Protein AF-0000000085078576 (afdb_homodimer)

Foldseek 3Di:
DWAWEWEDDPQKIWTWTDDQNDIDTDIDGQQDFQLVVQVVVLVVLVVVLVVPPDDPPDPPPDDDRDPSDPDRWGKFKDAPRHTDDRHPAGNNNQQPGPQIWIDTHPDIHGYDYPAKAWPDWEWPDQAAAFFFIFIDTDIDPLPVAKWKWKFKAAPDPPPCPPPDCVLVVRVVPTDRPAPDDDDAHTCSRQQGPDDDPPRGDGHHPVQAQIKMKMKIWRDDVPPDHTDIDMYIRPGGHHYALPDFLLLVLLVVQVVVVPPDLQALKFKEKFEAQAALVRLPDCCNCVPWAVLADPVLSHCSQLLRLVLVNVLSNVGQKYKYFFYFPCCCVDDSVVSVVVSQKDKDWDDLVPDRTTMMMIGRNSWKDFDDKDKFFLLVQLPDPVRPLCVQVVVLLVPLAFDPPCDPNDCPPPPALSNCLNVGRWMKMWTWIATPNPRAIEIEIETEADQDPLNLLSLLSSLQSRLSVVVVVQVVVCVVPVDGHKYKHWYQSNDACPGNSNCQQQWDKAAQVGPSQCSNHPSHHGGHPGIDHRPFHWDFQAPPDDQAFAWTDVDTGHGIGITIGQKAFDHWRDDRDPCSQCVSDHPDYSNHSHRGHMTMTMIGHD/DAAWEWEDDPQKIWTWTDDQNDIDTDIDGQQAFQLVVQVVVLVVLVVVLVVPPDDPDDPPPDDDRDPSDPDRWGKFKDAPRHTDDRHPAGNNNQQPGPQIWIDTHPDIHGYDYPAKAWPDWEWPDQAAAFFFIWIDTDIDPLPVAKFKWKWKAAPPPPPCPDDDPCVVVRVVPTDRPPPDDPDFAGCSGCPTPPDDVPRGDGHHPVQAQIKMKMKIWRDDVPPDHTDIDMYIRPGGHHYALPDFLLLVLLVVCVVVVPPDLQALKFKEKFEAQAALVRLPDCCNCVPWAVLADPVLSHCSQLLRLVLVNVLSNVGQKYKYFFYFPCCCVDDSVVVVVVSQKDKDWDDLVPDRTTMMMIGRNSWKDFDDKDKFFLLVQLPDPVRPLCVQVVVLLVPLAFDPPCDPNDRPPPPALSNCLNPGRWMKMWTWMATPNPRAIEIEIETEADQDPLNLLSLLSSLQSRLSVVVVVQVVVCVVPVDGHKYKHWYQSNDACPGNSNCQQQWHKAAQVGPSQCSNHPSHHGGHPGIDHRPFHWDFQAPPDDQAFAWTDVDTGHGIGITIGQKDFDHWRDDRDPCSQCVSDHPDYSNHSHRGHMTMTMIGHD

Solvent-accessible surface area (backbone atoms only — not comparable to full-atom values): 63231 Å² total; per-residue (Å²): 122,51,58,23,40,28,42,72,54,96,67,26,36,34,39,35,34,71,56,90,92,38,80,43,77,48,74,43,54,22,79,38,35,34,41,62,56,36,48,50,53,42,52,56,50,46,53,51,55,58,66,67,52,71,72,91,72,81,83,74,83,74,78,90,64,77,79,75,71,97,63,85,51,62,56,49,42,23,42,79,83,40,76,54,58,36,80,75,40,26,41,50,61,50,68,72,45,66,66,29,29,41,30,49,51,90,45,49,21,43,47,34,73,56,46,20,30,58,75,40,63,39,58,40,57,69,40,30,31,70,31,67,48,37,50,51,68,42,62,44,76,34,86,68,35,50,44,36,42,40,26,40,34,73,78,67,85,65,83,82,74,61,102,63,66,55,64,53,44,42,50,68,67,13,52,56,63,41,69,58,87,93,80,77,50,55,3,62,40,47,41,24,69,62,83,71,103,77,23,73,47,53,34,51,70,87,44,48,66,19,26,42,33,39,35,40,30,29,40,51,85,83,76,50,68,50,43,64,40,75,22,62,40,92,49,49,19,33,82,46,73,68,85,31,67,61,59,57,53,26,56,65,46,57,70,56,61,67,62,56,92,72,37,68,57,49,33,40,32,26,32,48,50,54,21,59,75,56,47,70,31,63,63,33,40,28,39,36,36,41,73,39,54,69,71,38,56,31,56,63,46,21,51,51,48,44,51,52,49,60,60,54,60,66,47,40,30,38,33,36,24,39,42,33,52,69,41,61,75,30,69,61,37,51,52,43,38,72,74,40,32,46,73,51,78,47,60,25,70,90,44,64,35,18,38,33,46,32,35,22,57,88,46,36,44,84,75,47,77,48,76,42,50,56,24,53,52,51,65,38,83,86,44,69,92,32,47,69,59,32,50,29,36,66,62,24,55,56,63,84,55,76,53,95,79,47,71,71,70,65,83,25,47,24,58,47,50,60,62,44,52,39,44,39,40,42,35,33,31,30,31,66,59,76,64,46,60,36,36,41,32,39,34,50,47,58,70,55,84,46,29,49,34,51,29,29,52,49,43,54,53,47,35,48,52,52,42,50,53,38,50,55,47,18,69,74,68,72,46,84,53,27,38,40,42,28,28,40,48,59,44,38,72,91,36,60,35,44,32,27,41,52,56,39,78,42,49,48,52,42,37,39,31,29,17,48,12,63,36,19,38,46,64,51,92,55,68,46,68,51,86,42,57,32,43,75,34,45,66,79,71,64,83,48,26,31,40,35,36,67,47,74,37,32,28,60,41,44,29,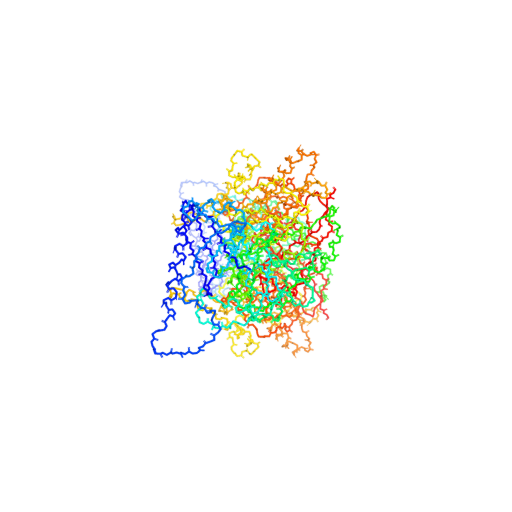30,29,76,55,38,77,72,47,40,64,77,75,78,57,68,66,69,48,41,66,59,28,26,28,35,23,75,58,34,52,20,47,39,50,72,45,41,22,33,34,28,70,114,122,48,62,22,41,27,42,70,55,96,67,25,35,35,40,36,34,72,55,91,91,38,80,41,78,47,77,42,54,24,78,38,36,35,42,60,55,36,49,50,52,39,52,57,52,46,52,53,55,58,66,68,53,72,70,91,72,82,82,72,83,73,80,90,64,78,80,75,71,98,62,84,51,61,58,48,42,23,42,78,82,38,76,54,58,37,78,76,39,26,41,50,62,50,68,72,44,65,67,28,30,41,31,51,51,89,44,47,21,44,48,36,73,57,48,18,30,57,75,38,64,40,57,39,58,70,40,30,30,72,30,68,43,37,51,51,69,43,62,43,75,34,86,69,34,48,46,36,40,38,26,39,38,75,82,65,84,63,83,82,74,62,89,68,77,58,66,46,57,58,46,66,71,13,55,56,66,52,66,59,79,96,78,76,64,62,10,57,42,51,40,26,52,92,65,67,102,79,36,70,46,52,34,50,67,87,44,48,68,19,26,42,33,41,36,39,30,30,40,51,86,83,76,50,69,52,42,64,39,75,21,62,40,93,49,50,19,33,82,46,72,68,85,31,68,62,59,58,53,26,56,63,44,58,72,55,58,68,63,57,90,71,39,66,57,48,30,40,34,23,32,48,50,54,21,60,74,56,48,70,32,65,62,32,40,29,40,37,35,41,73,38,54,69,71,38,57,32,56,64,47,21,51,51,48,46,50,51,50,59,59,54,60,66,48,40,30,39,32,36,25,37,42,33,53,68,41,62,76,29,68,61,37,51,52,44,39,72,74,39,34,47,71,50,76,46,62,25,72,88,43,64,35,17,37,34,44,33,36,22,57,87,46,36,42,84,74,46,79,48,75,40,50,55,25,53,53,51,66,38,82,86,43,70,91,33,47,71,59,33,52,28,37,66,62,24,55,55,62,83,55,76,53,94,80,46,69,70,70,65,84,25,47,22,59,48,51,60,63,44,54,38,45,38,39,42,35,33,31,28,32,65,60,75,63,46,60,36,37,40,32,40,35,51,46,60,72,54,85,47,28,48,34,52,29,29,52,50,43,53,53,50,34,50,54,52,42,51,54,39,50,54,48,18,70,74,68,74,44,83,52,25,36,41,43,26,29,37,48,58,43,39,72,90,37,59,34,44,31,28,42,52,56,37,76,41,50,47,52,43,38,39,30,29,17,51,12,62,36,19,39,46,66,52,91,56,67,46,68,53,87,42,58,33,42,76,35,44,66,79,71,64,84,48,26,30,39,35,37,68,48,75,37,32,28,62,40,45,29,30,28,76,55,38,76,73,47,38,66,76,76,78,57,67,66,70,50,41,65,59,28,25,29,34,21,77,58,35,51,19,44,39,50,73,44,42,24,32,35,28,69,116

pLDDT: mean 81.56, std 19.6, range [27.67, 98.94]

Sequence (1204 aa):
MEVCSVLRAESRANFHFKIWGKTRNINRVDSDPLEKLAHRICCILEKDLKRQQPSKKKRNEDGTAEKIPSKIPITSLKSFGKDLDLDTVSIDDALRLKDLTLHVGEASFRCIVNPPRIKELAITPKPMVNFNAFVDCKALDAKNGVLFKWYSGEMTESPDMEKDPLVLDTIRTGVDLTCTKKGVQKPTYFRPIGETKENRLKIDKELEDKIVVCLACPIVGNGEPSISAAATSKLPVSAGPGICPYQIRQKQETQRRYYEENSDHFRVVSYNILSDGLAETDFSKDGLFPYCSDEFVSWNHRSHLLLDEIIGYNADIVCLQELDSKMFRGEFYKTLETEGFEGVFTNKSTSPEGTCALWRTSSFEKVKFNEYPINGALLDKEESLFDDLRDVVMKCKPAKKMTDGKEVSNQKSGQLILQLPHVLQVLTLRSKATGKLLLICNTHLFWHPRGSNTRAVQSMVISRLIKREQEILKKEKGEEVPVVFCGDFNSVPERTAVRYLTGETVYPNDLDFFTSGKDGILRFEKEVRSPIVFEYGVRPLPKYSNYVAPFIGLLDYILINNLDYVESCGDFKHEDVTKHSGIPSKVFPSDHLAQVSVLKFRMEVCSVLRAESRANFHFKIWGKTRNINRVDSDPLEKLAHRICCILEKDLKRQQPSKKKRNEDGTAEKIPSKIPITSLKSFGKDLDLDTVSIDDALRLKDLTLHVGEASFRCIVNPPRIKELAITPKPMVNFNAFVDCKALDAKNGVLFKWYSGEMTESPDMEKDPLVLDTIRTGVDLTCTKKGVQKPTYFRPIGETKENRLKIDKELEDKIVVCLACPIVGNGEPSISAAATSKLPVSAGPGICPYQIRQKQETQRRYYEENSDHFRVVSYNILSDGLAETDFSKDGLFPYCSDEFVSWNHRSHLLLDEIIGYNADIVCLQELDSKMFRGEFYKTLETEGFEGVFTNKSTSPEGTCALWRTSSFEKVKFNEYPINGALLDKEESLFDDLRDVVMKCKPAKKMTDGKEVSNQKSGQLILQLPHVLQVLTLRSKATGKLLLICNTHLFWHPRGSNTRAVQSMVISRLIKREQEILKKEKGEEVPVVFCGDFNSVPERTAVRYLTGETVYPNDLDFFTSGKDGILRFEKEVRSPIVFEYGVRPLPKYSNYVAPFIGLLDYILINNLDYVESCGDFKHEDVTKHSGIPSKVFPSDHLAQVSVLKFR

InterPro domains:
  IPR005135 Endonuclease/exonuclease/phosphatase [PF03372] (269-592)
  IPR036691 Endonuclease/exonuclease/phosphatase superfamily [G3DSA:3.60.10.10] (244-602)
  IPR036691 Endonuclease/exonuclease/phosphatase superfamily [SSF56219] (257-601)
  IPR050410 CCR4/nocturin mRNA turnover and transcription [PTHR12121] (202-601)

Secondary structure (DSSP, 8-state):
-EEEEEEEETTEEEEEEEETTEEEEEEEETTSBHHHHHHHHHHHHHHHHHHHS--SS------------SSPPPEEEEETTEEPPTTTSBHHHHHTSSSEEEEETTEEEEEEES--EEEEEEEES--BTTSB-EEEEEEES-TT-EEEEEEEE-----S--SS-THHHHHHHHSEESSS-SSS----SSS----SSTT---BPPGGGTT-EEEEEEEE--SSS---B-EEEE-SSPPBPP----HHHHHHHHHHTTTTS-TTSSEEEEEEEE---HHHHTSHIIIIII-TTS-HHHHSHHHHHHHHHHHHHHTT-SEEEEEEEEHHHHSSHHHHHHHHTTEEEEEEE-TT-SEEEEEEEETTTEEEEEEEEEEHHHHHH-TT-GGGHHHHHHHHH-------BTTB------HHHHHHH---EEEEEEEEETTT--EEEEEEEE----TT-HHHHHHHHHHHHHHHHHHHHHHHHHHSSPPPEEEEEE-S--TTSHHHHHHTTPPB-TT-GGGGTT-GGG----SS-B--SS--EESSSSPPS-SEEETTEEE--EEEEEESEEEEEEPPPPPHHHHHTTSSSS-SS--SSB--EEEEEEE-/-EEEEEEEETTEEEEEEEETTEEEEEEEETTSBHHHHHHHHHHHHHHHHHHHS--SS------------SSPPPEEEEETTEEP-TTTSBHHHHHTSSSEEEEETTEEEEEEES--EEEEEEEES--BBTSB-EEEEEEES-TT-EEEEEEEE-----S---SSSTHHHHHHHSEESSSSSSS----SSSS-SSSSTT---BBPGGGTT-EEEEEEEE--SSS---B-EEEE-SSPPBPP----HHHHHHHHHHTTTTS-TTSSEEEEEEEE---HHHHTSHIIIIII-TTS-HHHHSHHHHHHHHHHHHHHTT-SEEEEEEEEHHHHSSHHHHHHHHTTEEEEEEE-TT-SEEEEEEEETTTEEEEEEEEEEHHHHHH-TT-GGGHHHHHHHHH-------BTTB------HHHHHHH---EEEEEEEEETTT--EEEEEEEE----TT-HHHHHHHHHHHHHHHHHHHHHHHHHHSSPPPEEEEEE-S--TTSHHHHHHTTPPB-TT-GGGGTT-GGG----SS-B--SS--EESSSSPPS-SEEETTEEE--EEEEEESEEEEEEPPPPPHHHHHTTSSSS-SS--SSB--EEEEEEE-

Structure (mmCIF, N/CA/C/O backbone):
data_AF-0000000085078576-model_v1
#
loop_
_entity.id
_entity.type
_entity.pdbx_description
1 polymer 'Endonuclease/exonuclease/phosphatase domain-containing protein'
#
loop_
_atom_site.group_PDB
_atom_site.id
_atom_site.type_symbol
_atom_site.label_atom_id
_atom_site.label_alt_id
_atom_site.label_comp_id
_atom_site.label_asym_id
_atom_site.label_entity_id
_atom_site.label_seq_id
_atom_site.pdbx_PDB_ins_code
_atom_site.Cartn_x
_atom_site.Cartn_y
_atom_site.Cartn_z
_atom_site.occupancy
_atom_site.B_iso_or_equiv
_atom_site.auth_seq_id
_atom_site.auth_comp_id
_atom_site.auth_asym_id
_atom_site.auth_atom_id
_atom_site.pdbx_PDB_model_num
ATOM 1 N N . MET A 1 1 ? -15.117 66.375 27.641 1 55.16 1 MET A N 1
ATOM 2 C CA . MET A 1 1 ? -14.438 67 26.5 1 55.16 1 MET A CA 1
ATOM 3 C C . MET A 1 1 ? -14.203 66 25.391 1 55.16 1 MET A C 1
ATOM 5 O O . MET A 1 1 ? -13.812 64.812 25.672 1 55.16 1 MET A O 1
ATOM 9 N N . GLU A 1 2 ? -14.656 66.25 24.219 1 72.44 2 GLU A N 1
ATOM 10 C CA . GLU A 1 2 ? -14.469 65.375 23.062 1 72.44 2 GLU A CA 1
ATOM 11 C C . GLU A 1 2 ? -13.023 65.438 22.578 1 72.44 2 GLU A C 1
ATOM 13 O O . GLU A 1 2 ? -12.211 66.188 23.078 1 72.44 2 GLU A O 1
ATOM 18 N N . VAL A 1 3 ? -12.609 64.438 21.906 1 78.44 3 VAL A N 1
ATOM 19 C CA . VAL A 1 3 ? -11.203 64.312 21.531 1 78.44 3 VAL A CA 1
ATOM 20 C C . VAL A 1 3 ? -11.008 64.688 20.062 1 78.44 3 VAL A C 1
ATOM 22 O O . VAL A 1 3 ? -11.867 64.375 19.234 1 78.44 3 VAL A O 1
ATOM 25 N N . CYS A 1 4 ? -9.992 65.562 19.844 1 83.88 4 CYS A N 1
ATOM 26 C CA . CYS A 1 4 ? -9.469 65.812 18.5 1 83.88 4 CYS A CA 1
ATOM 27 C C . CYS A 1 4 ? -8.18 65 18.281 1 83.88 4 CYS A C 1
ATOM 29 O O . CYS A 1 4 ? -7.148 65.312 18.891 1 83.88 4 CYS A O 1
ATOM 31 N N . SER A 1 5 ? -8.273 63.969 17.531 1 82.75 5 SER A N 1
ATOM 32 C CA . SER A 1 5 ? -7.078 63.188 17.203 1 82.75 5 SER A CA 1
ATOM 33 C C . SER A 1 5 ? -6.266 63.844 16.094 1 82.75 5 SER A C 1
ATOM 35 O O . SER A 1 5 ? -6.816 64.25 15.062 1 82.75 5 SER A O 1
ATOM 37 N N . VAL A 1 6 ? -5 64.062 16.375 1 84.81 6 VAL A N 1
ATOM 38 C CA . VAL A 1 6 ? -4.117 64.625 15.383 1 84.81 6 VAL A CA 1
ATOM 39 C C . VAL A 1 6 ? -3.082 63.625 14.922 1 84.81 6 VAL A C 1
ATOM 41 O O . VAL A 1 6 ? -2.266 63.156 15.727 1 84.81 6 VAL A O 1
ATOM 44 N N . LEU A 1 7 ? -3.133 63.25 13.711 1 82.88 7 LEU A N 1
ATOM 45 C CA . LEU A 1 7 ? -2.18 62.312 13.133 1 82.88 7 LEU A CA 1
ATOM 46 C C . LEU A 1 7 ? -1.086 63.062 12.367 1 82.88 7 LEU A C 1
ATOM 48 O O . LEU A 1 7 ? -1.378 63.844 11.453 1 82.88 7 LEU A O 1
ATOM 52 N N . ARG A 1 8 ? 0.084 62.875 12.852 1 82.06 8 ARG A N 1
ATOM 53 C CA . ARG A 1 8 ? 1.222 63.531 12.211 1 82.06 8 ARG A CA 1
ATOM 54 C C . ARG A 1 8 ? 1.961 62.562 11.289 1 82.06 8 ARG A C 1
ATOM 56 O O . ARG A 1 8 ? 2.299 61.438 11.695 1 82.06 8 ARG A O 1
ATOM 63 N N . ALA A 1 9 ? 1.965 62.875 9.953 1 78.81 9 ALA A N 1
ATOM 64 C CA . ALA A 1 9 ? 2.729 62.094 8.977 1 78.81 9 ALA A CA 1
ATOM 65 C C . ALA A 1 9 ? 3.373 63.031 7.938 1 78.81 9 ALA A C 1
ATOM 67 O O . ALA A 1 9 ? 2.709 63.875 7.363 1 78.81 9 ALA A O 1
ATOM 68 N N . GLU A 1 10 ? 4.652 62.75 7.574 1 80.44 10 GLU A N 1
ATOM 69 C CA . GLU A 1 10 ? 5.363 63.406 6.473 1 80.44 10 GLU A CA 1
ATOM 70 C C . GLU A 1 10 ? 5.176 64.938 6.5 1 80.44 10 GLU A C 1
ATOM 72 O O . GLU A 1 10 ? 4.801 65.5 5.492 1 80.44 10 GLU A O 1
ATOM 77 N N . SER A 1 11 ? 5.285 65.688 7.598 1 84.31 11 SER A N 1
ATOM 78 C CA . SER A 1 11 ? 5.223 67.188 7.781 1 84.31 11 SER A CA 1
ATOM 79 C C . SER A 1 11 ? 3.795 67.688 7.629 1 84.31 11 SER A C 1
ATOM 81 O O . SER A 1 11 ? 3.584 68.812 7.219 1 84.31 11 SER A O 1
ATOM 83 N N . ARG A 1 12 ? 2.869 66.688 7.809 1 89.94 12 ARG A N 1
ATOM 84 C CA . ARG A 1 12 ? 1.466 67.125 7.797 1 89.94 12 ARG A CA 1
ATOM 85 C C . ARG A 1 12 ? 0.755 66.625 9.062 1 89.94 12 ARG A C 1
ATOM 87 O O . ARG A 1 12 ? 1.167 65.688 9.703 1 89.94 12 ARG A O 1
ATOM 94 N N . ALA A 1 13 ? -0.182 67.438 9.477 1 90.94 13 ALA A N 1
ATOM 95 C CA . ALA A 1 13 ? -1.024 67.062 10.625 1 90.94 13 ALA A CA 1
ATOM 96 C C . ALA A 1 13 ? -2.488 66.938 10.211 1 90.94 13 ALA A C 1
ATOM 98 O O . ALA A 1 13 ? -3.047 67.875 9.602 1 90.94 13 ALA A O 1
ATOM 99 N N . ASN A 1 14 ? -3.021 65.812 10.422 1 88.38 14 ASN A N 1
ATOM 100 C CA . ASN A 1 14 ? -4.438 65.625 10.148 1 88.38 14 ASN A CA 1
ATOM 101 C C . ASN A 1 14 ? -5.262 65.625 11.438 1 88.38 14 ASN A C 1
ATOM 103 O O . ASN A 1 14 ? -5.129 64.75 12.281 1 88.38 14 ASN A O 1
ATOM 107 N N . PHE A 1 15 ? -6.117 66.688 11.547 1 87.12 15 PHE A N 1
ATOM 108 C CA . PHE A 1 15 ? -6.977 66.812 12.719 1 87.12 15 PHE A CA 1
ATOM 109 C C . PHE A 1 15 ? -8.312 66.125 12.492 1 87.12 15 PHE A C 1
ATOM 111 O O . PHE A 1 15 ? -9.023 66.438 11.531 1 87.12 15 PHE A O 1
ATOM 118 N N . HIS A 1 16 ? -8.57 65.188 13.352 1 84.56 16 HIS A N 1
ATOM 119 C CA . HIS A 1 16 ? -9.812 64.438 13.281 1 84.56 16 HIS A CA 1
ATOM 120 C C . HIS A 1 16 ? -10.672 64.625 14.516 1 84.56 16 HIS A C 1
ATOM 122 O O . HIS A 1 16 ? -10.258 64.375 15.641 1 84.56 16 HIS A O 1
ATOM 128 N N . PHE A 1 17 ? -11.859 65.25 14.406 1 80.19 17 PHE A N 1
ATOM 129 C CA . PHE A 1 17 ? -12.758 65.5 15.531 1 80.19 17 PHE A CA 1
ATOM 130 C C . PHE A 1 17 ? -14.211 65.5 15.07 1 80.19 17 PHE A C 1
ATOM 132 O O . PHE A 1 17 ? -14.484 65.688 13.883 1 80.19 17 PHE A O 1
ATOM 139 N N . LYS A 1 18 ? -15.094 65.188 15.961 1 79.56 18 LYS A N 1
ATOM 140 C CA . LYS A 1 18 ? -16.516 65.125 15.656 1 79.56 18 LYS A CA 1
ATOM 141 C C . LYS A 1 18 ? -17.219 66.375 16.172 1 79.56 18 LYS A C 1
ATOM 143 O O . LYS A 1 18 ? -17.094 66.75 17.344 1 79.56 18 LYS A O 1
ATOM 148 N N . ILE A 1 19 ? -17.875 67.062 15.266 1 81.12 19 ILE A N 1
ATOM 149 C CA . ILE A 1 19 ? -18.625 68.25 15.641 1 81.12 19 ILE A CA 1
ATOM 150 C C . ILE A 1 19 ? -19.953 68.312 14.867 1 81.12 19 ILE A C 1
ATOM 152 O O . ILE A 1 19 ? -19.984 68 13.68 1 81.12 19 ILE A O 1
ATOM 156 N N . TRP A 1 20 ? -20.938 68.562 15.555 1 76.44 20 TRP A N 1
ATOM 157 C CA . TRP A 1 20 ? -22.281 68.625 15 1 76.44 20 TRP A CA 1
ATOM 158 C C . TRP A 1 20 ? -22.656 67.312 14.328 1 76.44 20 TRP A C 1
ATOM 160 O O . TRP A 1 20 ? -23.203 67.312 13.227 1 76.44 20 TRP A O 1
ATOM 170 N N . GLY A 1 21 ? -22.203 66.188 14.914 1 69.44 21 GLY A N 1
ATOM 171 C CA . GLY A 1 21 ? -22.578 64.812 14.477 1 69.44 21 GLY A CA 1
ATOM 172 C C . GLY A 1 21 ? -21.781 64.375 13.281 1 69.44 21 GLY A C 1
ATOM 173 O O . GLY A 1 21 ? -21.984 63.25 12.789 1 69.44 21 GLY A O 1
ATOM 174 N N . LYS A 1 22 ? -20.938 65.188 12.789 1 78.12 22 LYS A N 1
ATOM 175 C CA . LYS A 1 22 ? -20.125 64.812 11.633 1 78.12 22 LYS A CA 1
ATOM 176 C C . LYS A 1 22 ? -18.656 64.75 12 1 78.12 22 LYS A C 1
ATOM 178 O O . LYS A 1 22 ? -18.156 65.562 12.766 1 78.12 22 LYS A O 1
ATOM 183 N N . THR A 1 23 ? -18.031 63.688 11.508 1 78.44 23 THR A N 1
ATOM 184 C CA . THR A 1 23 ? -16.578 63.594 11.68 1 78.44 23 THR A CA 1
ATOM 185 C C . THR A 1 23 ? -15.852 64.5 10.688 1 78.44 23 THR A C 1
ATOM 187 O O . THR A 1 23 ? -16.156 64.5 9.492 1 78.44 23 THR A O 1
ATOM 190 N N . ARG A 1 24 ? -15 65.375 11.242 1 82.56 24 ARG A N 1
ATOM 191 C CA . ARG A 1 24 ? -14.219 66.312 10.422 1 82.56 24 ARG A CA 1
ATOM 192 C C . ARG A 1 24 ? -12.758 65.875 10.344 1 82.56 24 ARG A C 1
ATOM 194 O O . ARG A 1 24 ? -12.195 65.375 11.328 1 82.56 24 ARG A O 1
ATOM 201 N N . ASN A 1 25 ? -12.258 65.875 9.117 1 86 25 ASN A N 1
ATOM 202 C CA . ASN A 1 25 ? -10.844 65.625 8.852 1 86 25 ASN A CA 1
ATOM 203 C C . ASN A 1 25 ? -10.18 66.812 8.188 1 86 25 ASN A C 1
ATOM 205 O O . ASN A 1 25 ? -10.477 67.125 7.039 1 86 25 ASN A O 1
ATOM 209 N N . ILE A 1 26 ? -9.305 67.5 8.906 1 88.38 26 ILE A N 1
ATOM 210 C CA . ILE A 1 26 ? -8.633 68.688 8.383 1 88.38 26 ILE A CA 1
ATOM 211 C C . ILE A 1 26 ? -7.133 68.375 8.266 1 88.38 26 ILE A C 1
ATOM 213 O O . ILE A 1 26 ? -6.449 68.25 9.273 1 88.38 26 ILE A O 1
ATOM 217 N N . ASN A 1 27 ? -6.672 68.438 7.098 1 91.31 27 ASN A N 1
ATOM 218 C CA . ASN A 1 27 ? -5.258 68.188 6.809 1 91.31 27 ASN A CA 1
ATOM 219 C C . ASN A 1 27 ? -4.523 69.5 6.582 1 91.31 27 ASN A C 1
ATOM 221 O O . ASN A 1 27 ? -4.953 70.312 5.773 1 91.31 27 ASN A O 1
ATOM 225 N N . ARG A 1 28 ? -3.451 69.688 7.336 1 91.12 28 ARG A N 1
ATOM 226 C CA . ARG A 1 28 ? -2.654 70.938 7.207 1 91.12 28 ARG A CA 1
ATOM 227 C C . ARG A 1 28 ? -1.163 70.625 7.215 1 91.12 28 ARG A C 1
ATOM 229 O O . ARG A 1 28 ? -0.745 69.562 7.762 1 91.12 28 ARG A O 1
ATOM 236 N N . VAL A 1 29 ? -0.397 71.438 6.52 1 91 29 VAL A N 1
ATOM 237 C CA . VAL A 1 29 ? 1.057 71.375 6.613 1 91 29 VAL A CA 1
ATOM 238 C C . VAL A 1 29 ? 1.511 71.812 7.996 1 91 29 VAL A C 1
ATOM 240 O O . VAL A 1 29 ? 0.988 72.812 8.531 1 91 29 VAL A O 1
ATOM 243 N N . ASP A 1 30 ? 2.441 71.062 8.609 1 89.31 30 ASP A N 1
ATOM 244 C CA . ASP A 1 30 ? 2.85 71.312 9.992 1 89.31 30 ASP A CA 1
ATOM 245 C C . ASP A 1 30 ? 3.471 72.688 10.156 1 89.31 30 ASP A C 1
ATOM 247 O O . ASP A 1 30 ? 3.434 73.25 11.242 1 89.31 30 ASP A O 1
ATOM 251 N N . SER A 1 31 ? 3.977 73.188 9.086 1 90.75 31 SER A N 1
ATOM 252 C CA . SER A 1 31 ? 4.648 74.5 9.156 1 90.75 31 SER A CA 1
ATOM 253 C C . SER A 1 31 ? 3.645 75.625 9.07 1 90.75 31 SER A C 1
ATOM 255 O O . SER A 1 31 ? 3.992 76.812 9.328 1 90.75 31 SER A O 1
ATOM 257 N N . ASP A 1 32 ? 2.404 75.375 8.789 1 92.44 32 ASP A N 1
ATOM 258 C CA . ASP A 1 32 ? 1.38 76.438 8.695 1 92.44 32 ASP A CA 1
ATOM 259 C C . ASP A 1 32 ? 1.095 77 10.062 1 92.44 32 ASP A C 1
ATOM 261 O O . ASP A 1 32 ? 1.186 76.375 11.086 1 92.44 32 ASP A O 1
ATOM 265 N N . PRO A 1 33 ? 0.83 78.375 10 1 93.19 33 PRO A N 1
ATOM 266 C CA . PRO A 1 33 ? 0.346 78.938 11.25 1 93.19 33 PRO A CA 1
ATOM 267 C C . PRO A 1 33 ? -1.021 78.438 11.664 1 93.19 33 PRO A C 1
ATOM 269 O O . PRO A 1 33 ? -1.807 78 10.812 1 93.19 33 PRO A O 1
ATOM 272 N N . LEU A 1 34 ? -1.357 78.438 12.906 1 94.06 34 LEU A N 1
ATOM 273 C CA . LEU A 1 34 ? -2.609 77.938 13.469 1 94.06 34 LEU A CA 1
ATOM 274 C C . LEU A 1 34 ? -3.805 78.625 12.867 1 94.06 34 LEU A C 1
ATOM 276 O O . LEU A 1 34 ? -4.906 78.125 12.805 1 94.06 34 LEU A O 1
ATOM 280 N N . GLU A 1 35 ? -3.6 79.812 12.398 1 91.88 35 GLU A N 1
ATOM 281 C CA . GLU A 1 35 ? -4.66 80.625 11.789 1 91.88 35 GLU A CA 1
ATOM 282 C C . GLU A 1 35 ? -5.262 79.938 10.586 1 91.88 35 GLU A C 1
ATOM 284 O O . GLU A 1 35 ? -6.473 80 10.352 1 91.88 35 GLU A O 1
ATOM 289 N N . LYS A 1 36 ? -4.418 79.312 9.805 1 92.12 36 LYS A N 1
ATOM 290 C CA . LYS A 1 36 ? -4.906 78.625 8.633 1 92.12 36 LYS A CA 1
ATOM 291 C C . LYS A 1 36 ? -5.816 77.438 9.023 1 92.12 36 LYS A C 1
ATOM 293 O O . LYS A 1 36 ? -6.812 77.188 8.352 1 92.12 36 LYS A O 1
ATOM 298 N N . LEU A 1 37 ? -5.41 76.75 10.078 1 93 37 LEU A N 1
ATOM 299 C CA . LEU A 1 37 ? -6.258 75.688 10.609 1 93 37 LEU A CA 1
ATOM 300 C C . LEU A 1 37 ? -7.602 76.25 11.062 1 93 37 LEU A C 1
ATOM 302 O O . LEU A 1 37 ? -8.656 75.688 10.695 1 93 37 LEU A O 1
ATOM 306 N N . ALA A 1 38 ? -7.594 77.25 11.883 1 90.5 38 ALA A N 1
ATOM 307 C CA . ALA A 1 38 ? -8.812 77.875 12.406 1 90.5 38 ALA A CA 1
ATOM 308 C C . ALA A 1 38 ? -9.727 78.312 11.281 1 90.5 38 ALA A C 1
ATOM 310 O O . ALA A 1 38 ? -10.938 78.125 11.328 1 90.5 38 ALA A O 1
ATOM 311 N N . HIS A 1 39 ? -9.117 78.938 10.359 1 88.81 39 HIS A N 1
ATOM 312 C CA . HIS A 1 39 ? -9.875 79.438 9.219 1 88.81 39 HIS A CA 1
ATOM 313 C C . HIS A 1 39 ? -10.547 78.312 8.469 1 88.81 39 HIS A C 1
ATOM 315 O O . HIS A 1 39 ? -11.711 78.375 8.07 1 88.81 39 HIS A O 1
ATOM 321 N N . ARG A 1 40 ? -9.766 77.25 8.234 1 91.19 40 ARG A N 1
ATOM 322 C CA . ARG A 1 40 ? -10.312 76.125 7.531 1 91.19 40 ARG A CA 1
ATOM 323 C C . ARG A 1 40 ? -11.484 75.5 8.297 1 91.19 40 ARG A C 1
ATOM 325 O O . ARG A 1 40 ? -12.484 75.125 7.691 1 91.19 40 ARG A O 1
ATOM 332 N N . ILE A 1 41 ? -11.367 75.375 9.609 1 90.88 41 ILE A N 1
ATOM 333 C CA . ILE A 1 41 ? -12.445 74.875 10.438 1 90.88 41 ILE A CA 1
ATOM 334 C C . ILE A 1 41 ? -13.68 75.75 10.305 1 90.88 41 ILE A C 1
ATOM 336 O O . ILE A 1 41 ? -14.789 75.25 10.125 1 90.88 41 ILE A O 1
ATOM 340 N N . CYS A 1 42 ? -13.484 77 10.289 1 85.12 42 CYS A N 1
ATOM 341 C CA . CYS A 1 42 ? -14.57 78 10.141 1 85.12 42 CYS A CA 1
ATOM 342 C C . CYS A 1 42 ? -15.266 77.812 8.797 1 85.12 42 CYS A C 1
ATOM 344 O O . CYS A 1 42 ? -16.5 77.812 8.727 1 85.12 42 CYS A O 1
ATOM 346 N N . CYS A 1 43 ? -14.461 77.625 7.805 1 85.62 43 CYS A N 1
ATOM 347 C CA . CYS A 1 43 ? -15.016 77.5 6.465 1 85.62 43 CYS A CA 1
ATOM 348 C C . CYS A 1 43 ? -15.891 76.25 6.367 1 85.62 43 CYS A C 1
ATOM 350 O O . CYS A 1 43 ? -16.969 76.312 5.777 1 85.62 43 CYS A O 1
ATOM 352 N N . ILE A 1 44 ? -15.445 75.188 6.93 1 85.69 44 ILE A N 1
ATOM 353 C CA . ILE A 1 44 ? -16.156 73.875 6.863 1 85.69 44 ILE A CA 1
ATOM 354 C C . ILE A 1 44 ? -17.484 74 7.613 1 85.69 44 ILE A C 1
ATOM 356 O O . ILE A 1 44 ? -18.516 73.562 7.129 1 85.69 44 ILE A O 1
ATOM 360 N N . LEU A 1 45 ? -17.5 74.688 8.758 1 83.62 45 LEU A N 1
ATOM 361 C CA . LEU A 1 45 ? -18.703 74.812 9.586 1 83.62 45 LEU A CA 1
ATOM 362 C C . LEU A 1 45 ? -19.688 75.812 8.961 1 83.62 45 LEU A C 1
ATOM 364 O O . LEU A 1 45 ? -20.891 75.625 9.078 1 83.62 45 LEU A O 1
ATOM 368 N N . GLU A 1 46 ? -19.141 76.75 8.359 1 81.75 46 GLU A N 1
ATOM 369 C CA . GLU A 1 46 ? -19.984 77.688 7.645 1 81.75 46 GLU A CA 1
ATOM 370 C C . GLU A 1 46 ? -20.75 77 6.508 1 81.75 46 GLU A C 1
ATOM 372 O O . GLU A 1 46 ? -21.922 77.312 6.285 1 81.75 46 GLU A O 1
ATOM 377 N N . LYS A 1 47 ? -20.047 76.25 5.852 1 81.69 47 LYS A N 1
ATOM 378 C CA . LYS A 1 47 ? -20.688 75.5 4.762 1 81.69 47 LYS A CA 1
ATOM 379 C C . LYS A 1 47 ? -21.797 74.625 5.285 1 81.69 47 LYS A C 1
ATOM 381 O O . LYS A 1 47 ? -22.844 74.5 4.652 1 81.69 47 LYS A O 1
ATOM 386 N N . ASP A 1 48 ? -21.578 74 6.449 1 78.56 48 ASP A N 1
ATOM 387 C CA . ASP A 1 48 ? -22.578 73.125 7.051 1 78.56 48 ASP A CA 1
ATOM 388 C C . ASP A 1 48 ? -23.812 73.938 7.492 1 78.56 48 ASP A C 1
ATOM 390 O O . ASP A 1 48 ? -24.938 73.5 7.352 1 78.56 48 ASP A O 1
ATOM 394 N N . LEU A 1 49 ? -23.578 75.062 8.047 1 74.94 49 LEU A N 1
ATOM 395 C CA . LEU A 1 49 ? -24.656 75.938 8.492 1 74.94 49 LEU A CA 1
ATOM 396 C C . LEU A 1 49 ? -25.484 76.438 7.305 1 74.94 49 LEU A C 1
ATOM 398 O O . LEU A 1 49 ? -26.703 76.562 7.402 1 74.94 49 LEU A O 1
ATOM 402 N N . LYS A 1 50 ? -24.828 76.625 6.301 1 74.25 50 LYS A N 1
ATOM 403 C CA . LYS A 1 50 ? -25.531 77.125 5.105 1 74.25 50 LYS A CA 1
ATOM 404 C C . LYS A 1 50 ? -26.391 76 4.504 1 74.25 50 LYS A C 1
ATOM 406 O O . LYS A 1 50 ? -27.469 76.25 3.975 1 74.25 50 LYS A O 1
ATOM 411 N N . ARG A 1 51 ? -25.906 74.75 4.586 1 72.62 51 ARG A N 1
ATOM 412 C CA . ARG A 1 51 ? -26.656 73.625 4.027 1 72.62 51 ARG A CA 1
ATOM 413 C C . ARG A 1 51 ? -27.891 73.375 4.863 1 72.62 51 ARG A C 1
ATOM 415 O O . ARG A 1 51 ? -28.859 72.75 4.363 1 72.62 51 ARG A O 1
ATOM 422 N N . GLN A 1 52 ? -27.828 73.438 6.148 1 57.84 52 GLN A N 1
ATOM 423 C CA . GLN A 1 52 ? -28.969 73.188 7.004 1 57.84 52 GLN A CA 1
ATOM 424 C C . GLN A 1 52 ? -30 74.312 6.941 1 57.84 52 GLN A C 1
ATOM 426 O O . GLN A 1 52 ? -31.094 74.188 7.5 1 57.84 52 GLN A O 1
ATOM 431 N N . GLN A 1 53 ? -29.781 75.375 6.434 1 53.41 53 GLN A N 1
ATOM 432 C CA . GLN A 1 53 ? -30.844 76.375 6.27 1 53.41 53 GLN A CA 1
ATOM 433 C C . GLN A 1 53 ? -31.859 75.938 5.223 1 53.41 53 GLN A C 1
ATOM 435 O O . GLN A 1 53 ? -31.5 75.688 4.07 1 53.41 53 GLN A O 1
ATOM 440 N N . PRO A 1 54 ? -32.969 75.375 5.602 1 47.25 54 PRO A N 1
ATOM 441 C CA . PRO A 1 54 ? -34.031 74.938 4.691 1 47.25 54 PRO A CA 1
ATOM 442 C C . PRO A 1 54 ? -34.406 76 3.656 1 47.25 54 PRO A C 1
ATOM 444 O O . PRO A 1 54 ? -34.25 77.188 3.912 1 47.25 54 PRO A O 1
ATOM 447 N N . SER A 1 55 ? -34.562 75.75 2.387 1 42.41 55 SER A N 1
ATOM 448 C CA . SER A 1 55 ? -35.531 76.562 1.636 1 42.41 55 SER A CA 1
ATOM 449 C C . SER A 1 55 ? -36.875 76.625 2.369 1 42.41 55 SER A C 1
ATOM 451 O O . SER A 1 55 ? -37.188 75.812 3.203 1 42.41 55 SER A O 1
ATOM 453 N N . LYS A 1 56 ? -37.906 77.688 2.127 1 35.28 56 LYS A N 1
ATOM 454 C CA . LYS A 1 56 ? -39.219 77.938 2.723 1 35.28 56 LYS A CA 1
ATOM 455 C C . LYS A 1 56 ? -40.031 76.625 2.818 1 35.28 56 LYS A C 1
ATOM 457 O O . LYS A 1 56 ? -41.156 76.625 3.277 1 35.28 56 LYS A O 1
ATOM 462 N N . LYS A 1 57 ? -39.844 75.625 1.831 1 37.09 57 LYS A N 1
ATOM 463 C CA . LYS A 1 57 ? -41.062 74.75 1.917 1 37.09 57 LYS A CA 1
ATOM 464 C C . LYS A 1 57 ? -41.062 73.938 3.209 1 37.09 57 LYS A C 1
ATOM 466 O O . LYS A 1 57 ? -42.094 73.938 3.908 1 37.09 57 LYS A O 1
ATOM 471 N N . LYS A 1 58 ? -40.656 72.688 3.26 1 37.09 58 LYS A N 1
ATOM 472 C CA . LYS A 1 58 ? -41.156 71.688 4.125 1 37.09 58 LYS A CA 1
ATOM 473 C C . LYS A 1 58 ? -40.438 71.625 5.457 1 37.09 58 LYS A C 1
ATOM 475 O O . LYS A 1 58 ? -39.219 71.312 5.496 1 37.09 58 LYS A O 1
ATOM 480 N N . ARG A 1 59 ? -40.844 72.438 6.473 1 36.41 59 ARG A N 1
ATOM 481 C CA . ARG A 1 59 ? -40.531 72.5 7.898 1 36.41 59 ARG A CA 1
ATOM 482 C C . ARG A 1 59 ? -40.75 71.125 8.539 1 36.41 59 ARG A C 1
ATOM 484 O O . ARG A 1 59 ? -41.812 70.812 9.039 1 36.41 59 ARG A O 1
ATOM 491 N N . ASN A 1 60 ? -40.344 70 7.891 1 32.59 60 ASN A N 1
ATOM 492 C CA . ASN A 1 60 ? -40.625 68.75 8.664 1 32.59 60 ASN A CA 1
ATOM 493 C C . ASN A 1 60 ? -39.844 68.75 9.969 1 32.59 60 ASN A C 1
ATOM 495 O O . ASN A 1 60 ? -38.656 69.062 9.992 1 32.59 60 ASN A O 1
ATOM 499 N N . GLU A 1 61 ? -40.438 68.75 11.211 1 33.66 61 GLU A N 1
ATOM 500 C CA . GLU A 1 61 ? -40.25 68.75 12.664 1 33.66 61 GLU A CA 1
ATOM 501 C C . GLU A 1 61 ? -39.312 67.625 13.109 1 33.66 61 GLU A C 1
ATOM 503 O O . GLU A 1 61 ? -39.344 67.25 14.266 1 33.66 61 GLU A O 1
ATOM 508 N N . ASP A 1 62 ? -38.562 66.938 12.219 1 33.5 62 ASP A N 1
ATOM 509 C CA . ASP A 1 62 ? -38.031 65.75 12.859 1 33.5 62 ASP A CA 1
ATOM 510 C C . ASP A 1 62 ? -37.062 66.125 13.977 1 33.5 62 ASP A C 1
ATOM 512 O O . ASP A 1 62 ? -36.5 67.25 13.992 1 33.5 62 ASP A O 1
ATOM 516 N N . GLY A 1 63 ? -36.531 65.125 14.859 1 33.5 63 GLY A N 1
ATOM 517 C CA . GLY A 1 63 ? -35.969 64.875 16.172 1 33.5 63 GLY A CA 1
ATOM 518 C C . GLY A 1 63 ? -34.719 65.688 16.469 1 33.5 63 GLY A C 1
ATOM 519 O O . GLY A 1 63 ? -34.281 66.5 15.656 1 33.5 63 GLY A O 1
ATOM 520 N N . THR A 1 64 ? -33.781 65.062 17.391 1 36.75 64 THR A N 1
ATOM 521 C CA . THR A 1 64 ? -32.781 65.375 18.406 1 36.75 64 THR A CA 1
ATOM 522 C C . THR A 1 64 ? -31.531 66 17.766 1 36.75 64 THR A C 1
ATOM 524 O O . THR A 1 64 ? -30.453 65.375 17.859 1 36.75 64 THR A O 1
ATOM 527 N N . ALA A 1 65 ? -31.594 66.5 16.609 1 40.22 65 ALA A N 1
ATOM 528 C CA . ALA A 1 65 ? -30.328 66.938 16.047 1 40.22 65 ALA A CA 1
ATOM 529 C C . ALA A 1 65 ? -29.734 68.062 16.844 1 40.22 65 ALA A C 1
ATOM 531 O O . ALA A 1 65 ? -30.469 68.938 17.312 1 40.22 65 ALA A O 1
ATOM 532 N N . GLU A 1 66 ? -28.5 67.875 17.422 1 47.59 66 GLU A N 1
ATOM 533 C CA . GLU A 1 66 ? -27.719 68.938 18.047 1 47.59 66 GLU A CA 1
ATOM 534 C C . GLU A 1 66 ? -27.891 70.25 17.328 1 47.59 66 GLU A C 1
ATOM 536 O O . GLU A 1 66 ? -27.906 70.312 16.094 1 47.59 66 GLU A O 1
ATOM 541 N N . LYS A 1 67 ? -28.5 71.312 17.969 1 49.47 67 LYS A N 1
ATOM 542 C CA . LYS A 1 67 ? -28.812 72.688 17.484 1 49.47 67 LYS A CA 1
ATOM 543 C C . LYS A 1 67 ? -27.578 73.375 16.875 1 49.47 67 LYS A C 1
ATOM 545 O O . LYS A 1 67 ? -26.547 73.5 17.531 1 49.47 67 LYS A O 1
ATOM 550 N N . ILE A 1 68 ? -27.359 73.312 15.625 1 54.34 68 ILE A N 1
ATOM 551 C CA . ILE A 1 68 ? -26.359 74.062 14.906 1 54.34 68 ILE A CA 1
ATOM 552 C C . ILE A 1 68 ? -26.531 75.562 15.242 1 54.34 68 ILE A C 1
ATOM 554 O O . ILE A 1 68 ? -27.625 76.125 15.148 1 54.34 68 ILE A O 1
ATOM 558 N N . PRO A 1 69 ? -25.594 76.188 16 1 59.56 69 PRO A N 1
ATOM 559 C CA . PRO A 1 69 ? -25.75 77.562 16.375 1 59.56 69 PRO A CA 1
ATOM 560 C C . PRO A 1 69 ? -25.984 78.5 15.172 1 59.56 69 PRO A C 1
ATOM 562 O O . PRO A 1 69 ? -25.688 78.125 14.039 1 59.56 69 PRO A O 1
ATOM 565 N N . SER A 1 70 ? -26.656 79.625 15.273 1 60.16 70 SER A N 1
ATOM 566 C CA . SER A 1 70 ? -27.047 80.625 14.273 1 60.16 70 SER A CA 1
ATOM 567 C C . SER A 1 70 ? -25.828 81.438 13.812 1 60.16 70 SER A C 1
ATOM 569 O O . SER A 1 70 ? -25.875 82.062 12.766 1 60.16 70 SER A O 1
ATOM 571 N N . LYS A 1 71 ? -24.672 81.438 14.617 1 65.44 71 LYS A N 1
ATOM 572 C CA . LYS A 1 71 ? -23.484 82.188 14.297 1 65.44 71 LYS A CA 1
ATOM 573 C C . LYS A 1 71 ? -22.266 81.312 14.125 1 65.44 71 LYS A C 1
ATOM 575 O O . LYS A 1 71 ? -22.203 80.188 14.711 1 65.44 71 LYS A O 1
ATOM 580 N N . ILE A 1 72 ? -21.25 81.75 13.258 1 66.88 72 ILE A N 1
ATOM 581 C CA . ILE A 1 72 ? -20.031 81 12.992 1 66.88 72 ILE A CA 1
ATOM 582 C C . ILE A 1 72 ? -19.203 80.938 14.266 1 66.88 72 ILE A C 1
ATOM 584 O O . ILE A 1 72 ? -18.859 81.938 14.883 1 66.88 72 ILE A O 1
ATOM 588 N N . PRO A 1 73 ? -18.953 79.75 14.695 1 74.19 73 PRO A N 1
ATOM 589 C CA . PRO A 1 73 ? -18.203 79.625 15.945 1 74.19 73 PRO A CA 1
ATOM 590 C C . PRO A 1 73 ? -16.734 80.062 15.812 1 74.19 73 PRO A C 1
ATOM 592 O O . PRO A 1 73 ? -16.141 79.812 14.758 1 74.19 73 PRO A O 1
ATOM 595 N N . ILE A 1 74 ? -16.203 80.812 16.766 1 77.38 74 ILE A N 1
ATOM 596 C CA . ILE A 1 74 ? -14.789 81.188 16.828 1 77.38 74 ILE A CA 1
ATOM 597 C C . ILE A 1 74 ? -13.945 80 17.25 1 77.38 74 ILE A C 1
ATOM 599 O O . ILE A 1 74 ? -14.297 79.25 18.188 1 77.38 74 ILE A O 1
ATOM 603 N N . THR A 1 75 ? -12.852 79.75 16.375 1 88.06 75 THR A N 1
ATOM 604 C CA . THR A 1 75 ? -11.945 78.625 16.672 1 88.06 75 THR A CA 1
ATOM 605 C C . THR A 1 75 ? -10.703 79.125 17.391 1 88.06 75 THR A C 1
ATOM 607 O O . THR A 1 75 ? -10.125 80.125 17.016 1 88.06 75 THR A O 1
ATOM 610 N N . SER A 1 76 ? -10.367 78.562 18.484 1 91.31 76 SER A N 1
ATOM 611 C CA . SER A 1 76 ? -9.133 78.875 19.203 1 91.31 76 SER A CA 1
ATOM 612 C C . SER A 1 76 ? -8.453 77.562 19.688 1 91.31 76 SER A C 1
ATOM 614 O O . SER A 1 76 ? -9.094 76.562 19.812 1 91.31 76 SER A O 1
ATOM 616 N N . LEU A 1 77 ? -7.152 77.625 19.859 1 92.56 77 LEU A N 1
ATOM 617 C CA . LEU A 1 77 ? -6.371 76.562 20.453 1 92.56 77 LEU A CA 1
ATOM 618 C C . LEU A 1 77 ? -5.711 77 21.75 1 92.56 77 LEU A C 1
ATOM 620 O O . LEU A 1 77 ? -5.211 78.125 21.828 1 92.56 77 LEU A O 1
ATOM 624 N N . LYS A 1 78 ? -5.801 76.188 22.656 1 92.5 78 LYS A N 1
ATOM 625 C CA . LYS A 1 78 ? -5.254 76.5 23.953 1 92.5 78 LYS A CA 1
ATOM 626 C C . LYS A 1 78 ? -4.289 75.438 24.453 1 92.5 78 LYS A C 1
ATOM 628 O O . LYS A 1 78 ? -4.438 74.25 24.109 1 92.5 78 LYS A O 1
ATOM 633 N N . SER A 1 79 ? -3.277 75.812 25.141 1 91.12 79 SER A N 1
ATOM 634 C CA . SER A 1 79 ? -2.404 74.938 25.922 1 91.12 79 SER A CA 1
ATOM 635 C C . SER A 1 79 ? -2.441 75.312 27.391 1 91.12 79 SER A C 1
ATOM 637 O O . SER A 1 79 ? -2.25 76.5 27.766 1 91.12 79 SER A O 1
ATOM 639 N N . PHE A 1 80 ? -2.74 74.375 28.266 1 88.5 80 PHE A N 1
ATOM 640 C CA . PHE A 1 80 ? -2.943 74.625 29.688 1 88.5 80 PHE A CA 1
ATOM 641 C C . PHE A 1 80 ? -3.9 75.812 29.922 1 88.5 80 PHE A C 1
ATOM 643 O O . PHE A 1 80 ? -3.635 76.688 30.75 1 88.5 80 PHE A O 1
ATOM 650 N N . GLY A 1 81 ? -4.906 75.812 29.047 1 87.19 81 GLY A N 1
ATOM 651 C CA . GLY A 1 81 ? -5.957 76.812 29.219 1 87.19 81 GLY A CA 1
ATOM 652 C C . GLY A 1 81 ? -5.602 78.188 28.656 1 87.19 81 GLY A C 1
ATOM 653 O O . GLY A 1 81 ? -6.438 79.125 28.625 1 87.19 81 GLY A O 1
ATOM 654 N N . LYS A 1 82 ? -4.418 78.375 28.219 1 91.62 82 LYS A N 1
ATOM 655 C CA . LYS A 1 82 ? -3.996 79.688 27.672 1 91.62 82 LYS A CA 1
ATOM 656 C C . LYS A 1 82 ? -4.105 79.688 26.141 1 91.62 82 LYS A C 1
ATOM 658 O O . LYS A 1 82 ? -3.721 78.688 25.484 1 91.62 82 LYS A O 1
ATOM 663 N N . ASP A 1 83 ? -4.625 80.688 25.672 1 92.94 83 ASP A N 1
ATOM 664 C CA . ASP A 1 83 ? -4.816 80.812 24.234 1 92.94 83 ASP A CA 1
ATOM 665 C C . ASP A 1 83 ? -3.477 80.938 23.5 1 92.94 83 ASP A C 1
ATOM 667 O O . ASP A 1 83 ? -2.572 81.625 23.938 1 92.94 83 ASP A O 1
ATOM 671 N N . LEU A 1 84 ? -3.424 80.125 22.469 1 93.44 84 LEU A N 1
ATOM 672 C CA . LEU A 1 84 ? -2.26 80.25 21.594 1 93.44 84 LEU A CA 1
ATOM 673 C C . LEU A 1 84 ? -2.488 81.25 20.5 1 93.44 84 LEU A C 1
ATOM 675 O O . LEU A 1 84 ? -3.617 81.438 20.031 1 93.44 84 LEU A O 1
ATOM 679 N N . ASP A 1 85 ? -1.378 82.062 20.219 1 91.88 85 ASP A N 1
ATOM 680 C CA . ASP A 1 85 ? -1.47 83 19.141 1 91.88 85 ASP A CA 1
ATOM 681 C C . ASP A 1 85 ? -1.59 82.312 17.797 1 91.88 85 ASP A C 1
ATOM 683 O O . ASP A 1 85 ? -0.648 81.688 17.328 1 91.88 85 ASP A O 1
ATOM 687 N N . LEU A 1 86 ? -2.662 82.5 17.141 1 90.94 86 LEU A N 1
ATOM 688 C CA . LEU A 1 86 ? -2.982 81.75 15.906 1 90.94 86 LEU A CA 1
ATOM 689 C C . LEU A 1 86 ? -2.074 82.25 14.766 1 90.94 86 LEU A C 1
ATOM 691 O O . LEU A 1 86 ? -1.815 81.5 13.828 1 90.94 86 LEU A O 1
ATOM 695 N N . ASP A 1 87 ? -1.537 83.438 14.773 1 88.19 87 ASP A N 1
ATOM 696 C CA . ASP A 1 87 ? -0.766 84 13.672 1 88.19 87 ASP A CA 1
ATOM 697 C C . ASP A 1 87 ? 0.708 83.625 13.781 1 88.19 87 ASP A C 1
ATOM 699 O O . ASP A 1 87 ? 1.383 83.438 12.766 1 88.19 87 ASP A O 1
ATOM 703 N N . THR A 1 88 ? 1.131 83.375 14.984 1 90.75 88 THR A N 1
ATOM 704 C CA . THR A 1 88 ? 2.57 83.25 15.164 1 90.75 88 THR A CA 1
ATOM 705 C C . THR A 1 88 ? 2.926 81.75 15.438 1 90.75 88 THR A C 1
ATOM 707 O O . THR A 1 88 ? 4.035 81.312 15.133 1 90.75 88 THR A O 1
ATOM 710 N N . VAL A 1 89 ? 2.1 81.062 16.094 1 93.25 89 VAL A N 1
ATOM 711 C CA . VAL A 1 89 ? 2.408 79.688 16.469 1 93.25 89 VAL A CA 1
ATOM 712 C C . VAL A 1 89 ? 2.088 78.75 15.305 1 93.25 89 VAL A C 1
ATOM 714 O O . VAL A 1 89 ? 0.998 78.812 14.727 1 93.25 89 VAL A O 1
ATOM 717 N N . SER A 1 90 ? 3.086 78 14.852 1 93.31 90 SER A N 1
ATOM 718 C CA . SER A 1 90 ? 2.865 77 13.812 1 93.31 90 SER A CA 1
ATOM 719 C C . SER A 1 90 ? 2.15 75.75 14.367 1 93.31 90 SER A C 1
ATOM 721 O O . SER A 1 90 ? 2.129 75.562 15.586 1 93.31 90 SER A O 1
ATOM 723 N N . ILE A 1 91 ? 1.476 74.938 13.484 1 93.69 91 ILE A N 1
ATOM 724 C CA . ILE A 1 91 ? 0.817 73.688 13.883 1 93.69 91 ILE A CA 1
ATOM 725 C C . ILE A 1 91 ? 1.835 72.75 14.516 1 93.69 91 ILE A C 1
ATOM 727 O O . ILE A 1 91 ? 1.557 72.125 15.547 1 93.69 91 ILE A O 1
ATOM 731 N N . ASP A 1 92 ? 3.053 72.688 14 1 92.62 92 ASP A N 1
ATOM 732 C CA . ASP A 1 92 ? 4.121 71.812 14.531 1 92.62 92 ASP A CA 1
ATOM 733 C C . ASP A 1 92 ? 4.461 72.25 15.969 1 92.62 92 ASP A C 1
ATOM 735 O O . ASP A 1 92 ? 4.594 71.375 16.828 1 92.62 92 ASP A O 1
ATOM 739 N N . ASP A 1 93 ? 4.605 73.5 16.219 1 91.88 93 ASP A N 1
ATOM 740 C CA . ASP A 1 93 ? 4.938 74 17.547 1 91.88 93 ASP A CA 1
ATOM 741 C C . ASP A 1 93 ? 3.805 73.75 18.531 1 91.88 93 ASP A C 1
ATOM 743 O O . ASP A 1 93 ? 4.051 73.375 19.688 1 91.88 93 ASP A O 1
ATOM 747 N N . ALA A 1 94 ? 2.658 73.938 18.031 1 92.62 94 ALA A N 1
ATOM 748 C CA . ALA A 1 94 ? 1.501 73.688 18.891 1 92.62 94 ALA A CA 1
ATOM 749 C C . ALA A 1 94 ? 1.404 72.25 19.312 1 92.62 94 ALA A C 1
ATOM 751 O O . ALA A 1 94 ? 1.104 71.938 20.469 1 92.62 94 ALA A O 1
ATOM 752 N N . LEU A 1 95 ? 1.645 71.312 18.391 1 89.38 95 LEU A N 1
ATOM 753 C CA . LEU A 1 95 ? 1.465 69.938 18.625 1 89.38 95 LEU A CA 1
ATOM 754 C C . LEU A 1 95 ? 2.525 69.375 19.594 1 89.38 95 LEU A C 1
ATOM 756 O O . LEU A 1 95 ? 2.383 68.312 20.141 1 89.38 95 LEU A O 1
ATOM 760 N N . ARG A 1 96 ? 3.58 70.062 19.859 1 87.62 96 ARG A N 1
ATOM 761 C CA . ARG A 1 96 ? 4.621 69.688 20.797 1 87.62 96 ARG A CA 1
ATOM 762 C C . ARG A 1 96 ? 4.258 70.125 22.219 1 87.62 96 ARG A C 1
ATOM 764 O O . ARG A 1 96 ? 4.891 69.688 23.188 1 87.62 96 ARG A O 1
ATOM 771 N N . LEU A 1 97 ? 3.232 71 22.219 1 86.44 97 LEU A N 1
ATOM 772 C CA . LEU A 1 97 ? 2.828 71.5 23.531 1 86.44 97 LEU A CA 1
ATOM 773 C C . LEU A 1 97 ? 1.978 70.5 24.266 1 86.44 97 LEU A C 1
ATOM 775 O O . LEU A 1 97 ? 1.361 69.625 23.641 1 86.44 97 LEU A O 1
ATOM 779 N N . LYS A 1 98 ? 2.055 70.5 25.547 1 82.38 98 LYS A N 1
ATOM 780 C CA . LYS A 1 98 ? 1.23 69.625 26.375 1 82.38 98 LYS A CA 1
ATOM 781 C C . LYS A 1 98 ? -0.15 70.25 26.609 1 82.38 98 LYS A C 1
ATOM 783 O O . LYS A 1 98 ? -0.323 71.438 26.516 1 82.38 98 LYS A O 1
ATOM 788 N N . ASP A 1 99 ? -1.172 69.438 26.812 1 82.31 99 ASP A N 1
ATOM 789 C CA . ASP A 1 99 ? -2.537 69.812 27.141 1 82.31 99 ASP A CA 1
ATOM 790 C C . ASP A 1 99 ? -3.123 70.75 26.078 1 82.31 99 ASP A C 1
ATOM 792 O O . ASP A 1 99 ? -3.674 71.812 26.391 1 82.31 99 ASP A O 1
ATOM 796 N N . LEU A 1 100 ? -2.867 70.375 24.875 1 87.81 100 LEU A N 1
ATOM 797 C CA . LEU A 1 100 ? -3.42 71.125 23.766 1 87.81 100 LEU A CA 1
ATOM 798 C C . LEU A 1 100 ? -4.914 70.875 23.609 1 87.81 100 LEU A C 1
ATOM 800 O O . LEU A 1 100 ? -5.344 69.688 23.578 1 87.81 100 LEU A O 1
ATOM 804 N N . THR A 1 101 ? -5.664 71.938 23.594 1 89.94 101 THR A N 1
ATOM 805 C CA . THR A 1 101 ? -7.105 71.875 23.406 1 89.94 101 THR A CA 1
ATOM 806 C C . THR A 1 101 ? -7.566 72.75 22.234 1 89.94 101 THR A C 1
ATOM 808 O O . THR A 1 101 ? -7.07 73.812 22.062 1 89.94 101 THR A O 1
ATOM 811 N N . LEU A 1 102 ? -8.453 72.188 21.438 1 91.81 102 LEU A N 1
ATOM 812 C CA . LEU A 1 102 ? -9.102 72.875 20.328 1 91.81 102 LEU A CA 1
ATOM 813 C C . LEU A 1 102 ? -10.508 73.312 20.734 1 91.81 102 LEU A C 1
ATOM 815 O O . LEU A 1 102 ? -11.32 72.5 21.172 1 91.81 102 LEU A O 1
ATOM 819 N N . HIS A 1 103 ? -10.781 74.562 20.594 1 90.81 103 HIS A N 1
ATOM 820 C CA . HIS A 1 103 ? -12.086 75.125 20.922 1 90.81 103 HIS A CA 1
ATOM 821 C C . HIS A 1 103 ? -12.789 75.688 19.688 1 90.81 103 HIS A C 1
ATOM 823 O O . HIS A 1 103 ? -12.25 76.562 19 1 90.81 103 HIS A O 1
ATOM 829 N N . VAL A 1 104 ? -13.906 75.125 19.406 1 89.56 104 VAL A N 1
ATOM 830 C CA . VAL A 1 104 ? -14.734 75.562 18.297 1 89.56 104 VAL A CA 1
ATOM 831 C C . VAL A 1 104 ? -16.125 76 18.812 1 89.56 104 VAL A C 1
ATOM 833 O O . VAL A 1 104 ? -16.984 75.125 18.984 1 89.56 104 VAL A O 1
ATOM 836 N N . GLY A 1 105 ? -16.328 77.312 18.922 1 82.12 105 GLY A N 1
ATOM 837 C CA . GLY A 1 105 ? -17.547 77.75 19.547 1 82.12 105 GLY A CA 1
ATOM 838 C C . GLY A 1 105 ? -17.688 77.25 20.984 1 82.12 105 GLY A C 1
ATOM 839 O O . GLY A 1 105 ? -16.828 77.562 21.828 1 82.12 105 GLY A O 1
ATOM 840 N N . GLU A 1 106 ? -18.672 76.5 21.188 1 80.5 106 GLU A N 1
ATOM 841 C CA . GLU A 1 106 ? -18.922 76 22.531 1 80.5 106 GLU A CA 1
ATOM 842 C C . GLU A 1 106 ? -18.312 74.625 22.719 1 80.5 106 GLU A C 1
ATOM 844 O O . GLU A 1 106 ? -18.219 74.125 23.844 1 80.5 106 GLU A O 1
ATOM 849 N N . ALA A 1 107 ? -17.844 74.188 21.625 1 85.25 107 ALA A N 1
ATOM 850 C CA . ALA A 1 107 ? -17.297 72.812 21.688 1 85.25 107 ALA A CA 1
ATOM 851 C C . ALA A 1 107 ? -15.805 72.812 22 1 85.25 107 ALA A C 1
ATOM 853 O O . ALA A 1 107 ? -15.078 73.688 21.5 1 85.25 107 ALA A O 1
ATOM 854 N N . SER A 1 108 ? -15.359 72.062 22.859 1 87.31 108 SER A N 1
ATOM 855 C CA . SER A 1 108 ? -13.945 71.938 23.234 1 87.31 108 SER A CA 1
ATOM 856 C C . SER A 1 108 ? -13.453 70.5 23.016 1 87.31 108 SER A C 1
ATOM 858 O O . SER A 1 108 ? -14.148 69.562 23.359 1 87.31 108 SER A O 1
ATOM 860 N N . PHE A 1 109 ? -12.297 70.375 22.391 1 87.12 109 PHE A N 1
ATOM 861 C CA . PHE A 1 109 ? -11.695 69.062 22.094 1 87.12 109 PHE A CA 1
ATOM 862 C C . PHE A 1 109 ? -10.289 69 22.672 1 87.12 109 PHE A C 1
ATOM 864 O O . PHE A 1 109 ? -9.484 69.938 22.484 1 87.12 109 PHE A O 1
ATOM 871 N N . ARG A 1 110 ? -10.008 68 23.344 1 83.06 110 ARG A N 1
ATOM 872 C CA . ARG A 1 110 ? -8.625 67.75 23.719 1 83.06 110 ARG A CA 1
ATOM 873 C C . ARG A 1 110 ? -7.852 67.125 22.547 1 83.06 110 ARG A C 1
ATOM 875 O O . ARG A 1 110 ? -8.242 66.125 22 1 83.06 110 ARG A O 1
ATOM 882 N N . CYS A 1 111 ? -6.754 67.812 22.094 1 84.19 111 CYS A N 1
ATOM 883 C CA . CYS A 1 111 ? -5.965 67.312 20.969 1 84.19 111 CYS A CA 1
ATOM 884 C C . CYS A 1 111 ? -4.961 66.25 21.422 1 84.19 111 CYS A C 1
ATOM 886 O O . CYS A 1 111 ? -4.18 66.5 22.344 1 84.19 111 CYS A O 1
ATOM 888 N N . ILE A 1 112 ? -5.051 65.125 20.891 1 80.56 112 ILE A N 1
ATOM 889 C CA . ILE A 1 112 ? -4.098 64.062 21.156 1 80.56 112 ILE A CA 1
ATOM 890 C C . ILE A 1 112 ? -3.318 63.719 19.875 1 80.56 112 ILE A C 1
ATOM 892 O O . ILE A 1 112 ? -3.912 63.406 18.844 1 80.56 112 ILE A O 1
ATOM 896 N N . VAL A 1 113 ? -2.008 63.906 20 1 79.5 113 VAL A N 1
ATOM 897 C CA . VAL A 1 113 ? -1.146 63.688 18.859 1 79.5 113 VAL A CA 1
ATOM 898 C C . VAL A 1 113 ? -0.782 62.219 18.75 1 79.5 113 VAL A C 1
ATOM 900 O O . VAL A 1 113 ? -0.262 61.625 19.703 1 79.5 113 VAL A O 1
ATOM 903 N N . ASN A 1 114 ? -1.075 61.625 17.578 1 77.44 114 ASN A N 1
ATOM 904 C CA . ASN A 1 114 ? -0.777 60.25 17.25 1 77.44 114 ASN A CA 1
ATOM 905 C C . ASN A 1 114 ? -1.282 59.281 18.328 1 77.44 114 ASN A C 1
ATOM 907 O O . ASN A 1 114 ? -0.5 58.531 18.922 1 77.44 114 ASN A O 1
ATOM 911 N N . PRO A 1 115 ? -2.635 59.438 18.609 1 77.25 115 PRO A N 1
ATOM 912 C CA . PRO A 1 115 ? -3.184 58.5 19.578 1 77.25 115 PRO A CA 1
ATOM 913 C C . PRO A 1 115 ? -3.053 57.031 19.141 1 77.25 115 PRO A C 1
ATOM 915 O O . PRO A 1 115 ? -2.945 56.781 17.938 1 77.25 115 PRO A O 1
ATOM 918 N N . PRO A 1 116 ? -2.957 56.156 20.141 1 80 116 PRO A N 1
ATOM 919 C CA . PRO A 1 116 ? -2.99 54.75 19.75 1 80 116 PRO A CA 1
ATOM 920 C C . PRO A 1 116 ? -4.219 54.406 18.922 1 80 116 PRO A C 1
ATOM 922 O O . PRO A 1 116 ? -5.312 54.906 19.172 1 80 116 PRO A O 1
ATOM 925 N N . ARG A 1 117 ? -4 53.844 17.797 1 78.19 117 ARG A N 1
ATOM 926 C CA . ARG A 1 117 ? -5.117 53.5 16.938 1 78.19 117 ARG A CA 1
ATOM 927 C C . ARG A 1 117 ? -4.938 52.125 16.344 1 78.19 117 ARG A C 1
ATOM 929 O O . ARG A 1 117 ? -3.828 51.562 16.328 1 78.19 117 ARG A O 1
ATOM 936 N N . ILE A 1 118 ? -6.133 51.625 15.898 1 79 118 ILE A N 1
ATOM 937 C CA . ILE A 1 118 ? -6.141 50.312 15.234 1 79 118 ILE A CA 1
ATOM 938 C C . ILE A 1 118 ? -5.977 50.5 13.727 1 79 118 ILE A C 1
ATOM 940 O O . ILE A 1 118 ? -6.789 51.188 13.086 1 79 118 ILE A O 1
ATOM 944 N N . LYS A 1 119 ? -4.91 50.062 13.188 1 78.06 119 LYS A N 1
ATOM 945 C CA . LYS A 1 119 ? -4.66 50.156 11.75 1 78.06 119 LYS A CA 1
ATOM 946 C C . LYS A 1 119 ? -5.434 49.094 10.984 1 78.06 119 LYS A C 1
ATOM 948 O O . LYS A 1 119 ? -5.977 49.375 9.906 1 78.06 119 LYS A O 1
ATOM 953 N N . GLU A 1 120 ? -5.359 47.938 11.469 1 80 120 GLU A N 1
ATOM 954 C CA . GLU A 1 120 ? -6.043 46.812 10.844 1 80 120 GLU A CA 1
ATOM 955 C C . GLU A 1 120 ? -6.777 45.969 11.883 1 80 120 GLU A C 1
ATOM 957 O O . GLU A 1 120 ? -6.281 45.75 12.992 1 80 120 GLU A O 1
ATOM 962 N N . LEU A 1 121 ? -7.984 45.656 11.578 1 77.75 121 LEU A N 1
ATOM 963 C CA . LEU A 1 121 ? -8.773 44.781 12.445 1 77.75 121 LEU A CA 1
ATOM 964 C C . LEU A 1 121 ? -9.633 43.844 11.617 1 77.75 121 LEU A C 1
ATOM 966 O O . LEU A 1 121 ? -10.375 44.281 10.734 1 77.75 121 LEU A O 1
ATOM 970 N N . ALA A 1 122 ? -9.359 42.562 11.812 1 75.38 122 ALA A N 1
ATOM 971 C CA . ALA A 1 122 ? -10.172 41.594 11.102 1 75.38 122 ALA A CA 1
ATOM 972 C C . ALA A 1 122 ? -10.43 40.344 11.969 1 75.38 122 ALA A C 1
ATOM 974 O O . ALA A 1 122 ? -9.562 39.938 12.742 1 75.38 122 ALA A O 1
ATOM 975 N N . ILE A 1 123 ? -11.688 39.844 11.891 1 73.81 123 ILE A N 1
ATOM 976 C CA . ILE A 1 123 ? -12.023 38.562 12.523 1 73.81 123 ILE A CA 1
ATOM 977 C C . ILE A 1 123 ? -11.688 37.406 11.57 1 73.81 123 ILE A C 1
ATOM 979 O O . ILE A 1 123 ? -12.18 37.375 10.445 1 73.81 123 ILE A O 1
ATOM 983 N N . THR A 1 124 ? -10.758 36.625 11.953 1 67.56 124 THR A N 1
ATOM 984 C CA . THR A 1 124 ? -10.352 35.469 11.156 1 67.56 124 THR A CA 1
ATOM 985 C C . THR A 1 124 ? -10.172 34.219 12.039 1 67.56 124 THR A C 1
ATOM 987 O O . THR A 1 124 ? -9.719 34.344 13.18 1 67.56 124 THR A O 1
ATOM 990 N N . PRO A 1 125 ? -10.391 33.062 11.68 1 66.5 125 PRO A N 1
ATOM 991 C CA . PRO A 1 125 ? -11.164 32.688 10.492 1 66.5 125 PRO A CA 1
ATOM 992 C C . PRO A 1 125 ? -12.656 33 10.641 1 66.5 125 PRO A C 1
ATOM 994 O O . PRO A 1 125 ? -13.062 33.656 11.594 1 66.5 125 PRO A O 1
ATOM 997 N N . LYS A 1 126 ? -13.484 32.562 9.602 1 72.38 126 LYS A N 1
ATOM 998 C CA . LYS A 1 126 ? -14.938 32.625 9.766 1 72.38 126 LYS A CA 1
ATOM 999 C C . LYS A 1 126 ? -15.375 32 11.094 1 72.38 126 LYS A C 1
ATOM 1001 O O . LYS A 1 126 ? -14.992 30.875 11.406 1 72.38 126 LYS A O 1
ATOM 1006 N N . PRO A 1 127 ? -16.062 32.844 11.875 1 78.31 127 PRO A N 1
ATOM 1007 C CA . PRO A 1 127 ? -16.438 32.312 13.195 1 78.31 127 PRO A CA 1
ATOM 1008 C C . PRO A 1 127 ? -17.25 31.016 13.109 1 78.31 127 PRO A C 1
ATOM 1010 O O . PRO A 1 127 ? -18.109 30.875 12.234 1 78.31 127 PRO A O 1
ATOM 1013 N N . MET A 1 128 ? -16.922 30.094 13.977 1 85.38 128 MET A N 1
ATOM 1014 C CA . MET A 1 128 ? -17.562 28.781 14.023 1 85.38 128 MET A CA 1
ATOM 1015 C C . MET A 1 128 ? -17.891 28.375 15.453 1 85.38 128 MET A C 1
ATOM 1017 O O . MET A 1 128 ? -17.078 28.594 16.359 1 85.38 128 MET A O 1
ATOM 1021 N N . VAL A 1 129 ? -19.062 27.797 15.594 1 82.44 129 VAL A N 1
ATOM 1022 C CA . VAL A 1 129 ? -19.547 27.422 16.922 1 82.44 129 VAL A CA 1
ATOM 1023 C C . VAL A 1 129 ? -18.547 26.484 17.594 1 82.44 129 VAL A C 1
ATOM 1025 O O . VAL A 1 129 ? -18.078 25.516 16.984 1 82.44 129 VAL A O 1
ATOM 1028 N N . ASN A 1 130 ? -18.156 26.797 18.812 1 78.94 130 ASN A N 1
ATOM 1029 C CA . ASN A 1 130 ? -17.328 26 19.719 1 78.94 130 ASN A CA 1
ATOM 1030 C C . ASN A 1 130 ? -15.859 26.047 19.328 1 78.94 130 ASN A C 1
ATOM 1032 O O . ASN A 1 130 ? -15.07 25.219 19.781 1 78.94 130 ASN A O 1
ATOM 1036 N N . PHE A 1 131 ? -15.539 26.938 18.469 1 83.19 131 PHE A N 1
ATOM 1037 C CA . PHE A 1 131 ? -14.141 27.141 18.094 1 83.19 131 PHE A CA 1
ATOM 1038 C C . PHE A 1 131 ? -13.695 28.562 18.406 1 83.19 131 PHE A C 1
ATOM 1040 O O . PHE A 1 131 ? -14.523 29.453 18.578 1 83.19 131 PHE A O 1
ATOM 1047 N N . ASN A 1 132 ? -12.438 28.641 18.5 1 71.75 132 ASN A N 1
ATOM 1048 C CA . ASN A 1 132 ? -11.883 29.938 18.875 1 71.75 132 ASN A CA 1
ATOM 1049 C C . ASN A 1 132 ? -11.969 30.938 17.719 1 71.75 132 ASN A C 1
ATOM 1051 O O . ASN A 1 132 ? -11.82 30.547 16.547 1 71.75 132 ASN A O 1
ATOM 1055 N N . ALA A 1 133 ? -12.422 32.062 18 1 68.56 133 ALA A N 1
ATOM 1056 C CA . ALA A 1 133 ? -12.336 33.156 17.062 1 68.56 133 ALA A CA 1
ATOM 1057 C C . ALA A 1 133 ? -11.094 34 17.312 1 68.56 133 ALA A C 1
ATOM 1059 O O . ALA A 1 133 ? -10.727 34.25 18.453 1 68.56 133 ALA A O 1
ATOM 1060 N N . PHE A 1 134 ? -10.414 34.25 16.188 1 66 134 PHE A N 1
ATOM 1061 C CA . PHE A 1 134 ? -9.203 35.031 16.312 1 66 134 PHE A CA 1
ATOM 1062 C C . PHE A 1 134 ? -9.367 36.406 15.625 1 66 134 PHE A C 1
ATOM 1064 O O . PHE A 1 134 ? -10.203 36.531 14.734 1 66 134 PHE A O 1
ATOM 1071 N N . VAL A 1 135 ? -8.719 37.5 16.234 1 66.94 135 VAL A N 1
ATOM 1072 C CA . VAL A 1 135 ? -8.727 38.844 15.648 1 66.94 135 VAL A CA 1
ATOM 1073 C C . VAL A 1 135 ? -7.32 39.219 15.188 1 66.94 135 VAL A C 1
ATOM 1075 O O . VAL A 1 135 ? -6.355 39.062 15.953 1 66.94 135 VAL A O 1
ATOM 1078 N N . ASP A 1 136 ? -7.258 39.438 13.938 1 67.62 136 ASP A N 1
ATOM 1079 C CA . ASP A 1 136 ? -6.039 40.031 13.406 1 67.62 136 ASP A CA 1
ATOM 1080 C C . ASP A 1 136 ? -6.055 41.562 13.594 1 67.62 136 ASP A C 1
ATOM 1082 O O . ASP A 1 136 ? -6.84 42.25 12.953 1 67.62 136 ASP A O 1
ATOM 1086 N N . CYS A 1 137 ? -5.191 42.031 14.602 1 68.88 137 CYS A N 1
ATOM 1087 C CA . CYS A 1 137 ? -5.211 43.469 14.938 1 68.88 137 CYS A CA 1
ATOM 1088 C C . CYS A 1 137 ? -3.812 44.062 14.844 1 68.88 137 CYS A C 1
ATOM 1090 O O . CYS A 1 137 ? -2.865 43.531 15.43 1 68.88 137 CYS A O 1
ATOM 1092 N N . LYS A 1 138 ? -3.684 44.969 14.031 1 72.88 138 LYS A N 1
ATOM 1093 C CA . LYS A 1 138 ? -2.484 45.781 14.008 1 72.88 138 LYS A CA 1
ATOM 1094 C C . LYS A 1 138 ? -2.771 47.188 14.562 1 72.88 138 LYS A C 1
ATOM 1096 O O . LYS A 1 138 ? -3.582 47.938 14 1 72.88 138 LYS A O 1
ATOM 1101 N N . ALA A 1 139 ? -2.113 47.406 15.727 1 73.5 139 ALA A N 1
ATOM 1102 C CA . ALA A 1 139 ? -2.305 48.719 16.359 1 73.5 139 ALA A CA 1
ATOM 1103 C C . ALA A 1 139 ? -1.034 49.562 16.281 1 73.5 139 ALA A C 1
ATOM 1105 O O . ALA A 1 139 ? 0.074 49 16.25 1 73.5 139 ALA A O 1
ATOM 1106 N N . LEU A 1 140 ? -1.251 50.719 16.125 1 75.25 140 LEU A N 1
ATOM 1107 C CA . LEU A 1 140 ? -0.147 51.656 16.141 1 75.25 140 LEU A CA 1
ATOM 1108 C C . LEU A 1 140 ? -0.053 52.375 17.484 1 75.25 140 LEU A C 1
ATOM 1110 O O . LEU A 1 140 ? -1.057 52.875 18 1 75.25 140 LEU A O 1
ATOM 1114 N N . ASP A 1 141 ? 1.115 52.344 18.125 1 72.25 141 ASP A N 1
ATOM 1115 C CA . ASP A 1 141 ? 1.466 53.094 19.344 1 72.25 141 ASP A CA 1
ATOM 1116 C C . ASP A 1 141 ? 0.621 52.625 20.531 1 72.25 141 ASP A C 1
ATOM 1118 O O . ASP A 1 141 ? 0.257 53.438 21.375 1 72.25 141 ASP A O 1
ATOM 1122 N N . ALA A 1 142 ? 0.133 51.438 20.438 1 73.25 142 ALA A N 1
ATOM 1123 C CA . ALA A 1 142 ? -0.644 50.875 21.547 1 73.25 142 ALA A CA 1
ATOM 1124 C C . ALA A 1 142 ? 0.262 50.188 22.562 1 73.25 142 ALA A C 1
ATOM 1126 O O . ALA A 1 142 ? 0.157 48.969 22.781 1 73.25 142 ALA A O 1
ATOM 1127 N N . LYS A 1 143 ? 1.079 50.969 23.281 1 67.75 143 LYS A N 1
ATOM 1128 C CA . LYS A 1 143 ? 2.107 50.438 24.188 1 67.75 143 LYS A CA 1
ATOM 1129 C C . LYS A 1 143 ? 1.485 49.719 25.375 1 67.75 143 LYS A C 1
ATOM 1131 O O . LYS A 1 143 ? 2.08 48.781 25.906 1 67.75 143 LYS A O 1
ATOM 1136 N N . ASN A 1 144 ? 0.258 50.219 25.75 1 64.56 144 ASN A N 1
ATOM 1137 C CA . ASN A 1 144 ? -0.374 49.625 26.922 1 64.56 144 ASN A CA 1
ATOM 1138 C C . ASN A 1 144 ? -1.322 48.5 26.531 1 64.56 144 ASN A C 1
ATOM 1140 O O . ASN A 1 144 ? -2.072 48 27.375 1 64.56 144 ASN A O 1
ATOM 1144 N N . GLY A 1 145 ? -1.366 48.219 25.281 1 68.44 145 GLY A N 1
ATOM 1145 C CA . GLY A 1 145 ? -2.193 47.125 24.828 1 68.44 145 GLY A CA 1
ATOM 1146 C C . GLY A 1 145 ? -3.496 47.562 24.188 1 68.44 145 GLY A C 1
ATOM 1147 O O . GLY A 1 145 ? -3.727 48.75 24.016 1 68.44 145 GLY A O 1
ATOM 1148 N N . VAL A 1 146 ? -4.266 46.656 23.703 1 71 146 VAL A N 1
ATOM 1149 C CA . VAL A 1 146 ? -5.562 46.875 23.062 1 71 146 VAL A CA 1
ATOM 1150 C C . VAL A 1 146 ? -6.637 46.062 23.797 1 71 146 VAL A C 1
ATOM 1152 O O . VAL A 1 146 ? -6.434 44.906 24.109 1 71 146 VAL A O 1
ATOM 1155 N N . LEU A 1 147 ? -7.672 46.812 24.172 1 67.75 147 LEU A N 1
ATOM 1156 C CA . LEU A 1 147 ? -8.836 46.125 24.734 1 67.75 147 LEU A CA 1
ATOM 1157 C C . LEU A 1 147 ? -9.789 45.688 23.641 1 67.75 147 LEU A C 1
ATOM 1159 O O . LEU A 1 147 ? -10.094 46.438 22.719 1 67.75 147 LEU A O 1
ATOM 1163 N N . PHE A 1 148 ? -10.172 44.406 23.703 1 69.94 148 PHE A N 1
ATOM 1164 C CA . PHE A 1 148 ? -11.102 43.875 22.719 1 69.94 148 PHE A CA 1
ATOM 1165 C C . PHE A 1 148 ? -12.461 43.594 23.344 1 69.94 148 PHE A C 1
ATOM 1167 O O . PHE A 1 148 ? -12.531 43.094 24.469 1 69.94 148 PHE A O 1
ATOM 1174 N N . LYS A 1 149 ? -13.555 44.094 22.703 1 67.69 149 LYS A N 1
ATOM 1175 C CA . LYS A 1 149 ? -14.922 43.781 23.078 1 67.69 149 LYS A CA 1
ATOM 1176 C C . LYS A 1 149 ? -15.672 43.094 21.938 1 67.69 149 LYS A C 1
ATOM 1178 O O . LYS A 1 149 ? -15.508 43.469 20.781 1 67.69 149 LYS A O 1
ATOM 1183 N N . TRP A 1 150 ? -16.438 42.031 22.312 1 70.81 150 TRP A N 1
ATOM 1184 C CA . TRP A 1 150 ? -17.141 41.281 21.297 1 70.81 150 TRP A CA 1
ATOM 1185 C C . TRP A 1 150 ? -18.656 41.438 21.438 1 70.81 150 TRP A C 1
ATOM 1187 O O . TRP A 1 150 ? -19.172 41.5 22.547 1 70.81 150 TRP A O 1
ATOM 1197 N N . TYR A 1 151 ? -19.297 41.625 20.312 1 67.81 151 TYR A N 1
ATOM 1198 C CA . TYR A 1 151 ? -20.734 41.75 20.234 1 67.81 151 TYR A CA 1
ATOM 1199 C C . TYR A 1 151 ? -21.328 40.781 19.219 1 67.81 151 TYR A C 1
ATOM 1201 O O . TYR A 1 151 ? -20.609 40.219 18.375 1 67.81 151 TYR A O 1
ATOM 1209 N N . SER A 1 152 ? -22.609 40.281 19.438 1 69.5 152 SER A N 1
ATOM 1210 C CA . SER A 1 152 ? -23.344 39.5 18.453 1 69.5 152 SER A CA 1
ATOM 1211 C C . SER A 1 152 ? -24.609 40.219 18.016 1 69.5 152 SER A C 1
ATOM 1213 O O . SER A 1 152 ? -25.219 40.969 18.781 1 69.5 152 SER A O 1
ATOM 1215 N N . GLY A 1 153 ? -24.875 40.281 16.625 1 62.47 153 GLY A N 1
ATOM 1216 C CA . GLY A 1 153 ? -26.109 40.875 16.141 1 62.47 153 GLY A CA 1
ATOM 1217 C C . GLY A 1 153 ? -26.688 40.125 14.93 1 62.47 153 GLY A C 1
ATOM 1218 O O . GLY A 1 153 ? -26.094 39.156 14.453 1 62.47 153 GLY A O 1
ATOM 1219 N N . GLU A 1 154 ? -28.031 40.25 14.516 1 58.91 154 GLU A N 1
ATOM 1220 C CA . GLU A 1 154 ? -28.672 39.75 13.312 1 58.91 154 GLU A CA 1
ATOM 1221 C C . GLU A 1 154 ? -28.234 40.531 12.086 1 58.91 154 GLU A C 1
ATOM 1223 O O . GLU A 1 154 ? -27.953 41.75 12.18 1 58.91 154 GLU A O 1
ATOM 1228 N N . MET A 1 155 ? -27.812 39.781 11.016 1 52.19 155 MET A N 1
ATOM 1229 C CA . MET A 1 155 ? -27.453 40.438 9.766 1 52.19 155 MET A CA 1
ATOM 1230 C C . MET A 1 155 ? -28.562 41.406 9.32 1 52.19 155 MET A C 1
ATOM 1232 O O . MET A 1 155 ? -29.703 40.969 9.094 1 52.19 155 MET A O 1
ATOM 1236 N N . THR A 1 156 ? -28.781 42.438 9.742 1 44.06 156 THR A N 1
ATOM 1237 C CA . THR A 1 156 ? -29.797 43.312 9.141 1 44.06 156 THR A CA 1
ATOM 1238 C C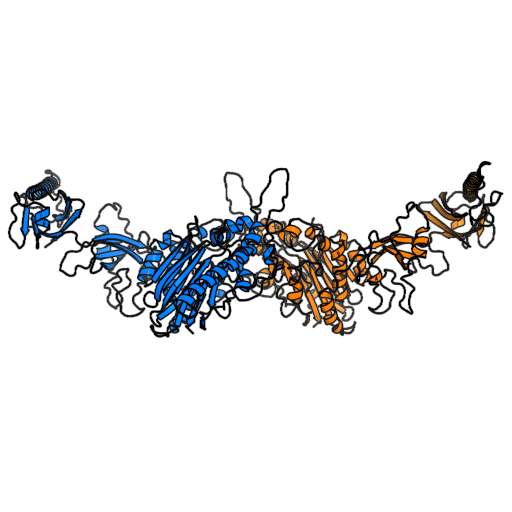 . THR A 1 156 ? -29.312 43.844 7.801 1 44.06 156 THR A C 1
ATOM 1240 O O . THR A 1 156 ? -28.125 44.156 7.633 1 44.06 156 THR A O 1
ATOM 1243 N N . GLU A 1 157 ? -30 43.406 6.641 1 41 157 GLU A N 1
ATOM 1244 C CA . GLU A 1 157 ? -29.844 43.969 5.301 1 41 157 GLU A CA 1
ATOM 1245 C C . GLU A 1 157 ? -29.641 45.469 5.352 1 41 157 GLU A C 1
ATOM 1247 O O . GLU A 1 157 ? -30.609 46.219 5.387 1 41 157 GLU A O 1
ATOM 1252 N N . SER A 1 158 ? -29.016 46.094 6.164 1 36.03 158 SER A N 1
ATOM 1253 C CA . SER A 1 158 ? -29.078 47.531 5.855 1 36.03 158 SER A CA 1
ATOM 1254 C C . SER A 1 158 ? -28.391 47.844 4.531 1 36.03 158 SER A C 1
ATOM 1256 O O . SER A 1 158 ? -27.328 47.281 4.238 1 36.03 158 SER A O 1
ATOM 1258 N N . PRO A 1 159 ? -29.172 48.344 3.455 1 34.81 159 PRO A N 1
ATOM 1259 C CA . PRO A 1 159 ? -28.641 48.719 2.148 1 34.81 159 PRO A CA 1
ATOM 1260 C C . PRO A 1 159 ? -27.234 49.281 2.238 1 34.81 159 PRO A C 1
ATOM 1262 O O . PRO A 1 159 ? -26.359 48.938 1.439 1 34.81 159 PRO A O 1
ATOM 1265 N N . ASP A 1 160 ? -27.188 50.719 2.521 1 32.22 160 ASP A N 1
ATOM 1266 C CA . ASP A 1 160 ? -26.078 51.625 2.248 1 32.22 160 ASP A CA 1
ATOM 1267 C C . ASP A 1 160 ? -24.906 51.344 3.17 1 32.22 160 ASP A C 1
ATOM 1269 O O . ASP A 1 160 ? -24.922 51.719 4.344 1 32.22 160 ASP A O 1
ATOM 1273 N N . MET A 1 161 ? -24.219 50.312 3.127 1 34.12 161 MET A N 1
ATOM 1274 C CA . MET A 1 161 ? -22.953 49.969 3.773 1 34.12 161 MET A CA 1
ATOM 1275 C C . MET A 1 161 ? -21.953 51.125 3.654 1 34.12 161 MET A C 1
ATOM 1277 O O . MET A 1 161 ? -20.828 50.906 3.178 1 34.12 161 MET A O 1
ATOM 1281 N N . GLU A 1 162 ? -22.281 52.25 3.148 1 31.12 162 GLU A N 1
ATOM 1282 C CA . GLU A 1 162 ? -21.219 53.219 3.15 1 31.12 162 GLU A CA 1
ATOM 1283 C C . GLU A 1 162 ? -20.516 53.281 4.504 1 31.12 162 GLU A C 1
ATOM 1285 O O . GLU A 1 162 ? -20.969 52.656 5.469 1 31.12 162 GLU A O 1
ATOM 1290 N N . LYS A 1 163 ? -19.797 54.5 4.984 1 37.34 163 LYS A N 1
ATOM 1291 C CA . LYS A 1 163 ? -18.922 54.938 6.062 1 37.34 163 LYS A CA 1
ATOM 1292 C C . LYS A 1 163 ? -19.531 54.656 7.43 1 37.34 163 LYS A C 1
ATOM 1294 O O . LYS A 1 163 ? -19.141 55.25 8.43 1 37.34 163 LYS A O 1
ATOM 1299 N N . ASP A 1 164 ? -20.844 54.188 7.723 1 32.34 164 ASP A N 1
ATOM 1300 C CA . ASP A 1 164 ? -21.969 54.531 8.586 1 32.34 164 ASP A CA 1
ATOM 1301 C C . ASP A 1 164 ? -21.812 53.906 9.977 1 32.34 164 ASP A C 1
ATOM 1303 O O . ASP A 1 164 ? -21.094 52.938 10.141 1 32.34 164 ASP A O 1
ATOM 1307 N N . PRO A 1 165 ? -22.656 54.375 11.125 1 33.41 165 PRO A N 1
ATOM 1308 C CA . PRO A 1 165 ? -23.312 54.188 12.414 1 33.41 165 PRO A CA 1
ATOM 1309 C C . PRO A 1 165 ? -23.797 52.75 12.602 1 33.41 165 PRO A C 1
ATOM 1311 O O . PRO A 1 165 ? -24.422 52.438 13.625 1 33.41 165 PRO A O 1
ATOM 1314 N N . LEU A 1 166 ? -23.938 52 11.664 1 34.66 166 LEU A N 1
ATOM 1315 C CA . LEU A 1 166 ? -24.5 50.656 11.797 1 34.66 166 LEU A CA 1
ATOM 1316 C C . LEU A 1 166 ? -23.578 49.75 12.633 1 34.66 166 LEU A C 1
ATOM 1318 O O . LEU A 1 166 ? -24.047 48.812 13.289 1 34.66 166 LEU A O 1
ATOM 1322 N N . VAL A 1 167 ? -22.297 49.844 12.406 1 40.69 167 VAL A N 1
ATOM 1323 C CA . VAL A 1 167 ? -21.422 49.125 13.344 1 40.69 167 VAL A CA 1
ATOM 1324 C C . VAL A 1 167 ? -21.766 49.531 14.773 1 40.69 167 VAL A C 1
ATOM 1326 O O . VAL A 1 167 ? -21.844 48.656 15.664 1 40.69 167 VAL A O 1
ATOM 1329 N N . LEU A 1 168 ? -21.984 50.875 14.93 1 38.84 168 LEU A N 1
ATOM 1330 C CA . LEU A 1 168 ? -22.344 51.375 16.25 1 38.84 168 LEU A CA 1
ATOM 1331 C C . LEU A 1 168 ? -23.734 50.875 16.656 1 38.84 168 LEU A C 1
ATOM 1333 O O . LEU A 1 168 ? -23.969 50.531 17.812 1 38.84 168 LEU A O 1
ATOM 1337 N N . ASP A 1 169 ? -24.594 50.906 15.648 1 39.38 169 ASP A N 1
ATOM 1338 C CA . ASP A 1 169 ? -25.938 50.469 15.992 1 39.38 169 ASP A CA 1
ATOM 1339 C C . ASP A 1 169 ? -25.969 48.969 16.234 1 39.38 169 ASP A C 1
ATOM 1341 O O . ASP A 1 169 ? -26.672 48.5 17.141 1 39.38 169 ASP A O 1
ATOM 1345 N N . THR A 1 170 ? -25.344 48.219 15.391 1 42.69 170 THR A N 1
ATOM 1346 C CA . THR A 1 170 ? -25.266 46.781 15.648 1 42.69 170 THR A CA 1
ATOM 1347 C C . THR A 1 170 ? -24.562 46.531 16.984 1 42.69 170 THR A C 1
ATOM 1349 O O . THR A 1 170 ? -24.953 45.625 17.719 1 42.69 170 THR A O 1
ATOM 1352 N N . ILE A 1 171 ? -23.547 47.25 17.25 1 45.5 171 ILE A N 1
ATOM 1353 C CA . ILE A 1 171 ? -22.891 47.188 18.562 1 45.5 171 ILE A CA 1
ATOM 1354 C C . ILE A 1 171 ? -23.859 47.656 19.641 1 45.5 171 ILE A C 1
ATOM 1356 O O . ILE A 1 171 ? -23.891 47.094 20.734 1 45.5 171 ILE A O 1
ATOM 1360 N N . ARG A 1 172 ? -24.578 48.75 19.25 1 41.66 172 ARG A N 1
ATOM 1361 C CA . ARG A 1 172 ? -25.531 49.281 20.234 1 41.66 172 ARG A CA 1
ATOM 1362 C C . ARG A 1 172 ? -26.609 48.25 20.562 1 41.66 172 ARG A C 1
ATOM 1364 O O . ARG A 1 172 ? -27.109 48.219 21.688 1 41.66 172 ARG A O 1
ATOM 1371 N N . THR A 1 173 ? -26.969 47.5 19.531 1 39.91 173 THR A N 1
ATOM 1372 C CA . THR A 1 173 ? -28.047 46.562 19.766 1 39.91 173 THR A CA 1
ATOM 1373 C C . THR A 1 173 ? -27.484 45.156 20.047 1 39.91 173 THR A C 1
ATOM 1375 O O . THR A 1 173 ? -28.219 44.25 20.406 1 39.91 173 THR A O 1
ATOM 1378 N N . GLY A 1 174 ? -26.281 44.969 19.703 1 44.09 174 GLY A N 1
ATOM 1379 C CA . GLY A 1 174 ? -25.75 43.625 19.906 1 44.09 174 GLY A CA 1
ATOM 1380 C C . GLY A 1 174 ? -25.484 43.312 21.375 1 44.09 174 GLY A C 1
ATOM 1381 O O . GLY A 1 174 ? -25.422 44.219 22.203 1 44.09 174 GLY A O 1
ATOM 1382 N N . VAL A 1 175 ? -25.828 42.156 21.766 1 41.47 175 VAL A N 1
ATOM 1383 C CA . VAL A 1 175 ? -25.594 41.688 23.125 1 41.47 175 VAL A CA 1
ATOM 1384 C C . VAL A 1 175 ? -24.094 41.75 23.438 1 41.47 175 VAL A C 1
ATOM 1386 O O . VAL A 1 175 ? -23.281 41.219 22.656 1 41.47 175 VAL A O 1
ATOM 1389 N N . ASP A 1 176 ? -23.734 42.812 24.172 1 45.94 176 ASP A N 1
ATOM 1390 C CA . ASP A 1 176 ? -22.391 42.875 24.703 1 45.94 176 ASP A CA 1
ATOM 1391 C C . ASP A 1 176 ? -21.922 41.5 25.188 1 45.94 176 ASP A C 1
ATOM 1393 O O . ASP A 1 176 ? -22.484 40.938 26.141 1 45.94 176 ASP A O 1
ATOM 1397 N N . LEU A 1 177 ? -21.328 40.844 24.328 1 46.78 177 LEU A N 1
ATOM 1398 C CA . LEU A 1 177 ? -20.844 39.5 24.672 1 46.78 177 LEU A CA 1
ATOM 1399 C C . LEU A 1 177 ? -19.734 39.594 25.703 1 46.78 177 LEU A C 1
ATOM 1401 O O . LEU A 1 177 ? -19.281 38.562 26.219 1 46.78 177 LEU A O 1
ATOM 1405 N N . THR A 1 178 ? -19.25 40.938 25.859 1 43.12 178 THR A N 1
ATOM 1406 C CA . THR A 1 178 ? -18.188 41.062 26.844 1 43.12 178 THR A CA 1
ATOM 1407 C C . THR A 1 178 ? -18.734 40.906 28.266 1 43.12 178 THR A C 1
ATOM 1409 O O . THR A 1 178 ? -18.078 40.281 29.109 1 43.12 178 THR A O 1
ATOM 1412 N N . CYS A 1 179 ? -19.594 41.875 28.75 1 34.28 179 CYS A N 1
ATOM 1413 C CA . CYS A 1 179 ? -20.062 42 30.125 1 34.28 179 CYS A CA 1
ATOM 1414 C C . CYS A 1 179 ? -21.078 40.938 30.469 1 34.28 179 CYS A C 1
ATOM 1416 O O . CYS A 1 179 ? -21.781 41.031 31.469 1 34.28 179 CYS A O 1
ATOM 1418 N N . THR A 1 180 ? -21.625 40.219 29.672 1 33.34 180 THR A N 1
ATOM 1419 C CA . THR A 1 180 ? -22.578 39.406 30.438 1 33.34 180 THR A CA 1
ATOM 1420 C C . THR A 1 180 ? -21.969 38.969 31.766 1 33.34 180 THR A C 1
ATOM 1422 O O . THR A 1 180 ? -20.734 38.906 31.891 1 33.34 180 THR A O 1
ATOM 1425 N N . LYS A 1 181 ? -22.828 38.844 32.844 1 30.89 181 LYS A N 1
ATOM 1426 C CA . LYS A 1 181 ? -22.5 38.562 34.25 1 30.89 181 LYS A CA 1
ATOM 1427 C C . LYS A 1 181 ? -21.188 37.812 34.375 1 30.89 181 LYS A C 1
ATOM 1429 O O . LYS A 1 181 ? -20.297 38.219 35.125 1 30.89 181 LYS A O 1
ATOM 1434 N N . LYS A 1 182 ? -21.219 36.562 34.656 1 27.67 182 LYS A N 1
ATOM 1435 C CA . LYS A 1 182 ? -20.453 35.469 35.25 1 27.67 182 LYS A CA 1
ATOM 1436 C C . LYS A 1 182 ? -19.375 35 34.281 1 27.67 182 LYS A C 1
ATOM 1438 O O . LYS A 1 182 ? -19.656 34.281 33.312 1 27.67 182 LYS A O 1
ATOM 1443 N N . GLY A 1 183 ? -17.828 35.469 34.5 1 28.03 183 GLY A N 1
ATOM 1444 C CA . GLY A 1 183 ? -16.391 35.281 34.406 1 28.03 183 GLY A CA 1
ATOM 1445 C C . GLY A 1 183 ? -15.781 35.75 33.125 1 28.03 183 GLY A C 1
ATOM 1446 O O . GLY A 1 183 ? -14.836 36.562 33.125 1 28.03 183 GLY A O 1
ATOM 1447 N N . VAL A 1 184 ? -15.359 35.031 31.891 1 30.66 184 VAL A N 1
ATOM 1448 C CA . VAL A 1 184 ? -14.086 34.938 31.188 1 30.66 184 VAL A CA 1
ATOM 1449 C C . VAL A 1 184 ? -14.008 36 30.094 1 30.66 184 VAL A C 1
ATOM 1451 O O . VAL A 1 184 ? -14.68 35.875 29.062 1 30.66 184 VAL A O 1
ATOM 1454 N N . GLN A 1 185 ? -14.008 37.312 30.266 1 33.03 185 GLN A N 1
ATOM 1455 C CA . GLN A 1 185 ? -14.156 38.281 29.172 1 33.03 185 GLN A CA 1
ATOM 1456 C C . GLN A 1 185 ? -12.867 38.406 28.359 1 33.03 185 GLN A C 1
ATOM 1458 O O . GLN A 1 185 ? -12.898 38.281 27.125 1 33.03 185 GLN A O 1
ATOM 1463 N N . LYS A 1 186 ? -11.633 39.281 28.672 1 35.16 186 LYS A N 1
ATOM 1464 C CA . LYS A 1 186 ? -11.109 40.406 27.891 1 35.16 186 LYS A CA 1
ATOM 1465 C C . LYS A 1 186 ? -10.141 39.938 26.812 1 35.16 186 LYS A C 1
ATOM 1467 O O . LYS A 1 186 ? -8.922 40.031 26.969 1 35.16 186 LYS A O 1
ATOM 1472 N N . PRO A 1 187 ? -10.031 38.969 26.047 1 34.91 187 PRO A N 1
ATOM 1473 C CA . PRO A 1 187 ? -8.812 38.531 25.375 1 34.91 187 PRO A CA 1
ATOM 1474 C C . PRO A 1 187 ? -8.391 39.438 24.25 1 34.91 187 PRO A C 1
ATOM 1476 O O . PRO A 1 187 ? -9.242 40.031 23.578 1 34.91 187 PRO A O 1
ATOM 1479 N N . THR A 1 188 ? -7.281 40.375 24.109 1 32 188 THR A N 1
ATOM 1480 C CA . THR A 1 188 ? -6.656 41.125 23.031 1 32 188 THR A CA 1
ATOM 1481 C C . THR A 1 188 ? -6.949 40.469 21.688 1 32 188 THR A C 1
ATOM 1483 O O . THR A 1 188 ? -7.031 41.156 20.656 1 32 188 THR A O 1
ATOM 1486 N N . TYR A 1 189 ? -6.277 39.406 21.344 1 35.25 189 TYR A N 1
ATOM 1487 C CA . TYR A 1 189 ? -6.953 38.344 20.594 1 35.25 189 TYR A CA 1
ATOM 1488 C C . TYR A 1 189 ? -8.195 37.875 21.328 1 35.25 189 TYR A C 1
ATOM 1490 O O . TYR A 1 189 ? -8.289 38 22.562 1 35.25 189 TYR A O 1
ATOM 1498 N N . PHE A 1 190 ? -9.328 38.125 21.578 1 30.84 190 PHE A N 1
ATOM 1499 C CA . PHE A 1 190 ? -9.906 37.625 22.812 1 30.84 190 PHE A CA 1
ATOM 1500 C C . PHE A 1 190 ? -9.305 36.281 23.188 1 30.84 190 PHE A C 1
ATOM 1502 O O . PHE A 1 190 ? -9.562 35.281 22.531 1 30.84 190 PHE A O 1
ATOM 1509 N N . ARG A 1 191 ? -7.906 36.125 23.375 1 33.84 191 ARG A N 1
ATOM 1510 C CA . ARG A 1 191 ? -7.664 35.375 24.594 1 33.84 191 ARG A CA 1
ATOM 1511 C C . ARG A 1 191 ? -8.023 36.188 25.828 1 33.84 191 ARG A C 1
ATOM 1513 O O . ARG A 1 191 ? -7.609 37.344 25.953 1 33.84 191 ARG A O 1
ATOM 1520 N N . PRO A 1 192 ? -8.836 36.188 26.766 1 28.89 192 PRO A N 1
ATOM 1521 C CA . PRO A 1 192 ? -8.898 36.656 28.141 1 28.89 192 PRO A CA 1
ATOM 1522 C C . PRO A 1 192 ? -7.527 36.719 28.812 1 28.89 192 PRO A C 1
ATOM 1524 O O . PRO A 1 192 ? -6.625 35.969 28.438 1 28.89 192 PRO A O 1
ATOM 1527 N N . ILE A 1 193 ? -6.895 37.906 29.391 1 29.3 193 ILE A N 1
ATOM 1528 C CA . ILE A 1 193 ? -5.891 37.906 30.453 1 29.3 193 ILE A CA 1
ATOM 1529 C C . ILE A 1 193 ? -6.141 36.75 31.406 1 29.3 193 ILE A C 1
ATOM 1531 O O . ILE A 1 193 ? -5.602 36.688 32.5 1 29.3 193 ILE A O 1
ATOM 1535 N N . GLY A 1 194 ? -7.086 35.812 31.547 1 27.75 194 GLY A N 1
ATOM 1536 C CA . GLY A 1 194 ? -6.863 35.188 32.844 1 27.75 194 GLY A CA 1
ATOM 1537 C C . GLY A 1 194 ? -5.395 34.969 33.156 1 27.75 194 GLY A C 1
ATOM 1538 O O . GLY A 1 194 ? -4.543 35.094 32.281 1 27.75 194 GLY A O 1
ATOM 1539 N N . GLU A 1 195 ? -4.961 34.656 34.406 1 32.94 195 GLU A N 1
ATOM 1540 C CA . GLU A 1 195 ? -4.438 33.5 35.125 1 32.94 195 GLU A CA 1
ATOM 1541 C C . GLU A 1 195 ? -4.234 32.312 34.156 1 32.94 195 GLU A C 1
ATOM 1543 O O . GLU A 1 195 ? -4.629 32.375 33 1 32.94 195 GLU A O 1
ATOM 1548 N N . THR A 1 196 ? -4.77 30.922 34.5 1 33.06 196 THR A N 1
ATOM 1549 C CA . THR A 1 196 ? -4.621 29.531 34.125 1 33.06 196 THR A CA 1
ATOM 1550 C C . THR A 1 196 ? -5.195 29.312 32.719 1 33.06 196 THR A C 1
ATOM 1552 O O . THR A 1 196 ? -5.98 30.125 32.219 1 33.06 196 THR A O 1
ATOM 1555 N N . LYS A 1 197 ? -5.055 28.297 31.75 1 40.62 197 LYS A N 1
ATOM 1556 C CA . LYS A 1 197 ? -5.582 27.422 30.719 1 40.62 197 LYS A CA 1
ATOM 1557 C C . LYS A 1 197 ? -7.062 27.703 30.453 1 40.62 197 LYS A C 1
ATOM 1559 O O . LYS A 1 197 ? -7.66 27.141 29.531 1 40.62 197 LYS A O 1
ATOM 1564 N N . GLU A 1 198 ? -7.977 28.641 31.203 1 40.25 198 GLU A N 1
ATOM 1565 C CA . GLU A 1 198 ? -9.422 28.766 31.375 1 40.25 198 GLU A CA 1
ATOM 1566 C C . GLU A 1 198 ? -9.977 29.891 30.516 1 40.25 198 GLU A C 1
ATOM 1568 O O . GLU A 1 198 ? -11.195 30.062 30.422 1 40.25 198 GLU A O 1
ATOM 1573 N N . ASN A 1 199 ? -9.195 30.797 29.703 1 43.16 199 ASN A N 1
ATOM 1574 C CA . ASN A 1 199 ? -9.75 32 29.109 1 43.16 199 ASN A CA 1
ATOM 1575 C C . ASN A 1 199 ? -9.914 31.859 27.594 1 43.16 199 ASN A C 1
ATOM 1577 O O . ASN A 1 199 ? -9.883 32.844 26.859 1 43.16 199 ASN A O 1
ATOM 1581 N N . ARG A 1 200 ? -9.883 30.812 26.906 1 55.16 200 ARG A N 1
ATOM 1582 C CA . ARG A 1 200 ? -10.18 30.672 25.484 1 55.16 200 ARG A CA 1
ATOM 1583 C C . ARG A 1 200 ? -11.641 31 25.203 1 55.16 200 ARG A C 1
ATOM 1585 O O . ARG A 1 200 ? -12.539 30.562 25.922 1 55.16 200 ARG A O 1
ATOM 1592 N N . LEU A 1 201 ? -11.797 32.125 24.281 1 57.16 201 LEU A N 1
ATOM 1593 C CA . LEU A 1 201 ? -13.172 32.438 23.891 1 57.16 201 LEU A CA 1
ATOM 1594 C C . LEU A 1 201 ? -13.695 31.406 22.891 1 57.16 201 LEU A C 1
ATOM 1596 O O . LEU A 1 201 ? -13.133 31.25 21.797 1 57.16 201 LEU A O 1
ATOM 1600 N N . LYS A 1 202 ? -14.547 30.641 23.281 1 67.25 202 LYS A N 1
ATOM 1601 C CA . LYS A 1 202 ? -15.258 29.75 22.375 1 67.25 202 LYS A CA 1
ATOM 1602 C C . LYS A 1 202 ? -16.594 30.344 21.953 1 67.25 202 LYS A C 1
ATOM 1604 O O . LYS A 1 202 ? -17.297 30.938 22.766 1 67.25 202 LYS A O 1
ATOM 1609 N N . ILE A 1 203 ? -16.781 30.281 20.641 1 69.75 203 ILE A N 1
ATOM 1610 C CA . ILE A 1 203 ? -18.047 30.797 20.109 1 69.75 203 ILE A CA 1
ATOM 1611 C C . ILE A 1 203 ? -19.203 29.906 20.594 1 69.75 203 ILE A C 1
ATOM 1613 O O . ILE A 1 203 ? -19.188 28.688 20.359 1 69.75 203 ILE A O 1
ATOM 1617 N N . ASP A 1 204 ? -20.062 30.578 21.281 1 71.44 204 ASP A N 1
ATOM 1618 C CA . ASP A 1 204 ? -21.188 29.844 21.844 1 71.44 204 ASP A CA 1
ATOM 1619 C C . ASP A 1 204 ? -22.188 29.453 20.75 1 71.44 204 ASP A C 1
ATOM 1621 O O . ASP A 1 204 ? -22.344 30.172 19.766 1 71.44 204 ASP A O 1
ATOM 1625 N N . LYS A 1 205 ? -22.828 28.375 21.031 1 77.06 205 LYS A N 1
ATOM 1626 C CA . LYS A 1 205 ? -23.844 27.875 20.109 1 77.06 205 LYS A CA 1
ATOM 1627 C C . LYS A 1 205 ? -24.938 28.906 19.875 1 77.06 205 LYS A C 1
ATOM 1629 O O . LYS A 1 205 ? -25.531 28.953 18.797 1 77.06 205 LYS A O 1
ATOM 1634 N N . GLU A 1 206 ? -25.172 29.734 20.828 1 73 206 GLU A N 1
ATOM 1635 C CA . GLU A 1 206 ? -26.234 30.734 20.75 1 73 206 GLU A CA 1
ATOM 1636 C C . GLU A 1 206 ? -25.953 31.766 19.672 1 73 206 GLU A C 1
ATOM 1638 O O . GLU A 1 206 ? -26.859 32.469 19.219 1 73 206 GLU A O 1
ATOM 1643 N N . LEU A 1 207 ? -24.703 31.766 19.312 1 71.5 207 LEU A N 1
ATOM 1644 C CA . LEU A 1 207 ? -24.312 32.75 18.328 1 71.5 207 LEU A CA 1
ATOM 1645 C C . LEU A 1 207 ? -24.391 32.219 16.906 1 71.5 207 LEU A C 1
ATOM 1647 O O . LEU A 1 207 ? -24.062 32.906 15.945 1 71.5 207 LEU A O 1
ATOM 1651 N N . GLU A 1 208 ? -24.875 31.047 16.797 1 77.94 208 GLU A N 1
ATOM 1652 C CA . GLU A 1 208 ? -25.016 30.438 15.477 1 77.94 208 GLU A CA 1
ATOM 1653 C C . GLU A 1 208 ? -25.906 31.297 14.586 1 77.94 208 GLU A C 1
ATOM 1655 O O . GLU A 1 208 ? -26.938 31.797 15.023 1 77.94 208 GLU A O 1
ATOM 1660 N N . ASP A 1 209 ? -25.484 31.531 13.398 1 77.75 209 ASP A N 1
ATOM 1661 C CA . ASP A 1 209 ? -26.188 32.281 12.359 1 77.75 209 ASP A CA 1
ATOM 1662 C C . ASP A 1 209 ? -26.219 33.781 12.672 1 77.75 209 ASP A C 1
ATOM 1664 O O . ASP A 1 209 ? -27 34.531 12.062 1 77.75 209 ASP A O 1
ATOM 1668 N N . LYS A 1 210 ? -25.484 34.094 13.711 1 74.25 210 LYS A N 1
ATOM 1669 C CA . LYS A 1 210 ? -25.375 35.531 14.023 1 74.25 210 LYS A CA 1
ATOM 1670 C C . LYS A 1 210 ? -24.047 36.094 13.531 1 74.25 210 LYS A C 1
ATOM 1672 O O . LYS A 1 210 ? -23.109 35.344 13.25 1 74.25 210 LYS A O 1
ATOM 1677 N N . ILE A 1 211 ? -24.125 37.375 13.359 1 76.06 211 ILE A N 1
ATOM 1678 C CA . ILE A 1 211 ? -22.891 38.062 13.031 1 76.06 211 ILE A CA 1
ATOM 1679 C C . ILE A 1 211 ? -22.172 38.469 14.32 1 76.06 211 ILE A C 1
ATOM 1681 O O . ILE A 1 211 ? -22.812 38.781 15.328 1 76.06 211 ILE A O 1
ATOM 1685 N N . VAL A 1 212 ? -20.875 38.312 14.281 1 75.12 212 VAL A N 1
ATOM 1686 C CA . VAL A 1 212 ? -20.094 38.719 15.438 1 75.12 212 VAL A CA 1
ATOM 1687 C C . VAL A 1 212 ? -19.266 39.969 15.094 1 75.12 212 VAL A C 1
ATOM 1689 O O . VAL A 1 212 ? -18.766 40.094 13.977 1 75.12 212 VAL A O 1
ATOM 1692 N N . VAL A 1 213 ? -19.25 40.844 16.031 1 73.25 213 VAL A N 1
ATOM 1693 C CA . VAL A 1 213 ? -18.5 42.094 15.875 1 73.25 213 VAL A CA 1
ATOM 1694 C C . VAL A 1 213 ? -17.453 42.219 16.984 1 73.25 213 VAL A C 1
ATOM 1696 O O . VAL A 1 213 ? -17.734 41.906 18.141 1 73.25 213 VAL A O 1
ATOM 1699 N N . CYS A 1 214 ? -16.281 42.5 16.578 1 75.69 214 CYS A N 1
ATOM 1700 C CA . CYS A 1 214 ? -15.219 42.75 17.547 1 75.69 214 CYS A CA 1
ATOM 1701 C C . CYS A 1 214 ? -14.82 44.219 17.531 1 75.69 214 CYS A C 1
ATOM 1703 O O . CYS A 1 214 ? -14.5 44.75 16.484 1 75.69 214 CYS A O 1
ATOM 1705 N N . LEU A 1 215 ? -14.914 44.812 18.688 1 71.19 215 LEU A N 1
ATOM 1706 C CA . LEU A 1 215 ? -14.438 46.188 18.875 1 71.19 215 LEU A CA 1
ATOM 1707 C C . LEU A 1 215 ? -13.047 46.219 19.5 1 71.19 215 LEU A C 1
ATOM 1709 O O . LEU A 1 215 ? -12.797 45.5 20.484 1 71.19 215 LEU A O 1
ATOM 1713 N N . ALA A 1 216 ? -12.141 46.812 18.859 1 74.44 216 ALA A N 1
ATOM 1714 C CA . ALA A 1 216 ? -10.781 46.969 19.391 1 74.44 216 ALA A CA 1
ATOM 1715 C C . ALA A 1 216 ? -10.539 48.406 19.844 1 74.44 216 ALA A C 1
ATOM 1717 O O . ALA A 1 216 ? -10.742 49.344 19.078 1 74.44 216 ALA A O 1
ATOM 1718 N N . CYS A 1 217 ? -10.086 48.531 21.203 1 70.38 217 CYS A N 1
ATOM 1719 C CA . CYS A 1 217 ? -9.82 49.844 21.781 1 70.38 217 CYS A CA 1
ATOM 1720 C C . CYS A 1 217 ? -8.43 49.875 22.406 1 70.38 217 CYS A C 1
ATOM 1722 O O . CYS A 1 217 ? -8.188 49.25 23.438 1 70.38 217 CYS A O 1
ATOM 1724 N N . PRO A 1 218 ? -7.508 50.594 21.844 1 73.56 218 PRO A N 1
ATOM 1725 C CA . PRO A 1 218 ? -6.207 50.75 22.484 1 73.56 218 PRO A CA 1
ATOM 1726 C C . PRO A 1 218 ? -6.324 51.281 23.906 1 73.56 218 PRO A C 1
ATOM 1728 O O . PRO A 1 218 ? -7.156 52.156 24.172 1 73.56 218 PRO A O 1
ATOM 1731 N N . ILE A 1 219 ? -5.562 50.625 24.875 1 68.81 219 ILE A N 1
ATOM 1732 C CA . ILE A 1 219 ? -5.559 51.062 26.266 1 68.81 219 ILE A CA 1
ATOM 1733 C C . ILE A 1 219 ? -4.68 52.312 26.406 1 68.81 219 ILE A C 1
ATOM 1735 O O . ILE A 1 219 ? -3.521 52.281 25.969 1 68.81 219 ILE A O 1
ATOM 1739 N N . VAL A 1 220 ? -5.211 53.281 26.953 1 63.75 220 VAL A N 1
ATOM 1740 C CA . VAL A 1 220 ? -4.445 54.531 27.125 1 63.75 220 VAL A CA 1
ATOM 1741 C C . VAL A 1 220 ? -4.141 54.75 28.609 1 63.75 220 VAL A C 1
ATOM 1743 O O . VAL A 1 220 ? -5.004 54.531 29.453 1 63.75 220 VAL A O 1
ATOM 1746 N N . GLY A 1 221 ? -2.928 54.344 29.203 1 56.59 221 GLY A N 1
ATOM 1747 C CA . GLY A 1 221 ? -2.568 54.562 30.594 1 56.59 221 GLY A CA 1
ATOM 1748 C C . GLY A 1 221 ? -2.754 56 31.062 1 56.59 221 GLY A C 1
ATOM 1749 O O . GLY A 1 221 ? -3.043 56.25 32.219 1 56.59 221 GLY A O 1
ATOM 1750 N N . ASN A 1 222 ? -2.4 56.938 30.359 1 54.03 222 ASN A N 1
ATOM 1751 C CA . ASN A 1 222 ? -2.201 58.281 30.859 1 54.03 222 ASN A CA 1
ATOM 1752 C C . ASN A 1 222 ? -3.381 59.188 30.516 1 54.03 222 ASN A C 1
ATOM 1754 O O . ASN A 1 222 ? -3.24 60.438 30.484 1 54.03 222 ASN A O 1
ATOM 1758 N N . GLY A 1 223 ? -4.656 58.625 30.328 1 54.25 223 GLY A N 1
ATOM 1759 C CA . GLY A 1 223 ? -5.789 59.5 30.031 1 54.25 223 GLY A CA 1
ATOM 1760 C C . GLY A 1 223 ? -5.867 59.875 28.562 1 54.25 223 GLY A C 1
ATOM 1761 O O . GLY A 1 223 ? -6.695 60.719 28.188 1 54.25 223 GLY A O 1
ATOM 1762 N N . GLU A 1 224 ? -4.918 59.438 27.828 1 58.47 224 GLU A N 1
ATOM 1763 C CA . GLU A 1 224 ? -4.957 59.75 26.391 1 58.47 224 GLU A CA 1
ATOM 1764 C C . GLU A 1 224 ? -6.129 59.031 25.719 1 58.47 224 GLU A C 1
ATOM 1766 O O . GLU A 1 224 ? -6.512 57.938 26.125 1 58.47 224 GLU A O 1
ATOM 1771 N N . PRO A 1 225 ? -6.777 59.875 24.875 1 58.38 225 PRO A N 1
ATOM 1772 C CA . PRO A 1 225 ? -7.887 59.219 24.172 1 58.38 225 PRO A CA 1
ATOM 1773 C C . PRO A 1 225 ? -7.43 58.094 23.25 1 58.38 225 PRO A C 1
ATOM 1775 O O . PRO A 1 225 ? -6.285 58.094 22.781 1 58.38 225 PRO A O 1
ATOM 1778 N N . SER A 1 226 ? -8.258 57.062 23.109 1 67.44 226 SER A N 1
ATOM 1779 C CA . SER A 1 226 ? -8.031 55.969 22.156 1 67.44 226 SER A CA 1
ATOM 1780 C C . SER A 1 226 ? -9.102 55.938 21.078 1 67.44 226 SER A C 1
ATOM 1782 O O . SER A 1 226 ? -10.195 56.469 21.266 1 67.44 226 SER A O 1
ATOM 1784 N N . ILE A 1 227 ? -8.602 55.719 19.797 1 68.31 227 ILE A N 1
ATOM 1785 C CA . ILE A 1 227 ? -9.562 55.5 18.719 1 68.31 227 ILE A CA 1
ATOM 1786 C C . ILE A 1 227 ? -9.852 54 18.562 1 68.31 227 ILE A C 1
ATOM 1788 O O . ILE A 1 227 ? -8.945 53.219 18.266 1 68.31 227 ILE A O 1
ATOM 1792 N N . SER A 1 228 ? -11.086 53.781 18.797 1 71.5 228 SER A N 1
ATOM 1793 C CA . SER A 1 228 ? -11.5 52.375 18.688 1 71.5 228 SER A CA 1
ATOM 1794 C C . SER A 1 228 ? -11.805 52 17.234 1 71.5 228 SER A C 1
ATOM 1796 O O . SER A 1 228 ? -12.039 52.875 16.406 1 71.5 228 SER A O 1
ATOM 1798 N N . ALA A 1 229 ? -11.641 50.812 16.891 1 75.69 229 ALA A N 1
ATOM 1799 C CA . ALA A 1 229 ? -12.016 50.25 15.602 1 75.69 229 ALA A CA 1
ATOM 1800 C C . ALA A 1 229 ? -12.891 49 15.781 1 75.69 229 ALA A C 1
ATOM 1802 O O . ALA A 1 229 ? -12.852 48.344 16.828 1 75.69 229 ALA A O 1
ATOM 1803 N N . ALA A 1 230 ? -13.797 48.781 14.766 1 75.75 230 ALA A N 1
ATOM 1804 C CA . ALA A 1 230 ? -14.664 47.625 14.828 1 75.75 230 ALA A CA 1
ATOM 1805 C C . ALA A 1 230 ? -14.484 46.75 13.594 1 75.75 230 ALA A C 1
ATOM 1807 O O . ALA A 1 230 ? -14.242 47.25 12.492 1 75.75 230 ALA A O 1
ATOM 1808 N N . ALA A 1 231 ? -14.453 45.438 13.875 1 79.06 231 ALA A N 1
ATOM 1809 C CA . ALA A 1 231 ? -14.484 44.438 12.805 1 79.06 231 ALA A CA 1
ATOM 1810 C C . ALA A 1 231 ? -15.711 43.562 12.914 1 79.06 231 ALA A C 1
ATOM 1812 O O . ALA A 1 231 ? -16.094 43.156 14.016 1 79.06 231 ALA A O 1
ATOM 1813 N N . THR A 1 232 ? -16.391 43.375 11.758 1 76 232 THR A N 1
ATOM 1814 C CA . THR A 1 232 ? -17.531 42.469 11.688 1 76 232 THR A CA 1
ATOM 1815 C C . THR A 1 232 ? -17.188 41.219 10.906 1 76 232 THR A C 1
ATOM 1817 O O . THR A 1 232 ? -16.453 41.281 9.922 1 76 232 THR A O 1
ATOM 1820 N N . SER A 1 233 ? -17.781 40.094 11.406 1 76 233 SER A N 1
ATOM 1821 C CA . SER A 1 233 ? -17.594 38.875 10.641 1 76 233 SER A CA 1
ATOM 1822 C C . SER A 1 233 ? -18.266 38.969 9.281 1 76 233 SER A C 1
ATOM 1824 O O . SER A 1 233 ? -19.391 39.469 9.172 1 76 233 SER A O 1
ATOM 1826 N N . LYS A 1 234 ? -17.469 38.625 8.273 1 70.44 234 LYS A N 1
ATOM 1827 C CA . LYS A 1 234 ? -17.984 38.656 6.91 1 70.44 234 LYS A CA 1
ATOM 1828 C C . LYS A 1 234 ? -19.172 37.719 6.738 1 70.44 234 LYS A C 1
ATOM 1830 O O . LYS A 1 234 ? -20.031 37.969 5.883 1 70.44 234 LYS A O 1
ATOM 1835 N N . LEU A 1 235 ? -19.141 36.625 7.488 1 74.38 235 LEU A N 1
ATOM 1836 C CA . LEU A 1 235 ? -20.203 35.625 7.43 1 74.38 235 LEU A CA 1
ATOM 1837 C C . LEU A 1 235 ? -20.75 35.312 8.82 1 74.38 235 LEU A C 1
ATOM 1839 O O . LEU A 1 235 ? -20.062 35.562 9.82 1 74.38 235 LEU A O 1
ATOM 1843 N N . PRO A 1 236 ? -22.016 34.875 8.789 1 77.44 236 PRO A N 1
ATOM 1844 C CA . PRO A 1 236 ? -22.562 34.438 10.07 1 77.44 236 PRO A CA 1
ATOM 1845 C C . PRO A 1 236 ? -21.797 33.281 10.688 1 77.44 236 PRO A C 1
ATOM 1847 O O . PRO A 1 236 ? -21.109 32.531 9.969 1 77.44 236 PRO A O 1
ATOM 1850 N N . VAL A 1 237 ? -21.938 33.219 11.977 1 80.12 237 VAL A N 1
ATOM 1851 C CA . VAL A 1 237 ? -21.297 32.125 12.695 1 80.12 237 VAL A CA 1
ATOM 1852 C C . VAL A 1 237 ? -21.844 30.781 12.188 1 80.12 237 VAL A C 1
ATOM 1854 O O . VAL A 1 237 ? -23.062 30.562 12.172 1 80.12 237 VAL A O 1
ATOM 1857 N N . SER A 1 238 ? -20.938 30.031 11.695 1 82.88 238 SER A N 1
ATOM 1858 C CA . SER A 1 238 ? -21.359 28.734 11.172 1 82.88 238 SER A CA 1
ATOM 1859 C C . SER A 1 238 ? -21.469 27.688 12.281 1 82.88 238 SER A C 1
ATOM 1861 O O . SER A 1 238 ? -20.859 27.844 13.344 1 82.88 238 SER A O 1
ATOM 1863 N N . ALA A 1 239 ? -22.281 26.641 11.914 1 83.62 239 ALA A N 1
ATOM 1864 C CA . ALA A 1 239 ? -22.344 25.516 12.836 1 83.62 239 ALA A CA 1
ATOM 1865 C C . ALA A 1 239 ? -21.016 24.766 12.898 1 83.62 239 ALA A C 1
ATOM 1867 O O . ALA A 1 239 ? -20.297 24.688 11.898 1 83.62 239 ALA A O 1
ATOM 1868 N N . GLY A 1 240 ? -20.672 24.359 14.031 1 86.81 240 GLY A N 1
ATOM 1869 C CA . GLY A 1 240 ? -19.469 23.547 14.164 1 86.81 240 GLY A CA 1
ATOM 1870 C C . GLY A 1 240 ? -19.719 22.078 13.867 1 86.81 240 GLY A C 1
ATOM 1871 O O . GLY A 1 240 ? -20.859 21.641 13.742 1 86.81 240 GLY A O 1
ATOM 1872 N N . PRO A 1 241 ? -18.672 21.344 13.719 1 90.25 241 PRO A N 1
ATOM 1873 C CA . PRO A 1 241 ? -18.781 19.922 13.383 1 90.25 241 PRO A CA 1
ATOM 1874 C C . PRO A 1 241 ? -19.156 19.062 14.586 1 90.25 241 PRO A C 1
ATOM 1876 O O . PRO A 1 241 ? -19.344 17.844 14.445 1 90.25 241 PRO A O 1
ATOM 1879 N N . GLY A 1 242 ? -19.344 19.594 15.734 1 86.19 242 GLY A N 1
ATOM 1880 C CA . GLY A 1 242 ? -19.5 18.812 16.953 1 86.19 242 GLY A CA 1
ATOM 1881 C C . GLY A 1 242 ? -18.188 18.453 17.609 1 86.19 242 GLY A C 1
ATOM 1882 O O . GLY A 1 242 ? -17.203 19.203 17.484 1 86.19 242 GLY A O 1
ATOM 1883 N N . ILE A 1 243 ? -18.219 17.406 18.359 1 89.75 243 ILE A N 1
ATOM 1884 C CA . ILE A 1 243 ? -17.016 17.016 19.062 1 89.75 243 ILE A CA 1
ATOM 1885 C C . ILE A 1 243 ? -16.047 16.328 18.109 1 89.75 243 ILE A C 1
ATOM 1887 O O . ILE A 1 243 ? -16.406 15.367 17.422 1 89.75 243 ILE A O 1
ATOM 1891 N N . CYS A 1 244 ? -14.977 16.875 18.078 1 94.75 244 CYS A N 1
ATOM 1892 C CA . CYS A 1 244 ? -13.938 16.281 17.25 1 94.75 244 CYS A CA 1
ATOM 1893 C C . CYS A 1 244 ? -13.141 15.242 18.031 1 94.75 244 CYS A C 1
ATOM 1895 O O . CYS A 1 244 ? -12.797 15.461 19.188 1 94.75 244 CYS A O 1
ATOM 1897 N N . PRO A 1 245 ? -12.766 14.125 17.406 1 96 245 PRO A N 1
ATOM 1898 C CA . PRO A 1 245 ? -12.062 13.047 18.109 1 96 245 PRO A CA 1
ATOM 1899 C C . PRO A 1 245 ? -10.766 13.516 18.766 1 96 245 PRO A C 1
ATOM 1901 O O . PRO A 1 245 ? -10.375 12.992 19.812 1 96 245 PRO A O 1
ATOM 1904 N N . TYR A 1 246 ? -10.102 14.508 18.203 1 95.75 246 TYR A N 1
ATOM 1905 C CA . TYR A 1 246 ? -8.852 14.969 18.781 1 95.75 246 TYR A CA 1
ATOM 1906 C C . TYR A 1 246 ? -9.094 15.664 20.109 1 95.75 246 TYR A C 1
ATOM 1908 O O . TYR A 1 246 ? -8.18 15.766 20.938 1 95.75 246 TYR A O 1
ATOM 1916 N N . GLN A 1 247 ? -10.297 16.203 20.344 1 90.62 247 GLN A N 1
ATOM 1917 C CA . GLN A 1 247 ? -10.625 16.828 21.609 1 90.62 247 GLN A CA 1
ATOM 1918 C C . GLN A 1 247 ? -10.695 15.805 22.734 1 90.62 247 GLN A C 1
ATOM 1920 O O . GLN A 1 247 ? -10.344 16.109 23.891 1 90.62 247 GLN A O 1
ATOM 1925 N N . ILE A 1 248 ? -11.133 14.641 22.344 1 89.44 248 ILE A N 1
ATOM 1926 C CA . ILE A 1 248 ? -11.156 13.539 23.312 1 89.44 248 ILE A CA 1
ATOM 1927 C C . ILE A 1 248 ? -9.727 13.117 23.641 1 89.44 248 ILE A C 1
ATOM 1929 O O . ILE A 1 248 ? -9.398 12.891 24.812 1 89.44 248 ILE A O 1
ATOM 1933 N N . ARG A 1 249 ? -8.953 13.047 22.625 1 90.06 249 ARG A N 1
ATOM 1934 C CA . ARG A 1 249 ? -7.551 12.695 22.797 1 90.06 249 ARG A CA 1
ATOM 1935 C C . ARG A 1 249 ? -6.824 13.727 23.656 1 90.06 249 ARG A C 1
ATOM 1937 O O . ARG A 1 249 ? -5.984 13.375 24.484 1 90.06 249 ARG A O 1
ATOM 1944 N N . GLN A 1 250 ? -7.125 15.008 23.484 1 87.69 250 GLN A N 1
ATOM 1945 C CA . GLN A 1 250 ? -6.543 16.094 24.25 1 87.69 250 GLN A CA 1
ATOM 1946 C C . GLN A 1 250 ? -6.836 15.938 25.75 1 87.69 250 GLN A C 1
ATOM 1948 O O . GLN A 1 250 ? -5.961 16.156 26.578 1 87.69 250 GLN A O 1
ATOM 1953 N N . LYS A 1 251 ? -8.016 15.586 25.984 1 78.75 251 LYS A N 1
ATOM 1954 C CA . LYS A 1 251 ? -8.438 15.43 27.375 1 78.75 251 LYS A CA 1
ATOM 1955 C C . LYS A 1 251 ? -7.699 14.281 28.047 1 78.75 251 LYS A C 1
ATOM 1957 O O . LYS A 1 251 ? -7.363 14.367 29.234 1 78.75 251 LYS A O 1
ATOM 1962 N N . GLN A 1 252 ? -7.469 13.336 27.312 1 73.94 252 GLN A N 1
ATOM 1963 C CA . GLN A 1 252 ? -6.73 12.203 27.859 1 73.94 252 GLN A CA 1
ATOM 1964 C C . GLN A 1 252 ? -5.281 12.578 28.141 1 73.94 252 GLN A C 1
ATOM 1966 O O . GLN A 1 252 ? -4.684 12.086 29.094 1 73.94 252 GLN A O 1
ATOM 1971 N N . GLU A 1 253 ? -4.734 13.469 27.312 1 66.31 253 GLU A N 1
ATOM 1972 C CA . GLU A 1 253 ? -3.34 13.891 27.422 1 66.31 253 GLU A CA 1
ATOM 1973 C C . GLU A 1 253 ? -3.162 14.922 28.531 1 66.31 253 GLU A C 1
ATOM 1975 O O . GLU A 1 253 ? -2.129 14.945 29.203 1 66.31 253 GLU A O 1
ATOM 1980 N N . THR A 1 254 ? -4.023 15.945 28.609 1 57.34 254 THR A N 1
ATOM 1981 C CA . THR A 1 254 ? -3.912 17.031 29.578 1 57.34 254 THR A CA 1
ATOM 1982 C C . THR A 1 254 ? -3.916 16.484 31 1 57.34 254 THR A C 1
ATOM 1984 O O . THR A 1 254 ? -3.289 17.078 31.891 1 57.34 254 THR A O 1
ATOM 1987 N N . GLN A 1 255 ? -4.574 15.508 31.125 1 50.59 255 GLN A N 1
ATOM 1988 C CA . GLN A 1 255 ? -4.457 14.984 32.469 1 50.59 255 GLN A CA 1
ATOM 1989 C C . GLN A 1 255 ? -3.025 14.555 32.781 1 50.59 255 GLN A C 1
ATOM 1991 O O . GLN A 1 255 ? -2.611 14.531 33.938 1 50.59 255 GLN A O 1
ATOM 1996 N N . ARG A 1 256 ? -2.27 14.539 31.688 1 48.25 256 ARG A N 1
ATOM 1997 C CA . ARG A 1 256 ? -0.91 14.031 31.844 1 48.25 256 ARG A CA 1
ATOM 1998 C C . ARG A 1 256 ? 0.088 15.172 32 1 48.25 256 ARG A C 1
ATOM 2000 O O . ARG A 1 256 ? 1.271 14.938 32.25 1 48.25 256 ARG A O 1
ATOM 2007 N N . ARG A 1 257 ? -0.269 16.406 31.484 1 52.44 257 ARG A N 1
ATOM 2008 C CA . ARG A 1 257 ? 0.693 17.5 31.609 1 52.44 257 ARG A CA 1
ATOM 2009 C C . ARG A 1 257 ? 1.138 17.688 33.062 1 52.44 257 ARG A C 1
ATOM 2011 O O . ARG A 1 257 ? 1.598 18.766 33.438 1 52.44 257 ARG A O 1
ATOM 2018 N N . TYR A 1 258 ? 0.911 16.703 33.719 1 48.66 258 TYR A N 1
ATOM 2019 C CA . TYR A 1 258 ? 1.288 16.891 35.125 1 48.66 258 TYR A CA 1
ATOM 2020 C C . TYR A 1 258 ? 2.768 17.234 35.25 1 48.66 258 TYR A C 1
ATOM 2022 O O . TYR A 1 258 ? 3.273 17.422 36.375 1 48.66 258 TYR A O 1
ATOM 2030 N N . TYR A 1 259 ? 3.51 17.234 34.031 1 54.12 259 TYR A N 1
ATOM 2031 C CA . TYR A 1 259 ? 4.871 17.438 34.5 1 54.12 259 TYR A CA 1
ATOM 2032 C C . TYR A 1 259 ? 5.152 18.906 34.75 1 54.12 259 TYR A C 1
ATOM 2034 O O . TYR A 1 259 ? 4.602 19.781 34.062 1 54.12 259 TYR A O 1
ATOM 2042 N N . GLU A 1 260 ? 5.523 19.297 35.906 1 52.09 260 GLU A N 1
ATOM 2043 C CA . GLU A 1 260 ? 5.832 20.625 36.406 1 52.09 260 GLU A CA 1
ATOM 2044 C C . GLU A 1 260 ? 6.652 21.422 35.375 1 52.09 260 GLU A C 1
ATOM 2046 O O . GLU A 1 260 ? 7.469 20.844 34.656 1 52.09 260 GLU A O 1
ATOM 2051 N N . GLU A 1 261 ? 6.273 22.688 34.812 1 54.06 261 GLU A N 1
ATOM 2052 C CA . GLU A 1 261 ? 6.91 23.656 33.938 1 54.06 261 GLU A CA 1
ATOM 2053 C C . GLU A 1 261 ? 8.43 23.578 34.062 1 54.06 261 GLU A C 1
ATOM 2055 O O . GLU A 1 261 ? 9.133 23.812 33.062 1 54.06 261 GLU A O 1
ATOM 2060 N N . ASN A 1 262 ? 8.914 22.969 35.094 1 56.84 262 ASN A N 1
ATOM 2061 C CA . ASN A 1 262 ? 10.352 22.969 35.344 1 56.84 262 ASN A CA 1
ATOM 2062 C C . ASN A 1 262 ? 10.922 21.547 35.344 1 56.84 262 ASN A C 1
ATOM 2064 O O . ASN A 1 262 ? 11.852 21.25 36.094 1 56.84 262 ASN A O 1
ATOM 2068 N N . SER A 1 263 ? 10.281 20.781 34.312 1 75.25 263 SER A N 1
ATOM 2069 C CA . SER A 1 263 ? 10.734 19.391 34.375 1 75.25 263 SER A CA 1
ATOM 2070 C C . SER A 1 263 ? 11.562 19.047 33.125 1 75.25 263 SER A C 1
ATOM 2072 O O . SER A 1 263 ? 11.68 19.844 32.219 1 75.25 263 SER A O 1
ATOM 2074 N N . ASP A 1 264 ? 12.406 18.047 33.219 1 88.19 264 ASP A N 1
ATOM 2075 C CA . ASP A 1 264 ? 13.211 17.5 32.125 1 88.19 264 ASP A CA 1
ATOM 2076 C C . ASP A 1 264 ? 12.328 16.797 31.094 1 88.19 264 ASP A C 1
ATOM 2078 O O . ASP A 1 264 ? 12.836 16.172 30.172 1 88.19 264 ASP A O 1
ATOM 2082 N N . HIS A 1 265 ? 11.008 17.047 31.312 1 91.62 265 HIS A N 1
ATOM 2083 C CA . HIS A 1 265 ? 10.055 16.484 30.375 1 91.62 265 HIS A CA 1
ATOM 2084 C C . HIS A 1 265 ? 9.57 17.531 29.375 1 91.62 265 HIS A C 1
ATOM 2086 O O . HIS A 1 265 ? 9.516 18.719 29.703 1 91.62 265 HIS A O 1
ATOM 2092 N N . PHE A 1 266 ? 9.281 17.141 28.219 1 93.5 266 PHE A N 1
ATOM 2093 C CA . PHE A 1 266 ? 8.672 18.031 27.234 1 93.5 266 PHE A CA 1
ATOM 2094 C C . PHE A 1 266 ? 7.844 17.234 26.219 1 93.5 266 PHE A C 1
ATOM 2096 O O . PHE A 1 266 ? 8.078 16.047 26.016 1 93.5 266 PHE A O 1
ATOM 2103 N N . ARG A 1 267 ? 6.855 17.828 25.625 1 94 267 ARG A N 1
ATOM 2104 C CA . ARG A 1 267 ? 5.93 17.219 24.688 1 94 267 ARG A CA 1
ATOM 2105 C C . ARG A 1 267 ? 6.219 17.656 23.25 1 94 267 ARG A C 1
ATOM 2107 O O . ARG A 1 267 ? 6.48 18.844 23.016 1 94 267 ARG A O 1
ATOM 2114 N N . VAL A 1 268 ? 6.23 16.688 22.359 1 97 268 VAL A N 1
ATOM 2115 C CA . VAL A 1 268 ? 6.5 16.953 20.953 1 97 268 VAL A CA 1
ATOM 2116 C C . VAL A 1 268 ? 5.312 16.5 20.109 1 97 268 VAL A C 1
ATOM 2118 O O . VAL A 1 268 ? 4.719 15.453 20.359 1 97 268 VAL A O 1
ATOM 2121 N N . VAL A 1 269 ? 4.965 17.344 19.094 1 97.69 269 VAL A N 1
ATOM 2122 C CA . VAL A 1 269 ? 3.93 17.016 18.125 1 97.69 269 VAL A CA 1
ATOM 2123 C C . VAL A 1 269 ? 4.508 17.062 16.719 1 97.69 269 VAL A C 1
ATOM 2125 O O . VAL A 1 269 ? 5.219 18 16.359 1 97.69 269 VAL A O 1
ATOM 2128 N N . SER A 1 270 ? 4.379 16.047 15.922 1 98.81 270 SER A N 1
ATOM 2129 C CA . SER A 1 270 ? 4.621 16.031 14.484 1 98.81 270 SER A CA 1
ATOM 2130 C C . SER A 1 270 ? 3.318 15.891 13.703 1 98.81 270 SER A C 1
ATOM 2132 O O . SER A 1 270 ? 2.531 14.977 13.961 1 98.81 270 SER A O 1
ATOM 2134 N N . TYR A 1 271 ? 3.076 16.828 12.734 1 98.75 271 TYR A N 1
ATOM 2135 C CA . TYR A 1 271 ? 1.75 16.859 12.125 1 98.75 271 TYR A CA 1
ATOM 2136 C C . TYR A 1 271 ? 1.81 17.422 10.711 1 98.75 271 TYR A C 1
ATOM 2138 O O . TYR A 1 271 ? 2.125 18.594 10.516 1 98.75 271 TYR A O 1
ATOM 2146 N N . ASN A 1 272 ? 1.581 16.562 9.695 1 98.69 272 ASN A N 1
ATOM 2147 C CA . ASN A 1 272 ? 1.267 17.062 8.359 1 98.69 272 ASN A CA 1
ATOM 2148 C C . ASN A 1 272 ? -0.15 17.625 8.297 1 98.69 272 ASN A C 1
ATOM 2150 O O . ASN A 1 272 ? -1.125 16.875 8.383 1 98.69 272 ASN A O 1
ATOM 2154 N N . ILE A 1 273 ? -0.267 18.844 8.055 1 98.25 273 ILE A N 1
ATOM 2155 C CA . ILE A 1 273 ? -1.561 19.484 8.281 1 98.25 273 ILE A CA 1
ATOM 2156 C C . ILE A 1 273 ? -2.279 19.672 6.945 1 98.25 273 ILE A C 1
ATOM 2158 O O . ILE A 1 273 ? -3.318 20.344 6.879 1 98.25 273 ILE A O 1
ATOM 2162 N N . LEU A 1 274 ? -1.778 19.109 5.848 1 97.81 274 LEU A N 1
ATOM 2163 C CA . LEU A 1 274 ? -2.393 19.188 4.527 1 97.81 274 LEU A CA 1
ATOM 2164 C C . LEU A 1 274 ? -2.494 20.641 4.074 1 97.81 274 LEU A C 1
ATOM 2166 O O . LEU A 1 274 ? -3.375 21.375 4.523 1 97.81 274 LEU A O 1
ATOM 2170 N N . SER A 1 275 ? -1.669 21.078 3.16 1 94.94 275 SER A N 1
ATOM 2171 C CA . SER A 1 275 ? -1.683 22.453 2.67 1 94.94 275 SER A CA 1
ATOM 2172 C C . SER A 1 275 ? -3.008 22.781 1.989 1 94.94 275 SER A C 1
ATOM 2174 O O . SER A 1 275 ? -3.662 21.906 1.431 1 94.94 275 SER A O 1
ATOM 2176 N N . ASP A 1 276 ? -3.41 24.031 2.068 1 92.75 276 ASP A N 1
ATOM 2177 C CA . ASP A 1 276 ? -4.648 24.453 1.426 1 92.75 276 ASP A CA 1
ATOM 2178 C C . ASP A 1 276 ? -4.578 24.266 -0.087 1 92.75 276 ASP A C 1
ATOM 2180 O O . ASP A 1 276 ? -5.551 23.828 -0.708 1 92.75 276 ASP A O 1
ATOM 2184 N N . GLY A 1 277 ? -3.484 24.641 -0.634 1 90.88 277 GLY A N 1
ATOM 2185 C CA . GLY A 1 277 ? -3.291 24.484 -2.066 1 90.88 277 GLY A CA 1
ATOM 2186 C C . GLY A 1 277 ? -3.436 23.047 -2.535 1 90.88 277 GLY A C 1
ATOM 2187 O O . GLY A 1 277 ? -4.051 22.781 -3.57 1 90.88 277 GLY A O 1
ATOM 2188 N N . LEU A 1 278 ? -2.893 22.125 -1.795 1 92.5 278 LEU A N 1
ATOM 2189 C CA . LEU A 1 278 ? -2.963 20.719 -2.154 1 92.5 278 LEU A CA 1
ATOM 2190 C C . LEU A 1 278 ? -4.371 20.172 -1.943 1 92.5 278 LEU A C 1
ATOM 2192 O O . LEU A 1 278 ? -4.863 19.391 -2.752 1 92.5 278 LEU A O 1
ATOM 2196 N N . ALA A 1 279 ? -4.992 20.547 -0.872 1 95.5 279 ALA A N 1
ATOM 2197 C CA . ALA A 1 279 ? -6.324 20.047 -0.527 1 95.5 279 ALA A CA 1
ATOM 2198 C C . ALA A 1 279 ? -7.336 20.391 -1.618 1 95.5 279 ALA A C 1
ATOM 2200 O O . ALA A 1 279 ? -8.266 19.625 -1.87 1 95.5 279 ALA A O 1
ATOM 2201 N N . GLU A 1 280 ? -7.117 21.484 -2.295 1 92.25 280 GLU A N 1
ATOM 2202 C CA . GLU A 1 280 ? -8.109 22.016 -3.225 1 92.25 280 GLU A CA 1
ATOM 2203 C C . GLU A 1 280 ? -7.875 21.5 -4.641 1 92.25 280 GLU A C 1
ATOM 2205 O O . GLU A 1 280 ? -8.703 21.703 -5.527 1 92.25 280 GLU A O 1
ATOM 2210 N N . THR A 1 281 ? -6.852 20.766 -4.859 1 93.31 281 THR A N 1
ATOM 2211 C CA . THR A 1 281 ? -6.566 20.25 -6.195 1 93.31 281 THR A CA 1
ATOM 2212 C C . THR A 1 281 ? -7.535 19.125 -6.562 1 93.31 281 THR A C 1
ATOM 2214 O O . THR A 1 281 ? -8.07 18.453 -5.684 1 93.31 281 THR A O 1
ATOM 2217 N N . ASP A 1 282 ? -7.688 18.922 -7.863 1 91.12 282 ASP A N 1
ATOM 2218 C CA . ASP A 1 282 ? -8.508 17.828 -8.352 1 91.12 282 ASP A CA 1
ATOM 2219 C C . ASP A 1 282 ? -7.906 16.469 -7.965 1 91.12 282 ASP A C 1
ATOM 2221 O O . ASP A 1 282 ? -8.633 15.516 -7.695 1 91.12 282 ASP A O 1
ATOM 2225 N N . PHE A 1 283 ? -6.66 16.484 -7.977 1 90.62 283 PHE A N 1
ATOM 2226 C CA . PHE A 1 283 ? -5.965 15.266 -7.582 1 90.62 283 PHE A CA 1
ATOM 2227 C C . PHE A 1 283 ? -6.391 14.836 -6.18 1 90.62 283 PHE A C 1
ATOM 2229 O O . PHE A 1 283 ? -6.664 13.656 -5.945 1 90.62 283 PHE A O 1
ATOM 2236 N N . SER A 1 284 ? -6.43 15.773 -5.293 1 94.56 284 SER A N 1
ATOM 2237 C CA . SER A 1 284 ? -6.773 15.477 -3.908 1 94.56 284 SER A CA 1
ATOM 2238 C C . SER A 1 284 ? -8.273 15.234 -3.752 1 94.56 284 SER A C 1
ATOM 2240 O O . SER A 1 284 ? -8.695 14.172 -3.293 1 94.56 284 SER A O 1
ATOM 2242 N N . LYS A 1 285 ? -9.117 16.156 -4.211 1 93.75 285 LYS A N 1
ATOM 2243 C CA . LYS A 1 285 ? -10.562 16.125 -3.994 1 93.75 285 LYS A CA 1
ATOM 2244 C C . LYS A 1 285 ? -11.203 14.961 -4.742 1 93.75 285 LYS A C 1
ATOM 2246 O O . LYS A 1 285 ? -12.141 14.344 -4.238 1 93.75 285 LYS A O 1
ATOM 2251 N N . ASP A 1 286 ? -10.617 14.648 -5.887 1 91.44 286 ASP A N 1
ATOM 2252 C CA . ASP A 1 286 ? -11.227 13.602 -6.699 1 91.44 286 ASP A CA 1
ATOM 2253 C C . ASP A 1 286 ? -10.508 12.266 -6.504 1 91.44 286 ASP A C 1
ATOM 2255 O O . ASP A 1 286 ? -11.133 11.203 -6.602 1 91.44 286 ASP A O 1
ATOM 2259 N N . GLY A 1 287 ? -9.305 12.352 -6.199 1 91.12 287 GLY A N 1
ATOM 2260 C CA . GLY A 1 287 ? -8.5 11.141 -6.195 1 91.12 287 GLY A CA 1
ATOM 2261 C C . GLY A 1 287 ? -8.227 10.609 -4.801 1 91.12 287 GLY A C 1
ATOM 2262 O O . GLY A 1 287 ? -8.352 9.406 -4.555 1 91.12 287 GLY A O 1
ATOM 2263 N N . LEU A 1 288 ? -7.848 11.453 -3.912 1 94.81 288 LEU A N 1
ATOM 2264 C CA . LEU A 1 288 ? -7.398 11.008 -2.596 1 94.81 288 LEU A CA 1
ATOM 2265 C C . LEU A 1 288 ? -8.57 10.898 -1.631 1 94.81 288 LEU A C 1
ATOM 2267 O O . LEU A 1 288 ? -8.703 9.898 -0.92 1 94.81 288 LEU A O 1
ATOM 2271 N N . PHE A 1 289 ? -9.43 11.898 -1.559 1 96.62 289 PHE A N 1
ATOM 2272 C CA . PHE A 1 289 ? -10.5 11.875 -0.575 1 96.62 289 PHE A CA 1
ATOM 2273 C C . PHE A 1 289 ? -11.797 12.406 -1.178 1 96.62 289 PHE A C 1
ATOM 2275 O O . PHE A 1 289 ? -12.414 13.328 -0.637 1 96.62 289 PHE A O 1
ATOM 2282 N N . PRO A 1 290 ? -12.328 11.695 -2.223 1 94.44 290 PRO A N 1
ATOM 2283 C CA . PRO A 1 290 ? -13.586 12.102 -2.857 1 94.44 290 PRO A CA 1
ATOM 2284 C C . PRO A 1 290 ? -14.781 12.031 -1.906 1 94.44 290 PRO A C 1
ATOM 2286 O O . PRO A 1 290 ? -15.844 12.578 -2.197 1 94.44 290 PRO A O 1
ATOM 2289 N N . TYR A 1 291 ? -14.672 11.383 -0.8 1 96 291 TYR A N 1
ATOM 2290 C CA . TYR A 1 291 ? -15.727 11.242 0.191 1 96 291 TYR A CA 1
ATOM 2291 C C . TYR A 1 291 ? -15.914 12.523 0.989 1 96 291 TYR A C 1
ATOM 2293 O O . TYR A 1 291 ? -16.906 12.695 1.688 1 96 291 TYR A O 1
ATOM 2301 N N . CYS A 1 292 ? -14.945 13.383 1.006 1 96.94 292 CYS A N 1
ATOM 2302 C CA . CYS A 1 292 ? -14.984 14.602 1.807 1 96.94 292 CYS A CA 1
ATOM 2303 C C . CYS A 1 292 ? -15.594 15.758 1.019 1 96.94 292 CYS A C 1
ATOM 2305 O O . CYS A 1 292 ? -15.109 16.109 -0.06 1 96.94 292 CYS A O 1
ATOM 2307 N N . SER A 1 293 ? -16.609 16.406 1.566 1 94.5 293 SER A N 1
ATOM 2308 C CA . SER A 1 293 ? -17.281 17.5 0.885 1 94.5 293 SER A CA 1
ATOM 2309 C C . SER A 1 293 ? -16.391 18.734 0.83 1 94.5 293 SER A C 1
ATOM 2311 O O . SER A 1 293 ? -15.5 18.906 1.67 1 94.5 293 SER A O 1
ATOM 2313 N N . ASP A 1 294 ? -16.641 19.625 -0.118 1 93.5 294 ASP A N 1
ATOM 2314 C CA . ASP A 1 294 ? -15.852 20.844 -0.32 1 93.5 294 ASP A CA 1
ATOM 2315 C C . ASP A 1 294 ? -15.875 21.719 0.925 1 93.5 294 ASP A C 1
ATOM 2317 O O . ASP A 1 294 ? -14.883 22.391 1.237 1 93.5 294 ASP A O 1
ATOM 2321 N N . GLU A 1 295 ? -16.938 21.719 1.619 1 90.38 295 GLU A N 1
ATOM 2322 C CA . GLU A 1 295 ? -17.094 22.516 2.83 1 90.38 295 GLU A CA 1
ATOM 2323 C C . GLU A 1 295 ? -16.047 22.141 3.875 1 90.38 295 GLU A C 1
ATOM 2325 O O . GLU A 1 295 ? -15.492 23.016 4.551 1 90.38 295 GLU A O 1
ATOM 2330 N N . PHE A 1 296 ? -15.695 20.875 3.918 1 94.5 296 PHE A N 1
ATOM 2331 C CA . PHE A 1 296 ? -14.812 20.406 4.973 1 94.5 296 PHE A CA 1
ATOM 2332 C C . PHE A 1 296 ? -13.367 20.375 4.488 1 94.5 296 PHE A C 1
ATOM 2334 O O . PHE A 1 296 ? -12.438 20.234 5.293 1 94.5 296 PHE A O 1
ATOM 2341 N N . VAL A 1 297 ? -13.172 20.562 3.178 1 95.56 297 VAL A N 1
ATOM 2342 C CA . VAL A 1 297 ? -11.836 20.641 2.6 1 95.56 297 VAL A CA 1
ATOM 2343 C C . VAL A 1 297 ? -11.344 22.078 2.631 1 95.56 297 VAL A C 1
ATOM 2345 O O . VAL A 1 297 ? -10.133 22.344 2.605 1 95.56 297 VAL A O 1
ATOM 2348 N N . SER A 1 298 ? -12.227 22.984 2.77 1 90.5 298 SER A N 1
ATOM 2349 C CA . SER A 1 298 ? -11.898 24.406 2.73 1 90.5 298 SER A CA 1
ATOM 2350 C C . SER A 1 298 ? -11.031 24.797 3.92 1 90.5 298 SER A C 1
ATOM 2352 O O . SER A 1 298 ? -11.25 24.328 5.039 1 90.5 298 SER A O 1
ATOM 2354 N N . TRP A 1 299 ? -10.109 25.734 3.625 1 90.06 299 TRP A N 1
ATOM 2355 C CA . TRP A 1 299 ? -9.227 26.234 4.68 1 90.06 299 TRP A CA 1
ATOM 2356 C C . TRP A 1 299 ? -10.031 26.906 5.785 1 90.06 299 TRP A C 1
ATOM 2358 O O . TRP A 1 299 ? -9.648 26.859 6.957 1 90.06 299 TRP A O 1
ATOM 2368 N N . ASN A 1 300 ? -11.148 27.484 5.473 1 81.81 300 ASN A N 1
ATOM 2369 C CA . ASN A 1 300 ? -11.992 28.156 6.453 1 81.81 300 ASN A CA 1
ATOM 2370 C C . ASN A 1 300 ? -12.492 27.188 7.52 1 81.81 300 ASN A C 1
ATOM 2372 O O . ASN A 1 300 ? -12.664 27.578 8.68 1 81.81 300 ASN A O 1
ATOM 2376 N N . HIS A 1 301 ? -12.727 26.047 7.082 1 88.31 301 HIS A N 1
ATOM 2377 C CA . HIS A 1 301 ? -13.156 25.031 8.031 1 88.31 301 HIS A CA 1
ATOM 2378 C C . HIS A 1 301 ? -11.961 24.391 8.734 1 88.31 301 HIS A C 1
ATOM 2380 O O . HIS A 1 301 ? -11.93 24.297 9.961 1 88.31 301 HIS A O 1
ATOM 2386 N N . ARG A 1 302 ? -10.984 23.984 7.98 1 93.56 302 ARG A N 1
ATOM 2387 C CA . ARG A 1 302 ? -9.867 23.188 8.477 1 93.56 302 ARG A CA 1
ATOM 2388 C C . ARG A 1 302 ? -8.992 23.984 9.43 1 93.56 302 ARG A C 1
ATOM 2390 O O . ARG A 1 302 ? -8.461 23.438 10.398 1 93.56 302 ARG A O 1
ATOM 2397 N N . SER A 1 303 ? -8.82 25.312 9.172 1 90.12 303 SER A N 1
ATOM 2398 C CA . SER A 1 303 ? -7.938 26.141 10 1 90.12 303 SER A CA 1
ATOM 2399 C C . SER A 1 303 ? -8.422 26.188 11.445 1 90.12 303 SER A C 1
ATOM 2401 O O . SER A 1 303 ? -7.613 26.188 12.375 1 90.12 303 SER A O 1
ATOM 2403 N N . HIS A 1 304 ? -9.75 26.203 11.641 1 87.75 304 HIS A N 1
ATOM 2404 C CA . HIS A 1 304 ? -10.312 26.188 12.984 1 87.75 304 HIS A CA 1
ATOM 2405 C C . HIS A 1 304 ? -9.945 24.906 13.727 1 87.75 304 HIS A C 1
ATOM 2407 O O . HIS A 1 304 ? -9.516 24.953 14.883 1 87.75 304 HIS A O 1
ATOM 2413 N N . LEU A 1 305 ? -10.125 23.875 13.031 1 93.31 305 LEU A N 1
ATOM 2414 C CA . LEU A 1 305 ? -9.883 22.578 13.648 1 93.31 305 LEU A CA 1
ATOM 2415 C C . LEU A 1 305 ? -8.398 22.359 13.891 1 93.31 305 LEU A C 1
ATOM 2417 O O . LEU A 1 305 ? -8 21.828 14.938 1 93.31 305 LEU A O 1
ATOM 2421 N N . LEU A 1 306 ? -7.59 22.766 12.969 1 95.56 306 LEU A N 1
ATOM 2422 C CA . LEU A 1 306 ? -6.145 22.609 13.094 1 95.56 306 LEU A CA 1
ATOM 2423 C C . LEU A 1 306 ? -5.621 23.391 14.305 1 95.56 306 LEU A C 1
ATOM 2425 O O . LEU A 1 306 ? -4.848 22.859 15.102 1 95.56 306 LEU A O 1
ATOM 2429 N N . LEU A 1 307 ? -6.016 24.625 14.383 1 90.88 307 LEU A N 1
ATOM 2430 C CA . LEU A 1 307 ? -5.578 25.438 15.508 1 90.88 307 LEU A CA 1
ATOM 2431 C C . LEU A 1 307 ? -6.055 24.844 16.828 1 90.88 307 LEU A C 1
ATOM 2433 O O . LEU A 1 307 ? -5.281 24.766 17.797 1 90.88 307 LEU A O 1
ATOM 2437 N N . ASP A 1 308 ? -7.309 24.469 16.797 1 90.19 308 ASP A N 1
ATOM 2438 C CA . ASP A 1 308 ? -7.863 23.844 18 1 90.19 308 ASP A CA 1
ATOM 2439 C C . ASP A 1 308 ? -7.066 22.609 18.406 1 90.19 308 ASP A C 1
ATOM 2441 O O . ASP A 1 308 ? -6.758 22.422 19.578 1 90.19 308 ASP A O 1
ATOM 2445 N N . GLU A 1 309 ? -6.766 21.797 17.469 1 94.69 309 GLU A N 1
ATOM 2446 C CA . GLU A 1 309 ? -6.047 20.562 17.734 1 94.69 309 GLU A CA 1
ATOM 2447 C C . GLU A 1 309 ? -4.617 20.828 18.188 1 94.69 309 GLU A C 1
ATOM 2449 O O . GLU A 1 309 ? -4.18 20.328 19.219 1 94.69 309 GLU A O 1
ATOM 2454 N N . ILE A 1 310 ? -3.902 21.625 17.484 1 94.88 310 ILE A N 1
ATOM 2455 C CA . ILE A 1 310 ? -2.496 21.906 17.75 1 94.88 310 ILE A CA 1
ATOM 2456 C C . ILE A 1 310 ? -2.354 22.547 19.125 1 94.88 310 ILE A C 1
ATOM 2458 O O . ILE A 1 310 ? -1.547 22.109 19.953 1 94.88 310 ILE A O 1
ATOM 2462 N N . ILE A 1 311 ? -3.156 23.562 19.375 1 88.06 311 ILE A N 1
ATOM 2463 C CA . ILE A 1 311 ? -3.076 24.297 20.625 1 88.06 311 ILE A CA 1
ATOM 2464 C C . ILE A 1 311 ? -3.469 23.375 21.781 1 88.06 311 ILE A C 1
ATOM 2466 O O . ILE A 1 311 ? -2.844 23.406 22.844 1 88.06 311 ILE A O 1
ATOM 2470 N N . GLY A 1 312 ? -4.438 22.531 21.547 1 88.06 312 GLY A N 1
ATOM 2471 C CA . GLY A 1 312 ? -4.977 21.672 22.594 1 88.06 312 GLY A CA 1
ATOM 2472 C C . GLY A 1 312 ? -4.004 20.594 23.047 1 88.06 312 GLY A C 1
ATOM 2473 O O . GLY A 1 312 ? -4.137 20.062 24.156 1 88.06 312 GLY A O 1
ATOM 2474 N N . TYR A 1 313 ? -3.055 20.281 22.266 1 91.06 313 TYR A N 1
ATOM 2475 C CA . TYR A 1 313 ? -2.072 19.281 22.672 1 91.06 313 TYR A CA 1
ATOM 2476 C C . TYR A 1 313 ? -1.11 19.844 23.703 1 91.06 313 TYR A C 1
ATOM 2478 O O . TYR A 1 313 ? -0.379 19.094 24.359 1 91.06 313 TYR A O 1
ATOM 2486 N N . ASN A 1 314 ? -1.058 21.203 23.844 1 88.44 314 ASN A N 1
ATOM 2487 C CA . ASN A 1 314 ? -0.188 21.844 24.812 1 88.44 314 ASN A CA 1
ATOM 2488 C C . ASN A 1 314 ? 1.253 21.359 24.688 1 88.44 314 ASN A C 1
ATOM 2490 O O . ASN A 1 314 ? 1.858 20.938 25.688 1 88.44 314 ASN A O 1
ATOM 2494 N N . ALA A 1 315 ? 1.737 21.375 23.5 1 93.25 315 ALA A N 1
ATOM 2495 C CA . ALA A 1 315 ? 3.07 20.844 23.219 1 93.25 315 ALA A CA 1
ATOM 2496 C C . ALA A 1 315 ? 4.145 21.891 23.484 1 93.25 315 ALA A C 1
ATOM 2498 O O . ALA A 1 315 ? 3.854 23.094 23.5 1 93.25 315 ALA A O 1
ATOM 2499 N N . ASP A 1 316 ? 5.336 21.453 23.75 1 94.81 316 ASP A N 1
ATOM 2500 C CA . ASP A 1 316 ? 6.5 22.328 23.859 1 94.81 316 ASP A CA 1
ATOM 2501 C C . ASP A 1 316 ? 7.145 22.562 22.5 1 94.81 316 ASP A C 1
ATOM 2503 O O . ASP A 1 316 ? 7.734 23.625 22.266 1 94.81 316 ASP A O 1
ATOM 2507 N N . ILE A 1 317 ? 7.082 21.562 21.703 1 97.62 317 ILE A N 1
ATOM 2508 C CA . ILE A 1 317 ? 7.625 21.609 20.359 1 97.62 317 ILE A CA 1
ATOM 2509 C C . ILE A 1 317 ? 6.598 21.062 19.375 1 97.62 317 ILE A C 1
ATOM 2511 O O . ILE A 1 317 ? 5.988 20.016 19.609 1 97.62 317 ILE A O 1
ATOM 2515 N N . VAL A 1 318 ? 6.395 21.766 18.25 1 98.31 318 VAL A N 1
ATOM 2516 C CA . VAL A 1 318 ? 5.484 21.328 17.188 1 98.31 318 VAL A CA 1
ATOM 2517 C C . VAL A 1 318 ? 6.195 21.375 15.844 1 98.31 318 VAL A C 1
ATOM 2519 O O . VAL A 1 318 ? 6.707 22.422 15.445 1 98.31 318 VAL A O 1
ATOM 2522 N N . CYS A 1 319 ? 6.285 20.266 15.188 1 98.88 319 CYS A N 1
ATOM 2523 C CA . CYS A 1 319 ? 6.809 20.188 13.828 1 98.88 319 CYS A CA 1
ATOM 2524 C C . CYS A 1 319 ? 5.688 19.969 12.82 1 98.88 319 CYS A C 1
ATOM 2526 O O . CYS A 1 319 ? 5.031 18.922 12.836 1 98.88 319 CYS A O 1
ATOM 2528 N N . LEU A 1 320 ? 5.512 20.922 11.922 1 98.62 320 LEU A N 1
ATOM 2529 C CA . LEU A 1 320 ? 4.441 20.859 10.93 1 98.62 320 LEU A CA 1
ATOM 2530 C C . LEU A 1 320 ? 5.008 20.641 9.531 1 98.62 320 LEU A C 1
ATOM 2532 O O . LEU A 1 320 ? 6.07 21.172 9.195 1 98.62 320 LEU A O 1
ATOM 2536 N N . GLN A 1 321 ? 4.352 19.844 8.75 1 98.12 321 GLN A N 1
ATOM 2537 C CA . GLN A 1 321 ? 4.594 19.688 7.324 1 98.12 321 GLN A CA 1
ATOM 2538 C C . GLN A 1 321 ? 3.4 20.172 6.504 1 98.12 321 GLN A C 1
ATOM 2540 O O . GLN A 1 321 ? 2.273 20.203 7.004 1 98.12 321 GLN A O 1
ATOM 2545 N N . GLU A 1 322 ? 3.641 20.609 5.27 1 96.31 322 GLU A N 1
ATOM 2546 C CA . GLU A 1 322 ? 2.645 21.125 4.332 1 96.31 322 GLU A CA 1
ATOM 2547 C C . GLU A 1 322 ? 1.946 22.359 4.887 1 96.31 322 GLU A C 1
ATOM 2549 O O . GLU A 1 322 ? 0.717 22.453 4.852 1 96.31 322 GLU A O 1
ATOM 2554 N N . LEU A 1 323 ? 2.689 23.203 5.449 1 95.88 323 LEU A N 1
ATOM 2555 C CA . LEU A 1 323 ? 2.182 24.516 5.797 1 95.88 323 LEU A CA 1
ATOM 2556 C C . LEU A 1 323 ? 2.418 25.516 4.664 1 95.88 323 LEU A C 1
ATOM 2558 O O . LEU A 1 323 ? 3.555 25.703 4.223 1 95.88 323 LEU A O 1
ATOM 2562 N N . ASP A 1 324 ? 1.352 26.141 4.262 1 92.12 324 ASP A N 1
ATOM 2563 C CA . ASP A 1 324 ? 1.479 27.156 3.223 1 92.12 324 ASP A CA 1
ATOM 2564 C C . ASP A 1 324 ? 2.189 28.406 3.756 1 92.12 324 ASP A C 1
ATOM 2566 O O . ASP A 1 324 ? 1.935 28.828 4.883 1 92.12 324 ASP A O 1
ATOM 2570 N N . SER A 1 325 ? 2.99 28.969 2.881 1 90.75 325 SER A N 1
ATOM 2571 C CA . SER A 1 325 ? 3.744 30.156 3.256 1 90.75 325 SER A CA 1
ATOM 2572 C C . SER A 1 325 ? 2.814 31.297 3.65 1 90.75 325 SER A C 1
ATOM 2574 O O . SER A 1 325 ? 3.107 32.062 4.582 1 90.75 325 SER A O 1
ATOM 2576 N N . LYS A 1 326 ? 1.75 31.422 2.943 1 85.06 326 LYS A N 1
ATOM 2577 C CA . LYS A 1 326 ? 0.796 32.469 3.242 1 85.06 326 LYS A CA 1
ATOM 2578 C C . LYS A 1 326 ? 0.199 32.312 4.637 1 85.06 326 LYS A C 1
ATOM 2580 O O . LYS A 1 326 ? -0.091 33.281 5.32 1 85.06 326 LYS A O 1
ATOM 2585 N N . MET A 1 327 ? 0.055 31.109 5.02 1 84.75 327 MET A N 1
ATOM 2586 C CA . MET A 1 327 ? -0.516 30.844 6.336 1 84.75 327 MET A CA 1
ATOM 2587 C C . MET A 1 327 ? 0.505 31.109 7.438 1 84.75 327 MET A C 1
ATOM 2589 O O . MET A 1 327 ? 0.145 31.531 8.531 1 84.75 327 MET A O 1
ATOM 2593 N N . PHE A 1 328 ? 1.727 30.781 7.203 1 87 328 PHE A N 1
ATOM 2594 C CA . PHE A 1 328 ? 2.785 31.078 8.156 1 87 328 PHE A CA 1
ATOM 2595 C C . PHE A 1 328 ? 2.957 32.594 8.328 1 87 328 PHE A C 1
ATOM 2597 O O . PHE A 1 328 ? 3.316 33.062 9.406 1 87 328 PHE A O 1
ATOM 2604 N N . ARG A 1 329 ? 2.697 33.312 7.332 1 79.12 329 ARG A N 1
ATOM 2605 C CA . ARG A 1 329 ? 2.814 34.781 7.387 1 79.12 329 ARG A CA 1
ATOM 2606 C C . ARG A 1 329 ? 1.495 35.406 7.801 1 79.12 329 ARG A C 1
ATOM 2608 O O . ARG A 1 329 ? 1.421 36.625 7.984 1 79.12 329 ARG A O 1
ATOM 2615 N N . GLY A 1 330 ? 0.573 34.531 7.953 1 76.69 330 GLY A N 1
ATOM 2616 C CA . GLY A 1 330 ? -0.766 35.062 8.148 1 76.69 330 GLY A CA 1
ATOM 2617 C C . GLY A 1 330 ? -1.332 34.75 9.523 1 76.69 330 GLY A C 1
ATOM 2618 O O . GLY A 1 330 ? -0.587 34.688 10.5 1 76.69 330 GLY A O 1
ATOM 2619 N N . GLU A 1 331 ? -2.633 34.719 9.477 1 72.12 331 GLU A N 1
ATOM 2620 C CA . GLU A 1 331 ? -3.393 34.656 10.719 1 72.12 331 GLU A CA 1
ATOM 2621 C C . GLU A 1 331 ? -3.143 33.344 11.438 1 72.12 331 GLU A C 1
ATOM 2623 O O . GLU A 1 331 ? -3.133 33.281 12.672 1 72.12 331 GLU A O 1
ATOM 2628 N N . PHE A 1 332 ? -2.91 32.375 10.727 1 85.06 332 PHE A N 1
ATOM 2629 C CA . PHE A 1 332 ? -2.719 31.047 11.32 1 85.06 332 PHE A CA 1
ATOM 2630 C C . PHE A 1 332 ? -1.52 31.047 12.258 1 85.06 332 PHE A C 1
ATOM 2632 O O . PHE A 1 332 ? -1.643 30.672 13.43 1 85.06 332 PHE A O 1
ATOM 2639 N N . TYR A 1 333 ? -0.4 31.484 11.789 1 85.5 333 TYR A N 1
ATOM 2640 C CA . TYR A 1 333 ? 0.806 31.516 12.609 1 85.5 333 TYR A CA 1
ATOM 2641 C C . TYR A 1 333 ? 0.685 32.562 13.703 1 85.5 333 TYR A C 1
ATOM 2643 O O . TYR A 1 333 ? 1.176 32.375 14.82 1 85.5 333 TYR A O 1
ATOM 2651 N N . LYS A 1 334 ? 0.119 33.688 13.375 1 77.69 334 LYS A N 1
ATOM 2652 C CA . LYS A 1 334 ? -0.055 34.719 14.375 1 77.69 334 LYS A CA 1
ATOM 2653 C C . LYS A 1 334 ? -0.826 34.219 15.586 1 77.69 334 LYS A C 1
ATOM 2655 O O . LYS A 1 334 ? -0.537 34.594 16.719 1 77.69 334 LYS A O 1
ATOM 2660 N N . THR A 1 335 ? -1.781 33.438 15.273 1 78.44 335 THR A N 1
ATOM 2661 C CA . THR A 1 335 ? -2.547 32.812 16.359 1 78.44 335 THR A CA 1
ATOM 2662 C C . THR A 1 335 ? -1.659 31.922 17.219 1 78.44 335 THR A C 1
ATOM 2664 O O . THR A 1 335 ? -1.73 31.953 18.453 1 78.44 335 THR A O 1
ATOM 2667 N N . LEU A 1 336 ? -0.837 31.172 16.656 1 87.25 336 LEU A N 1
ATOM 2668 C CA . LEU A 1 336 ? 0.072 30.281 17.375 1 87.25 336 LEU A CA 1
ATOM 2669 C C . LEU A 1 336 ? 1.088 31.094 18.172 1 87.25 336 LEU A C 1
ATOM 2671 O O . LEU A 1 336 ? 1.455 30.719 19.297 1 87.25 336 LEU A O 1
ATOM 2675 N N . GLU A 1 337 ? 1.514 32.219 17.609 1 83.19 337 GLU A N 1
ATOM 2676 C CA . GLU A 1 337 ? 2.418 33.094 18.328 1 83.19 337 GLU A CA 1
ATOM 2677 C C . GLU A 1 337 ? 1.769 33.656 19.594 1 83.19 337 GLU A C 1
ATOM 2679 O O . GLU A 1 337 ? 2.412 33.75 20.641 1 83.19 337 GLU A O 1
ATOM 2684 N N . THR A 1 338 ? 0.599 33.969 19.375 1 72.38 338 THR A N 1
ATOM 2685 C CA . THR A 1 338 ? -0.142 34.531 20.5 1 72.38 338 THR A CA 1
ATOM 2686 C C . THR A 1 338 ? -0.294 33.469 21.609 1 72.38 338 THR A C 1
ATOM 2688 O O . THR A 1 338 ? -0.34 33.812 22.797 1 72.38 338 THR A O 1
ATOM 2691 N N . GLU A 1 339 ? -0.322 32.25 21.219 1 78 339 GLU A N 1
ATOM 2692 C CA . GLU A 1 339 ? -0.454 31.125 22.172 1 78 339 GLU A CA 1
ATOM 2693 C C . GLU A 1 339 ? 0.895 30.766 22.781 1 78 339 GLU A C 1
ATOM 2695 O O . GLU A 1 339 ? 0.991 29.812 23.562 1 78 339 GLU A O 1
ATOM 2700 N N . GLY A 1 340 ? 1.931 31.5 22.469 1 83.25 340 GLY A N 1
ATOM 2701 C CA . GLY A 1 340 ? 3.211 31.344 23.141 1 83.25 340 GLY A CA 1
ATOM 2702 C C . GLY A 1 340 ? 4.23 30.594 22.312 1 83.25 340 GLY A C 1
ATOM 2703 O O . GLY A 1 340 ? 5.266 30.172 22.828 1 83.25 340 GLY A O 1
ATOM 2704 N N . PHE A 1 341 ? 3.918 30.469 21.047 1 92.88 341 PHE A N 1
ATOM 2705 C CA . PHE A 1 341 ? 4.871 29.781 20.188 1 92.88 341 PHE A CA 1
ATOM 2706 C C . PHE A 1 341 ? 5.695 30.781 19.375 1 92.88 341 PHE A C 1
ATOM 2708 O O . PHE A 1 341 ? 5.227 31.875 19.078 1 92.88 341 PHE A O 1
ATOM 2715 N N . GLU A 1 342 ? 6.879 30.422 19.141 1 95.94 342 GLU A N 1
ATOM 2716 C CA . GLU A 1 342 ? 7.68 30.969 18.062 1 95.94 342 GLU A CA 1
ATOM 2717 C C . GLU A 1 342 ? 8.031 29.891 17.031 1 95.94 342 GLU A C 1
ATOM 2719 O O . GLU A 1 342 ? 7.961 28.703 17.344 1 95.94 342 GLU A O 1
ATOM 2724 N N . GLY A 1 343 ? 8.289 30.328 15.82 1 96.88 343 GLY A N 1
ATOM 2725 C CA . GLY A 1 343 ? 8.516 29.266 14.844 1 96.88 343 GLY A CA 1
ATOM 2726 C C . GLY A 1 343 ? 9.414 29.703 13.695 1 96.88 343 GLY A C 1
ATOM 2727 O O . GLY A 1 343 ? 9.688 30.891 13.539 1 96.88 343 GLY A O 1
ATOM 2728 N N . VAL A 1 344 ? 9.969 28.797 13.031 1 97.25 344 VAL A N 1
ATOM 2729 C CA . VAL A 1 344 ? 10.727 28.969 11.797 1 97.25 344 VAL A CA 1
ATOM 2730 C C . VAL A 1 344 ? 10.047 28.219 10.656 1 97.25 344 VAL A C 1
ATOM 2732 O O . VAL A 1 344 ? 9.406 27.188 10.875 1 97.25 344 VAL A O 1
ATOM 2735 N N . PHE A 1 345 ? 10.133 28.797 9.516 1 96.19 345 PHE A N 1
ATOM 2736 C CA . PHE A 1 345 ? 9.492 28.234 8.328 1 96.19 345 PHE A CA 1
ATOM 2737 C C . PHE A 1 345 ? 10.492 28.094 7.195 1 96.19 345 PHE A C 1
ATOM 2739 O O . PHE A 1 345 ? 11.367 28.938 7.016 1 96.19 345 PHE A O 1
ATOM 2746 N N . THR A 1 346 ? 10.43 26.953 6.512 1 95.25 346 THR A N 1
ATOM 2747 C CA . THR A 1 346 ? 11.242 26.719 5.32 1 95.25 346 THR A CA 1
ATOM 2748 C C . THR A 1 346 ? 10.375 26.234 4.16 1 95.25 346 THR A C 1
ATOM 2750 O O . THR A 1 346 ? 9.68 25.219 4.281 1 95.25 346 THR A O 1
ATOM 2753 N N . ASN A 1 347 ? 10.438 26.922 3.045 1 88.69 347 ASN A N 1
ATOM 2754 C CA . ASN A 1 347 ? 9.695 26.547 1.846 1 88.69 347 ASN A CA 1
ATOM 2755 C C . ASN A 1 347 ? 10.414 25.438 1.07 1 88.69 347 ASN A C 1
ATOM 2757 O O . ASN A 1 347 ? 11.641 25.328 1.137 1 88.69 347 ASN A O 1
ATOM 2761 N N . LYS A 1 348 ? 9.602 24.641 0.393 1 79.69 348 LYS A N 1
ATOM 2762 C CA . LYS A 1 348 ? 10.172 23.734 -0.592 1 79.69 348 LYS A CA 1
ATOM 2763 C C . LYS A 1 348 ? 10.453 24.453 -1.908 1 79.69 348 LYS A C 1
ATOM 2765 O O . LYS A 1 348 ? 9.594 24.5 -2.789 1 79.69 348 LYS A O 1
ATOM 2770 N N . SER A 1 349 ? 11.602 25 -2.053 1 72.38 349 SER A N 1
ATOM 2771 C CA . SER A 1 349 ? 11.977 25.734 -3.254 1 72.38 349 SER A CA 1
ATOM 2772 C C . SER A 1 349 ? 10.859 26.672 -3.691 1 72.38 349 SER A C 1
ATOM 2774 O O . SER A 1 349 ? 10.469 27.578 -2.941 1 72.38 349 SER A O 1
ATOM 2776 N N . THR A 1 350 ? 10.227 26.219 -4.91 1 70.81 350 THR A N 1
ATOM 2777 C CA . THR A 1 350 ? 9.242 27.109 -5.496 1 70.81 350 THR A CA 1
ATOM 2778 C C . THR A 1 350 ? 7.828 26.719 -5.078 1 70.81 350 THR A C 1
ATOM 2780 O O . THR A 1 350 ? 6.859 27.406 -5.402 1 70.81 350 THR A O 1
ATOM 2783 N N . SER A 1 351 ? 7.77 25.766 -4.285 1 79.75 351 SER A N 1
ATOM 2784 C CA . SER A 1 351 ? 6.449 25.344 -3.824 1 79.75 351 SER A CA 1
ATOM 2785 C C . SER A 1 351 ? 5.902 26.297 -2.766 1 79.75 351 SER A C 1
ATOM 2787 O O . SER A 1 351 ? 6.66 26.812 -1.935 1 79.75 351 SER A O 1
ATOM 2789 N N . PRO A 1 352 ? 4.613 26.484 -2.809 1 82.25 352 PRO A N 1
ATOM 2790 C CA . PRO A 1 352 ? 4.027 27.391 -1.812 1 82.25 352 PRO A CA 1
ATOM 2791 C C . PRO A 1 352 ? 3.959 26.766 -0.421 1 82.25 352 PRO A C 1
ATOM 2793 O O . PRO A 1 352 ? 3.742 27.469 0.567 1 82.25 352 PRO A O 1
ATOM 2796 N N . GLU A 1 353 ? 4.102 25.484 -0.382 1 88.31 353 GLU A N 1
ATOM 2797 C CA . GLU A 1 353 ? 4.035 24.859 0.935 1 88.31 353 GLU A CA 1
ATOM 2798 C C . GLU A 1 353 ? 5.426 24.469 1.437 1 88.31 353 GLU A C 1
ATOM 2800 O O . GLU A 1 353 ? 6.359 24.344 0.645 1 88.31 353 GLU A O 1
ATOM 2805 N N . GLY A 1 354 ? 5.543 24.422 2.787 1 94.31 354 GLY A N 1
ATOM 2806 C CA . GLY A 1 354 ? 6.801 24.078 3.43 1 94.31 354 GLY A CA 1
ATOM 2807 C C . GLY A 1 354 ? 6.613 23.438 4.793 1 94.31 354 GLY A C 1
ATOM 2808 O O . GLY A 1 354 ? 5.57 22.844 5.07 1 94.31 354 GLY A O 1
ATOM 2809 N N . THR A 1 355 ? 7.754 23.375 5.492 1 96.75 355 THR A N 1
ATOM 2810 C CA . THR A 1 355 ? 7.773 22.828 6.848 1 96.75 355 THR A CA 1
ATOM 2811 C C . THR A 1 355 ? 7.98 23.953 7.871 1 96.75 355 THR A C 1
ATOM 2813 O O . THR A 1 355 ? 8.586 24.969 7.566 1 96.75 355 THR A O 1
ATOM 2816 N N . CYS A 1 356 ? 7.363 23.703 9.062 1 97.75 356 CYS A N 1
ATOM 2817 C CA . CYS A 1 356 ? 7.438 24.672 10.141 1 97.75 356 CYS A CA 1
ATOM 2818 C C . CYS A 1 356 ? 7.734 24 11.477 1 97.75 356 CYS A C 1
ATOM 2820 O O . CYS A 1 356 ? 7.117 22.984 11.812 1 97.75 356 CYS A O 1
ATOM 2822 N N . ALA A 1 357 ? 8.742 24.484 12.148 1 98.56 357 ALA A N 1
ATOM 2823 C CA . ALA A 1 357 ? 9.031 24.047 13.508 1 98.56 357 ALA A CA 1
ATOM 2824 C C . ALA A 1 357 ? 8.727 25.141 14.523 1 98.56 357 ALA A C 1
ATOM 2826 O O . ALA A 1 357 ? 9.203 26.281 14.383 1 98.56 357 ALA A O 1
ATOM 2827 N N . LEU A 1 358 ? 7.895 24.797 15.516 1 98.44 358 LEU A N 1
ATOM 2828 C CA . LEU A 1 358 ? 7.488 25.719 16.578 1 98.44 358 LEU A CA 1
ATOM 2829 C C . LEU A 1 358 ? 8.008 25.266 17.922 1 98.44 358 LEU A C 1
ATOM 2831 O O . LEU A 1 358 ? 8.148 24.062 18.172 1 98.44 358 LEU A O 1
ATOM 2835 N N . TRP A 1 359 ? 8.305 26.219 18.766 1 97.94 359 TRP A N 1
ATOM 2836 C CA . TRP A 1 359 ? 8.633 25.906 20.156 1 97.94 359 TRP A CA 1
ATOM 2837 C C . TRP A 1 359 ? 7.91 26.844 21.109 1 97.94 359 TRP A C 1
ATOM 2839 O O . TRP A 1 359 ? 7.66 28.016 20.781 1 97.94 359 TRP A O 1
ATOM 2849 N N . ARG A 1 360 ? 7.508 26.312 22.172 1 94.25 360 ARG A N 1
ATOM 2850 C CA . ARG A 1 360 ? 6.922 27.125 23.234 1 94.25 360 ARG A CA 1
ATOM 2851 C C . ARG A 1 360 ? 7.984 27.984 23.922 1 94.25 360 ARG A C 1
ATOM 2853 O O . ARG A 1 360 ? 8.953 27.453 24.469 1 94.25 360 ARG A O 1
ATOM 2860 N N . THR A 1 361 ? 7.805 29.281 24.047 1 93.94 361 THR A N 1
ATOM 2861 C CA . THR A 1 361 ? 8.828 30.219 24.5 1 93.94 361 THR A CA 1
ATOM 2862 C C . THR A 1 361 ? 9.047 30.109 26 1 93.94 361 THR A C 1
ATOM 2864 O O . THR A 1 361 ? 10.102 30.5 26.5 1 93.94 361 THR A O 1
ATOM 2867 N N . SER A 1 362 ? 8.109 29.594 26.719 1 90.19 362 SER A N 1
ATOM 2868 C CA . SER A 1 362 ? 8.273 29.406 28.156 1 90.19 362 SER A CA 1
ATOM 2869 C C . SER A 1 362 ? 9.156 28.203 28.453 1 90.19 362 SER A C 1
ATOM 2871 O O . SER A 1 362 ? 9.727 28.094 29.547 1 90.19 362 SER A O 1
ATOM 2873 N N . SER A 1 363 ? 9.336 27.312 27.453 1 92.81 363 SER A N 1
ATOM 2874 C CA . SER A 1 363 ? 10.047 26.062 27.703 1 92.81 363 SER A CA 1
ATOM 2875 C C . SER A 1 363 ? 11.422 26.078 27.047 1 92.81 363 SER A C 1
ATOM 2877 O O . SER A 1 363 ? 12.367 25.484 27.562 1 92.81 363 SER A O 1
ATOM 2879 N N . PHE A 1 364 ? 11.461 26.734 25.875 1 96.31 364 PHE A N 1
ATOM 2880 C CA . PHE A 1 364 ? 12.695 26.656 25.109 1 96.31 364 PHE A CA 1
ATOM 2881 C C . PHE A 1 364 ? 13.07 28.016 24.547 1 96.31 364 PHE A C 1
ATOM 2883 O O . PHE A 1 364 ? 12.227 28.922 24.453 1 96.31 364 PHE A O 1
ATOM 2890 N N . GLU A 1 365 ? 14.312 28.141 24.172 1 97.44 365 GLU A N 1
ATOM 2891 C CA . GLU A 1 365 ? 14.828 29.297 23.453 1 97.44 365 GLU A CA 1
ATOM 2892 C C . GLU A 1 365 ? 15.617 28.859 22.219 1 97.44 365 GLU A C 1
ATOM 2894 O O . GLU A 1 365 ? 16.344 27.859 22.25 1 97.44 365 GLU A O 1
ATOM 2899 N N . LYS A 1 366 ? 15.492 29.578 21.156 1 98.38 366 LYS A N 1
ATOM 2900 C CA . LYS A 1 366 ? 16.203 29.281 19.906 1 98.38 366 LYS A CA 1
ATOM 2901 C C . LYS A 1 366 ? 17.688 29.656 20.016 1 98.38 366 LYS A C 1
ATOM 2903 O O . LYS A 1 366 ? 18.016 30.766 20.422 1 98.38 366 LYS A O 1
ATOM 2908 N N . VAL A 1 367 ? 18.562 28.734 19.688 1 97.94 367 VAL A N 1
ATOM 2909 C CA . VAL A 1 367 ? 20 28.984 19.688 1 97.94 367 VAL A CA 1
ATOM 2910 C C . VAL A 1 367 ? 20.5 29.141 18.266 1 97.94 367 VAL A C 1
ATOM 2912 O O . VAL A 1 367 ? 21.281 30.062 17.969 1 97.94 367 VAL A O 1
ATOM 2915 N N . LYS A 1 368 ? 20.094 28.25 17.438 1 97.5 368 LYS A N 1
ATOM 2916 C CA . LYS A 1 368 ? 20.562 28.219 16.062 1 97.5 368 LYS A CA 1
ATOM 2917 C C . LYS A 1 368 ? 19.531 27.547 15.148 1 97.5 368 LYS A C 1
ATOM 2919 O O . LYS A 1 368 ? 18.766 26.703 15.594 1 97.5 368 LYS A O 1
ATOM 2924 N N . PHE A 1 369 ? 19.484 28.062 13.883 1 98.12 369 PHE A N 1
ATOM 2925 C CA . PHE A 1 369 ? 18.594 27.469 12.891 1 98.12 369 PHE A CA 1
ATOM 2926 C C . PHE A 1 369 ? 19.312 27.297 11.555 1 98.12 369 PHE A C 1
ATOM 2928 O O . PHE A 1 369 ? 19.891 28.25 11.031 1 98.12 369 PHE A O 1
ATOM 2935 N N . ASN A 1 370 ? 19.297 26.109 11.031 1 97.25 370 ASN A N 1
ATOM 2936 C CA . ASN A 1 370 ? 19.828 25.797 9.711 1 97.25 370 ASN A CA 1
ATOM 2937 C C . ASN A 1 370 ? 18.781 25.109 8.836 1 97.25 370 ASN A C 1
ATOM 2939 O O . ASN A 1 370 ? 17.938 24.359 9.336 1 97.25 370 ASN A O 1
ATOM 2943 N N . GLU A 1 371 ? 18.766 25.438 7.648 1 96.06 371 GLU A N 1
ATOM 2944 C CA . GLU A 1 371 ? 17.969 24.766 6.633 1 96.06 371 GLU A CA 1
ATOM 2945 C C . GLU A 1 371 ? 18.844 24.125 5.559 1 96.06 371 GLU A C 1
ATOM 2947 O O . GLU A 1 371 ? 19.766 24.766 5.051 1 96.06 371 GLU A O 1
ATOM 2952 N N . TYR A 1 372 ? 18.594 22.922 5.227 1 96.06 372 TYR A N 1
ATOM 2953 C CA . TYR A 1 372 ? 19.406 22.219 4.246 1 96.06 372 TYR A CA 1
ATOM 2954 C C . TYR A 1 372 ? 18.547 21.688 3.102 1 96.06 372 TYR A C 1
ATOM 2956 O O . TYR A 1 372 ? 17.719 20.797 3.299 1 96.06 372 TYR A O 1
ATOM 2964 N N . PRO A 1 373 ? 18.766 22.219 1.896 1 94.56 373 PRO A N 1
ATOM 2965 C CA . PRO A 1 373 ? 18.188 21.5 0.756 1 94.56 373 PRO A CA 1
ATOM 2966 C C . PRO A 1 373 ? 18.828 20.125 0.56 1 94.56 373 PRO A C 1
ATOM 2968 O O . PRO A 1 373 ? 20.047 20.016 0.451 1 94.56 373 PRO A O 1
ATOM 2971 N N . ILE A 1 374 ? 18.031 19.141 0.512 1 95 374 ILE A N 1
ATOM 2972 C CA . ILE A 1 374 ? 18.547 17.766 0.447 1 95 374 ILE A CA 1
ATOM 2973 C C . ILE A 1 374 ? 19.281 17.562 -0.875 1 95 374 ILE A C 1
ATOM 2975 O O . ILE A 1 374 ? 20.359 16.969 -0.903 1 95 374 ILE A O 1
ATOM 2979 N N . ASN A 1 375 ? 18.688 18.047 -1.976 1 93.19 375 ASN A N 1
ATOM 2980 C CA . ASN A 1 375 ? 19.359 17.922 -3.271 1 93.19 375 ASN A CA 1
ATOM 2981 C C . ASN A 1 375 ? 20.656 18.719 -3.312 1 93.19 375 ASN A C 1
ATOM 2983 O O . ASN A 1 375 ? 21.609 18.312 -3.99 1 93.19 375 ASN A O 1
ATOM 2987 N N . GLY A 1 376 ? 20.703 19.844 -2.566 1 92.06 376 GLY A N 1
ATOM 2988 C CA . GLY A 1 376 ? 21.922 20.641 -2.512 1 92.06 376 GLY A CA 1
ATOM 2989 C C . GLY A 1 376 ? 23.109 19.891 -1.934 1 92.06 376 GLY A C 1
ATOM 2990 O O . GLY A 1 376 ? 24.234 20.062 -2.391 1 92.06 376 GLY A O 1
ATOM 2991 N N . ALA A 1 377 ? 22.812 19.078 -1.007 1 92.75 377 ALA A N 1
ATOM 2992 C CA . ALA A 1 377 ? 23.859 18.281 -0.402 1 92.75 377 ALA A CA 1
ATOM 2993 C C . ALA A 1 377 ? 24.484 17.328 -1.425 1 92.75 377 ALA A C 1
ATOM 2995 O O . ALA A 1 377 ? 25.703 17.109 -1.416 1 92.75 377 ALA A O 1
ATOM 2996 N N . LEU A 1 378 ? 23.734 16.797 -2.311 1 92.75 378 LEU A N 1
ATOM 2997 C CA . LEU A 1 378 ? 24.188 15.867 -3.328 1 92.75 378 LEU A CA 1
ATOM 2998 C C . LEU A 1 378 ? 24.891 16.594 -4.469 1 92.75 378 LEU A C 1
ATOM 3000 O O . LEU A 1 378 ? 25.812 16.047 -5.09 1 92.75 378 LEU A O 1
ATOM 3004 N N . LEU A 1 379 ? 24.5 17.797 -4.707 1 91.69 379 LEU A N 1
ATOM 3005 C CA . LEU A 1 379 ? 25.016 18.547 -5.852 1 91.69 379 LEU A CA 1
ATOM 3006 C C . LEU A 1 379 ? 26.328 19.234 -5.512 1 91.69 379 LEU A C 1
ATOM 3008 O O . LEU A 1 379 ? 27.109 19.578 -6.406 1 91.69 379 LEU A O 1
ATOM 3012 N N . ASP A 1 380 ? 26.5 19.5 -4.258 1 91.69 380 ASP A N 1
ATOM 3013 C CA . ASP A 1 380 ? 27.719 20.172 -3.84 1 91.69 380 ASP A CA 1
ATOM 3014 C C . ASP A 1 380 ? 28.938 19.25 -3.965 1 91.69 380 ASP A C 1
ATOM 3016 O O . ASP A 1 380 ? 29.188 18.438 -3.074 1 91.69 380 ASP A O 1
ATOM 3020 N N . LYS A 1 381 ? 29.828 19.531 -4.816 1 87.75 381 LYS A N 1
ATOM 3021 C CA . LYS A 1 381 ? 30.969 18.672 -5.121 1 87.75 381 LYS A CA 1
ATOM 3022 C C . LYS A 1 381 ? 32.062 18.844 -4.086 1 87.75 381 LYS A C 1
ATOM 3024 O O . LYS A 1 381 ? 32.969 18 -3.961 1 87.75 381 LYS A O 1
ATOM 3029 N N . GLU A 1 382 ? 31.984 19.891 -3.359 1 89.69 382 GLU A N 1
ATOM 3030 C CA . GLU A 1 382 ? 33.031 20.156 -2.373 1 89.69 382 GLU A CA 1
ATOM 3031 C C . GLU A 1 382 ? 32.75 19.406 -1.072 1 89.69 382 GLU A C 1
ATOM 3033 O O . GLU A 1 382 ? 33.656 19.266 -0.242 1 89.69 382 GLU A O 1
ATOM 3038 N N . GLU A 1 383 ? 31.594 18.844 -1.018 1 91 383 GLU A N 1
ATOM 3039 C CA . GLU A 1 383 ? 31.25 18.109 0.197 1 91 383 GLU A CA 1
ATOM 3040 C C . GLU A 1 383 ? 31.469 16.609 0.019 1 91 383 GLU A C 1
ATOM 3042 O O . GLU A 1 383 ? 30.578 15.898 -0.448 1 91 383 GLU A O 1
ATOM 3047 N N . SER A 1 384 ? 32.469 16.094 0.601 1 92.88 384 SER A N 1
ATOM 3048 C CA . SER A 1 384 ? 32.875 14.695 0.407 1 92.88 384 SER A CA 1
ATOM 3049 C C . SER A 1 384 ? 31.953 13.75 1.166 1 92.88 384 SER A C 1
ATOM 3051 O O . SER A 1 384 ? 31.906 12.555 0.865 1 92.88 384 SER A O 1
ATOM 3053 N N . LEU A 1 385 ? 31.203 14.297 2.086 1 94.88 385 LEU A N 1
ATOM 3054 C CA . LEU A 1 385 ? 30.344 13.5 2.953 1 94.88 385 LEU A CA 1
ATOM 3055 C C . LEU A 1 385 ? 29.312 12.734 2.135 1 94.88 385 LEU A C 1
ATOM 3057 O O . LEU A 1 385 ? 28.812 11.695 2.58 1 94.88 385 LEU A O 1
ATOM 3061 N N . PHE A 1 386 ? 29.031 13.211 0.898 1 96.44 386 PHE A N 1
ATOM 3062 C CA . PHE A 1 386 ? 27.938 12.648 0.118 1 96.44 386 PHE A CA 1
ATOM 3063 C C . PHE A 1 386 ? 28.453 12.07 -1.197 1 96.44 386 PHE A C 1
ATOM 3065 O O . PHE A 1 386 ? 27.672 11.812 -2.115 1 96.44 386 PHE A O 1
ATOM 3072 N N . ASP A 1 387 ? 29.734 11.828 -1.349 1 94.88 387 ASP A N 1
ATOM 3073 C CA . ASP A 1 387 ? 30.359 11.383 -2.598 1 94.88 387 ASP A CA 1
ATOM 3074 C C . ASP A 1 387 ? 29.781 10.047 -3.053 1 94.88 387 ASP A C 1
ATOM 3076 O O . ASP A 1 387 ? 29.469 9.867 -4.234 1 94.88 387 ASP A O 1
ATOM 3080 N N . ASP A 1 388 ? 29.672 9.156 -2.1 1 94.69 388 ASP A N 1
ATOM 3081 C CA . ASP A 1 388 ? 29.188 7.824 -2.447 1 94.69 388 ASP A CA 1
ATOM 3082 C C . ASP A 1 388 ? 27.734 7.879 -2.947 1 94.69 388 ASP A C 1
ATOM 3084 O O . ASP A 1 388 ? 27.391 7.223 -3.934 1 94.69 388 ASP A O 1
ATOM 3088 N N . LEU A 1 389 ? 26.922 8.68 -2.287 1 95.69 389 LEU A N 1
ATOM 3089 C CA . LEU A 1 389 ? 25.531 8.812 -2.691 1 95.69 389 LEU A CA 1
ATOM 3090 C C . LEU A 1 389 ? 25.422 9.539 -4.027 1 95.69 389 LEU A C 1
ATOM 3092 O O . LEU A 1 389 ? 24.594 9.18 -4.867 1 95.69 389 LEU A O 1
ATOM 3096 N N . ARG A 1 390 ? 26.219 10.555 -4.176 1 93.5 390 ARG A N 1
ATOM 3097 C CA . ARG A 1 390 ? 26.266 11.289 -5.434 1 93.5 390 ARG A CA 1
ATOM 3098 C C . ARG A 1 390 ? 26.609 10.367 -6.598 1 93.5 390 ARG A C 1
ATOM 3100 O O . ARG A 1 390 ? 25.984 10.43 -7.656 1 93.5 390 ARG A O 1
ATOM 3107 N N . ASP A 1 391 ? 27.547 9.523 -6.41 1 92.5 391 ASP A N 1
ATOM 3108 C CA . ASP A 1 391 ? 27.969 8.578 -7.445 1 92.5 391 ASP A CA 1
ATOM 3109 C C . ASP A 1 391 ? 26.828 7.641 -7.824 1 92.5 391 ASP A C 1
ATOM 3111 O O . ASP A 1 391 ? 26.594 7.387 -9.008 1 92.5 391 ASP A O 1
ATOM 3115 N N . VAL A 1 392 ? 26.125 7.145 -6.801 1 93.75 392 VAL A N 1
ATOM 3116 C CA . VAL A 1 392 ? 25.031 6.215 -7.023 1 93.75 392 VAL A CA 1
ATOM 3117 C C . VAL A 1 392 ? 23.922 6.902 -7.816 1 93.75 392 VAL A C 1
ATOM 3119 O O . VAL A 1 392 ? 23.406 6.34 -8.781 1 93.75 392 VAL A O 1
ATOM 3122 N N . VAL A 1 393 ? 23.609 8.109 -7.461 1 93 393 VAL A N 1
ATOM 3123 C CA . VAL A 1 393 ? 22.5 8.852 -8.078 1 93 393 VAL A CA 1
ATOM 3124 C C . VAL A 1 393 ? 22.891 9.25 -9.5 1 93 393 VAL A C 1
ATOM 3126 O O . VAL A 1 393 ? 22.062 9.164 -10.414 1 93 393 VAL A O 1
ATOM 3129 N N . MET A 1 394 ? 24.125 9.602 -9.727 1 88.25 394 MET A N 1
ATOM 3130 C CA . MET A 1 394 ? 24.578 10.07 -11.031 1 88.25 394 MET A CA 1
ATOM 3131 C C . MET A 1 394 ? 24.734 8.914 -12.008 1 88.25 394 MET A C 1
ATOM 3133 O O . MET A 1 394 ? 24.578 9.086 -13.211 1 88.25 394 MET A O 1
ATOM 3137 N N . LYS A 1 395 ? 25.031 7.789 -11.508 1 86.5 395 LYS A N 1
ATOM 3138 C CA . LYS A 1 395 ? 25.203 6.609 -12.352 1 86.5 395 LYS A CA 1
ATOM 3139 C C . LYS A 1 395 ? 23.859 6.031 -12.773 1 86.5 395 LYS A C 1
ATOM 3141 O O . LYS A 1 395 ? 23.781 5.23 -13.711 1 86.5 395 LYS A O 1
ATOM 3146 N N . CYS A 1 396 ? 22.859 6.422 -12 1 83.12 396 CYS A N 1
ATOM 3147 C CA . CYS A 1 396 ? 21.531 5.945 -12.359 1 83.12 396 CYS A CA 1
ATOM 3148 C C . CYS A 1 396 ? 21.109 6.492 -13.719 1 83.12 396 CYS A C 1
ATOM 3150 O O . CYS A 1 396 ? 20.766 7.672 -13.836 1 83.12 396 CYS A O 1
ATOM 3152 N N . LYS A 1 397 ? 21.641 5.973 -14.93 1 62.5 397 LYS A N 1
ATOM 3153 C CA . LYS A 1 397 ? 21.422 6.43 -16.297 1 62.5 397 LYS A CA 1
ATOM 3154 C C . LYS A 1 397 ? 20.203 5.738 -16.922 1 62.5 397 LYS A C 1
ATOM 3156 O O . LYS A 1 397 ? 19.953 4.562 -16.656 1 62.5 397 LYS A O 1
ATOM 3161 N N . PRO A 1 398 ? 19.328 6.641 -17.484 1 57.12 398 PRO A N 1
ATOM 3162 C CA . PRO A 1 398 ? 18.203 6.047 -18.203 1 57.12 398 PRO A CA 1
ATOM 3163 C C . PRO A 1 398 ? 18.625 4.957 -19.172 1 57.12 398 PRO A C 1
ATOM 3165 O O . PRO A 1 398 ? 19.703 5.035 -19.766 1 57.12 398 PRO A O 1
ATOM 3168 N N . ALA A 1 399 ? 18.078 3.814 -19.062 1 48.44 399 ALA A N 1
ATOM 3169 C CA . ALA A 1 399 ? 18.281 2.896 -20.172 1 48.44 399 ALA A CA 1
ATOM 3170 C C . ALA A 1 399 ? 17.906 3.549 -21.5 1 48.44 399 ALA A C 1
ATOM 3172 O O . ALA A 1 399 ? 16.906 4.266 -21.578 1 48.44 399 ALA A O 1
ATOM 3173 N N . LYS A 1 400 ? 18.891 3.838 -22.328 1 44.81 400 LYS A N 1
ATOM 3174 C CA . LYS A 1 400 ? 18.703 4.367 -23.688 1 44.81 400 LYS A CA 1
ATOM 3175 C C . LYS A 1 400 ? 17.562 3.643 -24.391 1 44.81 400 LYS A C 1
ATOM 3177 O O . LYS A 1 400 ? 17.656 2.445 -24.672 1 44.81 400 LYS A O 1
ATOM 3182 N N . LYS A 1 401 ? 16.328 3.697 -23.969 1 44.88 401 LYS A N 1
ATOM 3183 C CA . LYS A 1 401 ? 15.477 3.109 -25 1 44.88 401 LYS A CA 1
ATOM 3184 C C . LYS A 1 401 ? 15.148 4.125 -26.094 1 44.88 401 LYS A C 1
ATOM 3186 O O . LYS A 1 401 ? 14.758 5.254 -25.797 1 44.88 401 LYS A O 1
ATOM 3191 N N . MET A 1 402 ? 15.836 3.918 -27.203 1 36.94 402 MET A N 1
ATOM 3192 C CA . MET A 1 402 ? 15.516 4.574 -28.469 1 36.94 402 MET A CA 1
ATOM 3193 C C . MET A 1 402 ? 14.117 4.188 -28.938 1 36.94 402 MET A C 1
ATOM 3195 O O . MET A 1 402 ? 13.836 3.006 -29.156 1 36.94 402 MET A O 1
ATOM 3199 N N . THR A 1 403 ? 13.062 4.602 -28.281 1 37.81 403 THR A N 1
ATOM 3200 C CA . THR A 1 403 ? 11.891 4.242 -29.078 1 37.81 403 THR A CA 1
ATOM 3201 C C . THR A 1 403 ? 11.523 5.371 -30.031 1 37.81 403 THR A C 1
ATOM 3203 O O . THR A 1 403 ? 11.25 6.492 -29.594 1 37.81 403 THR A O 1
ATOM 3206 N N . ASP A 1 404 ? 11.312 4.988 -31.422 1 42.72 404 ASP A N 1
ATOM 3207 C CA . ASP A 1 404 ? 11.008 5.668 -32.656 1 42.72 404 ASP A CA 1
ATOM 3208 C C . ASP A 1 404 ? 11.703 7.023 -32.75 1 42.72 404 ASP A C 1
ATOM 3210 O O . ASP A 1 404 ? 11.133 7.992 -33.25 1 42.72 404 ASP A O 1
ATOM 3214 N N . GLY A 1 405 ? 12.836 7.262 -32.312 1 38.25 405 GLY A N 1
ATOM 3215 C CA . GLY A 1 405 ? 13.664 8.438 -32.531 1 38.25 405 GLY A CA 1
ATOM 3216 C C . GLY A 1 405 ? 13.539 9.453 -31.406 1 38.25 405 GLY A C 1
ATOM 3217 O O . GLY A 1 405 ? 14.25 10.461 -31.391 1 38.25 405 GLY A O 1
ATOM 3218 N N . LYS A 1 406 ? 12.312 9.484 -30.844 1 38.72 406 LYS A N 1
ATOM 3219 C CA . LYS A 1 406 ? 12.273 10.492 -29.797 1 38.72 406 LYS A CA 1
ATOM 3220 C C . LYS A 1 406 ? 12.609 9.883 -28.438 1 38.72 406 LYS A C 1
ATOM 3222 O O . LYS A 1 406 ? 12.18 8.766 -28.125 1 38.72 406 LYS A O 1
ATOM 3227 N N . GLU A 1 407 ? 13.672 10.336 -27.906 1 37.41 407 GLU A N 1
ATOM 3228 C CA . GLU A 1 407 ? 14.07 10.055 -26.531 1 37.41 407 GLU A CA 1
ATOM 3229 C C . GLU A 1 407 ? 12.93 10.336 -25.547 1 37.41 407 GLU A C 1
ATOM 3231 O O . GLU A 1 407 ? 12.469 11.469 -25.422 1 37.41 407 GLU A O 1
ATOM 3236 N N . VAL A 1 408 ? 11.938 9.602 -25.547 1 39.19 408 VAL A N 1
ATOM 3237 C CA . VAL A 1 408 ? 11.023 9.906 -24.453 1 39.19 408 VAL A CA 1
ATOM 3238 C C . VAL A 1 408 ? 11.727 9.68 -23.109 1 39.19 408 VAL A C 1
ATOM 3240 O O . VAL A 1 408 ? 12.078 8.547 -22.766 1 39.19 408 VAL A O 1
ATOM 3243 N N . SER A 1 409 ? 12.555 10.523 -22.719 1 38.84 409 SER A N 1
ATOM 3244 C CA . SER A 1 409 ? 13.281 10.516 -21.453 1 38.84 409 SER A CA 1
ATOM 3245 C C . SER A 1 409 ? 12.32 10.461 -20.266 1 38.84 409 SER A C 1
ATOM 3247 O O . SER A 1 409 ? 11.508 11.367 -20.078 1 38.84 409 SER A O 1
ATOM 3249 N N . ASN A 1 410 ? 11.68 9.422 -20.031 1 42.94 410 ASN A N 1
ATOM 3250 C CA . ASN A 1 410 ? 11.102 9.312 -18.688 1 42.94 410 ASN A CA 1
ATOM 3251 C C . ASN A 1 410 ? 12.039 9.891 -17.641 1 42.94 410 ASN A C 1
ATOM 3253 O O . ASN A 1 410 ? 13.25 9.656 -17.672 1 42.94 410 ASN A O 1
ATOM 3257 N N . GLN A 1 411 ? 11.812 11.039 -17.25 1 46.88 411 GLN A N 1
ATOM 3258 C CA . GLN A 1 411 ? 12.594 11.648 -16.172 1 46.88 411 GLN A CA 1
ATOM 3259 C C . GLN A 1 411 ? 13.203 10.578 -15.273 1 46.88 411 GLN A C 1
ATOM 3261 O O . GLN A 1 411 ? 12.484 9.812 -14.633 1 46.88 411 GLN A O 1
ATOM 3266 N N . LYS A 1 412 ? 14.445 10.148 -15.445 1 56.03 412 LYS A N 1
ATOM 3267 C CA . LYS A 1 412 ? 15.312 9.164 -14.805 1 56.03 412 LYS A CA 1
ATOM 3268 C C . LYS A 1 412 ? 15.359 9.367 -13.297 1 56.03 412 LYS A C 1
ATOM 3270 O O . LYS A 1 412 ? 15.359 10.508 -12.82 1 56.03 412 LYS A O 1
ATOM 3275 N N . SER A 1 413 ? 15.062 8.375 -12.461 1 65.12 413 SER A N 1
ATOM 3276 C CA . SER A 1 413 ? 15.023 8.375 -11.008 1 65.12 413 SER A CA 1
ATOM 3277 C C . SER A 1 413 ? 16.203 9.156 -10.422 1 65.12 413 SER A C 1
ATOM 3279 O O . SER A 1 413 ? 16.031 9.945 -9.5 1 65.12 413 SER A O 1
ATOM 3281 N N . GLY A 1 414 ? 17.406 9.094 -11.102 1 76.38 414 GLY A N 1
ATOM 3282 C CA . GLY A 1 414 ? 18.547 9.812 -10.578 1 76.38 414 GLY A CA 1
ATOM 3283 C C . GLY A 1 414 ? 18.438 11.32 -10.75 1 76.38 414 GLY A C 1
ATOM 3284 O O . GLY A 1 414 ? 18.703 12.078 -9.82 1 76.38 414 GLY A O 1
ATOM 3285 N N . GLN A 1 415 ? 18.047 11.703 -11.844 1 80.81 415 GLN A N 1
ATOM 3286 C CA . GLN A 1 415 ? 17.875 13.125 -12.117 1 80.81 415 GLN A CA 1
ATOM 3287 C C . GLN A 1 415 ? 16.75 13.719 -11.281 1 80.81 415 GLN A C 1
ATOM 3289 O O . GLN A 1 415 ? 16.844 14.867 -10.836 1 80.81 415 GLN A O 1
ATOM 3294 N N . LEU A 1 416 ? 15.805 12.906 -11.117 1 85.62 416 LEU A N 1
ATOM 3295 C CA . LEU A 1 416 ? 14.688 13.352 -10.297 1 85.62 416 LEU A CA 1
ATOM 3296 C C . LEU A 1 416 ? 15.148 13.656 -8.875 1 85.62 416 LEU A C 1
ATOM 3298 O O . LEU A 1 416 ? 14.773 14.688 -8.297 1 85.62 416 LEU A O 1
ATOM 3302 N N . ILE A 1 417 ? 15.977 12.805 -8.344 1 89.44 417 ILE A N 1
ATOM 3303 C CA . ILE A 1 417 ? 16.469 12.953 -6.977 1 89.44 417 ILE A CA 1
ATOM 3304 C C . ILE A 1 417 ? 17.234 14.266 -6.84 1 89.44 417 ILE A C 1
ATOM 3306 O O . ILE A 1 417 ? 17.109 14.961 -5.824 1 89.44 417 ILE A O 1
ATOM 3310 N N . LEU A 1 418 ? 17.906 14.656 -7.895 1 90.44 418 LEU A N 1
ATOM 3311 C CA . LEU A 1 418 ? 18.734 15.852 -7.879 1 90.44 418 LEU A CA 1
ATOM 3312 C C . LEU A 1 418 ? 17.906 17.109 -8.078 1 90.44 418 LEU A C 1
ATOM 3314 O O . LEU A 1 418 ? 18.359 18.219 -7.812 1 90.44 418 LEU A O 1
ATOM 3318 N N . GLN A 1 419 ? 16.703 16.922 -8.414 1 89.5 419 GLN A N 1
ATOM 3319 C CA . GLN A 1 419 ? 15.867 18.078 -8.734 1 89.5 419 GLN A CA 1
ATOM 3320 C C . GLN A 1 419 ? 14.789 18.297 -7.672 1 89.5 419 GLN A C 1
ATOM 3322 O O . GLN A 1 419 ? 14.18 19.359 -7.609 1 89.5 419 GLN A O 1
ATOM 3327 N N . LEU A 1 420 ? 14.547 17.359 -6.855 1 90.5 420 LEU A N 1
ATOM 3328 C CA . LEU A 1 420 ? 13.461 17.438 -5.879 1 90.5 420 LEU A CA 1
ATOM 3329 C C . LEU A 1 420 ? 13.781 18.453 -4.793 1 90.5 420 LEU A C 1
ATOM 3331 O O . LEU A 1 420 ? 14.828 18.375 -4.148 1 90.5 420 LEU A O 1
ATOM 3335 N N . PRO A 1 421 ? 12.844 19.391 -4.523 1 89.06 421 PRO A N 1
ATOM 3336 C CA . PRO A 1 421 ? 13.109 20.531 -3.646 1 89.06 421 PRO A CA 1
ATOM 3337 C C . PRO A 1 421 ? 12.789 20.234 -2.182 1 89.06 421 PRO A C 1
ATOM 3339 O O . PRO A 1 421 ? 12.258 21.094 -1.479 1 89.06 421 PRO A O 1
ATOM 3342 N N . HIS A 1 422 ? 13.086 19.125 -1.662 1 93.81 422 HIS A N 1
ATOM 3343 C CA . HIS A 1 422 ? 12.812 18.781 -0.268 1 93.81 422 HIS A CA 1
ATOM 3344 C C . HIS A 1 422 ? 13.898 19.344 0.651 1 93.81 422 HIS A C 1
ATOM 3346 O O . HIS A 1 422 ? 15.039 19.516 0.229 1 93.81 422 HIS A O 1
ATOM 3352 N N . VAL A 1 423 ? 13.477 19.672 1.869 1 95.69 423 VAL A N 1
ATOM 3353 C CA . VAL A 1 423 ? 14.391 20.375 2.766 1 95.69 423 VAL A CA 1
ATOM 3354 C C . VAL A 1 423 ? 14.391 19.703 4.137 1 95.69 423 VAL A C 1
ATOM 3356 O O . VAL A 1 423 ? 13.43 19.016 4.5 1 95.69 423 VAL A O 1
ATOM 3359 N N . LEU A 1 424 ? 15.508 19.844 4.832 1 97.94 424 LEU A N 1
ATOM 3360 C CA . LEU A 1 424 ? 15.641 19.5 6.242 1 97.94 424 LEU A CA 1
ATOM 3361 C C . LEU A 1 424 ? 15.812 20.734 7.102 1 97.94 424 LEU A C 1
ATOM 3363 O O . LEU A 1 424 ? 16.703 21.562 6.844 1 97.94 424 LEU A O 1
ATOM 3367 N N . GLN A 1 425 ? 14.914 20.891 8.062 1 98.38 425 GLN A N 1
ATOM 3368 C CA . GLN A 1 425 ? 15.125 21.891 9.102 1 98.38 425 GLN A CA 1
ATOM 3369 C C . GLN A 1 425 ? 15.906 21.312 10.273 1 98.38 425 GLN A C 1
ATOM 3371 O O . GLN A 1 425 ? 15.625 20.203 10.734 1 98.38 425 GLN A O 1
ATOM 3376 N N . VAL A 1 426 ? 16.891 22.047 10.664 1 98.69 426 VAL A N 1
ATOM 3377 C CA . VAL A 1 426 ? 17.641 21.703 11.867 1 98.69 426 VAL A CA 1
ATOM 3378 C C . VAL A 1 426 ? 17.625 22.891 12.836 1 98.69 426 VAL A C 1
ATOM 3380 O O . VAL A 1 426 ? 18.328 23.875 12.625 1 98.69 426 VAL A O 1
ATOM 3383 N N . LEU A 1 427 ? 16.875 22.719 13.914 1 98.69 427 LEU A N 1
ATOM 3384 C CA . LEU A 1 427 ? 16.672 23.766 14.922 1 98.69 427 LEU A CA 1
ATOM 3385 C C . LEU A 1 427 ? 17.328 23.375 16.25 1 98.69 427 LEU A C 1
ATOM 3387 O O . LEU A 1 427 ? 17.016 22.312 16.797 1 98.69 427 LEU A O 1
ATOM 3391 N N . THR A 1 428 ? 18.297 24.203 16.688 1 98.56 428 THR A N 1
ATOM 3392 C CA . THR A 1 428 ? 18.906 23.984 18 1 98.56 428 THR A CA 1
ATOM 3393 C C . THR A 1 428 ? 18.188 24.812 19.062 1 98.56 428 THR A C 1
ATOM 3395 O O . THR A 1 428 ? 18.141 26.047 18.969 1 98.56 428 THR A O 1
ATOM 3398 N N . LEU A 1 429 ? 17.641 24.109 20.047 1 98.38 429 LEU A N 1
ATOM 3399 C CA . LEU A 1 429 ? 16.938 24.766 21.156 1 98.38 429 LEU A CA 1
ATOM 3400 C C . LEU A 1 429 ? 17.688 24.531 22.469 1 98.38 429 LEU A C 1
ATOM 3402 O O . LEU A 1 429 ? 18.422 23.562 22.609 1 98.38 429 LEU A O 1
ATOM 3406 N N . ARG A 1 430 ? 17.5 25.484 23.344 1 97.31 430 ARG A N 1
ATOM 3407 C CA . ARG A 1 430 ? 17.969 25.328 24.719 1 97.31 430 ARG A CA 1
ATOM 3408 C C . ARG A 1 430 ? 16.797 25.266 25.703 1 97.31 430 ARG A C 1
ATOM 3410 O O . ARG A 1 430 ? 15.93 26.141 25.703 1 97.31 430 ARG A O 1
ATOM 3417 N N . SER A 1 431 ? 16.766 24.219 26.469 1 95.88 431 SER A N 1
ATOM 3418 C CA . SER A 1 431 ? 15.727 24.094 27.5 1 95.88 431 SER A CA 1
ATOM 3419 C C . SER A 1 431 ? 15.922 25.125 28.594 1 95.88 431 SER A C 1
ATOM 3421 O O . SER A 1 431 ? 17 25.203 29.203 1 95.88 431 SER A O 1
ATOM 3423 N N . LYS A 1 432 ? 14.922 25.812 28.891 1 92.88 432 LYS A N 1
ATOM 3424 C CA . LYS A 1 432 ? 15.008 26.828 29.938 1 92.88 432 LYS A CA 1
ATOM 3425 C C . LYS A 1 432 ? 15.062 26.172 31.328 1 92.88 432 LYS A C 1
ATOM 3427 O O . LYS A 1 432 ? 15.695 26.703 32.25 1 92.88 432 LYS A O 1
ATOM 3432 N N . ALA A 1 433 ? 14.484 25.016 31.422 1 89.75 433 ALA A N 1
ATOM 3433 C CA . ALA A 1 433 ? 14.445 24.312 32.688 1 89.75 433 ALA A CA 1
ATOM 3434 C C . ALA A 1 433 ? 15.797 23.672 33 1 89.75 433 ALA A C 1
ATOM 3436 O O . ALA A 1 433 ? 16.25 23.703 34.156 1 89.75 433 ALA A O 1
ATOM 3437 N N . THR A 1 434 ? 16.453 23.188 32.031 1 91 434 THR A N 1
ATOM 3438 C CA . THR A 1 434 ? 17.641 22.375 32.281 1 91 434 THR A CA 1
ATOM 3439 C C . THR A 1 434 ? 18.891 23.062 31.734 1 91 434 THR A C 1
ATOM 3441 O O . THR A 1 434 ? 20.016 22.719 32.125 1 91 434 THR A O 1
ATOM 3444 N N . GLY A 1 435 ? 18.688 23.906 30.812 1 93.75 435 GLY A N 1
ATOM 3445 C CA . GLY A 1 435 ? 19.828 24.516 30.125 1 93.75 435 GLY A CA 1
ATOM 3446 C C . GLY A 1 435 ? 20.406 23.625 29.047 1 93.75 435 GLY A C 1
ATOM 3447 O O . GLY A 1 435 ? 21.281 24.062 28.281 1 93.75 435 GLY A O 1
ATOM 3448 N N . LYS A 1 436 ? 19.891 22.484 28.891 1 94.81 436 LYS A N 1
ATOM 3449 C CA . LYS A 1 436 ? 20.422 21.531 27.922 1 94.81 436 LYS A CA 1
ATOM 3450 C C . LYS A 1 436 ? 20 21.891 26.5 1 94.81 436 LYS A C 1
ATOM 3452 O O . LYS A 1 436 ? 18.938 22.5 26.297 1 94.81 436 LYS A O 1
ATOM 3457 N N . LEU A 1 437 ? 20.844 21.484 25.562 1 97.12 437 LEU A N 1
ATOM 3458 C CA . LEU A 1 437 ? 20.547 21.719 24.156 1 97.12 437 LEU A CA 1
ATOM 3459 C C . LEU A 1 437 ? 19.75 20.547 23.578 1 97.12 437 LEU A C 1
ATOM 3461 O O . LEU A 1 437 ? 19.859 19.422 24.062 1 97.12 437 LEU A O 1
ATOM 3465 N N . LEU A 1 438 ? 18.969 20.844 22.625 1 98 438 LEU A N 1
ATOM 3466 C CA . LEU A 1 438 ? 18.141 19.875 21.906 1 98 438 LEU A CA 1
ATOM 3467 C C . LEU A 1 438 ? 18.125 20.188 20.422 1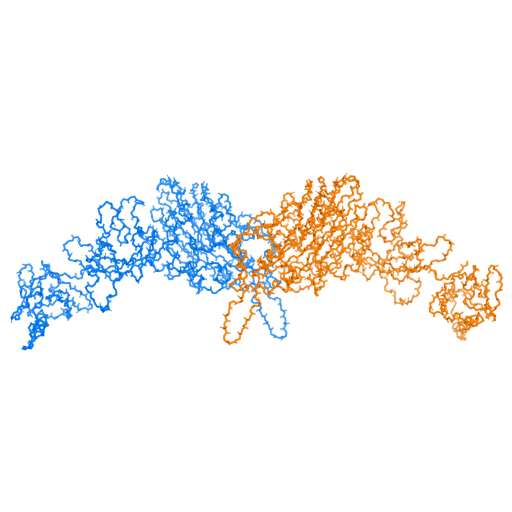 98 438 LEU A C 1
ATOM 3469 O O . LEU A 1 438 ? 17.891 21.328 20.031 1 98 438 LEU A O 1
ATOM 3473 N N . LEU A 1 439 ? 18.438 19.234 19.625 1 98.69 439 LEU A N 1
ATOM 3474 C CA . LEU A 1 439 ? 18.328 19.375 18.188 1 98.69 439 LEU A CA 1
ATOM 3475 C C . LEU A 1 439 ? 16.969 18.906 17.688 1 98.69 439 LEU A C 1
ATOM 3477 O O . LEU A 1 439 ? 16.594 17.75 17.906 1 98.69 439 LEU A O 1
ATOM 3481 N N . ILE A 1 440 ? 16.25 19.828 17.078 1 98.88 440 ILE A N 1
ATOM 3482 C CA . ILE A 1 440 ? 14.961 19.5 16.469 1 98.88 440 ILE A CA 1
ATOM 3483 C C . ILE A 1 440 ? 15.117 19.453 14.945 1 98.88 440 ILE A C 1
ATOM 3485 O O . ILE A 1 440 ? 15.492 20.438 14.328 1 98.88 440 ILE A O 1
ATOM 3489 N N . CYS A 1 441 ? 14.852 18.297 14.375 1 98.94 441 CYS A N 1
ATOM 3490 C CA . CYS A 1 441 ? 14.891 18.125 12.93 1 98.94 441 CYS A CA 1
ATOM 3491 C C . CYS A 1 441 ? 13.5 17.859 12.375 1 98.94 441 CYS A C 1
ATOM 3493 O O . CYS A 1 441 ? 12.703 17.141 12.984 1 98.94 441 CYS A O 1
ATOM 3495 N N . ASN A 1 442 ? 13.148 18.5 11.273 1 98.81 442 ASN A N 1
ATOM 3496 C CA . ASN A 1 442 ? 11.836 18.422 10.641 1 98.81 442 ASN A CA 1
ATOM 3497 C C . ASN A 1 442 ? 11.961 18.312 9.117 1 98.81 442 ASN A C 1
ATOM 3499 O O . ASN A 1 442 ? 12.758 19.031 8.508 1 98.81 442 ASN A O 1
ATOM 3503 N N . THR A 1 443 ? 11.227 17.344 8.5 1 98.5 443 THR A N 1
ATOM 3504 C CA . THR A 1 443 ? 11.305 17.188 7.051 1 98.5 443 THR A CA 1
ATOM 3505 C C . THR A 1 443 ? 10 16.625 6.496 1 98.5 443 THR A C 1
ATOM 3507 O O . THR A 1 443 ? 9.094 16.281 7.258 1 98.5 443 THR A O 1
ATOM 3510 N N . HIS A 1 444 ? 9.797 16.688 5.215 1 98 444 HIS A N 1
ATOM 3511 C CA . HIS A 1 444 ? 8.727 16.109 4.414 1 98 444 HIS A CA 1
ATOM 3512 C C . HIS A 1 444 ? 9.281 15.461 3.148 1 98 444 HIS A C 1
ATOM 3514 O O . HIS A 1 444 ? 9.586 16.156 2.176 1 98 444 HIS A O 1
ATOM 3520 N N . LEU A 1 445 ? 9.328 14.148 3.133 1 97.69 445 LEU A N 1
ATOM 3521 C CA . LEU A 1 445 ? 10.016 13.438 2.059 1 97.69 445 LEU A CA 1
ATOM 3522 C C . LEU A 1 445 ? 9.117 13.289 0.839 1 97.69 445 LEU A C 1
ATOM 3524 O O . LEU A 1 445 ? 7.918 13.57 0.911 1 97.69 445 LEU A O 1
ATOM 3528 N N . PHE A 1 446 ? 9.758 12.852 -0.26 1 95.81 446 PHE A N 1
ATOM 3529 C CA . PHE A 1 446 ? 9.109 12.695 -1.557 1 95.81 446 PHE A CA 1
ATOM 3530 C C . PHE A 1 446 ? 7.926 11.742 -1.46 1 95.81 446 PHE A C 1
ATOM 3532 O O . PHE A 1 446 ? 8.023 10.688 -0.831 1 95.81 446 PHE A O 1
ATOM 3539 N N . TRP A 1 447 ? 6.773 12 -2.172 1 93.62 447 TRP A N 1
ATOM 3540 C CA . TRP A 1 447 ? 5.508 11.328 -1.892 1 93.62 447 TRP A CA 1
ATOM 3541 C C . TRP A 1 447 ? 5.246 10.211 -2.9 1 93.62 447 TRP A C 1
ATOM 3543 O O . TRP A 1 447 ? 4.461 9.305 -2.639 1 93.62 447 TRP A O 1
ATOM 3553 N N . HIS A 1 448 ? 5.836 10.125 -3.951 1 92.31 448 HIS A N 1
ATOM 3554 C CA . HIS A 1 448 ? 5.414 9.312 -5.082 1 92.31 448 HIS A CA 1
ATOM 3555 C C . HIS A 1 448 ? 5.465 7.824 -4.738 1 92.31 448 HIS A C 1
ATOM 3557 O O . HIS A 1 448 ? 6.426 7.359 -4.121 1 92.31 448 HIS A O 1
ATOM 3563 N N . PRO A 1 449 ? 4.398 7.055 -5.176 1 89.31 449 PRO A N 1
ATOM 3564 C CA . PRO A 1 449 ? 4.34 5.629 -4.848 1 89.31 449 PRO A CA 1
ATOM 3565 C C . PRO A 1 449 ? 5.562 4.859 -5.344 1 89.31 449 PRO A C 1
ATOM 3567 O O . PRO A 1 449 ? 5.957 3.861 -4.734 1 89.31 449 PRO A O 1
ATOM 3570 N N . ARG A 1 450 ? 6.223 5.297 -6.395 1 90.44 450 ARG A N 1
ATOM 3571 C CA . ARG A 1 450 ? 7.395 4.633 -6.953 1 90.44 450 ARG A CA 1
ATOM 3572 C C . ARG A 1 450 ? 8.68 5.328 -6.516 1 90.44 450 ARG A C 1
ATOM 3574 O O . ARG A 1 450 ? 9.719 5.191 -7.164 1 90.44 450 ARG A O 1
ATOM 3581 N N . GLY A 1 451 ? 8.547 6.082 -5.445 1 93.81 451 GLY A N 1
ATOM 3582 C CA . GLY A 1 451 ? 9.688 6.887 -5.035 1 93.81 451 GLY A CA 1
ATOM 3583 C C . GLY A 1 451 ? 10.375 6.359 -3.791 1 93.81 451 GLY A C 1
ATOM 3584 O O . GLY A 1 451 ? 10.992 7.121 -3.045 1 93.81 451 GLY A O 1
ATOM 3585 N N . SER A 1 452 ? 10.266 5.055 -3.529 1 95.38 452 SER A N 1
ATOM 3586 C CA . SER A 1 452 ? 10.891 4.512 -2.328 1 95.38 452 SER A CA 1
ATOM 3587 C C . SER A 1 452 ? 12.406 4.629 -2.396 1 95.38 452 SER A C 1
ATOM 3589 O O . SER A 1 452 ? 13.07 4.82 -1.373 1 95.38 452 SER A O 1
ATOM 3591 N N . ASN A 1 453 ? 12.977 4.473 -3.604 1 94.81 453 ASN A N 1
ATOM 3592 C CA . ASN A 1 453 ? 14.414 4.645 -3.768 1 94.81 453 ASN A CA 1
ATOM 3593 C C . ASN A 1 453 ? 14.844 6.078 -3.469 1 94.81 453 ASN A C 1
ATOM 3595 O O . ASN A 1 453 ? 15.852 6.301 -2.789 1 94.81 453 ASN A O 1
ATOM 3599 N N . THR A 1 454 ? 14.07 7 -3.918 1 95.5 454 THR A N 1
ATOM 3600 C CA . THR A 1 454 ? 14.328 8.414 -3.656 1 95.5 454 THR A CA 1
ATOM 3601 C C . THR A 1 454 ? 14.297 8.703 -2.158 1 95.5 454 THR A C 1
ATOM 3603 O O . THR A 1 454 ? 15.195 9.367 -1.629 1 95.5 454 THR A O 1
ATOM 3606 N N . ARG A 1 455 ? 13.289 8.188 -1.455 1 97.38 455 ARG A N 1
ATOM 3607 C CA . ARG A 1 455 ? 13.148 8.406 -0.019 1 97.38 455 ARG A CA 1
ATOM 3608 C C . ARG A 1 455 ? 14.297 7.766 0.747 1 97.38 455 ARG A C 1
ATOM 3610 O O . ARG A 1 455 ? 14.734 8.281 1.777 1 97.38 455 ARG A O 1
ATOM 3617 N N . ALA A 1 456 ? 14.773 6.652 0.231 1 97.5 456 ALA A N 1
ATOM 3618 C CA . ALA A 1 456 ? 15.93 6.012 0.847 1 97.5 456 ALA A CA 1
ATOM 3619 C C . ALA A 1 456 ? 17.156 6.918 0.785 1 97.5 456 ALA A C 1
ATOM 3621 O O . ALA A 1 456 ? 17.828 7.141 1.798 1 97.5 456 ALA A O 1
ATOM 3622 N N . VAL A 1 457 ? 17.406 7.449 -0.362 1 97.19 457 VAL A N 1
ATOM 3623 C CA . VAL A 1 457 ? 18.547 8.328 -0.542 1 97.19 457 VAL A CA 1
ATOM 3624 C C . VAL A 1 457 ? 18.375 9.594 0.296 1 97.19 457 VAL A C 1
ATOM 3626 O O . VAL A 1 457 ? 19.312 10.055 0.944 1 97.19 457 VAL A O 1
ATOM 3629 N N . GLN A 1 458 ? 17.188 10.125 0.279 1 97.75 458 GLN A N 1
ATOM 3630 C CA . GLN A 1 458 ? 16.922 11.312 1.091 1 97.75 458 GLN A CA 1
ATOM 3631 C C . GLN A 1 458 ? 17.203 11.039 2.566 1 97.75 458 GLN A C 1
ATOM 3633 O O . GLN A 1 458 ? 17.797 11.875 3.25 1 97.75 458 GLN A O 1
ATOM 3638 N N . SER A 1 459 ? 16.734 9.906 3.049 1 98.69 459 SER A N 1
ATOM 3639 C CA . SER A 1 459 ? 16.953 9.562 4.449 1 98.69 459 SER A CA 1
ATOM 3640 C C . SER A 1 459 ? 18.453 9.422 4.758 1 98.69 459 SER A C 1
ATOM 3642 O O . SER A 1 459 ? 18.891 9.781 5.848 1 98.69 459 SER A O 1
ATOM 3644 N N . MET A 1 460 ? 19.219 8.922 3.809 1 98.5 460 MET A N 1
ATOM 3645 C CA . MET A 1 460 ? 20.656 8.773 3.984 1 98.5 460 MET A CA 1
ATOM 3646 C C . MET A 1 460 ? 21.344 10.133 4.043 1 98.5 460 MET A C 1
ATOM 3648 O O . MET A 1 460 ? 22.234 10.352 4.863 1 98.5 460 MET A O 1
ATOM 3652 N N . VAL A 1 461 ? 20.922 11.008 3.15 1 98.31 461 VAL A N 1
ATOM 3653 C CA . VAL A 1 461 ? 21.469 12.359 3.164 1 98.31 461 VAL A CA 1
ATOM 3654 C C . VAL A 1 461 ? 21.141 13.039 4.488 1 98.31 461 VAL A C 1
ATOM 3656 O O . VAL A 1 461 ? 22.016 13.625 5.137 1 98.31 461 VAL A O 1
ATOM 3659 N N . ILE A 1 462 ? 19.922 12.945 4.918 1 98.69 462 ILE A N 1
ATOM 3660 C CA . ILE A 1 462 ? 19.406 13.625 6.102 1 98.69 462 ILE A CA 1
ATOM 3661 C C . ILE A 1 462 ? 20.141 13.117 7.344 1 98.69 462 ILE A C 1
ATOM 3663 O O . ILE A 1 462 ? 20.547 13.914 8.203 1 98.69 462 ILE A O 1
ATOM 3667 N N . SER A 1 463 ? 20.25 11.82 7.469 1 98.75 463 SER A N 1
ATOM 3668 C CA . SER A 1 463 ? 20.906 11.258 8.648 1 98.75 463 SER A CA 1
ATOM 3669 C C . SER A 1 463 ? 22.344 11.758 8.781 1 98.75 463 SER A C 1
ATOM 3671 O O . SER A 1 463 ? 22.812 12.023 9.883 1 98.75 463 SER A O 1
ATOM 3673 N N . ARG A 1 464 ? 23.031 11.891 7.684 1 98.56 464 ARG A N 1
ATOM 3674 C CA . ARG A 1 464 ? 24.406 12.383 7.688 1 98.56 464 ARG A CA 1
ATOM 3675 C C . ARG A 1 464 ? 24.438 13.859 8.078 1 98.56 464 ARG A C 1
ATOM 3677 O O . ARG A 1 464 ? 25.344 14.289 8.805 1 98.56 464 ARG A O 1
ATOM 3684 N N . LEU A 1 465 ? 23.531 14.633 7.535 1 98.38 465 LEU A N 1
ATOM 3685 C CA . LEU A 1 465 ? 23.453 16.047 7.891 1 98.38 465 LEU A CA 1
ATOM 3686 C C . LEU A 1 465 ? 23.188 16.219 9.383 1 98.38 465 LEU A C 1
ATOM 3688 O O . LEU A 1 465 ? 23.812 17.047 10.039 1 98.38 465 LEU A O 1
ATOM 3692 N N . ILE A 1 466 ? 22.234 15.445 9.922 1 98.75 466 ILE A N 1
ATOM 3693 C CA . ILE A 1 466 ? 21.875 15.531 11.336 1 98.75 466 ILE A CA 1
ATOM 3694 C C . ILE A 1 466 ? 23.078 15.156 12.195 1 98.75 466 ILE A C 1
ATOM 3696 O O . ILE A 1 466 ? 23.391 15.836 13.172 1 98.75 466 ILE A O 1
ATOM 3700 N N . LYS A 1 467 ? 23.719 14.055 11.805 1 98.5 467 LYS A N 1
ATOM 3701 C CA . LYS A 1 467 ? 24.891 13.617 12.555 1 98.5 467 LYS A CA 1
ATOM 3702 C C . LYS A 1 467 ? 25.984 14.688 12.555 1 98.5 467 LYS A C 1
ATOM 3704 O O . LYS A 1 467 ? 26.625 14.93 13.578 1 98.5 467 LYS A O 1
ATOM 3709 N N . ARG A 1 468 ? 26.203 15.281 11.422 1 97.56 468 ARG A N 1
ATOM 3710 C CA . ARG A 1 468 ? 27.188 16.344 11.312 1 97.56 468 ARG A CA 1
ATOM 3711 C C . ARG A 1 468 ? 26.875 17.484 12.273 1 97.56 468 ARG A C 1
ATOM 3713 O O . ARG A 1 468 ? 27.75 17.969 12.992 1 97.56 468 ARG A O 1
ATOM 3720 N N . GLU A 1 469 ? 25.641 17.922 12.281 1 97.75 469 GLU A N 1
ATOM 3721 C CA . GLU A 1 469 ? 25.219 19 13.188 1 97.75 469 GLU A CA 1
ATOM 3722 C C . GLU A 1 469 ? 25.391 18.578 14.641 1 97.75 469 GLU A C 1
ATOM 3724 O O . GLU A 1 469 ? 25.781 19.406 15.484 1 97.75 469 GLU A O 1
ATOM 3729 N N . GLN A 1 470 ? 25 17.359 14.922 1 98.12 470 GLN A N 1
ATOM 3730 C CA . GLN A 1 470 ? 25.141 16.844 16.281 1 98.12 470 GLN A CA 1
ATOM 3731 C C . GLN A 1 470 ? 26.609 16.859 16.719 1 98.12 470 GLN A C 1
ATOM 3733 O O . GLN A 1 470 ? 26.922 17.219 17.859 1 98.12 470 GLN A O 1
ATOM 3738 N N . GLU A 1 471 ? 27.562 16.516 15.828 1 97.56 471 GLU A N 1
ATOM 3739 C CA . GLU A 1 471 ? 28.984 16.484 16.125 1 97.56 471 GLU A CA 1
ATOM 3740 C C . GLU A 1 471 ? 29.547 17.891 16.344 1 97.56 471 GLU A C 1
ATOM 3742 O O . GLU A 1 471 ? 30.406 18.094 17.203 1 97.56 471 GLU A O 1
ATOM 3747 N N . ILE A 1 472 ? 29.109 18.797 15.547 1 96.88 472 ILE A N 1
ATOM 3748 C CA . ILE A 1 472 ? 29.531 20.188 15.703 1 96.88 472 ILE A CA 1
ATOM 3749 C C . ILE A 1 472 ? 29.156 20.672 17.094 1 96.88 472 ILE A C 1
ATOM 3751 O O . ILE A 1 472 ? 29.969 21.281 17.797 1 96.88 472 ILE A O 1
ATOM 3755 N N . LEU A 1 473 ? 27.953 20.375 17.531 1 96.69 473 LEU A N 1
ATOM 3756 C CA . LEU A 1 473 ? 27.484 20.828 18.828 1 96.69 473 LEU A CA 1
ATOM 3757 C C . LEU A 1 473 ? 28.203 20.078 19.953 1 96.69 473 LEU A C 1
ATOM 3759 O O . LEU A 1 473 ? 28.469 20.656 21.016 1 96.69 473 LEU A O 1
ATOM 3763 N N . LYS A 1 474 ? 28.438 18.828 19.688 1 95.81 474 LYS A N 1
ATOM 3764 C CA . LYS A 1 474 ? 29.172 18.031 20.672 1 95.81 474 LYS A CA 1
ATOM 3765 C C . LYS A 1 474 ? 30.547 18.641 20.953 1 95.81 474 LYS A C 1
ATOM 3767 O O . LYS A 1 474 ? 30.969 18.703 22.109 1 95.81 474 LYS A O 1
ATOM 3772 N N . LYS A 1 475 ? 31.203 19.047 19.922 1 94.88 475 LYS A N 1
ATOM 3773 C CA . LYS A 1 475 ? 32.531 19.672 20.062 1 94.88 475 LYS A CA 1
ATOM 3774 C C . LYS A 1 475 ? 32.438 20.984 20.828 1 94.88 475 LYS A C 1
ATOM 3776 O O . LYS A 1 475 ? 33.312 21.297 21.641 1 94.88 475 LYS A O 1
ATOM 3781 N N . GLU A 1 476 ? 31.406 21.656 20.594 1 91.94 476 GLU A N 1
ATOM 3782 C CA . GLU A 1 476 ? 31.219 22.969 21.219 1 91.94 476 GLU A CA 1
ATOM 3783 C C . GLU A 1 476 ? 30.828 22.812 22.688 1 91.94 476 GLU A C 1
ATOM 3785 O O . GLU A 1 476 ? 31.281 23.578 23.547 1 91.94 476 GLU A O 1
ATOM 3790 N N . LYS A 1 477 ? 30.062 21.781 23.016 1 89.88 477 LYS A N 1
ATOM 3791 C CA . LYS A 1 477 ? 29.453 21.688 24.344 1 89.88 477 LYS A CA 1
ATOM 3792 C C . LYS A 1 477 ? 30.109 20.609 25.188 1 89.88 477 LYS A C 1
ATOM 3794 O O . LYS A 1 477 ? 29.969 20.594 26.406 1 89.88 477 LYS A O 1
ATOM 3799 N N . GLY A 1 478 ? 30.766 19.703 24.547 1 89.5 478 GLY A N 1
ATOM 3800 C CA . GLY A 1 478 ? 31.469 18.641 25.266 1 89.5 478 GLY A CA 1
ATOM 3801 C C . GLY A 1 478 ? 30.578 17.453 25.578 1 89.5 478 GLY A C 1
ATOM 3802 O O . GLY A 1 478 ? 30.984 16.547 26.297 1 89.5 478 GLY A O 1
ATOM 3803 N N . GLU A 1 479 ? 29.312 17.547 25.188 1 91.88 479 GLU A N 1
ATOM 3804 C CA . GLU A 1 479 ? 28.391 16.438 25.406 1 91.88 479 GLU A CA 1
ATOM 3805 C C . GLU A 1 479 ? 27.5 16.203 24.172 1 91.88 479 GLU A C 1
ATOM 3807 O O . GLU A 1 479 ? 27.312 17.109 23.359 1 91.88 479 GLU A O 1
ATOM 3812 N N . GLU A 1 480 ? 27.078 14.93 24.078 1 94.25 480 GLU A N 1
ATOM 3813 C CA . GLU A 1 480 ? 26.219 14.594 22.953 1 94.25 480 GLU A CA 1
ATOM 3814 C C . GLU A 1 480 ? 24.844 15.258 23.078 1 94.25 480 GLU A C 1
ATOM 3816 O O . GLU A 1 480 ? 24.172 15.125 24.109 1 94.25 480 GLU A O 1
ATOM 3821 N N . VAL A 1 481 ? 24.484 15.953 22.125 1 97.5 481 VAL A N 1
ATOM 3822 C CA . VAL A 1 481 ? 23.219 16.672 22.125 1 97.5 481 VAL A CA 1
ATOM 3823 C C . VAL A 1 481 ? 22.109 15.742 21.625 1 97.5 481 VAL A C 1
ATOM 3825 O O . VAL A 1 481 ? 22.234 15.109 20.578 1 97.5 481 VAL A O 1
ATOM 3828 N N . PRO A 1 482 ? 21.016 15.594 22.422 1 98.25 482 PRO A N 1
ATOM 3829 C CA . PRO A 1 482 ? 19.906 14.75 21.984 1 98.25 482 PRO A CA 1
ATOM 3830 C C . PRO A 1 482 ? 19.188 15.312 20.75 1 98.25 482 PRO A C 1
ATOM 3832 O O . PRO A 1 482 ? 19.234 16.531 20.516 1 98.25 482 PRO A O 1
ATOM 3835 N N . VAL A 1 483 ? 18.547 14.422 19.969 1 98.88 483 VAL A N 1
ATOM 3836 C CA . VAL A 1 483 ? 17.906 14.805 18.719 1 98.88 483 VAL A CA 1
ATOM 3837 C C . VAL A 1 483 ? 16.469 14.305 18.688 1 98.88 483 VAL A C 1
ATOM 3839 O O . VAL A 1 483 ? 16.188 13.18 19.125 1 98.88 483 VAL A O 1
ATOM 3842 N N . VAL A 1 484 ? 15.547 15.156 18.359 1 98.88 484 VAL A N 1
ATOM 3843 C CA . VAL A 1 484 ? 14.195 14.797 17.969 1 98.88 484 VAL A CA 1
ATOM 3844 C C . VAL A 1 484 ? 14.023 15 16.453 1 98.88 484 VAL A C 1
ATOM 3846 O O . VAL A 1 484 ? 14.242 16.109 15.953 1 98.88 484 VAL A O 1
ATOM 3849 N N . PHE A 1 485 ? 13.766 13.961 15.734 1 98.94 485 PHE A N 1
ATOM 3850 C CA . PHE A 1 485 ? 13.578 14.016 14.289 1 98.94 485 PHE A CA 1
ATOM 3851 C C . PHE A 1 485 ? 12.125 13.727 13.914 1 98.94 485 PHE A C 1
ATOM 3853 O O . PHE A 1 485 ? 11.672 12.586 14.008 1 98.94 485 PHE A O 1
ATOM 3860 N N . CYS A 1 486 ? 11.391 14.789 13.477 1 98.88 486 CYS A N 1
ATOM 3861 C CA . CYS A 1 486 ? 9.977 14.711 13.109 1 98.88 486 CYS A CA 1
ATOM 3862 C C . CYS A 1 486 ? 9.797 14.836 11.602 1 98.88 486 CYS A C 1
ATOM 3864 O O . CYS A 1 486 ? 10.641 15.43 10.922 1 98.88 486 CYS A O 1
ATOM 3866 N N . GLY A 1 487 ? 8.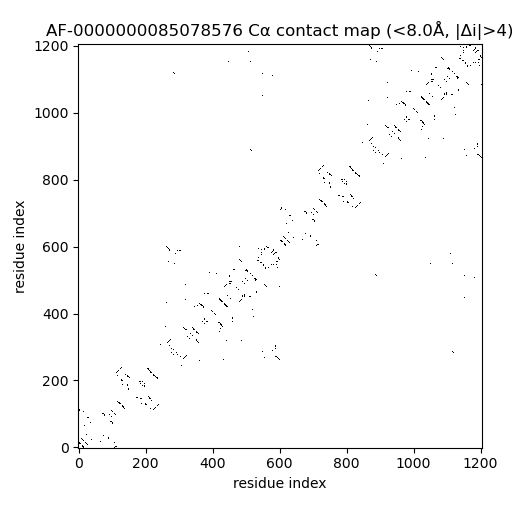656 14.25 11.133 1 98.69 487 GLY A N 1
ATOM 3867 C CA . GLY A 1 487 ? 8.312 14.539 9.75 1 98.69 487 GLY A CA 1
ATOM 3868 C C . GLY A 1 487 ? 7.324 13.547 9.164 1 98.69 487 GLY A C 1
ATOM 3869 O O . GLY A 1 487 ? 6.98 12.555 9.812 1 98.69 487 GLY A O 1
ATOM 3870 N N . ASP A 1 488 ? 6.809 13.93 8.039 1 98.69 488 ASP A N 1
ATOM 3871 C CA . ASP A 1 488 ? 6.164 13.008 7.105 1 98.69 488 ASP A CA 1
ATOM 3872 C C . ASP A 1 488 ? 7.188 12.375 6.164 1 98.69 488 ASP A C 1
ATOM 3874 O O . ASP A 1 488 ? 7.637 13.008 5.207 1 98.69 488 ASP A O 1
ATOM 3878 N N . PHE A 1 489 ? 7.48 11.102 6.465 1 98.75 489 PHE A N 1
ATOM 3879 C CA . PHE A 1 489 ? 8.547 10.445 5.719 1 98.75 489 PHE A CA 1
ATOM 3880 C C . PHE A 1 489 ? 8 9.82 4.441 1 98.75 489 PHE A C 1
ATOM 3882 O O . PHE A 1 489 ? 8.766 9.359 3.592 1 98.75 489 PHE A O 1
ATOM 3889 N N . ASN A 1 490 ? 6.672 9.828 4.309 1 98.19 490 ASN A N 1
ATOM 3890 C CA . ASN A 1 490 ? 6.039 9.156 3.18 1 98.19 490 ASN A CA 1
ATOM 3891 C C . ASN A 1 490 ? 6.582 7.742 2.986 1 98.19 490 ASN A C 1
ATOM 3893 O O . ASN A 1 490 ? 6.816 7.309 1.856 1 98.19 490 ASN A O 1
ATOM 3897 N N . SER A 1 491 ? 6.871 7.113 4.047 1 98.25 491 SER A N 1
ATOM 3898 C CA . SER A 1 491 ? 7.43 5.766 4.059 1 98.25 491 SER A CA 1
ATOM 3899 C C . SER A 1 491 ? 6.926 4.973 5.262 1 98.25 491 SER A C 1
ATOM 3901 O O . SER A 1 491 ? 6.961 5.461 6.395 1 98.25 491 SER A O 1
ATOM 3903 N N . VAL A 1 492 ? 6.422 3.807 4.992 1 96.94 492 VAL A N 1
ATOM 3904 C CA . VAL A 1 492 ? 5.965 2.949 6.082 1 96.94 492 VAL A CA 1
ATOM 3905 C C . VAL A 1 492 ? 7.164 2.303 6.77 1 96.94 492 VAL A C 1
ATOM 3907 O O . VAL A 1 492 ? 8.266 2.283 6.219 1 96.94 492 VAL A O 1
ATOM 3910 N N . PRO A 1 493 ? 7.016 1.792 8 1 96.62 493 PRO A N 1
ATOM 3911 C CA . PRO A 1 493 ? 8.133 1.281 8.797 1 96.62 493 PRO A CA 1
ATOM 3912 C C . PRO A 1 493 ? 8.891 0.155 8.102 1 96.62 493 PRO A C 1
ATOM 3914 O O . PRO A 1 493 ? 10.086 -0.029 8.336 1 96.62 493 PRO A O 1
ATOM 3917 N N . GLU A 1 494 ? 8.266 -0.569 7.168 1 93.06 494 GLU A N 1
ATOM 3918 C CA . GLU A 1 494 ? 8.852 -1.742 6.527 1 93.06 494 GLU A CA 1
ATOM 3919 C C . GLU A 1 494 ? 9.742 -1.343 5.355 1 93.06 494 GLU A C 1
ATOM 3921 O O . GLU A 1 494 ? 10.516 -2.158 4.852 1 93.06 494 GLU A O 1
ATOM 3926 N N . ARG A 1 495 ? 9.695 -0.134 5 1 96.44 495 ARG A N 1
ATOM 3927 C CA . ARG A 1 495 ? 10.445 0.309 3.832 1 96.44 495 ARG A CA 1
ATOM 3928 C C . ARG A 1 495 ? 11.812 0.867 4.238 1 96.44 495 ARG A C 1
ATOM 3930 O O . ARG A 1 495 ? 12.047 1.142 5.414 1 96.44 495 ARG A O 1
ATOM 3937 N N . THR A 1 496 ? 12.664 1.028 3.277 1 97.5 496 THR A N 1
ATOM 3938 C CA . THR A 1 496 ? 14.094 1.228 3.469 1 97.5 496 THR A CA 1
ATOM 3939 C C . THR A 1 496 ? 14.367 2.523 4.227 1 97.5 496 THR A C 1
ATOM 3941 O O . THR A 1 496 ? 15.211 2.562 5.121 1 97.5 496 THR A O 1
ATOM 3944 N N . ALA A 1 497 ? 13.648 3.566 3.943 1 98.44 497 ALA A N 1
ATOM 3945 C CA . ALA A 1 497 ? 13.938 4.863 4.555 1 98.44 497 ALA A CA 1
ATOM 3946 C C . ALA A 1 497 ? 13.828 4.789 6.074 1 98.44 497 ALA A C 1
ATOM 3948 O O . ALA A 1 497 ? 14.742 5.211 6.789 1 98.44 497 ALA A O 1
ATOM 3949 N N . VAL A 1 498 ? 12.742 4.227 6.59 1 98.62 498 VAL A N 1
ATOM 3950 C CA . VAL A 1 498 ? 12.5 4.168 8.023 1 98.62 498 VAL A CA 1
ATOM 3951 C C . VAL A 1 498 ? 13.391 3.1 8.656 1 98.62 498 VAL A C 1
ATOM 3953 O O . VAL A 1 498 ? 13.961 3.311 9.727 1 98.62 498 VAL A O 1
ATOM 3956 N N . ARG A 1 499 ? 13.555 1.951 7.98 1 97.94 499 ARG A N 1
ATOM 3957 C CA . ARG A 1 499 ? 14.43 0.895 8.477 1 97.94 499 ARG A CA 1
ATOM 3958 C C . ARG A 1 499 ? 15.859 1.407 8.648 1 97.94 499 ARG A C 1
ATOM 3960 O O . ARG A 1 499 ? 16.5 1.147 9.672 1 97.94 499 ARG A O 1
ATOM 3967 N N . TYR A 1 500 ? 16.312 2.15 7.641 1 98.56 500 TYR A N 1
ATOM 3968 C CA . TYR A 1 500 ? 17.656 2.732 7.66 1 98.56 500 TYR A CA 1
ATOM 3969 C C . TYR A 1 500 ? 17.812 3.684 8.844 1 98.56 500 TYR A C 1
ATOM 3971 O O . TYR A 1 500 ? 18.797 3.596 9.586 1 98.56 500 TYR A O 1
ATOM 3979 N N . LEU A 1 501 ? 16.859 4.512 9.07 1 98.88 501 LEU A N 1
ATOM 3980 C CA . LEU A 1 501 ? 16.953 5.527 10.117 1 98.88 501 LEU A CA 1
ATOM 3981 C C . LEU A 1 501 ? 16.875 4.891 11.5 1 98.88 501 LEU A C 1
ATOM 3983 O O . LEU A 1 501 ? 17.422 5.434 12.469 1 98.88 501 LEU A O 1
ATOM 3987 N N . THR A 1 502 ? 16.234 3.75 11.586 1 98.56 502 THR A N 1
ATOM 3988 C CA . THR A 1 502 ? 16.047 3.113 12.883 1 98.56 502 THR A CA 1
ATOM 3989 C C . THR A 1 502 ? 17.109 2.039 13.109 1 98.56 502 THR A C 1
ATOM 3991 O O . THR A 1 502 ? 16.984 1.215 14.016 1 98.56 502 THR A O 1
ATOM 3994 N N . GLY A 1 503 ? 18.094 1.948 12.227 1 98.19 503 GLY A N 1
ATOM 3995 C CA . GLY A 1 503 ? 19.297 1.224 12.586 1 98.19 503 GLY A CA 1
ATOM 3996 C C . GLY A 1 503 ? 19.5 -0.032 11.758 1 98.19 503 GLY A C 1
ATOM 3997 O O . GLY A 1 503 ? 20.531 -0.709 11.898 1 98.19 503 GLY A O 1
ATOM 3998 N N . GLU A 1 504 ? 18.656 -0.344 10.836 1 97.12 504 GLU A N 1
ATOM 3999 C CA . GLU A 1 504 ? 18.859 -1.527 10.008 1 97.12 504 GLU A CA 1
ATOM 4000 C C . GLU A 1 504 ? 19.906 -1.278 8.93 1 97.12 504 GLU A C 1
ATOM 4002 O O . GLU A 1 504 ? 20 -0.175 8.383 1 97.12 504 GLU A O 1
ATOM 4007 N N . THR A 1 505 ? 20.672 -2.33 8.656 1 97.31 505 THR A N 1
ATOM 4008 C CA . THR A 1 505 ? 21.625 -2.275 7.551 1 97.31 505 THR A CA 1
ATOM 4009 C C . THR A 1 505 ? 20.891 -2.389 6.211 1 97.31 505 THR A C 1
ATOM 4011 O O . THR A 1 505 ? 20.031 -3.252 6.039 1 97.31 505 THR A O 1
ATOM 4014 N N . VAL A 1 506 ? 21.203 -1.467 5.324 1 97.25 506 VAL A N 1
ATOM 4015 C CA . VAL A 1 506 ? 20.625 -1.498 3.984 1 97.25 506 VAL A CA 1
ATOM 4016 C C . VAL A 1 506 ? 21.625 -2.107 3.006 1 97.25 506 VAL A C 1
ATOM 4018 O O . VAL A 1 506 ? 22.766 -1.657 2.918 1 97.25 506 VAL A O 1
ATOM 4021 N N . TYR A 1 507 ? 21.172 -3.084 2.25 1 96.62 507 TYR A N 1
ATOM 4022 C CA . TYR A 1 507 ? 22.062 -3.807 1.338 1 96.62 507 TYR A CA 1
ATOM 4023 C C . TYR A 1 507 ? 21.797 -3.396 -0.107 1 96.62 507 TYR A C 1
ATOM 4025 O O . TYR A 1 507 ? 20.75 -2.836 -0.422 1 96.62 507 TYR A O 1
ATOM 4033 N N . PRO A 1 508 ? 22.781 -3.654 -0.972 1 95.31 508 PRO A N 1
ATOM 4034 C CA . PRO A 1 508 ? 22.656 -3.277 -2.381 1 95.31 508 PRO A CA 1
ATOM 4035 C C . PRO A 1 508 ? 21.453 -3.932 -3.055 1 95.31 508 PRO A C 1
ATOM 4037 O O . PRO A 1 508 ? 20.906 -3.389 -4.023 1 95.31 508 PRO A O 1
ATOM 4040 N N . ASN A 1 509 ? 21.016 -5.039 -2.557 1 94.38 509 ASN A N 1
ATOM 4041 C CA . ASN A 1 509 ? 19.891 -5.746 -3.17 1 94.38 509 ASN A CA 1
ATOM 4042 C C . ASN A 1 509 ? 18.562 -5.391 -2.492 1 94.38 509 ASN A C 1
ATOM 4044 O O . ASN A 1 509 ? 17.562 -6.082 -2.678 1 94.38 509 ASN A O 1
ATOM 4048 N N . ASP A 1 510 ? 18.547 -4.359 -1.728 1 96.5 510 ASP A N 1
ATOM 4049 C CA . ASP A 1 510 ? 17.297 -3.939 -1.112 1 96.5 510 ASP A CA 1
ATOM 4050 C C . ASP A 1 510 ? 16.25 -3.615 -2.172 1 96.5 510 ASP A C 1
ATOM 4052 O O . ASP A 1 510 ? 16.547 -2.949 -3.166 1 96.5 510 ASP A O 1
ATOM 4056 N N . LEU A 1 511 ? 15.055 -4.055 -1.961 1 96.88 511 LEU A N 1
ATOM 4057 C CA . LEU A 1 511 ? 13.953 -3.994 -2.916 1 96.88 511 LEU A CA 1
ATOM 4058 C C . LEU A 1 511 ? 13.68 -2.555 -3.334 1 96.88 511 LEU A C 1
ATOM 4060 O O . LEU A 1 511 ? 13.32 -2.295 -4.484 1 96.88 511 LEU A O 1
ATOM 4064 N N . ASP A 1 512 ? 13.797 -1.607 -2.453 1 96.19 512 ASP A N 1
ATOM 4065 C CA . ASP A 1 512 ? 13.391 -0.225 -2.688 1 96.19 512 ASP A CA 1
ATOM 4066 C C . ASP A 1 512 ? 14.273 0.432 -3.75 1 96.19 512 ASP A C 1
ATOM 4068 O O . ASP A 1 512 ? 13.867 1.414 -4.375 1 96.19 512 ASP A O 1
ATOM 4072 N N . PHE A 1 513 ? 15.453 -0.063 -3.992 1 95.44 513 PHE A N 1
ATOM 4073 C CA . PHE A 1 513 ? 16.344 0.508 -5 1 95.44 513 PHE A CA 1
ATOM 4074 C C . PHE A 1 513 ? 15.836 0.197 -6.402 1 95.44 513 PHE A C 1
ATOM 4076 O O . PHE A 1 513 ? 16.312 0.768 -7.383 1 95.44 513 PHE A O 1
ATOM 4083 N N . PHE A 1 514 ? 14.805 -0.665 -6.477 1 93.88 514 PHE A N 1
ATOM 4084 C CA . PHE A 1 514 ? 14.266 -1.095 -7.762 1 93.88 514 PHE A CA 1
ATOM 4085 C C . PHE A 1 514 ? 12.875 -0.522 -7.984 1 93.88 514 PHE A C 1
ATOM 4087 O O . PHE A 1 514 ? 12.242 -0.787 -9.008 1 93.88 514 PHE A O 1
ATOM 4094 N N . THR A 1 515 ? 12.328 0.277 -7.137 1 93.62 515 THR A N 1
ATOM 4095 C CA . THR A 1 515 ? 10.93 0.68 -7.125 1 93.62 515 THR A CA 1
ATOM 4096 C C . THR A 1 515 ? 10.633 1.637 -8.281 1 93.62 515 THR A C 1
ATOM 4098 O O . THR A 1 515 ? 9.484 1.763 -8.711 1 93.62 515 THR A O 1
ATOM 4101 N N . SER A 1 516 ? 11.648 2.283 -8.82 1 89.56 516 SER A N 1
ATOM 4102 C CA . SER A 1 516 ? 11.43 3.229 -9.914 1 89.56 516 SER A CA 1
ATOM 4103 C C . SER A 1 516 ? 11.5 2.531 -11.266 1 89.56 516 SER A C 1
ATOM 4105 O O . SER A 1 516 ? 11.469 3.188 -12.312 1 89.56 516 SER A O 1
ATOM 4107 N N . GLY A 1 517 ? 11.688 1.27 -11.266 1 88.56 517 GLY A N 1
ATOM 4108 C CA . GLY A 1 517 ? 11.758 0.533 -12.523 1 88.56 517 GLY A CA 1
ATOM 4109 C C . GLY A 1 517 ? 13.172 0.367 -13.039 1 88.56 517 GLY A C 1
ATOM 4110 O O . GLY A 1 517 ? 14.133 0.807 -12.406 1 88.56 517 GLY A O 1
ATOM 4111 N N . LYS A 1 518 ? 13.297 -0.202 -14.211 1 85.25 518 LYS A N 1
ATOM 4112 C CA . LYS A 1 518 ? 14.578 -0.57 -14.797 1 85.25 518 LYS A CA 1
ATOM 4113 C C . LYS A 1 518 ? 15.438 0.664 -15.055 1 85.25 518 LYS A C 1
ATOM 4115 O O . LYS A 1 518 ? 16.672 0.606 -14.945 1 85.25 518 LYS A O 1
ATOM 4120 N N . ASP A 1 519 ? 14.75 1.734 -15.359 1 81.44 519 ASP A N 1
ATOM 4121 C CA . ASP A 1 519 ? 15.477 2.949 -15.711 1 81.44 519 ASP A CA 1
ATOM 4122 C C . ASP A 1 519 ? 15.781 3.787 -14.477 1 81.44 519 ASP A C 1
ATOM 4124 O O . ASP A 1 519 ? 16.406 4.844 -14.57 1 81.44 519 ASP A O 1
ATOM 4128 N N . GLY A 1 520 ? 15.438 3.33 -13.383 1 87.12 520 GLY A N 1
ATOM 4129 C CA . GLY A 1 520 ? 15.641 4.098 -12.164 1 87.12 520 GLY A CA 1
ATOM 4130 C C . GLY A 1 520 ? 16.266 3.289 -11.047 1 87.12 520 GLY A C 1
ATOM 4131 O O . GLY A 1 520 ? 16.125 3.625 -9.867 1 87.12 520 GLY A O 1
ATOM 4132 N N . ILE A 1 521 ? 16.984 2.277 -11.414 1 90.62 521 ILE A N 1
ATOM 4133 C CA . ILE A 1 521 ? 17.594 1.407 -10.406 1 90.62 521 ILE A CA 1
ATOM 4134 C C . ILE A 1 521 ? 18.781 2.109 -9.773 1 90.62 521 ILE A C 1
ATOM 4136 O O . ILE A 1 521 ? 19.641 2.656 -10.469 1 90.62 521 ILE A O 1
ATOM 4140 N N . LEU A 1 522 ? 18.797 2.197 -8.453 1 93.06 522 LEU A N 1
ATOM 4141 C CA . LEU A 1 522 ? 19.969 2.674 -7.727 1 93.06 522 LEU A CA 1
ATOM 4142 C C . LEU A 1 522 ? 20.891 1.515 -7.355 1 93.06 522 LEU A C 1
ATOM 4144 O O . LEU A 1 522 ? 20.469 0.567 -6.691 1 93.06 522 LEU A O 1
ATOM 4148 N N . ARG A 1 523 ? 22.141 1.646 -7.766 1 92.5 523 ARG A N 1
ATOM 4149 C CA . ARG A 1 523 ? 23.094 0.553 -7.562 1 92.5 523 ARG A CA 1
ATOM 4150 C C . ARG A 1 523 ? 24.156 0.931 -6.539 1 92.5 523 ARG A C 1
ATOM 4152 O O . ARG A 1 523 ? 25.078 1.682 -6.848 1 92.5 523 ARG A O 1
ATOM 4159 N N . PHE A 1 524 ? 23.984 0.406 -5.371 1 93.69 524 PHE A N 1
ATOM 4160 C CA . PHE A 1 524 ? 24.984 0.561 -4.316 1 93.69 524 PHE A CA 1
ATOM 4161 C C . PHE A 1 524 ? 26.031 -0.549 -4.387 1 93.69 524 PHE A C 1
ATOM 4163 O O . PHE A 1 524 ? 25.703 -1.686 -4.742 1 93.69 524 PHE A O 1
ATOM 4170 N N . GLU A 1 525 ? 27.25 -0.268 -4.09 1 91.62 525 GLU A N 1
ATOM 4171 C CA . GLU A 1 525 ? 28.328 -1.251 -4.125 1 91.62 525 GLU A CA 1
ATOM 4172 C C . GLU A 1 525 ? 28.438 -1.989 -2.793 1 91.62 525 GLU A C 1
ATOM 4174 O O . GLU A 1 525 ? 28.859 -3.148 -2.756 1 91.62 525 GLU A O 1
ATOM 4179 N N . LYS A 1 526 ? 28.109 -1.326 -1.768 1 94.69 526 LYS A N 1
ATOM 4180 C CA . LYS A 1 526 ? 28.25 -1.883 -0.425 1 94.69 526 LYS A CA 1
ATOM 4181 C C . LYS A 1 526 ? 27.031 -1.559 0.432 1 94.69 526 LYS A C 1
ATOM 4183 O O . LYS A 1 526 ? 26.188 -0.752 0.038 1 94.69 526 LYS A O 1
ATOM 4188 N N . GLU A 1 527 ? 26.953 -2.322 1.504 1 96.56 527 GLU A N 1
ATOM 4189 C CA . GLU A 1 527 ? 25.891 -2.031 2.461 1 96.56 527 GLU A CA 1
ATOM 4190 C C . GLU A 1 527 ? 26.062 -0.647 3.076 1 96.56 527 GLU A C 1
ATOM 4192 O O . GLU A 1 527 ? 27.172 -0.12 3.127 1 96.56 527 GLU A O 1
ATOM 4197 N N . VAL A 1 528 ? 25.016 -0.065 3.467 1 96.75 528 VAL A N 1
ATOM 4198 C CA . VAL A 1 528 ? 25.016 1.268 4.062 1 96.75 528 VAL A CA 1
ATOM 4199 C C . VAL A 1 528 ? 24.344 1.228 5.43 1 96.75 528 VAL A C 1
ATOM 4201 O O . VAL A 1 528 ? 23.328 0.545 5.605 1 96.75 528 VAL A O 1
ATOM 4204 N N . ARG A 1 529 ? 24.891 1.903 6.383 1 97.75 529 ARG A N 1
ATOM 4205 C CA . ARG A 1 529 ? 24.328 2.059 7.723 1 97.75 529 ARG A CA 1
ATOM 4206 C C . ARG A 1 529 ? 24.219 3.531 8.102 1 97.75 529 ARG A C 1
ATOM 4208 O O . ARG A 1 529 ? 25.078 4.34 7.73 1 97.75 529 ARG A O 1
ATOM 4215 N N . SER A 1 530 ? 23.172 3.824 8.82 1 98.38 530 SER A N 1
ATOM 4216 C CA . SER A 1 530 ? 22.969 5.199 9.266 1 98.38 530 SER A CA 1
ATOM 4217 C C . SER A 1 530 ? 24.016 5.602 10.305 1 98.38 530 SER A C 1
ATOM 4219 O O . SER A 1 530 ? 24.312 4.828 11.219 1 98.38 530 SER A O 1
ATOM 4221 N N . PRO A 1 531 ? 24.625 6.762 10.18 1 98.38 531 PRO A N 1
ATOM 4222 C CA . PRO A 1 531 ? 25.578 7.23 11.188 1 98.38 531 PRO A CA 1
ATOM 4223 C C . PRO A 1 531 ? 24.906 7.633 12.492 1 98.38 531 PRO A C 1
ATOM 4225 O O . PRO A 1 531 ? 25.578 7.781 13.516 1 98.38 531 PRO A O 1
ATOM 4228 N N . ILE A 1 532 ? 23.656 7.844 12.453 1 98.56 532 ILE A N 1
ATOM 4229 C CA . ILE A 1 532 ? 22.859 8.125 13.641 1 98.56 532 ILE A CA 1
ATOM 4230 C C . ILE A 1 532 ? 21.641 7.195 13.664 1 98.56 532 ILE A C 1
ATOM 4232 O O . ILE A 1 532 ? 20.922 7.074 12.672 1 98.56 532 ILE A O 1
ATOM 4236 N N . VAL A 1 533 ? 21.422 6.512 14.758 1 98.56 533 VAL A N 1
ATOM 4237 C CA . VAL A 1 533 ? 20.312 5.562 14.891 1 98.56 533 VAL A CA 1
ATOM 4238 C C . VAL A 1 533 ? 19.234 6.16 15.773 1 98.56 533 VAL A C 1
ATOM 4240 O O . VAL A 1 533 ? 19.5 6.637 16.875 1 98.56 533 VAL A O 1
ATOM 4243 N N . PHE A 1 534 ? 18.062 6.145 15.266 1 98.81 534 PHE A N 1
ATOM 4244 C CA . PHE A 1 534 ? 16.938 6.715 16 1 98.81 534 PHE A CA 1
ATOM 4245 C C . PHE A 1 534 ? 16.047 5.617 16.562 1 98.81 534 PHE A C 1
ATOM 4247 O O . PHE A 1 534 ? 15.977 4.52 16.016 1 98.81 534 PHE A O 1
ATOM 4254 N N . GLU A 1 535 ? 15.406 5.957 17.672 1 98.5 535 GLU A N 1
ATOM 4255 C CA . GLU A 1 535 ? 14.312 5.176 18.234 1 98.5 535 GLU A CA 1
ATOM 4256 C C . GLU A 1 535 ? 12.969 5.855 18 1 98.5 535 GLU A C 1
ATOM 4258 O O . GLU A 1 535 ? 12.906 7.07 17.797 1 98.5 535 GLU A O 1
ATOM 4263 N N . TYR A 1 536 ? 11.938 5.008 18.047 1 98.38 536 TYR A N 1
ATOM 4264 C CA . TYR A 1 536 ? 10.594 5.562 17.875 1 98.38 536 TYR A CA 1
ATOM 4265 C C . TYR A 1 536 ? 10.18 6.359 19.109 1 98.38 536 TYR A C 1
ATOM 4267 O O . TYR A 1 536 ? 10.281 5.871 20.234 1 98.38 536 TYR A O 1
ATOM 4275 N N . GLY A 1 537 ? 9.703 7.559 18.875 1 97.94 537 GLY A N 1
ATOM 4276 C CA . GLY A 1 537 ? 9.195 8.383 19.969 1 97.94 537 GLY A CA 1
ATOM 4277 C C . GLY A 1 537 ? 7.73 8.141 20.266 1 97.94 537 GLY A C 1
ATOM 4278 O O . GLY A 1 537 ? 7.199 8.641 21.266 1 97.94 537 GLY A O 1
ATOM 4279 N N . VAL A 1 538 ? 7.055 7.43 19.422 1 97.06 538 VAL A N 1
ATOM 4280 C CA . VAL A 1 538 ? 5.676 7.004 19.641 1 97.06 538 VAL A CA 1
ATOM 4281 C C . VAL A 1 538 ? 5.605 5.477 19.688 1 97.06 538 VAL A C 1
ATOM 4283 O O . VAL A 1 538 ? 6.047 4.801 18.75 1 97.06 538 VAL A O 1
ATOM 4286 N N . ARG A 1 539 ? 5.07 5.016 20.859 1 94.94 539 ARG A N 1
ATOM 4287 C CA . ARG A 1 539 ? 4.992 3.574 21.094 1 94.94 539 ARG A CA 1
ATOM 4288 C C . ARG A 1 539 ? 3.684 3.199 21.781 1 94.94 539 ARG A C 1
ATOM 4290 O O . ARG A 1 539 ? 3.238 3.893 22.703 1 94.94 539 ARG A O 1
ATOM 4297 N N . PRO A 1 540 ? 3.16 1.992 21.406 1 94.81 540 PRO A N 1
ATOM 4298 C CA . PRO A 1 540 ? 3.43 1.238 20.188 1 94.81 540 PRO A CA 1
ATOM 4299 C C . PRO A 1 540 ? 3.166 2.055 18.922 1 94.81 540 PRO A C 1
ATOM 4301 O O . PRO A 1 540 ? 2.453 3.061 18.969 1 94.81 540 PRO A O 1
ATOM 4304 N N . LEU A 1 541 ? 3.77 1.656 17.828 1 96.56 541 LEU A N 1
ATOM 4305 C CA . LEU A 1 541 ? 3.549 2.367 16.562 1 96.56 541 LEU A CA 1
ATOM 4306 C C . LEU A 1 541 ? 2.072 2.342 16.188 1 96.56 541 LEU A C 1
ATOM 4308 O O . LEU A 1 541 ? 1.417 1.304 16.281 1 96.56 541 LEU A O 1
ATOM 4312 N N . PRO A 1 542 ? 1.589 3.508 15.773 1 96.06 542 PRO A N 1
ATOM 4313 C CA . PRO A 1 542 ? 0.223 3.506 15.242 1 96.06 542 PRO A CA 1
ATOM 4314 C C . PRO A 1 542 ? 0.074 2.631 14 1 96.06 542 PRO A C 1
ATOM 4316 O O . PRO A 1 542 ? 1.037 2.447 13.25 1 96.06 542 PRO A O 1
ATOM 4319 N N . LYS A 1 543 ? -1.147 2.148 13.812 1 94.5 543 LYS A N 1
ATOM 4320 C CA . LYS A 1 543 ? -1.417 1.343 12.625 1 94.5 543 LYS A CA 1
ATOM 4321 C C . LYS A 1 543 ? -1.303 2.182 11.359 1 94.5 543 LYS A C 1
ATOM 4323 O O . LYS A 1 543 ? -0.888 1.681 10.312 1 94.5 543 LYS A O 1
ATOM 4328 N N . TYR A 1 544 ? -1.74 3.391 11.469 1 97.31 544 TYR A N 1
ATOM 4329 C CA . TYR A 1 544 ? -1.676 4.32 10.352 1 97.31 544 TYR A CA 1
ATOM 4330 C C . TYR A 1 544 ? -1.676 5.766 10.836 1 97.31 544 TYR A C 1
ATOM 4332 O O . TYR A 1 544 ? -2.059 6.043 11.977 1 97.31 544 TYR A O 1
ATOM 4340 N N . SER A 1 545 ? -1.152 6.668 10.055 1 98.31 545 SER A N 1
ATOM 4341 C CA . SER A 1 545 ? -1.271 8.102 10.273 1 98.31 545 SER A CA 1
ATOM 4342 C C . SER A 1 545 ? -1.906 8.797 9.078 1 98.31 545 SER A C 1
ATOM 4344 O O . SER A 1 545 ? -2.178 10 9.117 1 98.31 545 SER A O 1
ATOM 4346 N N . ASN A 1 546 ? -2.07 8.102 7.996 1 98.19 546 ASN A N 1
ATOM 4347 C CA . ASN A 1 546 ? -2.762 8.516 6.781 1 98.19 546 ASN A CA 1
ATOM 4348 C C . ASN A 1 546 ? -3.863 7.535 6.398 1 98.19 546 ASN A C 1
ATOM 4350 O O . ASN A 1 546 ? -3.658 6.32 6.434 1 98.19 546 ASN A O 1
ATOM 4354 N N . TYR A 1 547 ? -5.023 7.965 6.125 1 97.56 547 TYR A N 1
ATOM 4355 C CA . TYR A 1 547 ? -6.172 7.121 5.824 1 97.56 547 TYR A CA 1
ATOM 4356 C C . TYR A 1 547 ? -7.039 7.75 4.738 1 97.56 547 TYR A C 1
ATOM 4358 O O . TYR A 1 547 ? -8.07 8.367 5.031 1 97.56 547 TYR A O 1
ATOM 4366 N N . VAL A 1 548 ? -6.676 7.547 3.502 1 97.19 548 VAL A N 1
ATOM 4367 C CA . VAL A 1 548 ? -7.387 8.055 2.334 1 97.19 548 VAL A CA 1
ATOM 4368 C C . VAL A 1 548 ? -7.758 6.895 1.411 1 97.19 548 VAL A C 1
ATOM 4370 O O . VAL A 1 548 ? -7.375 5.75 1.658 1 97.19 548 VAL A O 1
ATOM 4373 N N . ALA A 1 549 ? -8.445 7.156 0.343 1 94 549 ALA A N 1
ATOM 4374 C CA . ALA A 1 549 ? -9.055 6.109 -0.474 1 94 549 ALA A CA 1
ATOM 4375 C C . ALA A 1 549 ? -7.984 5.215 -1.101 1 94 549 ALA A C 1
ATOM 4377 O O . ALA A 1 549 ? -8.031 3.99 -0.963 1 94 549 ALA A O 1
ATOM 4378 N N . PRO A 1 550 ? -6.992 5.734 -1.683 1 91.12 550 PRO A N 1
ATOM 4379 C CA . PRO A 1 550 ? -6.043 4.867 -2.387 1 91.12 550 PRO A CA 1
ATOM 4380 C C . PRO A 1 550 ? -4.941 4.336 -1.475 1 91.12 550 PRO A C 1
ATOM 4382 O O . PRO A 1 550 ? -4.156 3.479 -1.887 1 91.12 550 PRO A O 1
ATOM 4385 N N . PHE A 1 551 ? -4.871 4.848 -0.218 1 93.88 551 PHE A N 1
ATOM 4386 C CA . PHE A 1 551 ? -3.73 4.461 0.603 1 93.88 551 PHE A CA 1
ATOM 4387 C C . PHE A 1 551 ? -4.078 4.535 2.084 1 93.88 551 PHE A C 1
ATOM 4389 O O . PHE A 1 551 ? -4.719 5.492 2.529 1 93.88 551 PHE A O 1
ATOM 4396 N N . ILE A 1 552 ? -3.656 3.545 2.822 1 95.19 552 ILE A N 1
ATOM 4397 C CA . ILE A 1 552 ? -3.711 3.498 4.281 1 95.19 552 ILE A CA 1
ATOM 4398 C C . ILE A 1 552 ? -2.35 3.078 4.832 1 95.19 552 ILE A C 1
ATOM 4400 O O . ILE A 1 552 ? -1.825 2.021 4.473 1 95.19 552 ILE A O 1
ATOM 4404 N N . GLY A 1 553 ? -1.729 3.949 5.719 1 96.38 553 GLY A N 1
ATOM 4405 C CA . GLY A 1 553 ? -0.454 3.533 6.281 1 96.38 553 GLY A CA 1
ATOM 4406 C C . GLY A 1 553 ? 0.146 4.555 7.227 1 96.38 553 GLY A C 1
ATOM 4407 O O . GLY A 1 553 ? -0.374 5.668 7.355 1 96.38 553 GLY A O 1
ATOM 4408 N N . LEU A 1 554 ? 1.197 4.152 7.941 1 98.12 554 LEU A N 1
ATOM 4409 C CA . LEU A 1 554 ? 1.93 5.027 8.852 1 98.12 554 LEU A CA 1
ATOM 4410 C C . LEU A 1 554 ? 3.023 5.789 8.109 1 98.12 554 LEU A C 1
ATOM 4412 O O . LEU A 1 554 ? 3.957 5.184 7.574 1 98.12 554 LEU A O 1
ATOM 4416 N N . LEU A 1 555 ? 2.902 7.152 8.125 1 98.69 555 LEU A N 1
ATOM 4417 C CA . LEU A 1 555 ? 3.84 7.953 7.34 1 98.69 555 LEU A CA 1
ATOM 4418 C C . LEU A 1 555 ? 4.52 9 8.219 1 98.69 555 LEU A C 1
ATOM 4420 O O . LEU A 1 555 ? 5.574 9.531 7.852 1 98.69 555 LEU A O 1
ATOM 4424 N N . ASP A 1 556 ? 3.914 9.312 9.344 1 98.75 556 ASP A N 1
ATOM 4425 C CA . ASP A 1 556 ? 4.375 10.398 10.203 1 98.75 556 ASP A CA 1
ATOM 4426 C C . ASP A 1 556 ? 5.09 9.852 11.445 1 98.75 556 ASP A C 1
ATOM 4428 O O . ASP A 1 556 ? 4.625 8.891 12.055 1 98.75 556 ASP A O 1
ATOM 4432 N N . TYR A 1 557 ? 6.215 10.531 11.781 1 98.81 557 TYR A N 1
ATOM 4433 C CA . TYR A 1 557 ? 7.039 9.938 12.828 1 98.81 557 TYR A CA 1
ATOM 4434 C C . TYR A 1 557 ? 7.578 11.016 13.766 1 98.81 557 TYR A C 1
ATOM 4436 O O . TYR A 1 557 ? 7.715 12.18 13.375 1 98.81 557 TYR A O 1
ATOM 4444 N N . ILE A 1 558 ? 7.785 10.656 14.992 1 98.81 558 ILE A N 1
ATOM 4445 C CA . ILE A 1 558 ? 8.703 11.266 15.953 1 98.81 558 ILE A CA 1
ATOM 4446 C C . ILE A 1 558 ? 9.797 10.266 16.312 1 98.81 558 ILE A C 1
ATOM 4448 O O . ILE A 1 558 ? 9.539 9.266 17 1 98.81 558 ILE A O 1
ATOM 4452 N N . LEU A 1 559 ? 10.953 10.523 15.766 1 98.94 559 LEU A N 1
ATOM 4453 C CA . LEU A 1 559 ? 12.117 9.703 16.078 1 98.94 559 LEU A CA 1
ATOM 4454 C C . LEU A 1 559 ? 13.031 10.414 17.078 1 98.94 559 LEU A C 1
ATOM 4456 O O . LEU A 1 559 ? 13.148 11.641 17.047 1 98.94 559 LEU A O 1
ATOM 4460 N N . ILE A 1 560 ? 13.68 9.641 17.953 1 98.81 560 ILE A N 1
ATOM 4461 C CA . ILE A 1 560 ? 14.469 10.281 19 1 98.81 560 ILE A CA 1
ATOM 4462 C C . ILE A 1 560 ? 15.844 9.625 19.094 1 98.81 560 ILE A C 1
ATOM 4464 O O . ILE A 1 560 ? 16 8.445 18.766 1 98.81 560 ILE A O 1
ATOM 4468 N N . ASN A 1 561 ? 16.781 10.305 19.438 1 98.75 561 ASN A N 1
ATOM 4469 C CA . ASN A 1 561 ? 18.141 9.891 19.719 1 98.75 561 ASN A CA 1
ATOM 4470 C C . ASN A 1 561 ? 18.656 10.508 21.016 1 98.75 561 ASN A C 1
ATOM 4472 O O . ASN A 1 561 ? 18.609 11.727 21.188 1 98.75 561 ASN A O 1
ATOM 4476 N N . ASN A 1 562 ? 19.125 9.656 21.984 1 97.69 562 ASN A N 1
ATOM 4477 C CA . ASN A 1 562 ? 19.703 10.086 23.266 1 97.69 562 ASN A CA 1
ATOM 4478 C C . ASN A 1 562 ? 18.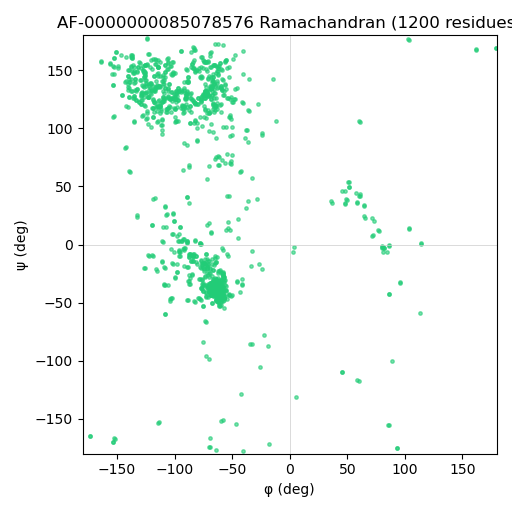672 10.805 24.125 1 97.69 562 ASN A C 1
ATOM 4480 O O . ASN A 1 562 ? 18.969 11.844 24.719 1 97.69 562 ASN A O 1
ATOM 4484 N N . LEU A 1 563 ? 17.453 10.422 24.062 1 97.75 563 LEU A N 1
ATOM 4485 C CA . LEU A 1 563 ? 16.328 10.875 24.875 1 97.75 563 LEU A CA 1
ATOM 4486 C C . LEU A 1 563 ? 15.555 9.68 25.438 1 97.75 563 LEU A C 1
ATOM 4488 O O . LEU A 1 563 ? 15.648 8.57 24.922 1 97.75 563 LEU A O 1
ATOM 4492 N N . ASP A 1 564 ? 14.898 9.898 26.453 1 96.12 564 ASP A N 1
ATOM 4493 C CA . ASP A 1 564 ? 14.047 8.844 27.016 1 96.12 564 ASP A CA 1
ATOM 4494 C C . ASP A 1 564 ? 12.594 9.023 26.578 1 96.12 564 ASP A C 1
ATOM 4496 O O . ASP A 1 564 ? 12.062 10.133 26.625 1 96.12 564 ASP A O 1
ATOM 4500 N N . TYR A 1 565 ? 12.047 7.98 26.125 1 95.31 565 TYR A N 1
ATOM 4501 C CA . TYR A 1 565 ? 10.609 7.93 25.891 1 95.31 565 TYR A CA 1
ATOM 4502 C C . TYR A 1 565 ? 9.844 7.844 27.203 1 95.31 565 TYR A C 1
ATOM 4504 O O . TYR A 1 565 ? 10.172 7.031 28.078 1 95.31 565 TYR A O 1
ATOM 4512 N N . VAL A 1 566 ? 8.844 8.641 27.359 1 92.5 566 VAL A N 1
ATOM 4513 C CA . VAL A 1 566 ? 8.031 8.602 28.562 1 92.5 566 VAL A CA 1
ATOM 4514 C C . VAL A 1 566 ? 6.66 8.008 28.25 1 92.5 566 VAL A C 1
ATOM 4516 O O . VAL A 1 566 ? 6.281 6.973 28.797 1 92.5 566 VAL A O 1
ATOM 4519 N N . GLU A 1 567 ? 5.961 8.703 27.312 1 91.12 567 GLU A N 1
ATOM 4520 C CA . GLU A 1 567 ? 4.641 8.227 26.906 1 91.12 567 GLU A CA 1
ATOM 4521 C C . GLU A 1 567 ? 4.199 8.875 25.594 1 91.12 567 GLU A C 1
ATOM 4523 O O . GLU A 1 567 ? 4.77 9.883 25.172 1 91.12 567 GLU A O 1
ATOM 4528 N N . SER A 1 568 ? 3.312 8.234 24.922 1 90.31 568 SER A N 1
ATOM 4529 C CA . SER A 1 568 ? 2.688 8.82 23.734 1 90.31 568 SER A CA 1
ATOM 4530 C C . SER A 1 568 ? 1.169 8.844 23.875 1 90.31 568 SER A C 1
ATOM 4532 O O . SER A 1 568 ? 0.596 8.086 24.656 1 90.31 568 SER A O 1
ATOM 4534 N N . CYS A 1 569 ? 0.626 9.797 23.125 1 84.56 569 CYS A N 1
ATOM 4535 C CA . CYS A 1 569 ? -0.832 9.852 23.109 1 84.56 569 CYS A CA 1
ATOM 4536 C C . CYS A 1 569 ? -1.41 8.633 22.391 1 84.56 569 CYS A C 1
ATOM 4538 O O . CYS A 1 569 ? -0.841 8.156 21.406 1 84.56 569 CYS A O 1
ATOM 4540 N N . GLY A 1 570 ? -2.381 8.062 22.906 1 82.62 570 GLY A N 1
ATOM 4541 C CA . GLY A 1 570 ? -3.029 6.91 22.281 1 82.62 570 GLY A CA 1
ATOM 4542 C C . GLY A 1 570 ? -3.516 7.184 20.875 1 82.62 570 GLY A C 1
ATOM 4543 O O . GLY A 1 570 ? -3.723 8.336 20.5 1 82.62 570 GLY A O 1
ATOM 4544 N N . ASP A 1 571 ? -3.695 6.203 20.094 1 88.44 571 ASP A N 1
ATOM 4545 C CA . ASP A 1 571 ? -4.219 6.297 18.734 1 88.44 571 ASP A CA 1
ATOM 4546 C C . ASP A 1 571 ? -5.691 6.699 18.75 1 88.44 571 ASP A C 1
ATOM 4548 O O . ASP A 1 571 ? -6.387 6.516 19.75 1 88.44 571 ASP A O 1
ATOM 4552 N N . PHE A 1 572 ? -6.082 7.32 17.688 1 95.31 572 PHE A N 1
ATOM 4553 C CA . PHE A 1 572 ? -7.516 7.512 17.484 1 95.31 572 PHE A CA 1
ATOM 4554 C C . PHE A 1 572 ? -8.227 6.172 17.359 1 95.31 572 PHE A C 1
ATOM 4556 O O . PHE A 1 572 ? -7.652 5.207 16.859 1 95.31 572 PHE A O 1
ATOM 4563 N N . LYS A 1 573 ? -9.461 6.168 17.875 1 94.5 573 LYS A N 1
ATOM 4564 C CA . LYS A 1 573 ? -10.273 4.988 17.594 1 94.5 573 LYS A CA 1
ATOM 4565 C C . LYS A 1 573 ? -10.523 4.832 16.094 1 94.5 573 LYS A C 1
ATOM 4567 O O . LYS A 1 573 ? -10.805 5.812 15.398 1 94.5 573 LYS A O 1
ATOM 4572 N N . HIS A 1 574 ? -10.367 3.633 15.656 1 94.94 574 HIS A N 1
ATOM 4573 C CA . HIS A 1 574 ? -10.562 3.342 14.234 1 94.94 574 HIS A CA 1
ATOM 4574 C C . HIS A 1 574 ? -11.953 3.77 13.773 1 94.94 574 HIS A C 1
ATOM 4576 O O . HIS A 1 574 ? -12.109 4.27 12.664 1 94.94 574 HIS A O 1
ATOM 4582 N N . GLU A 1 575 ? -12.977 3.658 14.609 1 94.62 575 GLU A N 1
ATOM 4583 C CA . GLU A 1 575 ? -14.359 4.008 14.281 1 94.62 575 GLU A CA 1
ATOM 4584 C C . GLU A 1 575 ? -14.508 5.508 14.047 1 94.62 575 GLU A C 1
ATOM 4586 O O . GLU A 1 575 ? -15.32 5.934 13.227 1 94.62 575 GLU A O 1
ATOM 4591 N N . ASP A 1 576 ? -13.711 6.273 14.789 1 96 576 ASP A N 1
ATOM 4592 C CA . ASP A 1 576 ? -13.758 7.719 14.617 1 96 576 ASP A CA 1
ATOM 4593 C C . ASP A 1 576 ? -13.172 8.125 13.266 1 96 576 ASP A C 1
ATOM 4595 O O . ASP A 1 576 ? -13.711 9.008 12.586 1 96 576 ASP A O 1
ATOM 4599 N N . VAL A 1 577 ? -12.102 7.438 12.898 1 97.25 577 VAL A N 1
ATOM 4600 C CA . VAL A 1 577 ? -11.398 7.766 11.664 1 97.25 577 VAL A CA 1
ATOM 4601 C C . VAL A 1 577 ? -12.25 7.363 10.461 1 97.25 577 VAL A C 1
ATOM 4603 O O . VAL A 1 577 ? -12.266 8.062 9.445 1 97.25 577 VAL A O 1
ATOM 4606 N N . THR A 1 578 ? -13 6.297 10.57 1 96.12 578 THR A N 1
ATOM 4607 C CA . THR A 1 578 ? -13.727 5.734 9.438 1 96.12 578 THR A CA 1
ATOM 4608 C C . THR A 1 578 ? -15.172 6.227 9.43 1 96.12 578 THR A C 1
ATOM 4610 O O . THR A 1 578 ? -15.93 5.922 8.508 1 96.12 578 THR A O 1
ATOM 4613 N N . LYS A 1 579 ? -15.609 6.973 10.445 1 95.56 579 LYS A N 1
ATOM 4614 C CA . LYS A 1 579 ? -17 7.418 10.578 1 95.56 579 LYS A CA 1
ATOM 4615 C C . LYS A 1 579 ? -17.484 8.109 9.312 1 95.56 579 LYS A C 1
ATOM 4617 O O . LYS A 1 579 ? -18.625 7.941 8.898 1 95.56 579 LYS A O 1
ATOM 4622 N N . HIS A 1 580 ? -16.656 8.961 8.734 1 96.44 580 HIS A N 1
ATOM 4623 C CA . HIS A 1 580 ? -16.984 9.664 7.504 1 96.44 580 HIS A CA 1
ATOM 4624 C C . HIS A 1 580 ? -16.172 9.125 6.328 1 96.44 580 HIS A C 1
ATOM 4626 O O . HIS A 1 580 ? -15.719 9.898 5.48 1 96.44 580 HIS A O 1
ATOM 4632 N N . SER A 1 581 ? -15.852 7.816 6.328 1 95.94 581 SER A N 1
ATOM 4633 C CA . SER A 1 581 ? -15.18 7.051 5.285 1 95.94 581 SER A CA 1
ATOM 4634 C C . SER A 1 581 ? -13.664 7.148 5.418 1 95.94 581 SER A C 1
ATOM 4636 O O . SER A 1 581 ? -12.961 6.145 5.289 1 95.94 581 SER A O 1
ATOM 4638 N N . GLY A 1 582 ? -13.18 8.219 5.664 1 97.5 582 GLY A N 1
ATOM 4639 C CA . GLY A 1 582 ? -11.758 8.484 5.816 1 97.5 582 GLY A CA 1
ATOM 4640 C C . GLY A 1 582 ? -11.453 9.898 6.273 1 97.5 582 GLY A C 1
ATOM 4641 O O . GLY A 1 582 ? -12.328 10.578 6.816 1 97.5 582 GLY A O 1
ATOM 4642 N N . ILE A 1 583 ? -10.227 10.281 6.133 1 98.44 583 ILE A N 1
ATOM 4643 C CA . ILE A 1 583 ? -9.82 11.641 6.5 1 98.44 583 ILE A CA 1
ATOM 4644 C C . ILE A 1 583 ? -9.133 12.305 5.316 1 98.44 583 ILE A C 1
ATOM 4646 O O . ILE A 1 583 ? -8.5 11.633 4.496 1 98.44 583 ILE A O 1
ATOM 4650 N N . PRO A 1 584 ? -9.258 13.617 5.176 1 98.19 584 PRO A N 1
ATOM 4651 C CA . PRO A 1 584 ? -9.953 14.547 6.07 1 98.19 584 PRO A CA 1
ATOM 4652 C C . PRO A 1 584 ? -11.469 14.344 6.074 1 98.19 584 PRO A C 1
ATOM 4654 O O . PRO A 1 584 ? -11.992 13.578 5.262 1 98.19 584 PRO A O 1
ATOM 4657 N N . SER A 1 585 ? -12.109 14.914 7.043 1 97.81 585 SER A N 1
ATOM 4658 C CA . SER A 1 585 ? -13.562 14.883 7.207 1 97.81 585 SER A CA 1
ATOM 4659 C C . SER A 1 585 ? -14.055 16.094 7.98 1 97.81 585 SER A C 1
ATOM 4661 O O . SER A 1 585 ? -13.289 17.031 8.242 1 97.81 585 SER A O 1
ATOM 4663 N N . LYS A 1 586 ? -15.336 16.047 8.352 1 95.38 586 LYS A N 1
ATOM 4664 C CA . LYS A 1 586 ? -15.961 17.094 9.148 1 95.38 586 LYS A CA 1
ATOM 4665 C C . LYS A 1 586 ? -15.234 17.297 10.469 1 95.38 586 LYS A C 1
ATOM 4667 O O . LYS A 1 586 ? -15.148 18.422 10.984 1 95.38 586 LYS A O 1
ATOM 4672 N N . VAL A 1 587 ? -14.586 16.25 10.969 1 96.94 587 VAL A N 1
ATOM 4673 C CA . VAL A 1 587 ? -14.062 16.312 12.328 1 96.94 587 VAL A CA 1
ATOM 4674 C C . VAL A 1 587 ? -12.547 16.125 12.312 1 96.94 587 VAL A C 1
ATOM 4676 O O . VAL A 1 587 ? -11.891 16.234 13.352 1 96.94 587 VAL A O 1
ATOM 4679 N N . PHE A 1 588 ? -11.953 15.75 11.148 1 98.38 588 PHE A N 1
ATOM 4680 C CA . PHE A 1 588 ? -10.516 15.656 10.961 1 98.38 588 PHE A CA 1
ATOM 4681 C C . PHE A 1 588 ? -10.047 16.609 9.867 1 98.38 588 PHE A C 1
ATOM 4683 O O . PHE A 1 588 ? -10.375 16.422 8.695 1 98.38 588 PHE A O 1
ATOM 4690 N N . PRO A 1 589 ? -9.227 17.562 10.203 1 97.62 589 PRO A N 1
ATOM 4691 C CA . PRO A 1 589 ? -8.914 18.625 9.25 1 97.62 589 PRO A CA 1
ATOM 4692 C C . PRO A 1 589 ? -7.805 18.234 8.273 1 97.62 589 PRO A C 1
ATOM 4694 O O . PRO A 1 589 ? -7.566 18.938 7.289 1 97.62 589 PRO A O 1
ATOM 4697 N N . SER A 1 590 ? -7.074 17.203 8.508 1 98.62 590 SER A N 1
ATOM 4698 C CA . SER A 1 590 ? -5.973 16.766 7.66 1 98.62 590 SER A CA 1
ATOM 4699 C C . SER A 1 590 ? -6.152 15.305 7.25 1 98.62 590 SER A C 1
ATOM 4701 O O . SER A 1 590 ? -6.848 14.539 7.926 1 98.62 590 SER A O 1
ATOM 4703 N N . ASP A 1 591 ? -5.543 14.953 6.102 1 98.5 591 ASP A N 1
ATOM 4704 C CA . ASP A 1 591 ? -5.527 13.547 5.703 1 98.5 591 ASP A CA 1
ATOM 4705 C C . ASP A 1 591 ? -4.477 12.766 6.484 1 98.5 591 ASP A C 1
ATOM 4707 O O . ASP A 1 591 ? -4.285 11.57 6.25 1 98.5 591 ASP A O 1
ATOM 4711 N N . HIS A 1 592 ? -3.768 13.383 7.398 1 98.75 592 HIS A N 1
ATOM 4712 C CA . HIS A 1 592 ? -2.83 12.766 8.328 1 98.75 592 HIS A CA 1
ATOM 4713 C C . HIS A 1 592 ? -3.289 12.945 9.773 1 98.75 592 HIS A C 1
ATOM 4715 O O . HIS A 1 592 ? -4.109 13.812 10.062 1 98.75 592 HIS A O 1
ATOM 4721 N N . LEU A 1 593 ? -2.791 12.109 10.648 1 98.56 593 LEU A N 1
ATOM 4722 C CA . LEU A 1 593 ? -3.029 12.195 12.078 1 98.56 593 LEU A CA 1
ATOM 4723 C C . LEU A 1 593 ? -1.772 12.648 12.812 1 98.56 593 LEU A C 1
ATOM 4725 O O . LEU A 1 593 ? -0.672 12.18 12.523 1 98.56 593 LEU A O 1
ATOM 4729 N N . ALA A 1 594 ? -1.957 13.555 13.695 1 98.19 594 ALA A N 1
ATOM 4730 C CA . ALA A 1 594 ? -0.833 14.07 14.477 1 98.19 594 ALA A CA 1
ATOM 4731 C C . ALA A 1 594 ? -0.215 12.969 15.336 1 98.19 594 ALA A C 1
ATOM 4733 O O . ALA A 1 594 ? -0.928 12.133 15.891 1 98.19 594 ALA A O 1
ATOM 4734 N N . GLN A 1 595 ? 1.113 12.984 15.414 1 97.94 595 GLN A N 1
ATOM 4735 C CA . GLN A 1 595 ? 1.848 12.172 16.375 1 97.94 595 GLN A CA 1
ATOM 4736 C C . GLN A 1 595 ? 2.25 12.984 17.594 1 97.94 595 GLN A C 1
ATOM 4738 O O . GLN A 1 595 ? 2.736 14.109 17.469 1 97.94 595 GLN A O 1
ATOM 4743 N N . VAL A 1 596 ? 2.004 12.453 18.797 1 96.12 596 VAL A N 1
ATOM 4744 C CA . VAL A 1 596 ? 2.275 13.18 20.031 1 96.12 596 VAL A CA 1
ATOM 4745 C C . VAL A 1 596 ? 3.102 12.297 20.969 1 96.12 596 VAL A C 1
ATOM 4747 O O . VAL A 1 596 ? 2.77 11.133 21.188 1 96.12 596 VAL A O 1
ATOM 4750 N N . SER A 1 597 ? 4.172 12.859 21.469 1 94.75 597 SER A N 1
ATOM 4751 C CA . SER A 1 597 ? 5.062 12.117 22.359 1 94.75 597 SER A CA 1
ATOM 4752 C C . SER A 1 597 ? 5.543 12.992 23.516 1 94.75 597 SER A C 1
ATOM 4754 O O . SER A 1 597 ? 5.773 14.188 23.328 1 94.75 597 SER A O 1
ATOM 4756 N N . VAL A 1 598 ? 5.652 12.398 24.672 1 93.5 598 VAL A N 1
ATOM 4757 C CA . VAL A 1 598 ? 6.32 13.016 25.812 1 93.5 598 VAL A CA 1
ATOM 4758 C C . VAL A 1 598 ? 7.699 12.383 26 1 93.5 598 VAL A C 1
ATOM 4760 O O . VAL A 1 598 ? 7.82 11.164 26.125 1 93.5 598 VAL A O 1
ATOM 4763 N N . LEU A 1 599 ? 8.648 13.266 26.016 1 95.38 599 LEU A N 1
ATOM 4764 C CA . LEU A 1 599 ? 10.039 12.836 26.078 1 95.38 599 LEU A CA 1
ATOM 4765 C C . LEU A 1 599 ? 10.734 13.445 27.297 1 95.38 599 LEU A C 1
ATOM 4767 O O . LEU A 1 599 ? 10.203 14.367 27.922 1 95.38 599 LEU A O 1
ATOM 4771 N N . LYS A 1 600 ? 11.891 12.844 27.625 1 94.56 600 LYS A N 1
ATOM 4772 C CA . LYS A 1 600 ? 12.68 13.305 28.766 1 94.56 600 LYS A CA 1
ATOM 4773 C C . LYS A 1 600 ? 14.172 13.297 28.438 1 94.56 600 LYS A C 1
ATOM 4775 O O . LYS A 1 600 ? 14.664 12.367 27.812 1 94.56 600 LYS A O 1
ATOM 4780 N N . PHE A 1 601 ? 14.836 14.375 28.938 1 95.25 601 PHE A N 1
ATOM 4781 C CA . PHE A 1 601 ? 16.297 14.406 28.812 1 95.25 601 PHE A CA 1
ATOM 4782 C C . PHE A 1 601 ? 16.922 13.312 29.672 1 95.25 601 PHE A C 1
ATOM 4784 O O . PHE A 1 601 ? 16.469 13.039 30.781 1 95.25 601 PHE A O 1
ATOM 4791 N N . ARG A 1 602 ? 17.984 12.672 29.125 1 90.5 602 ARG A N 1
ATOM 4792 C CA . ARG A 1 602 ? 18.75 11.688 29.875 1 90.5 602 ARG A CA 1
ATOM 4793 C C . ARG A 1 602 ? 19.734 12.367 30.828 1 90.5 602 ARG A C 1
ATOM 4795 O O . ARG A 1 602 ? 20.266 13.438 30.531 1 90.5 602 ARG A O 1
ATOM 4802 N N . MET B 1 1 ? 15.32 -62.812 -36.688 1 55.72 1 MET B N 1
ATOM 4803 C CA . MET B 1 1 ? 14.508 -62.281 -37.781 1 55.72 1 MET B CA 1
ATOM 4804 C C . MET B 1 1 ? 14.227 -60.812 -37.594 1 55.72 1 MET B C 1
ATOM 4806 O O . MET B 1 1 ? 13.914 -60.375 -36.5 1 55.72 1 MET B O 1
ATOM 4810 N N . GLU B 1 2 ? 14.57 -60.031 -38.594 1 73.12 2 GLU B N 1
ATOM 4811 C CA . GLU B 1 2 ? 14.336 -58.594 -38.562 1 73.12 2 GLU B CA 1
ATOM 4812 C C . GLU B 1 2 ? 12.852 -58.281 -38.781 1 73.12 2 GLU B C 1
ATOM 4814 O O . GLU B 1 2 ? 12.047 -59.188 -39.031 1 73.12 2 GLU B O 1
ATOM 4819 N N . VAL B 1 3 ? 12.438 -57.156 -38.344 1 78.56 3 VAL B N 1
ATOM 4820 C CA . VAL B 1 3 ? 11.016 -56.812 -38.344 1 78.56 3 VAL B CA 1
ATOM 4821 C C . VAL B 1 3 ? 10.703 -55.906 -39.531 1 78.56 3 VAL B C 1
ATOM 4823 O O . VAL B 1 3 ? 11.508 -55.031 -39.875 1 78.56 3 VAL B O 1
ATOM 4826 N N . CYS B 1 4 ? 9.648 -56.312 -40.281 1 84.44 4 CYS B N 1
ATOM 4827 C CA . CYS B 1 4 ? 9.016 -55.406 -41.25 1 84.44 4 CYS B CA 1
ATOM 4828 C C . CYS B 1 4 ? 7.75 -54.781 -40.656 1 84.44 4 CYS B C 1
ATOM 4830 O O . CYS B 1 4 ? 6.754 -55.5 -40.469 1 84.44 4 CYS B O 1
ATOM 4832 N N . SER B 1 5 ? 7.824 -53.531 -40.312 1 82.94 5 SER B N 1
ATOM 4833 C CA . SER B 1 5 ? 6.648 -52.844 -39.812 1 82.94 5 SER B CA 1
ATOM 4834 C C . SER B 1 5 ? 5.727 -52.406 -40.938 1 82.94 5 SER B C 1
ATOM 4836 O O . SER B 1 5 ? 6.18 -51.844 -41.906 1 82.94 5 SER B O 1
ATOM 4838 N N . VAL B 1 6 ? 4.484 -52.812 -40.812 1 85.06 6 VAL B N 1
ATOM 4839 C CA . VAL B 1 6 ? 3.508 -52.406 -41.812 1 85.06 6 VAL B CA 1
ATOM 4840 C C . VAL B 1 6 ? 2.484 -51.438 -41.219 1 85.06 6 VAL B C 1
ATOM 4842 O O . VAL B 1 6 ? 1.752 -51.812 -40.281 1 85.06 6 VAL B O 1
ATOM 4845 N N . LEU B 1 7 ? 2.457 -50.281 -41.688 1 83.06 7 LEU B N 1
ATOM 4846 C CA . LEU B 1 7 ? 1.504 -49.281 -41.219 1 83.06 7 LEU B CA 1
ATOM 4847 C C . LEU B 1 7 ? 0.328 -49.156 -42.188 1 83.06 7 LEU B C 1
ATOM 4849 O O . LEU B 1 7 ? 0.518 -48.906 -43.375 1 83.06 7 LEU B O 1
ATOM 4853 N N . ARG B 1 8 ? -0.786 -49.469 -41.656 1 82.06 8 ARG B N 1
ATOM 4854 C CA . ARG B 1 8 ? -1.994 -49.406 -42.469 1 82.06 8 ARG B CA 1
ATOM 4855 C C . ARG B 1 8 ? -2.766 -48.125 -42.188 1 82.06 8 ARG B C 1
ATOM 4857 O O . ARG B 1 8 ? -3.029 -47.781 -41.062 1 82.06 8 ARG B O 1
ATOM 4864 N N . ALA B 1 9 ? -2.896 -47.25 -43.25 1 78.69 9 ALA B N 1
ATOM 4865 C CA . ALA B 1 9 ? -3.701 -46.031 -43.188 1 78.69 9 ALA B CA 1
ATOM 4866 C C . ALA B 1 9 ? -4.457 -45.781 -44.469 1 78.69 9 ALA B C 1
ATOM 4868 O O . ALA B 1 9 ? -3.869 -45.844 -45.562 1 78.69 9 ALA B O 1
ATOM 4869 N N . GLU B 1 10 ? -5.746 -45.406 -44.406 1 80.38 10 GLU B N 1
ATOM 4870 C CA . GLU B 1 10 ? -6.562 -44.938 -45.531 1 80.38 10 GLU B CA 1
ATOM 4871 C C . GLU B 1 10 ? -6.426 -45.875 -46.75 1 80.38 10 GLU B C 1
ATOM 4873 O O . GLU B 1 10 ? -6.16 -45.438 -47.844 1 80.38 10 GLU B O 1
ATOM 4878 N N . SER B 1 11 ? -6.484 -47.25 -46.688 1 84.44 11 SER B N 1
ATOM 4879 C CA . SER B 1 11 ? -6.465 -48.281 -47.719 1 84.44 11 SER B CA 1
ATOM 4880 C C . SER B 1 11 ? -5.074 -48.406 -48.344 1 84.44 11 SER B C 1
ATOM 4882 O O . SER B 1 11 ? -4.938 -48.781 -49.5 1 84.44 11 SER B O 1
ATOM 4884 N N . ARG B 1 12 ? -4.109 -47.938 -47.531 1 89.81 12 ARG B N 1
ATOM 4885 C CA . ARG B 1 12 ? -2.727 -48.125 -47.969 1 89.81 12 ARG B CA 1
ATOM 4886 C C . ARG B 1 12 ? -1.904 -48.812 -46.875 1 89.81 12 ARG B C 1
ATOM 4888 O O . ARG B 1 12 ? -2.227 -48.75 -45.688 1 89.81 12 ARG B O 1
ATOM 4895 N N . ALA B 1 13 ? -0.976 -49.562 -47.312 1 91 13 ALA B N 1
ATOM 4896 C CA . ALA B 1 13 ? -0.039 -50.25 -46.438 1 91 13 ALA B CA 1
ATOM 4897 C C . ALA B 1 13 ? 1.396 -49.812 -46.688 1 91 13 ALA B C 1
ATOM 4899 O O . ALA B 1 13 ? 1.87 -49.875 -47.812 1 91 13 ALA B O 1
ATOM 4900 N N . ASN B 1 14 ? 1.985 -49.25 -45.719 1 88.38 14 ASN B N 1
ATOM 4901 C CA . ASN B 1 14 ? 3.385 -48.844 -45.781 1 88.38 14 ASN B CA 1
ATOM 4902 C C . ASN B 1 14 ? 4.301 -49.844 -45.094 1 88.38 14 ASN B C 1
ATOM 4904 O O . ASN B 1 14 ? 4.266 -49.969 -43.875 1 88.38 14 ASN B O 1
ATOM 4908 N N . PHE B 1 15 ? 5.113 -50.562 -45.938 1 87.31 15 PHE B N 1
ATOM 4909 C CA . PHE B 1 15 ? 6.051 -51.562 -45.406 1 87.31 15 PHE B CA 1
ATOM 4910 C C . PHE B 1 15 ? 7.395 -50.906 -45.094 1 87.31 15 PHE B C 1
ATOM 4912 O O . PHE B 1 15 ? 8.016 -50.312 -45.969 1 87.31 15 PHE B O 1
ATOM 4919 N N . HIS B 1 16 ? 7.75 -50.969 -43.812 1 84.88 16 HIS B N 1
ATOM 4920 C CA . HIS B 1 16 ? 9.016 -50.406 -43.344 1 84.88 16 HIS B CA 1
ATOM 4921 C C . HIS B 1 16 ? 9.953 -51.5 -42.875 1 84.88 16 HIS B C 1
ATOM 4923 O O . HIS B 1 16 ? 9.633 -52.219 -41.906 1 84.88 16 HIS B O 1
ATOM 4929 N N . PHE B 1 17 ? 11.102 -51.781 -43.531 1 80.69 17 PHE B N 1
ATOM 4930 C CA . PHE B 1 17 ? 12.07 -52.75 -43.094 1 80.69 17 PHE B CA 1
ATOM 4931 C C . PHE B 1 17 ? 13.484 -52.375 -43.5 1 80.69 17 PHE B C 1
ATOM 4933 O O . PHE B 1 17 ? 13.664 -51.531 -44.406 1 80.69 17 PHE B O 1
ATOM 4940 N N . LYS B 1 18 ? 14.438 -52.812 -42.719 1 80.12 18 LYS B N 1
ATOM 4941 C CA . LYS B 1 18 ? 15.836 -52.5 -43 1 80.12 18 LYS B CA 1
ATOM 4942 C C . LYS B 1 18 ? 16.516 -53.656 -43.75 1 80.12 18 LYS B C 1
ATOM 4944 O O . LYS B 1 18 ? 16.484 -54.812 -43.281 1 80.12 18 LYS B O 1
ATOM 4949 N N . ILE B 1 19 ? 17.078 -53.344 -44.906 1 81.75 19 ILE B N 1
ATOM 4950 C CA . ILE B 1 19 ? 17.812 -54.344 -45.656 1 81.75 19 ILE B CA 1
ATOM 4951 C C . ILE B 1 19 ? 19.062 -53.688 -46.25 1 81.75 19 ILE B C 1
ATOM 4953 O O . ILE B 1 19 ? 19.031 -52.562 -46.719 1 81.75 19 ILE B O 1
ATOM 4957 N N . TRP B 1 20 ? 20.094 -54.344 -46.125 1 77 20 TRP B N 1
ATOM 4958 C CA . TRP B 1 20 ? 21.391 -53.906 -46.625 1 77 20 TRP B CA 1
ATOM 4959 C C . TRP B 1 20 ? 21.766 -52.562 -46 1 77 20 TRP B C 1
ATOM 4961 O O . TRP B 1 20 ? 22.234 -51.656 -46.719 1 77 20 TRP B O 1
ATOM 4971 N N . GLY B 1 21 ? 21.406 -52.344 -44.719 1 70.25 21 GLY B N 1
ATOM 4972 C CA . GLY B 1 21 ? 21.797 -51.188 -43.969 1 70.25 21 GLY B CA 1
ATOM 4973 C C . GLY B 1 21 ? 20.922 -49.969 -44.25 1 70.25 21 GLY B C 1
ATOM 4974 O O . GLY B 1 21 ? 21.141 -48.906 -43.688 1 70.25 21 GLY B O 1
ATOM 4975 N N . LYS B 1 22 ? 20.031 -50.094 -45.125 1 78.69 22 LYS B N 1
ATOM 4976 C CA . LYS B 1 22 ? 19.141 -49 -45.469 1 78.69 22 LYS B CA 1
ATOM 4977 C C . LYS B 1 22 ? 17.703 -49.312 -45.094 1 78.69 22 LYS B C 1
ATOM 4979 O O . LYS B 1 22 ? 17.234 -50.438 -45.25 1 78.69 22 LYS B O 1
ATOM 4984 N N . THR B 1 23 ? 17.078 -48.281 -44.5 1 78.69 23 THR B N 1
ATOM 4985 C CA . THR B 1 23 ? 15.656 -48.406 -44.219 1 78.69 23 THR B CA 1
ATOM 4986 C C . THR B 1 23 ? 14.82 -48.219 -45.469 1 78.69 23 THR B C 1
ATOM 4988 O O . THR B 1 23 ? 15.031 -47.25 -46.219 1 78.69 23 THR B O 1
ATOM 4991 N N . ARG B 1 24 ? 13.984 -49.219 -45.781 1 83.06 24 ARG B N 1
ATOM 4992 C CA . ARG B 1 24 ? 13.109 -49.188 -46.938 1 83.06 24 ARG B CA 1
ATOM 4993 C C . ARG B 1 24 ? 11.672 -48.875 -46.531 1 83.06 24 ARG B C 1
ATOM 4995 O O . ARG B 1 24 ? 11.195 -49.406 -45.5 1 83.06 24 ARG B O 1
ATOM 5002 N N . ASN B 1 25 ? 11.086 -47.938 -47.219 1 85.88 25 ASN B N 1
ATOM 5003 C CA . ASN B 1 25 ? 9.664 -47.625 -47.062 1 85.88 25 ASN B CA 1
ATOM 5004 C C . ASN B 1 25 ? 8.906 -47.844 -48.375 1 85.88 25 ASN B C 1
ATOM 5006 O O . ASN B 1 25 ? 9.125 -47.156 -49.375 1 85.88 25 ASN B O 1
ATOM 5010 N N . ILE B 1 26 ? 8.062 -48.875 -48.406 1 88.38 26 ILE B N 1
ATOM 5011 C CA . ILE B 1 26 ? 7.312 -49.188 -49.594 1 88.38 26 ILE B CA 1
ATOM 5012 C C . ILE B 1 26 ? 5.82 -49 -49.344 1 88.38 26 ILE B C 1
ATOM 5014 O O . ILE B 1 26 ? 5.219 -49.719 -48.531 1 88.38 26 ILE B O 1
ATOM 5018 N N . ASN B 1 27 ? 5.277 -48.062 -50.031 1 91.19 27 ASN B N 1
ATOM 5019 C CA . ASN B 1 27 ? 3.855 -47.75 -49.938 1 91.19 27 ASN B CA 1
ATOM 5020 C C . ASN B 1 27 ? 3.053 -48.406 -51.031 1 91.19 27 ASN B C 1
ATOM 5022 O O . ASN B 1 27 ? 3.391 -48.281 -52.219 1 91.19 27 ASN B O 1
ATOM 5026 N N . ARG B 1 28 ? 2.039 -49.188 -50.688 1 91.06 28 ARG B N 1
ATOM 5027 C CA . ARG B 1 28 ? 1.189 -49.844 -51.656 1 91.06 28 ARG B CA 1
ATOM 5028 C C . ARG B 1 28 ? -0.284 -49.719 -51.281 1 91.06 28 ARG B C 1
ATOM 5030 O O . ARG B 1 28 ? -0.622 -49.531 -50.125 1 91.06 28 ARG B O 1
ATOM 5037 N N . VAL B 1 29 ? -1.134 -49.688 -52.281 1 91 29 VAL B N 1
ATOM 5038 C CA . VAL B 1 29 ? -2.572 -49.781 -52.062 1 91 29 VAL B CA 1
ATOM 5039 C C . VAL B 1 29 ? -2.941 -51.156 -51.562 1 91 29 VAL B C 1
ATOM 5041 O O . VAL B 1 29 ? -2.424 -52.156 -52.031 1 91 29 VAL B O 1
ATOM 5044 N N . ASP B 1 30 ? -3.787 -51.219 -50.531 1 89.25 30 ASP B N 1
ATOM 5045 C CA . ASP B 1 30 ? -4.094 -52.469 -49.844 1 89.25 30 ASP B CA 1
ATOM 5046 C C . ASP B 1 30 ? -4.766 -53.469 -50.781 1 89.25 30 ASP B C 1
ATOM 5048 O O . ASP B 1 30 ? -4.68 -54.688 -50.594 1 89.25 30 ASP B O 1
ATOM 5052 N N . SER B 1 31 ? -5.371 -52.969 -51.812 1 90.81 31 SER B N 1
ATOM 5053 C CA . SER B 1 31 ? -6.086 -53.844 -52.75 1 90.81 31 SER B CA 1
ATOM 5054 C C . SER B 1 31 ? -5.141 -54.438 -53.781 1 90.81 31 SER B C 1
ATOM 5056 O O . SER B 1 31 ? -5.516 -55.344 -54.5 1 90.81 31 SER B O 1
ATOM 5058 N N . ASP B 1 32 ? -3.924 -54 -53.812 1 92.44 32 ASP B N 1
ATOM 5059 C CA . ASP B 1 32 ? -2.953 -54.5 -54.781 1 92.44 32 ASP B CA 1
ATOM 5060 C C . ASP B 1 32 ? -2.592 -55.969 -54.469 1 92.44 32 ASP B C 1
ATOM 5062 O O . ASP B 1 32 ? -2.576 -56.344 -53.281 1 92.44 32 ASP B O 1
ATOM 5066 N N . PRO B 1 33 ? -2.391 -56.719 -55.562 1 93.31 33 PRO B N 1
ATOM 5067 C CA . PRO B 1 33 ? -1.838 -58.062 -55.312 1 93.31 33 PRO B CA 1
ATOM 5068 C C . PRO B 1 33 ? -0.423 -58 -54.719 1 93.31 33 PRO B C 1
ATOM 5070 O O . PRO B 1 33 ? 0.312 -57.031 -54.969 1 93.31 33 PRO B O 1
ATOM 5073 N N . LEU B 1 34 ? 0.001 -58.969 -54 1 94.19 34 LEU B N 1
ATOM 5074 C CA . LEU B 1 34 ? 1.31 -59.062 -53.344 1 94.19 34 LEU B CA 1
ATOM 5075 C C . LEU B 1 34 ? 2.426 -59 -54.406 1 94.19 34 LEU B C 1
ATOM 5077 O O . LEU B 1 34 ? 3.545 -58.594 -54.094 1 94.19 34 LEU B O 1
ATOM 5081 N N . GLU B 1 35 ? 2.135 -59.344 -55.625 1 91.94 35 GLU B N 1
ATOM 5082 C CA . GLU B 1 35 ? 3.115 -59.344 -56.688 1 91.94 35 GLU B CA 1
ATOM 5083 C C . GLU B 1 35 ? 3.656 -57.938 -56.906 1 91.94 35 GLU B C 1
ATOM 5085 O O . GLU B 1 35 ? 4.844 -57.75 -57.188 1 91.94 35 GLU B O 1
ATOM 5090 N N . LYS B 1 36 ? 2.779 -56.969 -56.812 1 92.31 36 LYS B N 1
ATOM 5091 C CA . LYS B 1 36 ? 3.207 -55.594 -57.031 1 92.31 36 LYS B CA 1
ATOM 5092 C C . LYS B 1 36 ? 4.191 -55.156 -55.938 1 92.31 36 LYS B C 1
ATOM 5094 O O . LYS B 1 36 ? 5.145 -54.438 -56.219 1 92.31 36 LYS B O 1
ATOM 5099 N N . LEU B 1 37 ? 3.896 -55.562 -54.719 1 93.12 37 LEU B N 1
ATOM 5100 C CA . LEU B 1 37 ? 4.824 -55.312 -53.625 1 93.12 37 LEU B CA 1
ATOM 5101 C C . LEU B 1 37 ? 6.176 -55.969 -53.875 1 93.12 37 LEU B C 1
ATOM 5103 O O . LEU B 1 37 ? 7.215 -55.312 -53.75 1 93.12 37 LEU B O 1
ATOM 5107 N N . ALA B 1 38 ? 6.188 -57.25 -54.188 1 90.69 38 ALA B N 1
ATOM 5108 C CA . ALA B 1 38 ? 7.414 -58 -54.438 1 90.69 38 ALA B CA 1
ATOM 5109 C C . ALA B 1 38 ? 8.219 -57.344 -55.594 1 90.69 38 ALA B C 1
ATOM 5111 O O . ALA B 1 38 ? 9.445 -57.219 -55.469 1 90.69 38 ALA B O 1
ATOM 5112 N N . HIS B 1 39 ? 7.516 -57.031 -56.594 1 89 39 HIS B N 1
ATOM 5113 C CA . HIS B 1 39 ? 8.164 -56.375 -57.719 1 89 39 HIS B CA 1
ATOM 5114 C C . HIS B 1 39 ? 8.828 -55.062 -57.312 1 89 39 HIS B C 1
ATOM 5116 O O . HIS B 1 39 ? 9.961 -54.781 -57.719 1 89 39 HIS B O 1
ATOM 5122 N N . ARG B 1 40 ? 8.078 -54.312 -56.594 1 91.25 40 ARG B N 1
ATOM 5123 C CA . ARG B 1 40 ? 8.617 -53.031 -56.156 1 91.25 40 ARG B CA 1
ATOM 5124 C C . ARG B 1 40 ? 9.875 -53.219 -55.312 1 91.25 40 ARG B C 1
ATOM 5126 O O . ARG B 1 40 ? 10.836 -52.469 -55.438 1 91.25 40 ARG B O 1
ATOM 5133 N N . ILE B 1 41 ? 9.852 -54.156 -54.375 1 91.06 41 ILE B N 1
ATOM 5134 C CA . ILE B 1 41 ? 11.008 -54.469 -53.562 1 91.06 41 ILE B CA 1
ATOM 5135 C C . ILE B 1 41 ? 12.188 -54.844 -54.438 1 91.06 41 ILE B C 1
ATOM 5137 O O . ILE B 1 41 ? 13.305 -54.375 -54.25 1 91.06 41 ILE B O 1
ATOM 5141 N N . CYS B 1 42 ? 11.945 -55.656 -55.438 1 85.31 42 CYS B N 1
ATOM 5142 C CA . CYS B 1 42 ? 12.977 -56.062 -56.375 1 85.31 42 CYS B CA 1
ATOM 5143 C C . CYS B 1 42 ? 13.578 -54.875 -57.094 1 85.31 42 CYS B C 1
ATOM 5145 O O . CYS B 1 42 ? 14.797 -54.812 -57.25 1 85.31 42 CYS B O 1
ATOM 5147 N N . CYS B 1 43 ? 12.711 -54.031 -57.531 1 85.75 43 CYS B N 1
ATOM 5148 C CA . CYS B 1 43 ? 13.172 -52.875 -58.281 1 85.75 43 CYS B CA 1
ATOM 5149 C C . CYS B 1 43 ? 14.086 -52 -57.406 1 85.75 43 CYS B C 1
ATOM 5151 O O . CYS B 1 43 ? 15.117 -51.531 -57.875 1 85.75 43 CYS B O 1
ATOM 5153 N N . ILE B 1 44 ? 13.727 -51.812 -56.156 1 85.81 44 ILE B N 1
ATOM 5154 C CA . ILE B 1 44 ? 14.477 -50.938 -55.25 1 85.81 44 ILE B CA 1
ATOM 5155 C C . ILE B 1 44 ? 15.852 -51.562 -55 1 85.81 44 ILE B C 1
ATOM 5157 O O . ILE B 1 44 ? 16.859 -50.844 -55 1 85.81 44 ILE B O 1
ATOM 5161 N N . LEU B 1 45 ? 15.93 -52.875 -54.844 1 83.62 45 LEU B N 1
ATOM 5162 C CA . LEU B 1 45 ? 17.172 -53.562 -54.531 1 83.62 45 LEU B CA 1
ATOM 5163 C C . LEU B 1 45 ? 18.078 -53.625 -55.75 1 83.62 45 LEU B C 1
ATOM 5165 O O . LEU B 1 45 ? 19.297 -53.594 -55.656 1 83.62 45 LEU B O 1
ATOM 5169 N N . GLU B 1 46 ? 17.453 -53.75 -56.844 1 81.81 46 GLU B N 1
ATOM 5170 C CA . GLU B 1 46 ? 18.203 -53.75 -58.094 1 81.81 46 GLU B CA 1
ATOM 5171 C C . GLU B 1 46 ? 18.906 -52.406 -58.312 1 81.81 46 GLU B C 1
ATOM 5173 O O . GLU B 1 46 ? 20.062 -52.375 -58.75 1 81.81 46 GLU B O 1
ATOM 5178 N N . LYS B 1 47 ? 18.188 -51.438 -58.031 1 81.75 47 LYS B N 1
ATOM 5179 C CA . LYS B 1 47 ? 18.766 -50.125 -58.156 1 81.75 47 LYS B CA 1
ATOM 5180 C C . LYS B 1 47 ? 19.953 -49.938 -57.219 1 81.75 47 LYS B C 1
ATOM 5182 O O . LYS B 1 47 ? 20.969 -49.312 -57.594 1 81.75 47 LYS B O 1
ATOM 5187 N N . ASP B 1 48 ? 19.844 -50.5 -56.031 1 78.62 48 ASP B N 1
ATOM 5188 C CA . ASP B 1 48 ? 20.922 -50.406 -55.031 1 78.62 48 ASP B CA 1
ATOM 5189 C C . ASP B 1 48 ? 22.141 -51.219 -55.5 1 78.62 48 ASP B C 1
ATOM 5191 O O . ASP B 1 48 ? 23.281 -50.781 -55.312 1 78.62 48 ASP B O 1
ATOM 5195 N N . LEU B 1 49 ? 21.906 -52.344 -56.062 1 75.31 49 LEU B N 1
ATOM 5196 C CA . LEU B 1 49 ? 22.984 -53.219 -56.562 1 75.31 49 LEU B CA 1
ATOM 5197 C C . LEU B 1 49 ? 23.703 -52.531 -57.719 1 75.31 49 LEU B C 1
ATOM 5199 O O . LEU B 1 49 ? 24.922 -52.625 -57.844 1 75.31 49 LEU B O 1
ATOM 5203 N N . LYS B 1 50 ? 22.969 -51.875 -58.438 1 74.5 50 LYS B N 1
ATOM 5204 C CA . LYS B 1 50 ? 23.547 -51.188 -59.594 1 74.5 50 LYS B CA 1
ATOM 5205 C C . LYS B 1 50 ? 24.406 -50 -59.156 1 74.5 50 LYS B C 1
ATOM 5207 O O . LYS B 1 50 ? 25.438 -49.719 -59.75 1 74.5 50 LYS B O 1
ATOM 5212 N N . ARG B 1 51 ? 23.969 -49.375 -58.125 1 72.94 51 ARG B N 1
ATOM 5213 C CA . ARG B 1 51 ? 24.719 -48.219 -57.625 1 72.94 51 ARG B CA 1
ATOM 5214 C C . ARG B 1 51 ? 26.016 -48.656 -56.969 1 72.94 51 ARG B C 1
ATOM 5216 O O . ARG B 1 51 ? 26.984 -47.875 -56.938 1 72.94 51 ARG B O 1
ATOM 5223 N N . GLN B 1 52 ? 26.047 -49.75 -56.281 1 58.38 52 GLN B N 1
ATOM 5224 C CA . GLN B 1 52 ? 27.266 -50.219 -55.625 1 58.38 52 GLN B CA 1
ATOM 5225 C C . GLN B 1 52 ? 28.234 -50.844 -56.625 1 58.38 52 GLN B C 1
ATOM 5227 O O . GLN B 1 52 ? 29.375 -51.156 -56.281 1 58.38 52 GLN B O 1
ATOM 5232 N N . GLN B 1 53 ? 27.906 -51.156 -57.781 1 53.5 53 GLN B N 1
ATOM 5233 C CA . GLN B 1 53 ? 28.906 -51.594 -58.75 1 53.5 53 GLN B CA 1
ATOM 5234 C C . GLN B 1 53 ? 29.859 -50.469 -59.125 1 53.5 53 GLN B C 1
ATOM 5236 O O . GLN B 1 53 ? 29.422 -49.406 -59.594 1 53.5 53 GLN B O 1
ATOM 5241 N N . PRO B 1 54 ? 31.031 -50.406 -58.5 1 46.97 54 PRO B N 1
ATOM 5242 C CA . PRO B 1 54 ? 32.031 -49.375 -58.812 1 46.97 54 PRO B CA 1
ATOM 5243 C C . PRO B 1 54 ? 32.25 -49.188 -60.312 1 46.97 54 PRO B C 1
ATOM 5245 O O . PRO B 1 54 ? 32.062 -50.125 -61.094 1 46.97 54 PRO B O 1
ATOM 5248 N N . SER B 1 55 ? 32.312 -48.031 -60.906 1 42.53 55 SER B N 1
ATOM 5249 C CA . SER B 1 55 ? 33.156 -47.906 -62.094 1 42.53 55 SER B CA 1
ATOM 5250 C C . SER B 1 55 ? 34.531 -48.5 -61.875 1 42.53 55 SER B C 1
ATOM 5252 O O . SER B 1 55 ? 34.969 -48.625 -60.719 1 42.53 55 SER B O 1
ATOM 5254 N N . LYS B 1 56 ? 35.5 -48.875 -62.875 1 35.81 56 LYS B N 1
ATOM 5255 C CA . LYS B 1 56 ? 36.844 -49.438 -62.844 1 35.81 56 LYS B CA 1
ATOM 5256 C C . LYS B 1 56 ? 37.719 -48.719 -61.812 1 35.81 56 LYS B C 1
ATOM 5258 O O . LYS B 1 56 ? 38.906 -49.062 -61.656 1 35.81 56 LYS B O 1
ATOM 5263 N N . LYS B 1 57 ? 37.469 -47.344 -61.562 1 36 57 LYS B N 1
ATOM 5264 C CA . LYS B 1 57 ? 38.719 -46.844 -60.969 1 36 57 LYS B CA 1
ATOM 5265 C C . LYS B 1 57 ? 38.875 -47.375 -59.531 1 36 57 LYS B C 1
ATOM 5267 O O . LYS B 1 57 ? 39.969 -47.875 -59.188 1 36 57 LYS B O 1
ATOM 5272 N N . LYS B 1 58 ? 38.531 -46.719 -58.5 1 36.97 58 LYS B N 1
ATOM 5273 C CA . LYS B 1 58 ? 39.188 -46.75 -57.188 1 36.97 58 LYS B CA 1
ATOM 5274 C C . LYS B 1 58 ? 38.562 -47.812 -56.281 1 36.97 58 LYS B C 1
ATOM 5276 O O . LYS B 1 58 ? 37.406 -47.688 -55.906 1 36.97 58 LYS B O 1
ATOM 5281 N N . ARG B 1 59 ? 39.031 -49.094 -56.344 1 36.72 59 ARG B N 1
ATOM 5282 C CA . ARG B 1 59 ? 38.812 -50.25 -55.5 1 36.72 59 ARG B CA 1
ATOM 5283 C C . ARG B 1 59 ? 39.156 -49.938 -54.031 1 36.72 59 ARG B C 1
ATOM 5285 O O . ARG B 1 59 ? 40.281 -50.125 -53.594 1 36.72 59 ARG B O 1
ATOM 5292 N N . ASN B 1 60 ? 38.781 -48.75 -53.5 1 32.5 60 ASN B N 1
ATOM 5293 C CA . ASN B 1 60 ? 39.219 -48.625 -52.094 1 32.5 60 ASN B CA 1
ATOM 5294 C C . ASN B 1 60 ? 38.531 -49.656 -51.219 1 32.5 60 ASN B C 1
ATOM 5296 O O . ASN B 1 60 ? 37.344 -49.906 -51.375 1 32.5 60 ASN B O 1
ATOM 5300 N N . GLU B 1 61 ? 39.219 -50.594 -50.531 1 33.94 61 GLU B N 1
ATOM 5301 C CA . GLU B 1 61 ? 39.125 -51.781 -49.656 1 33.94 61 GLU B CA 1
ATOM 5302 C C . GLU B 1 61 ? 38.281 -51.469 -48.406 1 33.94 61 GLU B C 1
ATOM 5304 O O . GLU B 1 61 ? 38.625 -51.906 -47.312 1 33.94 61 GLU B O 1
ATOM 5309 N N . ASP B 1 62 ? 37.531 -50.344 -48.312 1 33.22 62 ASP B N 1
ATOM 5310 C CA . ASP B 1 62 ? 37.094 -50.125 -46.938 1 33.22 62 ASP B CA 1
ATOM 5311 C C . ASP B 1 62 ? 36.188 -51.281 -46.469 1 33.22 62 ASP B C 1
ATOM 5313 O O . ASP B 1 62 ? 35.594 -52 -47.281 1 33.22 62 ASP B O 1
ATOM 5317 N N . GLY B 1 63 ? 35.781 -51.375 -45.156 1 33.53 63 GLY B N 1
ATOM 5318 C CA . GLY B 1 63 ? 35.344 -52.25 -44.094 1 33.53 63 GLY B CA 1
ATOM 5319 C C . GLY B 1 63 ? 34.094 -53 -44.438 1 33.53 63 GLY B C 1
ATOM 5320 O O . GLY B 1 63 ? 33.562 -52.906 -45.562 1 33.53 63 GLY B O 1
ATOM 5321 N N . THR B 1 64 ? 33.25 -53.375 -43.312 1 37 64 THR B N 1
ATOM 5322 C CA . THR B 1 64 ? 32.312 -54.406 -42.844 1 37 64 THR B CA 1
ATOM 5323 C C . THR B 1 64 ? 30.984 -54.312 -43.594 1 37 64 THR B C 1
ATOM 5325 O O . THR B 1 64 ? 29.938 -54.188 -42.938 1 37 64 THR B O 1
ATOM 5328 N N . ALA B 1 65 ? 30.906 -53.656 -44.688 1 40.5 65 ALA B N 1
ATOM 5329 C CA . ALA B 1 65 ? 29.578 -53.5 -45.25 1 40.5 65 ALA B CA 1
ATOM 5330 C C . ALA B 1 65 ? 29 -54.875 -45.625 1 40.5 65 ALA B C 1
ATOM 5332 O O . ALA B 1 65 ? 29.719 -55.75 -46.094 1 40.5 65 ALA B O 1
ATOM 5333 N N . GLU B 1 66 ? 27.812 -55.25 -45.031 1 47.84 66 GLU B N 1
ATOM 5334 C CA . GLU B 1 66 ? 27.031 -56.438 -45.406 1 47.84 66 GLU B CA 1
ATOM 5335 C C . GLU B 1 66 ? 27.109 -56.656 -46.938 1 47.84 66 GLU B C 1
ATOM 5337 O O . GLU B 1 66 ? 27.031 -55.719 -47.719 1 47.84 66 GLU B O 1
ATOM 5342 N N . LYS B 1 67 ? 27.734 -57.812 -47.469 1 49.34 67 LYS B N 1
ATOM 5343 C CA . LYS B 1 67 ? 27.938 -58.25 -48.844 1 49.34 67 LYS B CA 1
ATOM 5344 C C . LYS B 1 67 ? 26.641 -58.188 -49.625 1 49.34 67 LYS B C 1
ATOM 5346 O O . LYS B 1 67 ? 25.656 -58.844 -49.25 1 49.34 67 LYS B O 1
ATOM 5351 N N . ILE B 1 68 ? 26.328 -57.188 -50.312 1 54.56 68 ILE B N 1
ATOM 5352 C CA . ILE B 1 68 ? 25.25 -57.125 -51.312 1 54.56 68 ILE B CA 1
ATOM 5353 C C . ILE B 1 68 ? 25.375 -58.281 -52.281 1 54.56 68 ILE B C 1
ATOM 5355 O O . ILE B 1 68 ? 26.438 -58.5 -52.875 1 54.56 68 ILE B O 1
ATOM 5359 N N . PRO B 1 69 ? 24.484 -59.281 -52.219 1 59.91 69 PRO B N 1
ATOM 5360 C CA . PRO B 1 69 ? 24.609 -60.438 -53.125 1 59.91 69 PRO B CA 1
ATOM 5361 C C . PRO B 1 69 ? 24.719 -60.031 -54.594 1 59.91 69 PRO B C 1
ATOM 5363 O O . PRO B 1 69 ? 24.344 -58.906 -54.938 1 59.91 69 PRO B O 1
ATOM 5366 N N . SER B 1 70 ? 25.344 -60.781 -55.5 1 60.59 70 SER B N 1
ATOM 5367 C CA . SER B 1 70 ? 25.609 -60.594 -56.906 1 60.59 70 SER B CA 1
ATOM 5368 C C . SER B 1 70 ? 24.344 -60.75 -57.75 1 60.59 70 SER B C 1
ATOM 5370 O O . SER B 1 70 ? 24.281 -60.344 -58.906 1 60.59 70 SER B O 1
ATOM 5372 N N . LYS B 1 71 ? 23.25 -61.406 -57.125 1 65.88 71 LYS B N 1
ATOM 5373 C CA . LYS B 1 71 ? 22 -61.656 -57.844 1 65.88 71 LYS B CA 1
ATOM 5374 C C . LYS B 1 71 ? 20.812 -61 -57.156 1 65.88 71 LYS B C 1
ATOM 5376 O O . LYS B 1 71 ? 20.844 -60.781 -55.938 1 65.88 71 LYS B O 1
ATOM 5381 N N . ILE B 1 72 ? 19.734 -60.656 -58 1 67.38 72 ILE B N 1
ATOM 5382 C CA . ILE B 1 72 ? 18.531 -60 -57.469 1 67.38 72 ILE B CA 1
ATOM 5383 C C . ILE B 1 72 ? 17.797 -60.969 -56.531 1 67.38 72 ILE B C 1
ATOM 5385 O O . ILE B 1 72 ? 17.453 -62.062 -56.938 1 67.38 72 ILE B O 1
ATOM 5389 N N . PRO B 1 73 ? 17.609 -60.594 -55.344 1 75 73 PRO B N 1
ATOM 5390 C CA . PRO B 1 73 ? 16.953 -61.5 -54.406 1 75 73 PRO B CA 1
ATOM 5391 C C . PRO B 1 73 ? 15.477 -61.719 -54.719 1 75 73 PRO B C 1
ATOM 5393 O O . PRO B 1 73 ? 14.805 -60.781 -55.188 1 75 73 PRO B O 1
ATOM 5396 N N . ILE B 1 74 ? 14.977 -62.969 -54.688 1 79.25 74 ILE B N 1
ATOM 5397 C CA . ILE B 1 74 ? 13.562 -63.281 -54.844 1 79.25 74 ILE B CA 1
ATOM 5398 C C . ILE B 1 74 ? 12.797 -62.906 -53.594 1 79.25 74 ILE B C 1
ATOM 5400 O O . ILE B 1 74 ? 13.258 -63.219 -52.469 1 79.25 74 ILE B O 1
ATOM 5404 N N . THR B 1 75 ? 11.633 -62.125 -53.812 1 88.81 75 THR B N 1
ATOM 5405 C CA . THR B 1 75 ? 10.805 -61.719 -52.688 1 88.81 75 THR B CA 1
ATOM 5406 C C . THR B 1 75 ? 9.594 -62.625 -52.562 1 88.81 75 THR B C 1
ATOM 5408 O O . THR B 1 75 ? 8.953 -62.969 -53.531 1 88.81 75 THR B O 1
ATOM 5411 N N . SER B 1 76 ? 9.391 -63.156 -51.438 1 91.56 76 SER B N 1
ATOM 5412 C CA . SER B 1 76 ? 8.203 -63.938 -51.125 1 91.56 76 SER B CA 1
ATOM 5413 C C . SER B 1 76 ? 7.617 -63.594 -49.781 1 91.56 76 SER B C 1
ATOM 5415 O O . SER B 1 76 ? 8.305 -63.031 -48.938 1 91.56 76 SER B O 1
ATOM 5417 N N . LEU B 1 77 ? 6.316 -63.781 -49.594 1 92.75 77 LEU B N 1
ATOM 5418 C CA . LEU B 1 77 ? 5.629 -63.625 -48.312 1 92.75 77 LEU B CA 1
ATOM 5419 C C . LEU B 1 77 ? 5.047 -64.938 -47.844 1 92.75 77 LEU B C 1
ATOM 5421 O O . LEU B 1 77 ? 4.508 -65.688 -48.625 1 92.75 77 LEU B O 1
ATOM 5425 N N . LYS B 1 78 ? 5.246 -65.188 -46.656 1 92.69 78 LYS B N 1
ATOM 5426 C CA . LYS B 1 78 ? 4.785 -66.438 -46.094 1 92.69 78 LYS B CA 1
ATOM 5427 C C . LYS B 1 78 ? 3.906 -66.188 -44.875 1 92.69 78 LYS B C 1
ATOM 5429 O O . LYS B 1 78 ? 4.074 -65.188 -44.156 1 92.69 78 LYS B O 1
ATOM 5434 N N . SER B 1 79 ? 2.928 -67 -44.656 1 91.31 79 SER B N 1
ATOM 5435 C CA . SER B 1 79 ? 2.15 -67.125 -43.406 1 91.31 79 SER B CA 1
ATOM 5436 C C . SER B 1 79 ? 2.281 -68.5 -42.812 1 91.31 79 SER B C 1
ATOM 5438 O O . SER B 1 79 ? 2.078 -69.5 -43.5 1 91.31 79 SER B O 1
ATOM 5440 N N . PHE B 1 80 ? 2.693 -68.625 -41.594 1 88.38 80 PHE B N 1
ATOM 5441 C CA . PHE B 1 80 ? 2.99 -69.875 -40.906 1 88.38 80 PHE B CA 1
ATOM 5442 C C . PHE B 1 80 ? 3.916 -70.75 -41.781 1 88.38 80 PHE B C 1
ATOM 5444 O O . PHE B 1 80 ? 3.682 -71.938 -41.938 1 88.38 80 PHE B O 1
ATOM 5451 N N . GLY B 1 81 ? 4.836 -70.062 -42.438 1 87.31 81 GLY B N 1
ATOM 5452 C CA . GLY B 1 81 ? 5.859 -70.75 -43.188 1 87.31 81 GLY B CA 1
ATOM 5453 C C . GLY B 1 81 ? 5.406 -71.125 -44.562 1 87.31 81 GLY B C 1
ATOM 5454 O O . GLY B 1 81 ? 6.199 -71.625 -45.375 1 87.31 81 GLY B O 1
ATOM 5455 N N . LYS B 1 82 ? 4.195 -70.938 -44.906 1 91.69 82 LYS B N 1
ATOM 5456 C CA . LYS B 1 82 ? 3.682 -71.312 -46.219 1 91.69 82 LYS B CA 1
ATOM 5457 C C . LYS B 1 82 ? 3.676 -70.125 -47.156 1 91.69 82 LYS B C 1
ATOM 5459 O O . LYS B 1 82 ? 3.281 -69 -46.75 1 91.69 82 LYS B O 1
ATOM 5464 N N . ASP B 1 83 ? 4.121 -70.375 -48.281 1 93 83 ASP B N 1
ATOM 5465 C CA . ASP B 1 83 ? 4.199 -69.312 -49.281 1 93 83 ASP B CA 1
ATOM 5466 C C . ASP B 1 83 ? 2.805 -68.812 -49.688 1 93 83 ASP B C 1
ATOM 5468 O O . ASP B 1 83 ? 1.904 -69.625 -49.906 1 93 83 ASP B O 1
ATOM 5472 N N . LEU B 1 84 ? 2.709 -67.5 -49.719 1 93.5 84 LEU B N 1
ATOM 5473 C CA . LEU B 1 84 ? 1.479 -66.938 -50.219 1 93.5 84 LEU B CA 1
ATOM 5474 C C . LEU B 1 84 ? 1.582 -66.688 -51.719 1 93.5 84 LEU B C 1
ATOM 5476 O O . LEU B 1 84 ? 2.662 -66.375 -52.25 1 93.5 84 LEU B O 1
ATOM 5480 N N . ASP B 1 85 ? 0.428 -67 -52.406 1 92.06 85 ASP B N 1
ATOM 5481 C CA . ASP B 1 85 ? 0.399 -66.688 -53.844 1 92.06 85 ASP B CA 1
ATOM 5482 C C . ASP B 1 85 ? 0.443 -65.188 -54.156 1 92.06 85 ASP B C 1
ATOM 5484 O O . ASP B 1 85 ? -0.505 -64.5 -53.844 1 92.06 85 ASP B O 1
ATOM 5488 N N . LEU B 1 86 ? 1.46 -64.75 -54.75 1 91.12 86 LEU B N 1
ATOM 5489 C CA . LEU B 1 86 ? 1.712 -63.344 -54.969 1 91.12 86 LEU B CA 1
ATOM 5490 C C . LEU B 1 86 ? 0.705 -62.75 -55.938 1 91.12 86 LEU B C 1
ATOM 5492 O O . LEU B 1 86 ? 0.404 -61.562 -55.906 1 91.12 86 LEU B O 1
ATOM 5496 N N . ASP B 1 87 ? 0.125 -63.5 -56.844 1 88.25 87 ASP B N 1
ATOM 5497 C CA . ASP B 1 87 ? -0.75 -63 -57.906 1 88.25 87 ASP B CA 1
ATOM 5498 C C . ASP B 1 87 ? -2.195 -62.906 -57.406 1 88.25 87 ASP B C 1
ATOM 5500 O O . ASP B 1 87 ? -2.934 -62.031 -57.812 1 88.25 87 ASP B O 1
ATOM 5504 N N . THR B 1 88 ? -2.514 -63.75 -56.469 1 90.94 88 THR B N 1
ATOM 5505 C CA . THR B 1 88 ? -3.928 -63.844 -56.125 1 90.94 88 THR B CA 1
ATOM 5506 C C . THR B 1 88 ? -4.203 -63.156 -54.781 1 90.94 88 THR B C 1
ATOM 5508 O O . THR B 1 88 ? -5.312 -62.688 -54.531 1 90.94 88 THR B O 1
ATOM 5511 N N . VAL B 1 89 ? -3.301 -63.219 -53.875 1 93.38 89 VAL B N 1
ATOM 5512 C CA . VAL B 1 89 ? -3.525 -62.688 -52.531 1 93.38 89 VAL B CA 1
ATOM 5513 C C . VAL B 1 89 ? -3.254 -61.188 -52.531 1 93.38 89 VAL B C 1
ATOM 5515 O O . VAL B 1 89 ? -2.209 -60.719 -53 1 93.38 89 VAL B O 1
ATOM 5518 N N . SER B 1 90 ? -4.27 -60.406 -52.125 1 93.44 90 SER B N 1
ATOM 5519 C CA . SER B 1 90 ? -4.086 -58.938 -51.969 1 93.44 90 SER B CA 1
ATOM 5520 C C . SER B 1 90 ? -3.283 -58.625 -50.719 1 93.44 90 SER B C 1
ATOM 5522 O O . SER B 1 90 ? -3.166 -59.438 -49.812 1 93.44 90 SER B O 1
ATOM 5524 N N . ILE B 1 91 ? -2.645 -57.406 -50.688 1 93.81 91 ILE B N 1
ATOM 5525 C CA . ILE B 1 91 ? -1.909 -56.938 -49.5 1 93.81 91 ILE B CA 1
ATOM 5526 C C . ILE B 1 91 ? -2.84 -56.906 -48.312 1 93.81 91 ILE B C 1
ATOM 5528 O O . ILE B 1 91 ? -2.461 -57.312 -47.188 1 93.81 91 ILE B O 1
ATOM 5532 N N . ASP B 1 92 ? -4.086 -56.5 -48.469 1 92.62 92 ASP B N 1
ATOM 5533 C CA . ASP B 1 92 ? -5.082 -56.438 -47.406 1 92.62 92 ASP B CA 1
ATOM 5534 C C . ASP B 1 92 ? -5.324 -57.812 -46.781 1 92.62 92 ASP B C 1
ATOM 5536 O O . ASP B 1 92 ? -5.355 -57.969 -45.562 1 92.62 92 ASP B O 1
ATOM 5540 N N . ASP B 1 93 ? -5.492 -58.812 -47.656 1 91.88 93 ASP B N 1
ATOM 5541 C CA . ASP B 1 93 ? -5.746 -60.156 -47.188 1 91.88 93 ASP B CA 1
ATOM 5542 C C . ASP B 1 93 ? -4.531 -60.75 -46.469 1 91.88 93 ASP B C 1
ATOM 5544 O O . ASP B 1 93 ? -4.676 -61.438 -45.469 1 91.88 93 ASP B O 1
ATOM 5548 N N . ALA B 1 94 ? -3.438 -60.406 -47 1 92.75 94 ALA B N 1
ATOM 5549 C CA . ALA B 1 94 ? -2.211 -60.906 -46.406 1 92.75 94 ALA B CA 1
ATOM 5550 C C . ALA B 1 94 ? -2.023 -60.344 -45 1 92.75 94 ALA B C 1
ATOM 5552 O O . ALA B 1 94 ? -1.628 -61.094 -44.094 1 92.75 94 ALA B O 1
ATOM 5553 N N . LEU B 1 95 ? -2.295 -59.062 -44.812 1 89.5 95 LEU B N 1
ATOM 5554 C CA . LEU B 1 95 ? -2.037 -58.375 -43.562 1 89.5 95 LEU B CA 1
ATOM 5555 C C . LEU B 1 95 ? -3 -58.844 -42.469 1 89.5 95 LEU B C 1
ATOM 5557 O O . LEU B 1 95 ? -2.771 -58.625 -41.281 1 89.5 95 LEU B O 1
ATOM 5561 N N . ARG B 1 96 ? -4.059 -59.531 -42.812 1 87.69 96 ARG B N 1
ATOM 5562 C CA . ARG B 1 96 ? -5.012 -60.094 -41.844 1 87.69 96 ARG B CA 1
ATOM 5563 C C . ARG B 1 96 ? -4.562 -61.469 -41.344 1 87.69 96 ARG B C 1
ATOM 5565 O O . ARG B 1 96 ? -5.105 -62 -40.375 1 87.69 96 ARG B O 1
ATOM 5572 N N . LEU B 1 97 ? -3.57 -61.969 -42.125 1 86.62 97 LEU B N 1
ATOM 5573 C CA . LEU B 1 97 ? -3.092 -63.281 -41.75 1 86.62 97 LEU B CA 1
ATOM 5574 C C . LEU B 1 97 ? -2.146 -63.188 -40.562 1 86.62 97 LEU B C 1
ATOM 5576 O O . LEU B 1 97 ? -1.545 -62.156 -40.312 1 86.62 97 LEU B O 1
ATOM 5580 N N . LYS B 1 98 ? -2.129 -64.25 -39.812 1 82.75 98 LYS B N 1
ATOM 5581 C CA . LYS B 1 98 ? -1.211 -64.312 -38.688 1 82.75 98 LYS B CA 1
ATOM 5582 C C . LYS B 1 98 ? 0.158 -64.812 -39.125 1 82.75 98 LYS B C 1
ATOM 5584 O O . LYS B 1 98 ? 0.274 -65.5 -40.156 1 82.75 98 LYS B O 1
ATOM 5589 N N . ASP B 1 99 ? 1.222 -64.438 -38.438 1 82.88 99 ASP B N 1
ATOM 5590 C CA . ASP B 1 99 ? 2.59 -64.938 -38.625 1 82.88 99 ASP B CA 1
ATOM 5591 C C . ASP B 1 99 ? 3.059 -64.625 -40.062 1 82.88 99 ASP B C 1
ATOM 5593 O O . ASP B 1 99 ? 3.6 -65.5 -40.75 1 82.88 99 ASP B O 1
ATOM 5597 N N . LEU B 1 100 ? 2.723 -63.438 -40.469 1 88.06 100 LEU B N 1
ATOM 5598 C CA . LEU B 1 100 ? 3.158 -63.031 -41.781 1 88.06 100 LEU B CA 1
ATOM 5599 C C . LEU B 1 100 ? 4.648 -62.688 -41.781 1 88.06 100 LEU B C 1
ATOM 5601 O O . LEU B 1 100 ? 5.117 -61.938 -40.938 1 88.06 100 LEU B O 1
ATOM 5605 N N . THR B 1 101 ? 5.352 -63.312 -42.75 1 90.44 101 THR B N 1
ATOM 5606 C CA . THR B 1 101 ? 6.777 -63.031 -42.875 1 90.44 101 THR B CA 1
ATOM 5607 C C . THR B 1 101 ? 7.117 -62.656 -44.312 1 90.44 101 THR B C 1
ATOM 5609 O O . THR B 1 101 ? 6.566 -63.188 -45.25 1 90.44 101 THR B O 1
ATOM 5612 N N . LEU B 1 102 ? 7.941 -61.656 -44.438 1 92.06 102 LEU B N 1
ATOM 5613 C CA . LEU B 1 102 ? 8.484 -61.188 -45.719 1 92.06 102 LEU B CA 1
ATOM 5614 C C . LEU B 1 102 ? 9.891 -61.719 -45.938 1 92.06 102 LEU B C 1
ATOM 5616 O O . LEU B 1 102 ? 10.766 -61.531 -45.062 1 92.06 102 LEU B O 1
ATOM 5620 N N . HIS B 1 103 ? 10.117 -62.375 -47.031 1 91.06 103 HIS B N 1
ATOM 5621 C CA . HIS B 1 103 ? 11.422 -62.938 -47.375 1 91.06 103 HIS B CA 1
ATOM 5622 C C . HIS B 1 103 ? 12 -62.25 -48.594 1 91.06 103 HIS B C 1
ATOM 5624 O O . HIS B 1 103 ? 11.383 -62.281 -49.656 1 91.06 103 HIS B O 1
ATOM 5630 N N . VAL B 1 104 ? 13.109 -61.656 -48.438 1 89.75 104 VAL B N 1
ATOM 5631 C CA . VAL B 1 104 ? 13.836 -61.031 -49.531 1 89.75 104 VAL B CA 1
ATOM 5632 C C . VAL B 1 104 ? 15.234 -61.625 -49.625 1 89.75 104 VAL B C 1
ATOM 5634 O O . VAL B 1 104 ? 16.156 -61.219 -48.906 1 89.75 104 VAL B O 1
ATOM 5637 N N . GLY B 1 105 ? 15.398 -62.5 -50.625 1 82.38 105 GLY B N 1
ATOM 5638 C CA . GLY B 1 105 ? 16.656 -63.25 -50.688 1 82.38 105 GLY B CA 1
ATOM 5639 C C . GLY B 1 105 ? 16.922 -64.062 -49.469 1 82.38 105 GLY B C 1
ATOM 5640 O O . GLY B 1 105 ? 16.094 -64.938 -49.094 1 82.38 105 GLY B O 1
ATOM 5641 N N . GLU B 1 106 ? 17.922 -63.75 -48.812 1 81 106 GLU B N 1
ATOM 5642 C CA . GLU B 1 106 ? 18.297 -64.5 -47.594 1 81 106 GLU B CA 1
ATOM 5643 C C . GLU B 1 106 ? 17.766 -63.812 -46.344 1 81 106 GLU B C 1
ATOM 5645 O O . GLU B 1 106 ? 17.781 -64.375 -45.281 1 81 106 GLU B O 1
ATOM 5650 N N . ALA B 1 107 ? 17.234 -62.688 -46.625 1 85.5 107 ALA B N 1
ATOM 5651 C CA . ALA B 1 107 ? 16.75 -61.938 -45.469 1 85.5 107 ALA B CA 1
ATOM 5652 C C . ALA B 1 107 ? 15.289 -62.25 -45.188 1 85.5 107 ALA B C 1
ATOM 5654 O O . ALA B 1 107 ? 14.492 -62.406 -46.125 1 85.5 107 ALA B O 1
ATOM 5655 N N . SER B 1 108 ? 14.938 -62.469 -44 1 87.56 108 SER B N 1
ATOM 5656 C CA . SER B 1 108 ? 13.562 -62.719 -43.562 1 87.56 108 SER B CA 1
ATOM 5657 C C . SER B 1 108 ? 13.117 -61.688 -42.531 1 87.56 108 SER B C 1
ATOM 5659 O O . SER B 1 108 ? 13.867 -61.344 -41.625 1 87.56 108 SER B O 1
ATOM 5661 N N . PHE B 1 109 ? 11.922 -61.188 -42.719 1 87.56 109 PHE B N 1
ATOM 5662 C CA . PHE B 1 109 ? 11.359 -60.156 -41.844 1 87.56 109 PHE B CA 1
ATOM 5663 C C . PHE B 1 109 ? 10 -60.594 -41.312 1 87.56 109 PHE B C 1
ATOM 5665 O O . PHE B 1 109 ? 9.148 -61.062 -42.062 1 87.56 109 PHE B O 1
ATOM 5672 N N . ARG B 1 110 ? 9.82 -60.562 -40.094 1 83.5 110 ARG B N 1
ATOM 5673 C CA . ARG B 1 110 ? 8.484 -60.719 -39.531 1 83.5 110 ARG B CA 1
ATOM 5674 C C . ARG B 1 110 ? 7.645 -59.469 -39.719 1 83.5 110 ARG B C 1
ATOM 5676 O O . ARG B 1 110 ? 8.031 -58.375 -39.281 1 83.5 110 ARG B O 1
ATOM 5683 N N . CYS B 1 111 ? 6.508 -59.562 -40.438 1 84.81 111 CYS B N 1
ATOM 5684 C CA . CYS B 1 111 ? 5.656 -58.406 -40.688 1 84.81 111 CYS B CA 1
ATOM 5685 C C . CYS B 1 111 ? 4.73 -58.156 -39.5 1 84.81 111 CYS B C 1
ATOM 5687 O O . CYS B 1 111 ? 4.008 -59.062 -39.062 1 84.81 111 CYS B O 1
ATOM 5689 N N . ILE B 1 112 ? 4.824 -57.031 -38.938 1 80.88 112 ILE B N 1
ATOM 5690 C CA . ILE B 1 112 ? 3.936 -56.594 -37.844 1 80.88 112 ILE B CA 1
ATOM 5691 C C . ILE B 1 112 ? 3.08 -55.438 -38.312 1 80.88 112 ILE B C 1
ATOM 5693 O O . ILE B 1 112 ? 3.609 -54.406 -38.719 1 80.88 112 ILE B O 1
ATOM 5697 N N . VAL B 1 113 ? 1.774 -55.719 -38.281 1 79.81 113 VAL B N 1
ATOM 5698 C CA . VAL B 1 113 ? 0.84 -54.688 -38.719 1 79.81 113 VAL B CA 1
ATOM 5699 C C . VAL B 1 113 ? 0.533 -53.719 -37.594 1 79.81 113 VAL B C 1
ATOM 5701 O O . VAL B 1 113 ? 0.106 -54.125 -36.5 1 79.81 113 VAL B O 1
ATOM 5704 N N . ASN B 1 114 ? 0.767 -52.406 -37.875 1 77.81 114 ASN B N 1
ATOM 5705 C CA . ASN B 1 114 ? 0.505 -51.312 -36.938 1 77.81 114 ASN B CA 1
ATOM 5706 C C . ASN B 1 114 ? 1.13 -51.562 -35.562 1 77.81 114 ASN B C 1
ATOM 5708 O O . ASN B 1 114 ? 0.426 -51.594 -34.562 1 77.81 114 ASN B O 1
ATOM 5712 N N . PRO B 1 115 ? 2.498 -51.844 -35.625 1 78 115 PRO B N 1
ATOM 5713 C CA . PRO B 1 115 ? 3.156 -52 -34.344 1 78 115 PRO B CA 1
ATOM 5714 C C . PRO B 1 115 ? 3.049 -50.781 -33.438 1 78 115 PRO B C 1
ATOM 5716 O O . PRO B 1 115 ? 2.867 -49.656 -33.969 1 78 115 PRO B O 1
ATOM 5719 N N . PRO B 1 116 ? 3.061 -51.031 -32.125 1 80.25 116 PRO B N 1
ATOM 5720 C CA . PRO B 1 116 ? 3.113 -49.844 -31.25 1 80.25 116 PRO B CA 1
ATOM 5721 C C . PRO B 1 116 ? 4.281 -48.906 -31.578 1 80.25 116 PRO B C 1
ATOM 5723 O O . PRO B 1 116 ? 5.375 -49.375 -31.906 1 80.25 116 PRO B O 1
ATOM 5726 N N . ARG B 1 117 ? 3.988 -47.688 -31.797 1 78.5 117 ARG B N 1
ATOM 5727 C CA . ARG B 1 117 ? 5.043 -46.75 -32.156 1 78.5 117 ARG B CA 1
ATOM 5728 C C . ARG B 1 117 ? 4.859 -45.438 -31.406 1 78.5 117 ARG B C 1
ATOM 5730 O O . ARG B 1 117 ? 3.768 -45.125 -30.922 1 78.5 117 ARG B O 1
ATOM 5737 N N . ILE B 1 118 ? 6.031 -44.719 -31.391 1 78.62 118 ILE B N 1
ATOM 5738 C CA . ILE B 1 118 ? 6.023 -43.406 -30.781 1 78.62 118 ILE B CA 1
ATOM 5739 C C . ILE B 1 118 ? 5.742 -42.344 -31.844 1 78.62 118 ILE B C 1
ATOM 5741 O O . ILE B 1 118 ? 6.48 -42.25 -32.844 1 78.62 118 ILE B O 1
ATOM 5745 N N . LYS B 1 119 ? 4.645 -41.719 -31.75 1 77.75 119 LYS B N 1
ATOM 5746 C CA . LYS B 1 119 ? 4.277 -40.656 -32.688 1 77.75 119 LYS B CA 1
ATOM 5747 C C . LYS B 1 119 ? 5.016 -39.375 -32.375 1 77.75 119 LYS B C 1
ATOM 5749 O O . LYS B 1 119 ? 5.477 -38.656 -33.312 1 77.75 119 LYS B O 1
ATOM 5754 N N . GLU B 1 120 ? 5.012 -39.031 -31.172 1 79.75 120 GLU B N 1
ATOM 5755 C CA . GLU B 1 120 ? 5.676 -37.812 -30.719 1 79.75 120 GLU B CA 1
ATOM 5756 C C . GLU B 1 120 ? 6.512 -38.062 -29.469 1 79.75 120 GLU B C 1
ATOM 5758 O O . GLU B 1 120 ? 6.105 -38.812 -28.594 1 79.75 120 GLU B O 1
ATOM 5763 N N . LEU B 1 121 ? 7.699 -37.594 -29.5 1 77.19 121 LEU B N 1
ATOM 5764 C CA . LEU B 1 121 ? 8.57 -37.688 -28.344 1 77.19 121 LEU B CA 1
ATOM 5765 C C . LEU B 1 121 ? 9.391 -36.406 -28.156 1 77.19 121 LEU B C 1
ATOM 5767 O O . LEU B 1 121 ? 10.055 -35.969 -29.109 1 77.19 121 LEU B O 1
ATOM 5771 N N . ALA B 1 122 ? 9.164 -35.781 -27.031 1 75.25 122 ALA B N 1
ATOM 5772 C CA . ALA B 1 122 ? 9.938 -34.562 -26.75 1 75.25 122 ALA B CA 1
ATOM 5773 C C . ALA B 1 122 ? 10.297 -34.5 -25.266 1 75.25 122 ALA B C 1
ATOM 5775 O O . ALA B 1 122 ? 9.508 -34.875 -24.406 1 75.25 122 ALA B O 1
ATOM 5776 N N . ILE B 1 123 ? 11.562 -34.031 -25 1 73.69 123 ILE B N 1
ATOM 5777 C CA . ILE B 1 123 ? 11.977 -33.75 -23.641 1 73.69 123 ILE B CA 1
ATOM 5778 C C . ILE B 1 123 ? 11.594 -32.312 -23.297 1 73.69 123 ILE B C 1
ATOM 5780 O O . ILE B 1 123 ? 11.977 -31.359 -24 1 73.69 123 ILE B O 1
ATOM 5784 N N . THR B 1 124 ? 10.719 -32.156 -22.359 1 67.56 124 THR B N 1
ATOM 5785 C CA . THR B 1 124 ? 10.273 -30.844 -21.906 1 67.56 124 THR B CA 1
ATOM 5786 C C . THR B 1 124 ? 10.203 -30.797 -20.391 1 67.56 124 THR B C 1
ATOM 5788 O O . THR B 1 124 ? 9.844 -31.781 -19.75 1 67.56 124 THR B O 1
ATOM 5791 N N . PRO B 1 125 ? 10.422 -29.766 -19.688 1 66.56 125 PRO B N 1
ATOM 5792 C CA . PRO B 1 125 ? 11.109 -28.578 -20.188 1 66.56 125 PRO B CA 1
ATOM 5793 C C . PRO B 1 125 ? 12.594 -28.812 -20.438 1 66.56 125 PRO B C 1
ATOM 5795 O O . PRO B 1 125 ? 13.055 -29.969 -20.391 1 66.56 125 PRO B O 1
ATOM 5798 N N . LYS B 1 126 ? 13.344 -27.688 -20.797 1 72.5 126 LYS B N 1
ATOM 5799 C CA . LYS B 1 126 ? 14.805 -27.797 -20.859 1 72.5 126 LYS B CA 1
ATOM 5800 C C . LYS B 1 126 ? 15.359 -28.422 -19.578 1 72.5 126 LYS B C 1
ATOM 5802 O O . LYS B 1 126 ? 15.047 -27.969 -18.484 1 72.5 126 LYS B O 1
ATOM 5807 N N . PRO B 1 127 ? 16.078 -29.531 -19.797 1 78.31 127 PRO B N 1
ATOM 5808 C CA . PRO B 1 127 ? 16.578 -30.219 -18.594 1 78.31 127 PRO B CA 1
ATOM 5809 C C . PRO B 1 127 ? 17.422 -29.312 -17.703 1 78.31 127 PRO B C 1
ATOM 5811 O O . PRO B 1 127 ? 18.203 -28.5 -18.203 1 78.31 127 PRO B O 1
ATOM 5814 N N . MET B 1 128 ? 17.188 -29.406 -16.422 1 85.38 128 MET B N 1
ATOM 5815 C CA . MET B 1 128 ? 17.875 -28.594 -15.414 1 85.38 128 MET B CA 1
ATOM 5816 C C . MET B 1 128 ? 18.328 -29.453 -14.234 1 85.38 128 MET B C 1
ATOM 5818 O O . MET B 1 128 ? 17.578 -30.312 -13.773 1 85.38 128 MET B O 1
ATOM 5822 N N . VAL B 1 129 ? 19.516 -29.141 -13.766 1 82.5 129 VAL B N 1
ATOM 5823 C CA . VAL B 1 129 ? 20.125 -29.922 -12.688 1 82.5 129 VAL B CA 1
ATOM 5824 C C . VAL B 1 129 ? 19.203 -29.906 -11.469 1 82.5 129 VAL B C 1
ATOM 5826 O O . VAL B 1 129 ? 18.703 -28.859 -11.062 1 82.5 129 VAL B O 1
ATOM 5829 N N . ASN B 1 130 ? 18.906 -31.078 -10.93 1 79.19 130 ASN B N 1
ATOM 5830 C CA . ASN B 1 130 ? 18.188 -31.328 -9.688 1 79.19 130 ASN B CA 1
ATOM 5831 C C . ASN B 1 130 ? 16.688 -31.141 -9.859 1 79.19 130 ASN B C 1
ATOM 5833 O O . ASN B 1 130 ? 15.945 -31.031 -8.875 1 79.19 130 ASN B O 1
ATOM 5837 N N . PHE B 1 131 ? 16.266 -31.031 -11.07 1 83 131 PHE B N 1
ATOM 5838 C CA . PHE B 1 131 ? 14.844 -30.922 -11.352 1 83 131 PHE B CA 1
ATOM 5839 C C . PHE B 1 131 ? 14.375 -32.094 -12.227 1 83 131 PHE B C 1
ATOM 5841 O O . PHE B 1 131 ? 15.188 -32.75 -12.867 1 83 131 PHE B O 1
ATOM 5848 N N . ASN B 1 132 ? 13.125 -32.25 -12.141 1 71.62 132 ASN B N 1
ATOM 5849 C CA . ASN B 1 132 ? 12.555 -33.344 -12.891 1 71.62 132 ASN B CA 1
ATOM 5850 C C . ASN B 1 132 ? 12.539 -33.094 -14.391 1 71.62 132 ASN B C 1
ATOM 5852 O O . ASN B 1 132 ? 12.344 -31.938 -14.812 1 71.62 132 ASN B O 1
ATOM 5856 N N . ALA B 1 133 ? 12.953 -34 -15.102 1 68.44 133 ALA B N 1
ATOM 5857 C CA . ALA B 1 133 ? 12.789 -33.969 -16.547 1 68.44 133 ALA B CA 1
ATOM 5858 C C . ALA B 1 133 ? 11.539 -34.719 -16.984 1 68.44 133 ALA B C 1
ATOM 5860 O O . ALA B 1 133 ? 11.234 -35.781 -16.453 1 68.44 133 ALA B O 1
ATOM 5861 N N . PHE B 1 134 ? 10.773 -34.031 -17.844 1 65.62 134 PHE B N 1
ATOM 5862 C CA . PHE B 1 134 ? 9.555 -34.656 -18.312 1 65.62 134 PHE B CA 1
ATOM 5863 C C . PHE B 1 134 ? 9.648 -34.938 -19.812 1 65.62 134 PHE B C 1
ATOM 5865 O O . PHE B 1 134 ? 10.422 -34.312 -20.531 1 65.62 134 PHE B O 1
ATOM 5872 N N . VAL B 1 135 ? 9.016 -36.125 -20.266 1 66.75 135 VAL B N 1
ATOM 5873 C CA . VAL B 1 135 ? 8.945 -36.469 -21.672 1 66.75 135 VAL B CA 1
ATOM 5874 C C . VAL B 1 135 ? 7.496 -36.406 -22.156 1 66.75 135 VAL B C 1
ATOM 5876 O O . VAL B 1 135 ? 6.598 -36.969 -21.516 1 66.75 135 VAL B O 1
ATOM 5879 N N . ASP B 1 136 ? 7.324 -35.562 -23.125 1 67.81 136 ASP B N 1
ATOM 5880 C CA . ASP B 1 136 ? 6.055 -35.594 -23.844 1 67.81 136 ASP B CA 1
ATOM 5881 C C . ASP B 1 136 ? 6.047 -36.688 -24.922 1 67.81 136 ASP B C 1
ATOM 5883 O O . ASP B 1 136 ? 6.75 -36.562 -25.922 1 67.81 136 ASP B O 1
ATOM 5887 N N . CYS B 1 137 ? 5.242 -37.812 -24.609 1 68.81 137 CYS B N 1
ATOM 5888 C CA . CYS B 1 137 ? 5.25 -38.938 -25.516 1 68.81 137 CYS B CA 1
ATOM 5889 C C . CYS B 1 137 ? 3.836 -39.312 -25.938 1 68.81 137 CYS B C 1
ATOM 5891 O O . CYS B 1 137 ? 2.955 -39.5 -25.094 1 68.81 137 CYS B O 1
ATOM 5893 N N . LYS B 1 138 ? 3.619 -39.25 -27.141 1 72.31 138 LYS B N 1
ATOM 5894 C CA . LYS B 1 138 ? 2.4 -39.812 -27.734 1 72.31 138 LYS B CA 1
ATOM 5895 C C . LYS B 1 138 ? 2.695 -41.094 -28.5 1 72.31 138 LYS B C 1
ATOM 5897 O O . LYS B 1 138 ? 3.443 -41.062 -29.484 1 72.31 138 LYS B O 1
ATOM 5902 N N . ALA B 1 139 ? 2.123 -42.156 -27.922 1 73.5 139 ALA B N 1
ATOM 5903 C CA . ALA B 1 139 ? 2.334 -43.469 -28.562 1 73.5 139 ALA B CA 1
ATOM 5904 C C . ALA B 1 139 ? 1.041 -43.969 -29.188 1 73.5 139 ALA B C 1
ATOM 5906 O O . ALA B 1 139 ? -0.053 -43.688 -28.703 1 73.5 139 ALA B O 1
ATOM 5907 N N . LEU B 1 140 ? 1.208 -44.594 -30.203 1 75.19 140 LEU B N 1
ATOM 5908 C CA . LEU B 1 140 ? 0.086 -45.219 -30.875 1 75.19 140 LEU B CA 1
ATOM 5909 C C . LEU B 1 140 ? 0.086 -46.719 -30.594 1 75.19 140 LEU B C 1
ATOM 5911 O O . LEU B 1 140 ? 1.118 -47.375 -30.734 1 75.19 140 LEU B O 1
ATOM 5915 N N . ASP B 1 141 ? -1.017 -47.281 -30.094 1 72.25 141 ASP B N 1
ATOM 5916 C CA . ASP B 1 141 ? -1.287 -48.688 -29.906 1 72.25 141 ASP B CA 1
ATOM 5917 C C . ASP B 1 141 ? -0.342 -49.312 -28.875 1 72.25 141 ASP B C 1
ATOM 5919 O O . ASP B 1 141 ? 0.074 -50.469 -29.016 1 72.25 141 ASP B O 1
ATOM 5923 N N . ALA B 1 142 ? 0.162 -48.469 -28.016 1 73.06 142 ALA B N 1
ATOM 5924 C CA . ALA B 1 142 ? 1.038 -48.938 -26.953 1 73.06 142 ALA B CA 1
ATOM 5925 C C . ALA B 1 142 ? 0.232 -49.375 -25.719 1 73.06 142 ALA B C 1
ATOM 5927 O O . ALA B 1 142 ? 0.384 -48.781 -24.656 1 73.06 142 ALA B O 1
ATOM 5928 N N . LYS B 1 143 ? -0.545 -50.438 -25.828 1 67.19 143 LYS B N 1
ATOM 5929 C CA . LYS B 1 143 ? -1.491 -50.875 -24.812 1 67.19 143 LYS B CA 1
ATOM 5930 C C . LYS B 1 143 ? -0.764 -51.344 -23.547 1 67.19 143 LYS B C 1
ATOM 5932 O O . LYS B 1 143 ? -1.3 -51.219 -22.438 1 67.19 143 LYS B O 1
ATOM 5937 N N . ASN B 1 144 ? 0.471 -51.875 -23.781 1 64.31 144 ASN B N 1
ATOM 5938 C CA . ASN B 1 144 ? 1.203 -52.406 -22.625 1 64.31 144 ASN B CA 1
ATOM 5939 C C . ASN B 1 144 ? 2.145 -51.344 -22.047 1 64.31 144 ASN B C 1
ATOM 5941 O O . ASN B 1 144 ? 2.967 -51.656 -21.188 1 64.31 144 ASN B O 1
ATOM 5945 N N . GLY B 1 145 ? 2.1 -50.188 -22.609 1 68.12 145 GLY B N 1
ATOM 5946 C CA . GLY B 1 145 ? 2.912 -49.125 -22.078 1 68.12 145 GLY B CA 1
ATOM 5947 C C . GLY B 1 145 ? 4.152 -48.844 -22.906 1 68.12 145 GLY B C 1
ATOM 5948 O O . GLY B 1 145 ? 4.336 -49.406 -23.969 1 68.12 145 GLY B O 1
ATOM 5949 N N . VAL B 1 146 ? 4.902 -47.844 -22.547 1 70.69 146 VAL B N 1
ATOM 5950 C CA . VAL B 1 146 ? 6.137 -47.438 -23.203 1 70.69 146 VAL B CA 1
ATOM 5951 C C . VAL B 1 146 ? 7.289 -47.438 -22.203 1 70.69 146 VAL B C 1
ATOM 5953 O O . VAL B 1 146 ? 7.137 -47 -21.078 1 70.69 146 VAL B O 1
ATOM 5956 N N . LEU B 1 147 ? 8.336 -48.156 -22.609 1 67.25 147 LEU B N 1
ATOM 5957 C CA . LEU B 1 147 ? 9.555 -48.125 -21.797 1 67.25 147 LEU B CA 1
ATOM 5958 C C . LEU B 1 147 ? 10.43 -46.938 -22.188 1 67.25 147 LEU B C 1
ATOM 5960 O O . LEU B 1 147 ? 10.641 -46.688 -23.375 1 67.25 147 LEU B O 1
ATOM 5964 N N . PHE B 1 148 ? 10.852 -46.188 -21.172 1 69.31 148 PHE B N 1
ATOM 5965 C CA . PHE B 1 148 ? 11.719 -45.031 -21.438 1 69.31 148 PHE B CA 1
ATOM 5966 C C . PHE B 1 148 ? 13.133 -45.312 -20.922 1 69.31 148 PHE B C 1
ATOM 5968 O O . PHE B 1 148 ? 13.305 -45.844 -19.828 1 69.31 148 PHE B O 1
ATOM 5975 N N . LYS B 1 149 ? 14.141 -45.031 -21.766 1 67.25 149 LYS B N 1
ATOM 5976 C CA . LYS B 1 149 ? 15.547 -45.094 -21.391 1 67.25 149 LYS B CA 1
ATOM 5977 C C . LYS B 1 149 ? 16.219 -43.75 -21.609 1 67.25 149 LYS B C 1
ATOM 5979 O O . LYS B 1 149 ? 15.969 -43.062 -22.609 1 67.25 149 LYS B O 1
ATOM 5984 N N . TRP B 1 150 ? 17.031 -43.375 -20.594 1 70.19 150 TRP B N 1
ATOM 5985 C CA . TRP B 1 150 ? 17.672 -42.062 -20.656 1 70.19 150 TRP B CA 1
ATOM 5986 C C . TRP B 1 150 ? 19.188 -42.188 -20.797 1 70.19 150 TRP B C 1
ATOM 5988 O O . TRP B 1 150 ? 19.797 -43.062 -20.172 1 70.19 150 TRP B O 1
ATOM 5998 N N . TYR B 1 151 ? 19.703 -41.375 -21.672 1 67.06 151 TYR B N 1
ATOM 5999 C CA . TYR B 1 151 ? 21.141 -41.344 -21.906 1 67.06 151 TYR B CA 1
ATOM 6000 C C . TYR B 1 151 ? 21.672 -39.906 -21.828 1 67.06 151 TYR B C 1
ATOM 6002 O O . TYR B 1 151 ? 20.906 -38.969 -21.859 1 67.06 151 TYR B O 1
ATOM 6010 N N . SER B 1 152 ? 23 -39.719 -21.438 1 68.31 152 SER B N 1
ATOM 6011 C CA . SER B 1 152 ? 23.656 -38.438 -21.484 1 68.31 152 SER B CA 1
ATOM 6012 C C . SER B 1 152 ? 24.906 -38.469 -22.359 1 68.31 152 SER B C 1
ATOM 6014 O O . SER B 1 152 ? 25.547 -39.5 -22.484 1 68.31 152 SER B O 1
ATOM 6016 N N . GLY B 1 153 ? 25.109 -37.438 -23.297 1 62 153 GLY B N 1
ATOM 6017 C CA . GLY B 1 153 ? 26.312 -37.375 -24.109 1 62 153 GLY B CA 1
ATOM 6018 C C . GLY B 1 153 ? 26.75 -35.938 -24.406 1 62 153 GLY B C 1
ATOM 6019 O O . GLY B 1 153 ? 26.125 -34.969 -23.953 1 62 153 GLY B O 1
ATOM 6020 N N . GLU B 1 154 ? 28.078 -35.625 -24.875 1 57.72 154 GLU B N 1
ATOM 6021 C CA . GLU B 1 154 ? 28.594 -34.344 -25.344 1 57.72 154 GLU B CA 1
ATOM 6022 C C . GLU B 1 154 ? 28.047 -34 -26.719 1 57.72 154 GLU B C 1
ATOM 6024 O O . GLU B 1 154 ? 27.734 -34.875 -27.531 1 57.72 154 GLU B O 1
ATOM 6029 N N . MET B 1 155 ? 27.562 -32.75 -26.828 1 51.62 155 MET B N 1
ATOM 6030 C CA . MET B 1 155 ? 27.062 -32.281 -28.125 1 51.62 155 MET B CA 1
ATOM 6031 C C . MET B 1 155 ? 28.094 -32.531 -29.234 1 51.62 155 MET B C 1
ATOM 6033 O O . MET B 1 155 ? 29.203 -32.031 -29.172 1 51.62 155 MET B O 1
ATOM 6037 N N . THR B 1 156 ? 28.391 -33.562 -29.703 1 43.53 156 THR B N 1
ATOM 6038 C CA . THR B 1 156 ? 29.312 -33.625 -30.828 1 43.53 156 THR B CA 1
ATOM 6039 C C . THR B 1 156 ? 28.656 -33.094 -32.094 1 43.53 156 THR B C 1
ATOM 6041 O O . THR B 1 156 ? 27.438 -33.25 -32.312 1 43.53 156 THR B O 1
ATOM 6044 N N . GLU B 1 157 ? 29.234 -31.938 -32.625 1 40.97 157 GLU B N 1
ATOM 6045 C CA . GLU B 1 157 ? 28.906 -31.391 -33.938 1 40.97 157 GLU B CA 1
ATOM 6046 C C . GLU B 1 157 ? 28.688 -32.5 -34.969 1 40.97 157 GLU B C 1
ATOM 6048 O O . GLU B 1 157 ? 29.641 -32.969 -35.594 1 40.97 157 GLU B O 1
ATOM 6053 N N . SER B 1 158 ? 28.234 -33.625 -34.75 1 35.72 158 SER B N 1
ATOM 6054 C CA . SER B 1 158 ? 28.25 -34.438 -35.969 1 35.72 158 SER B CA 1
ATOM 6055 C C . SER B 1 158 ? 27.422 -33.781 -37.062 1 35.72 158 SER B C 1
ATOM 6057 O O . SER B 1 158 ? 26.312 -33.281 -36.812 1 35.72 158 SER B O 1
ATOM 6059 N N . PRO B 1 159 ? 28.125 -33.344 -38.188 1 34.47 159 PRO B N 1
ATOM 6060 C CA . PRO B 1 159 ? 27.453 -32.75 -39.344 1 34.47 159 PRO B CA 1
ATOM 6061 C C . PRO B 1 159 ? 26.078 -33.375 -39.594 1 34.47 159 PRO B C 1
ATOM 6063 O O . PRO B 1 159 ? 25.109 -32.625 -39.844 1 34.47 159 PRO B O 1
ATOM 6066 N N . ASP B 1 160 ? 26.125 -34.594 -40.406 1 31.66 160 ASP B N 1
ATOM 6067 C CA . ASP B 1 160 ? 25.016 -35.156 -41.156 1 31.66 160 ASP B CA 1
ATOM 6068 C C . ASP B 1 160 ? 23.984 -35.781 -40.188 1 31.66 160 ASP B C 1
ATOM 6070 O O . ASP B 1 160 ? 24.109 -36.906 -39.781 1 31.66 160 ASP B O 1
ATOM 6074 N N . MET B 1 161 ? 23.484 -35.125 -39.312 1 34.81 161 MET B N 1
ATOM 6075 C CA . MET B 1 161 ? 22.297 -35.531 -38.562 1 34.81 161 MET B CA 1
ATOM 6076 C C . MET B 1 161 ? 21.234 -36.062 -39.5 1 34.81 161 MET B C 1
ATOM 6078 O O . MET B 1 161 ? 20.234 -35.375 -39.75 1 34.81 161 MET B O 1
ATOM 6082 N N . GLU B 1 162 ? 21.625 -36.5 -40.688 1 30.78 162 GLU B N 1
ATOM 6083 C CA . GLU B 1 162 ? 20.531 -37.094 -41.469 1 30.78 162 GLU B CA 1
ATOM 6084 C C . GLU B 1 162 ? 19.625 -37.938 -40.562 1 30.78 162 GLU B C 1
ATOM 6086 O O . GLU B 1 162 ? 20.016 -38.344 -39.469 1 30.78 162 GLU B O 1
ATOM 6091 N N . LYS B 1 163 ? 18.594 -38.594 -41.188 1 35.44 163 LYS B N 1
ATOM 6092 C CA . LYS B 1 163 ? 17.328 -39.219 -40.812 1 35.44 163 LYS B CA 1
ATOM 6093 C C . LYS B 1 163 ? 17.531 -40.312 -39.781 1 35.44 163 LYS B C 1
ATOM 6095 O O . LYS B 1 163 ? 16.609 -40.688 -39.062 1 35.44 163 LYS B O 1
ATOM 6100 N N . ASP B 1 164 ? 18.438 -41.312 -40.125 1 30.8 164 ASP B N 1
ATOM 6101 C CA . ASP B 1 164 ? 18.25 -42.656 -39.625 1 30.8 164 ASP B CA 1
ATOM 6102 C C . ASP B 1 164 ? 18.5 -42.75 -38.094 1 30.8 164 ASP B C 1
ATOM 6104 O O . ASP B 1 164 ? 19.109 -41.812 -37.531 1 30.8 164 ASP B O 1
ATOM 6108 N N . PRO B 1 165 ? 18.625 -44.062 -37.594 1 32.47 165 PRO B N 1
ATOM 6109 C CA . PRO B 1 165 ? 18.812 -44.844 -36.375 1 32.47 165 PRO B CA 1
ATOM 6110 C C . PRO B 1 165 ? 20.031 -44.406 -35.562 1 32.47 165 PRO B C 1
ATOM 6112 O O . PRO B 1 165 ? 20.422 -45.094 -34.625 1 32.47 165 PRO B O 1
ATOM 6115 N N . LEU B 1 166 ? 20.875 -43.594 -36 1 31.22 166 LEU B N 1
ATOM 6116 C CA . LEU B 1 166 ? 22.141 -43.156 -35.438 1 31.22 166 LEU B CA 1
ATOM 6117 C C . LEU B 1 166 ? 21.922 -42.375 -34.125 1 31.22 166 LEU B C 1
ATOM 6119 O O . LEU B 1 166 ? 22.844 -41.75 -33.594 1 31.22 166 LEU B O 1
ATOM 6123 N N . VAL B 1 167 ? 20.812 -42.031 -33.812 1 36.88 167 VAL B N 1
ATOM 6124 C CA . VAL B 1 167 ? 20.516 -41.719 -32.406 1 36.88 167 VAL B CA 1
ATOM 6125 C C . VAL B 1 167 ? 21.203 -42.75 -31.516 1 36.88 167 VAL B C 1
ATOM 6127 O O . VAL B 1 167 ? 21.594 -42.438 -30.391 1 36.88 167 VAL B O 1
ATOM 6130 N N . LEU B 1 168 ? 21.359 -43.969 -32.062 1 34.72 168 LEU B N 1
ATOM 6131 C CA . LEU B 1 168 ? 21.969 -45.094 -31.344 1 34.72 168 LEU B CA 1
ATOM 6132 C C . LEU B 1 168 ? 23.453 -44.844 -31.078 1 34.72 168 LEU B C 1
ATOM 6134 O O . LEU B 1 168 ? 23.969 -45.188 -30.031 1 34.72 168 LEU B O 1
ATOM 6138 N N . ASP B 1 169 ? 24.125 -44.375 -32.062 1 34.81 169 ASP B N 1
ATOM 6139 C CA . ASP B 1 169 ? 25.547 -44.219 -31.812 1 34.81 169 ASP B CA 1
ATOM 6140 C C . ASP B 1 169 ? 25.812 -43.188 -30.719 1 34.81 169 ASP B C 1
ATOM 6142 O O . ASP B 1 169 ? 26.703 -43.344 -29.891 1 34.81 169 ASP B O 1
ATOM 6146 N N . THR B 1 170 ? 25.219 -42.094 -30.812 1 36.69 170 THR B N 1
ATOM 6147 C CA . THR B 1 170 ? 25.328 -41.156 -29.703 1 36.69 170 THR B CA 1
ATOM 6148 C C . THR B 1 170 ? 24.812 -41.781 -28.406 1 36.69 170 THR B C 1
ATOM 6150 O O . THR B 1 170 ? 25.312 -41.469 -27.328 1 36.69 170 THR B O 1
ATOM 6153 N N . ILE B 1 171 ? 23.812 -42.594 -28.438 1 39.25 171 ILE B N 1
ATOM 6154 C CA . ILE B 1 171 ? 23.359 -43.438 -27.328 1 39.25 171 ILE B CA 1
ATOM 6155 C C . ILE B 1 171 ? 24.453 -44.406 -26.938 1 39.25 171 ILE B C 1
ATOM 6157 O O . ILE B 1 171 ? 24.609 -44.75 -25.766 1 39.25 171 ILE B O 1
ATOM 6161 N N . ARG B 1 172 ? 25.156 -44.938 -27.906 1 36.78 172 ARG B N 1
ATOM 6162 C CA . ARG B 1 172 ? 26.203 -45.938 -27.641 1 36.78 172 ARG B CA 1
ATOM 6163 C C . ARG B 1 172 ? 27.234 -45.406 -26.656 1 36.78 172 ARG B C 1
ATOM 6165 O O . ARG B 1 172 ? 27.797 -46.156 -25.859 1 36.78 172 ARG B O 1
ATOM 6172 N N . THR B 1 173 ? 27.547 -44.188 -26.828 1 36.03 173 THR B N 1
ATOM 6173 C CA . THR B 1 173 ? 28.562 -43.688 -25.906 1 36.03 173 THR B CA 1
ATOM 6174 C C . THR B 1 173 ? 27.906 -43.062 -24.672 1 36.03 173 THR B C 1
ATOM 6176 O O . THR B 1 173 ? 28.594 -42.594 -23.75 1 36.03 173 THR B O 1
ATOM 6179 N N . GLY B 1 174 ? 26.703 -42.719 -24.719 1 40.12 174 GLY B N 1
ATOM 6180 C CA . GLY B 1 174 ? 26.094 -42.094 -23.547 1 40.12 174 GLY B CA 1
ATOM 6181 C C . GLY B 1 174 ? 25.859 -43.062 -22.406 1 40.12 174 GLY B C 1
ATOM 6182 O O . GLY B 1 174 ? 25.844 -44.281 -22.594 1 40.12 174 GLY B O 1
ATOM 6183 N N . VAL B 1 175 ? 26.234 -42.719 -21.234 1 39.5 175 VAL B N 1
ATOM 6184 C CA . VAL B 1 175 ? 26.031 -43.5 -20.016 1 39.5 175 VAL B CA 1
ATOM 6185 C C . VAL B 1 175 ? 24.547 -43.812 -19.844 1 39.5 175 VAL B C 1
ATOM 6187 O O . VAL B 1 175 ? 23.703 -42.906 -19.953 1 39.5 175 VAL B O 1
ATOM 6190 N N . ASP B 1 176 ? 24.125 -45.062 -20.203 1 43.5 176 ASP B N 1
ATOM 6191 C CA . ASP B 1 176 ? 22.797 -45.562 -19.875 1 43.5 176 ASP B CA 1
ATOM 6192 C C . ASP B 1 176 ? 22.359 -45.062 -18.5 1 43.5 176 ASP B C 1
ATOM 6194 O O . ASP B 1 176 ? 22.922 -45.469 -17.469 1 43.5 176 ASP B O 1
ATOM 6198 N N . LEU B 1 177 ? 21.781 -43.969 -18.5 1 42.88 177 LEU B N 1
ATOM 6199 C CA . LEU B 1 177 ? 21.312 -43.406 -17.234 1 42.88 177 LEU B CA 1
ATOM 6200 C C . LEU B 1 177 ? 20.219 -44.281 -16.609 1 42.88 177 LEU B C 1
ATOM 6202 O O . LEU B 1 177 ? 19.828 -44.062 -15.469 1 42.88 177 LEU B O 1
ATOM 6206 N N . THR B 1 178 ? 19.641 -45.219 -17.547 1 42.06 178 THR B N 1
ATOM 6207 C CA . THR B 1 178 ? 18.609 -46.094 -16.969 1 42.06 178 THR B CA 1
ATOM 6208 C C . THR B 1 178 ? 19.25 -47.156 -16.078 1 42.06 178 THR B C 1
ATOM 6210 O O . THR B 1 178 ? 18.672 -47.531 -15.055 1 42.06 178 THR B O 1
ATOM 6213 N N . CYS B 1 179 ? 20.078 -48.125 -16.641 1 34.12 179 CYS B N 1
ATOM 6214 C CA . CYS B 1 179 ? 20.625 -49.312 -16.031 1 34.12 179 CYS B CA 1
ATOM 6215 C C . CYS B 1 179 ? 21.719 -48.969 -15.031 1 34.12 179 CYS B C 1
ATOM 6217 O O . CYS B 1 179 ? 22.406 -49.875 -14.523 1 34.12 179 CYS B O 1
ATOM 6219 N N . THR B 1 180 ? 22.344 -47.938 -15 1 33.62 180 THR B N 1
ATOM 6220 C CA . THR B 1 180 ? 23.438 -48.094 -14.047 1 33.62 180 THR B CA 1
ATOM 6221 C C . THR B 1 180 ? 22.953 -48.812 -12.789 1 33.62 180 THR B C 1
ATOM 6223 O O . THR B 1 180 ? 23.531 -49.844 -12.383 1 33.62 180 THR B O 1
ATOM 6226 N N . LYS B 1 181 ? 23.109 -48.438 -11.508 1 30.38 181 LYS B N 1
ATOM 6227 C CA . LYS B 1 181 ? 23.156 -49.344 -10.375 1 30.38 181 LYS B CA 1
ATOM 6228 C C . LYS B 1 181 ? 21.875 -50.188 -10.305 1 30.38 181 LYS B C 1
ATOM 6230 O O . LYS B 1 181 ? 20.844 -49.812 -10.867 1 30.38 181 LYS B O 1
ATOM 6235 N N . LYS B 1 182 ? 21.734 -51.312 -9.375 1 27.7 182 LYS B N 1
ATOM 6236 C CA . LYS B 1 182 ? 20.922 -52.062 -8.438 1 27.7 182 LYS B CA 1
ATOM 6237 C C . LYS B 1 182 ? 19.656 -51.312 -8.055 1 27.7 182 LYS B C 1
ATOM 6239 O O . LYS B 1 182 ? 19.719 -50.281 -7.355 1 27.7 182 LYS B O 1
ATOM 6244 N N . GLY B 1 183 ? 18.328 -51.625 -8.5 1 27.77 183 GLY B N 1
ATOM 6245 C CA . GLY B 1 183 ? 16.906 -51.656 -8.188 1 27.77 183 GLY B CA 1
ATOM 6246 C C . GLY B 1 183 ? 16.094 -50.688 -9.008 1 27.77 183 GLY B C 1
ATOM 6247 O O . GLY B 1 183 ? 14.859 -50.719 -8.984 1 27.77 183 GLY B O 1
ATOM 6248 N N . VAL B 1 184 ? 16.234 -49.344 -9.086 1 30.17 184 VAL B N 1
ATOM 6249 C CA . VAL B 1 184 ? 15.031 -48.531 -9.25 1 30.17 184 VAL B CA 1
ATOM 6250 C C . VAL B 1 184 ? 14.602 -48.531 -10.719 1 30.17 184 VAL B C 1
ATOM 6252 O O . VAL B 1 184 ? 15.422 -48.312 -11.609 1 30.17 184 VAL B O 1
ATOM 6255 N N . GLN B 1 185 ? 13.5 -49.406 -11.234 1 34.5 185 GLN B N 1
ATOM 6256 C CA . GLN B 1 185 ? 12.57 -49.438 -12.359 1 34.5 185 GLN B CA 1
ATOM 6257 C C . GLN B 1 185 ? 12.516 -48.094 -13.07 1 34.5 185 GLN B C 1
ATOM 6259 O O . GLN B 1 185 ? 12.734 -47.062 -12.453 1 34.5 185 GLN B O 1
ATOM 6264 N N . LYS B 1 186 ? 12.406 -48.219 -14.422 1 34.41 186 LYS B N 1
ATOM 6265 C CA . LYS B 1 186 ? 12.359 -47.344 -15.586 1 34.41 186 LYS B CA 1
ATOM 6266 C C . LYS B 1 186 ? 11.07 -46.531 -15.617 1 34.41 186 LYS B C 1
ATOM 6268 O O . LYS B 1 186 ? 9.977 -47.094 -15.672 1 34.41 186 LYS B O 1
ATOM 6273 N N . PRO B 1 187 ? 10.977 -45.219 -15.289 1 36.66 187 PRO B N 1
ATOM 6274 C CA . PRO B 1 187 ? 9.898 -44.219 -15.219 1 36.66 187 PRO B CA 1
ATOM 6275 C C . PRO B 1 187 ? 9.281 -43.938 -16.578 1 36.66 187 PRO B C 1
ATOM 6277 O O . PRO B 1 187 ? 10 -43.812 -17.578 1 36.66 187 PRO B O 1
ATOM 6280 N N . THR B 1 188 ? 8.172 -44.5 -17.266 1 33.19 188 THR B N 1
ATOM 6281 C CA . THR B 1 188 ? 7.383 -44.156 -18.438 1 33.19 188 THR B CA 1
ATOM 6282 C C . THR B 1 188 ? 7.562 -42.688 -18.797 1 33.19 188 THR B C 1
ATOM 6284 O O . THR B 1 188 ? 7.523 -42.312 -19.969 1 33.19 188 THR B O 1
ATOM 6287 N N . TYR B 1 189 ? 6.777 -41.812 -18.219 1 36.41 189 TYR B N 1
ATOM 6288 C CA . TYR B 1 189 ? 7.348 -40.469 -18.047 1 36.41 189 TYR B CA 1
ATOM 6289 C C . TYR B 1 189 ? 8.719 -40.531 -17.406 1 36.41 189 TYR B C 1
ATOM 6291 O O . TYR B 1 189 ? 9.039 -41.5 -16.703 1 36.41 189 TYR B O 1
ATOM 6299 N N . PHE B 1 190 ? 9.828 -40.469 -17.672 1 32.53 190 PHE B N 1
ATOM 6300 C CA . PHE B 1 190 ? 10.664 -40.531 -16.484 1 32.53 190 PHE B CA 1
ATOM 6301 C C . PHE B 1 190 ? 9.922 -39.969 -15.273 1 32.53 190 PHE B C 1
ATOM 6303 O O . PHE B 1 190 ? 9.789 -38.75 -15.133 1 32.53 190 PHE B O 1
ATOM 6310 N N . ARG B 1 191 ? 8.523 -40.156 -14.953 1 34.94 191 ARG B N 1
ATOM 6311 C CA . ARG B 1 191 ? 8.484 -40.594 -13.57 1 34.94 191 ARG B CA 1
ATOM 6312 C C . ARG B 1 191 ? 8.977 -42.031 -13.438 1 34.94 191 ARG B C 1
ATOM 6314 O O . ARG B 1 191 ? 8.75 -42.875 -14.328 1 34.94 191 ARG B O 1
ATOM 6321 N N . PRO B 1 192 ? 9.812 -42.812 -12.633 1 29.41 192 PRO B N 1
ATOM 6322 C CA . PRO B 1 192 ? 9.875 -44.25 -12.32 1 29.41 192 PRO B CA 1
ATOM 6323 C C . PRO B 1 192 ? 8.492 -44.875 -12.242 1 29.41 192 PRO B C 1
ATOM 6325 O O . PRO B 1 192 ? 7.496 -44.188 -11.984 1 29.41 192 PRO B O 1
ATOM 6328 N N . ILE B 1 193 ? 8.18 -46.156 -12.695 1 30.06 193 ILE B N 1
ATOM 6329 C CA . ILE B 1 193 ? 7.117 -47.094 -12.398 1 30.06 193 ILE B CA 1
ATOM 6330 C C . ILE B 1 193 ? 6.438 -46.719 -11.086 1 30.06 193 ILE B C 1
ATOM 6332 O O . ILE B 1 193 ? 7 -45.969 -10.273 1 30.06 193 ILE B O 1
ATOM 6336 N N . GLY B 1 194 ? 5.387 -47.75 -10.516 1 30.06 194 GLY B N 1
ATOM 6337 C CA . GLY B 1 194 ? 4.453 -47.906 -9.414 1 30.06 194 GLY B CA 1
ATOM 6338 C C . GLY B 1 194 ? 5.035 -47.469 -8.078 1 30.06 194 GLY B C 1
ATOM 6339 O O . GLY B 1 194 ? 4.398 -47.625 -7.035 1 30.06 194 GLY B O 1
ATOM 6340 N N . GLU B 1 195 ? 6.246 -47.781 -7.844 1 32.78 195 GLU B N 1
ATOM 6341 C CA . GLU B 1 195 ? 6.602 -47.844 -6.43 1 32.78 195 GLU B CA 1
ATOM 6342 C C . GLU B 1 195 ? 6.477 -46.469 -5.77 1 32.78 195 GLU B C 1
ATOM 6344 O O . GLU B 1 195 ? 6.402 -45.438 -6.461 1 32.78 195 GLU B O 1
ATOM 6349 N N . THR B 1 196 ? 6.812 -46.281 -4.496 1 35 196 THR B N 1
ATOM 6350 C CA . THR B 1 196 ? 6.711 -45.219 -3.49 1 35 196 THR B CA 1
ATOM 6351 C C . THR B 1 196 ? 7.289 -43.906 -4.016 1 35 196 THR B C 1
ATOM 6353 O O . THR B 1 196 ? 8.047 -43.906 -4.988 1 35 196 THR B O 1
ATOM 6356 N N . LYS B 1 197 ? 6.898 -42.656 -3.809 1 42.06 197 LYS B N 1
ATOM 6357 C CA . LYS B 1 197 ? 7.457 -41.312 -3.77 1 42.06 197 LYS B CA 1
ATOM 6358 C C . LYS B 1 197 ? 8.938 -41.312 -4.137 1 42.06 197 LYS B C 1
ATOM 6360 O O . LYS B 1 197 ? 9.539 -40.25 -4.348 1 42.06 197 LYS B O 1
ATOM 6365 N N . GLU B 1 198 ? 9.688 -42.531 -4.438 1 41.12 198 GLU B N 1
ATOM 6366 C CA . GLU B 1 198 ? 11.125 -42.812 -4.484 1 41.12 198 GLU B CA 1
ATOM 6367 C C . GLU B 1 198 ? 11.633 -42.812 -5.922 1 41.12 198 GLU B C 1
ATOM 6369 O O . GLU B 1 198 ? 12.844 -42.875 -6.156 1 41.12 198 GLU B O 1
ATOM 6374 N N . ASN B 1 199 ? 10.734 -42.688 -7.094 1 44.03 199 ASN B N 1
ATOM 6375 C CA . ASN B 1 199 ? 11.25 -42.938 -8.43 1 44.03 199 ASN B CA 1
ATOM 6376 C C . ASN B 1 199 ? 11.328 -41.656 -9.25 1 44.03 199 ASN B C 1
ATOM 6378 O O . ASN B 1 199 ? 11.234 -41.688 -10.477 1 44.03 199 ASN B O 1
ATOM 6382 N N . ARG B 1 200 ? 11.258 -40.469 -8.836 1 55.78 200 ARG B N 1
ATOM 6383 C CA . ARG B 1 200 ? 11.461 -39.219 -9.586 1 55.78 200 ARG B CA 1
ATOM 6384 C C . ARG B 1 200 ? 12.906 -39.125 -10.07 1 55.78 200 ARG B C 1
ATOM 6386 O O . ARG B 1 200 ? 13.844 -39.375 -9.312 1 55.78 200 ARG B O 1
ATOM 6393 N N . LEU B 1 201 ? 12.953 -39.031 -11.547 1 58.81 201 LEU B N 1
ATOM 6394 C CA . LEU B 1 201 ? 14.297 -38.812 -12.07 1 58.81 201 LEU B CA 1
ATOM 6395 C C . LEU B 1 201 ? 14.719 -37.344 -11.898 1 58.81 201 LEU B C 1
ATOM 6397 O O . LEU B 1 201 ? 14.047 -36.438 -12.391 1 58.81 201 LEU B O 1
ATOM 6401 N N . LYS B 1 202 ? 15.57 -37.125 -11.086 1 68.19 202 LYS B N 1
ATOM 6402 C CA . LYS B 1 202 ? 16.203 -35.812 -10.984 1 68.19 202 LYS B CA 1
ATOM 6403 C C . LYS B 1 202 ? 17.5 -35.781 -11.797 1 68.19 202 LYS B C 1
ATOM 6405 O O . LYS B 1 202 ? 18.266 -36.75 -11.812 1 68.19 202 LYS B O 1
ATOM 6410 N N . ILE B 1 203 ? 17.562 -34.688 -12.539 1 69.5 203 ILE B N 1
ATOM 6411 C CA . ILE B 1 203 ? 18.781 -34.531 -13.344 1 69.5 203 ILE B CA 1
ATOM 6412 C C . ILE B 1 203 ? 19.984 -34.344 -12.422 1 69.5 203 ILE B C 1
ATOM 6414 O O . ILE B 1 203 ? 20 -33.406 -11.602 1 69.5 203 ILE B O 1
ATOM 6418 N N . ASP B 1 204 ? 20.859 -35.281 -12.562 1 71.31 204 ASP B N 1
ATOM 6419 C CA . ASP B 1 204 ? 22.047 -35.219 -11.719 1 71.31 204 ASP B CA 1
ATOM 6420 C C . ASP B 1 204 ? 22.984 -34.094 -12.148 1 71.31 204 ASP B C 1
ATOM 6422 O O . ASP B 1 204 ? 23.062 -33.75 -13.328 1 71.31 204 ASP B O 1
ATOM 6426 N N . LYS B 1 205 ? 23.656 -33.594 -11.195 1 77.5 205 LYS B N 1
ATOM 6427 C CA . LYS B 1 205 ? 24.609 -32.531 -11.43 1 77.5 205 LYS B CA 1
ATOM 6428 C C . LYS B 1 205 ? 25.672 -32.938 -12.445 1 77.5 205 LYS B C 1
ATOM 6430 O O . LYS B 1 205 ? 26.172 -32.094 -13.195 1 77.5 205 LYS B O 1
ATOM 6435 N N . GLU B 1 206 ? 25.938 -34.188 -12.516 1 73.12 206 GLU B N 1
ATOM 6436 C CA . GLU B 1 206 ? 26.969 -34.688 -13.422 1 73.12 206 GLU B CA 1
ATOM 6437 C C . GLU B 1 206 ? 26.562 -34.5 -14.883 1 73.12 206 GLU B C 1
ATOM 6439 O O . GLU B 1 206 ? 27.422 -34.531 -15.773 1 73.12 206 GLU B O 1
ATOM 6444 N N . LEU B 1 207 ? 25.297 -34.281 -15.016 1 71.38 207 LEU B N 1
ATOM 6445 C CA . LEU B 1 207 ? 24.797 -34.156 -16.375 1 71.38 207 LEU B CA 1
ATOM 6446 C C . LEU B 1 207 ? 24.797 -32.688 -16.828 1 71.38 207 LEU B C 1
ATOM 6448 O O . LEU B 1 207 ? 24.391 -32.375 -17.938 1 71.38 207 LEU B O 1
ATOM 6452 N N . GLU B 1 208 ? 25.312 -31.859 -16 1 78.12 208 GLU B N 1
ATOM 6453 C CA . GLU B 1 208 ? 25.375 -30.438 -16.359 1 78.12 208 GLU B CA 1
ATOM 6454 C C . GLU B 1 208 ? 26.172 -30.234 -17.641 1 78.12 208 GLU B C 1
ATOM 6456 O O . GLU B 1 208 ? 27.219 -30.844 -17.828 1 78.12 208 GLU B O 1
ATOM 6461 N N . ASP B 1 209 ? 25.641 -29.469 -18.516 1 77.94 209 ASP B N 1
ATOM 6462 C CA . ASP B 1 209 ? 26.25 -29.078 -19.781 1 77.94 209 ASP B CA 1
ATOM 6463 C C . ASP B 1 209 ? 26.266 -30.234 -20.766 1 77.94 209 ASP B C 1
ATOM 6465 O O . ASP B 1 209 ? 26.984 -30.203 -21.766 1 77.94 209 ASP B O 1
ATOM 6469 N N . LYS B 1 210 ? 25.594 -31.281 -20.359 1 74.25 210 LYS B N 1
ATOM 6470 C CA . LYS B 1 210 ? 25.469 -32.406 -21.281 1 74.25 210 LYS B CA 1
ATOM 6471 C C . LYS B 1 210 ? 24.094 -32.438 -21.938 1 74.25 210 LYS B C 1
ATOM 6473 O O . LYS B 1 210 ? 23.156 -31.812 -21.453 1 74.25 210 LYS B O 1
ATOM 6478 N N . ILE B 1 211 ? 24.141 -33.094 -23.047 1 76.06 211 ILE B N 1
ATOM 6479 C CA . ILE B 1 211 ? 22.859 -33.312 -23.703 1 76.06 211 ILE B CA 1
ATOM 6480 C C . ILE B 1 211 ? 22.234 -34.594 -23.172 1 76.06 211 ILE B C 1
ATOM 6482 O O . ILE B 1 211 ? 22.938 -35.562 -22.844 1 76.06 211 ILE B O 1
ATOM 6486 N N . VAL B 1 212 ? 20.953 -34.531 -22.984 1 74.88 212 VAL B N 1
ATOM 6487 C CA . VAL B 1 212 ? 20.25 -35.719 -22.531 1 74.88 212 VAL B CA 1
ATOM 6488 C C . VAL B 1 212 ? 19.375 -36.281 -23.656 1 74.88 212 VAL B C 1
ATOM 6490 O O . VAL B 1 212 ? 18.781 -35.5 -24.422 1 74.88 212 VAL B O 1
ATOM 6493 N N . VAL B 1 213 ? 19.391 -37.562 -23.781 1 72.62 213 VAL B N 1
ATOM 6494 C CA . VAL B 1 213 ? 18.594 -38.25 -24.797 1 72.62 213 VAL B CA 1
ATOM 6495 C C . VAL B 1 213 ? 17.641 -39.219 -24.125 1 72.62 213 VAL B C 1
ATOM 6497 O O . VAL B 1 213 ? 18.016 -39.906 -23.172 1 72.62 213 VAL B O 1
ATOM 6500 N N . CYS B 1 214 ? 16.422 -39.125 -24.5 1 75.12 214 CYS B N 1
ATOM 6501 C CA . CYS B 1 214 ? 15.438 -40.094 -24.031 1 75.12 214 CYS B CA 1
ATOM 6502 C C . CYS B 1 214 ? 14.992 -41.031 -25.172 1 75.12 214 CYS B C 1
ATOM 6504 O O . CYS B 1 214 ? 14.57 -40.562 -26.219 1 75.12 214 CYS B O 1
ATOM 6506 N N . LEU B 1 215 ? 15.164 -42.312 -24.938 1 70.88 215 LEU B N 1
ATOM 6507 C CA . LEU B 1 215 ? 14.664 -43.312 -25.859 1 70.88 215 LEU B CA 1
ATOM 6508 C C . LEU B 1 215 ? 13.328 -43.875 -25.375 1 70.88 215 LEU B C 1
ATOM 6510 O O . LEU B 1 215 ? 13.172 -44.219 -24.203 1 70.88 215 LEU B O 1
ATOM 6514 N N . ALA B 1 216 ? 12.352 -43.812 -26.203 1 74.06 216 ALA B N 1
ATOM 6515 C CA . ALA B 1 216 ? 11.039 -44.375 -25.891 1 74.06 216 ALA B CA 1
ATOM 6516 C C . ALA B 1 216 ? 10.789 -45.625 -26.719 1 74.06 216 ALA B C 1
ATOM 6518 O O . ALA B 1 216 ? 10.891 -45.594 -27.938 1 74.06 216 ALA B O 1
ATOM 6519 N N . CYS B 1 217 ? 10.438 -46.781 -25.938 1 70.19 217 CYS B N 1
ATOM 6520 C CA . CYS B 1 217 ? 10.195 -48.062 -26.594 1 70.19 217 CYS B CA 1
ATOM 6521 C C . CYS B 1 217 ? 8.859 -48.625 -26.156 1 70.19 217 CYS B C 1
ATOM 6523 O O . CYS B 1 217 ? 8.695 -49.062 -25.016 1 70.19 217 CYS B O 1
ATOM 6525 N N . PRO B 1 218 ? 7.887 -48.688 -27 1 73.12 218 PRO B N 1
ATOM 6526 C CA . PRO B 1 218 ? 6.633 -49.344 -26.641 1 73.12 218 PRO B CA 1
ATOM 6527 C C . PRO B 1 218 ? 6.848 -50.812 -26.203 1 73.12 218 PRO B C 1
ATOM 6529 O O . PRO B 1 218 ? 7.684 -51.5 -26.766 1 73.12 218 PRO B O 1
ATOM 6532 N N . ILE B 1 219 ? 6.184 -51.156 -25.016 1 68.88 219 ILE B N 1
ATOM 6533 C CA . ILE B 1 219 ? 6.281 -52.531 -24.516 1 68.88 219 ILE B CA 1
ATOM 6534 C C . ILE B 1 219 ? 5.379 -53.438 -25.328 1 68.88 219 ILE B C 1
ATOM 6536 O O . ILE B 1 219 ? 4.191 -53.156 -25.5 1 68.88 219 ILE B O 1
ATOM 6540 N N . VAL B 1 220 ? 5.93 -54.469 -25.812 1 65 220 VAL B N 1
ATOM 6541 C CA . VAL B 1 220 ? 5.145 -55.406 -26.609 1 65 220 VAL B CA 1
ATOM 6542 C C . VAL B 1 220 ? 4.977 -56.719 -25.828 1 65 220 VAL B C 1
ATOM 6544 O O . VAL B 1 220 ? 5.914 -57.188 -25.188 1 65 220 VAL B O 1
ATOM 6547 N N . GLY B 1 221 ? 3.818 -57.031 -25.078 1 57.25 221 GLY B N 1
ATOM 6548 C CA . GLY B 1 221 ? 3.586 -58.281 -24.359 1 57.25 221 GLY B CA 1
ATOM 6549 C C . GLY B 1 221 ? 3.801 -59.5 -25.203 1 57.25 221 GLY B C 1
ATOM 6550 O O . GLY B 1 221 ? 4.199 -60.562 -24.688 1 57.25 221 GLY B O 1
ATOM 6551 N N . ASN B 1 222 ? 3.369 -59.594 -26.359 1 55.12 222 ASN B N 1
ATOM 6552 C CA . ASN B 1 222 ? 3.209 -60.844 -27.094 1 55.12 222 ASN B CA 1
ATOM 6553 C C . ASN B 1 222 ? 4.34 -61.062 -28.094 1 55.12 222 ASN B C 1
ATOM 6555 O O . ASN B 1 222 ? 4.188 -61.812 -29.062 1 55.12 222 ASN B O 1
ATOM 6559 N N . GLY B 1 223 ? 5.578 -60.469 -27.828 1 55.34 223 GLY B N 1
ATOM 6560 C CA . GLY B 1 223 ? 6.672 -60.688 -28.766 1 55.34 223 GLY B CA 1
ATOM 6561 C C . GLY B 1 223 ? 6.59 -59.812 -29.984 1 55.34 223 GLY B C 1
ATOM 6562 O O . GLY B 1 223 ? 7.367 -59.969 -30.938 1 55.34 223 GLY B O 1
ATOM 6563 N N . GLU B 1 224 ? 5.578 -59.031 -30.062 1 59.97 224 GLU B N 1
ATOM 6564 C CA . GLU B 1 224 ? 5.465 -58.094 -31.188 1 59.97 224 GLU B CA 1
ATOM 6565 C C . GLU B 1 224 ? 6.574 -57.062 -31.156 1 59.97 224 GLU B C 1
ATOM 6567 O O . GLU B 1 224 ? 7.023 -56.656 -30.078 1 59.97 224 GLU B O 1
ATOM 6572 N N . PRO B 1 225 ? 7.086 -56.844 -32.375 1 59.75 225 PRO B N 1
ATOM 6573 C CA . PRO B 1 225 ? 8.133 -55.844 -32.406 1 59.75 225 PRO B CA 1
ATOM 6574 C C . PRO B 1 225 ? 7.613 -54.438 -32.062 1 59.75 225 PRO B C 1
ATOM 6576 O O . PRO B 1 225 ? 6.426 -54.156 -32.219 1 59.75 225 PRO B O 1
ATOM 6579 N N . SER B 1 226 ? 8.461 -53.625 -31.406 1 69.06 226 SER B N 1
ATOM 6580 C CA . SER B 1 226 ? 8.172 -52.219 -31.125 1 69.06 226 SER B CA 1
ATOM 6581 C C . SER B 1 226 ? 9.164 -51.312 -31.844 1 69.06 226 SER B C 1
ATOM 6583 O O . SER B 1 226 ? 10.25 -51.75 -32.219 1 69.06 226 SER B O 1
ATOM 6585 N N . ILE B 1 227 ? 8.586 -50.156 -32.375 1 69.06 227 ILE B N 1
ATOM 6586 C CA . ILE B 1 227 ? 9.469 -49.156 -32.938 1 69.06 227 ILE B CA 1
ATOM 6587 C C . ILE B 1 227 ? 9.789 -48.094 -31.891 1 69.06 227 ILE B C 1
ATOM 6589 O O . ILE B 1 227 ? 8.891 -47.406 -31.406 1 69.06 227 ILE B O 1
ATOM 6593 N N . SER B 1 228 ? 11.047 -48.094 -31.656 1 71.88 228 SER B N 1
ATOM 6594 C CA . SER B 1 228 ? 11.492 -47.125 -30.656 1 71.88 228 SER B CA 1
ATOM 6595 C C . SER B 1 228 ? 11.711 -45.75 -31.266 1 71.88 228 SER B C 1
ATOM 6597 O O . SER B 1 228 ? 11.828 -45.625 -32.5 1 71.88 228 SER B O 1
ATOM 6599 N N . ALA B 1 229 ? 11.562 -44.719 -30.531 1 75.44 229 ALA B N 1
ATOM 6600 C CA . ALA B 1 229 ? 11.875 -43.344 -30.906 1 75.44 229 ALA B CA 1
ATOM 6601 C C . ALA B 1 229 ? 12.797 -42.688 -29.875 1 75.44 229 ALA B C 1
ATOM 6603 O O . ALA B 1 229 ? 12.852 -43.125 -28.719 1 75.44 229 ALA B O 1
ATOM 6604 N N . ALA B 1 230 ? 13.625 -41.75 -30.391 1 76 230 ALA B N 1
ATOM 6605 C CA . ALA B 1 230 ? 14.531 -41.031 -29.5 1 76 230 ALA B CA 1
ATOM 6606 C C . ALA B 1 230 ? 14.273 -39.531 -29.547 1 76 230 ALA B C 1
ATOM 6608 O O . ALA B 1 230 ? 13.945 -38.969 -30.609 1 76 230 ALA B O 1
ATOM 6609 N N . ALA B 1 231 ? 14.312 -38.938 -28.375 1 78.81 231 ALA B N 1
ATOM 6610 C CA . ALA B 1 231 ? 14.281 -37.469 -28.25 1 78.81 231 ALA B CA 1
ATOM 6611 C C . ALA B 1 231 ? 15.539 -36.969 -27.562 1 78.81 231 ALA B C 1
ATOM 6613 O O . ALA B 1 231 ? 16.016 -37.531 -26.594 1 78.81 231 ALA B O 1
ATOM 6614 N N . THR B 1 232 ? 16.125 -35.906 -28.188 1 76 232 THR B N 1
ATOM 6615 C CA . THR B 1 232 ? 17.297 -35.25 -27.625 1 76 232 THR B CA 1
ATOM 6616 C C . THR B 1 232 ? 16.938 -33.875 -27.094 1 76 232 THR B C 1
ATOM 6618 O O . THR B 1 232 ? 16.125 -33.156 -27.688 1 76 232 THR B O 1
ATOM 6621 N N . SER B 1 233 ? 17.562 -33.562 -25.953 1 76 233 SER B N 1
ATOM 6622 C CA . SER B 1 233 ? 17.344 -32.188 -25.453 1 76 233 SER B CA 1
ATOM 6623 C C . SER B 1 233 ? 17.922 -31.156 -26.406 1 76 233 SER B C 1
ATOM 6625 O O . SER B 1 233 ? 19.016 -31.328 -26.938 1 76 233 SER B O 1
ATOM 6627 N N . LYS B 1 234 ? 17.078 -30.188 -26.703 1 70.88 234 LYS B N 1
ATOM 6628 C CA . LYS B 1 234 ? 17.484 -29.125 -27.609 1 70.88 234 LYS B CA 1
ATOM 6629 C C . LYS B 1 234 ? 18.688 -28.359 -27.062 1 70.88 234 LYS B C 1
ATOM 6631 O O . LYS B 1 234 ? 19.469 -27.812 -27.828 1 70.88 234 LYS B O 1
ATOM 6636 N N . LEU B 1 235 ? 18.734 -28.25 -25.719 1 74.5 235 LEU B N 1
ATOM 6637 C CA . LEU B 1 235 ? 19.812 -27.547 -25.047 1 74.5 235 LEU B CA 1
ATOM 6638 C C . LEU B 1 235 ? 20.469 -28.422 -24 1 74.5 235 LEU B C 1
ATOM 6640 O O . LEU B 1 235 ? 19.859 -29.391 -23.516 1 74.5 235 LEU B O 1
ATOM 6644 N N . PRO B 1 236 ? 21.75 -28.062 -23.75 1 77.5 236 PRO B N 1
ATOM 6645 C CA . PRO B 1 236 ? 22.406 -28.781 -22.656 1 77.5 236 PRO B CA 1
ATOM 6646 C C . PRO B 1 236 ? 21.703 -28.578 -21.312 1 77.5 236 PRO B C 1
ATOM 6648 O O . PRO B 1 236 ? 21 -27.578 -21.125 1 77.5 236 PRO B O 1
ATOM 6651 N N . VAL B 1 237 ? 21.953 -29.547 -20.5 1 80.06 237 VAL B N 1
ATOM 6652 C CA . VAL B 1 237 ? 21.406 -29.453 -19.141 1 80.06 237 VAL B CA 1
ATOM 6653 C C . VAL B 1 237 ? 21.938 -28.203 -18.453 1 80.06 237 VAL B C 1
ATOM 6655 O O . VAL B 1 237 ? 23.156 -27.984 -18.375 1 80.06 237 VAL B O 1
ATOM 6658 N N . SER B 1 238 ? 21.031 -27.391 -18.078 1 82.81 238 SER B N 1
ATOM 6659 C CA . SER B 1 238 ? 21.422 -26.156 -17.422 1 82.81 238 SER B CA 1
ATOM 6660 C C . SER B 1 238 ? 21.656 -26.391 -15.93 1 82.81 238 SER B C 1
ATOM 6662 O O . SER B 1 238 ? 21.125 -27.344 -15.344 1 82.81 238 SER B O 1
ATOM 6664 N N . ALA B 1 239 ? 22.484 -25.422 -15.391 1 83.56 239 ALA B N 1
ATOM 6665 C CA . ALA B 1 239 ? 22.656 -25.438 -13.938 1 83.56 239 ALA B CA 1
ATOM 6666 C C . ALA B 1 239 ? 21.359 -25.078 -13.219 1 83.56 239 ALA B C 1
ATOM 6668 O O . ALA B 1 239 ? 20.562 -24.297 -13.727 1 83.56 239 ALA B O 1
ATOM 6669 N N . GLY B 1 240 ? 21.125 -25.734 -12.188 1 87 240 GLY B N 1
ATOM 6670 C CA . GLY B 1 240 ? 19.969 -25.391 -11.375 1 87 240 GLY B CA 1
ATOM 6671 C C . GLY B 1 240 ? 20.234 -24.234 -10.43 1 87 240 GLY B C 1
ATOM 6672 O O . GLY B 1 240 ? 21.375 -23.828 -10.242 1 87 240 GLY B O 1
ATOM 6673 N N . PRO B 1 241 ? 19.203 -23.703 -9.867 1 90.12 241 PRO B N 1
ATOM 6674 C CA . PRO B 1 241 ? 19.344 -22.562 -8.969 1 90.12 241 PRO B CA 1
ATOM 6675 C C . PRO B 1 241 ? 19.844 -22.953 -7.578 1 90.12 241 PRO B C 1
ATOM 6677 O O . PRO B 1 241 ? 20.047 -22.094 -6.727 1 90.12 241 PRO B O 1
ATOM 6680 N N . GLY B 1 242 ? 20.109 -24.188 -7.309 1 86.19 242 GLY B N 1
ATOM 6681 C CA . GLY B 1 242 ? 20.375 -24.656 -5.961 1 86.19 242 GLY B CA 1
ATOM 6682 C C . GLY B 1 242 ? 19.125 -25 -5.172 1 86.19 242 GLY B C 1
ATOM 6683 O O . GLY B 1 242 ? 18.125 -25.391 -5.75 1 86.19 242 GLY B O 1
ATOM 6684 N N . ILE B 1 243 ? 19.266 -24.922 -3.896 1 89.56 243 ILE B N 1
ATOM 6685 C CA . ILE B 1 243 ? 18.141 -25.281 -3.051 1 89.56 243 ILE B CA 1
ATOM 6686 C C . ILE B 1 243 ? 17.125 -24.141 -3.037 1 89.56 243 ILE B C 1
ATOM 6688 O O . ILE B 1 243 ? 17.469 -23 -2.738 1 89.56 243 ILE B O 1
ATOM 6692 N N . CYS B 1 244 ? 16.031 -24.5 -3.398 1 94.62 244 CYS B N 1
ATOM 6693 C CA . CYS B 1 244 ? 14.961 -23.516 -3.367 1 94.62 244 CYS B CA 1
ATOM 6694 C C . CYS B 1 244 ? 14.258 -23.516 -2.014 1 94.62 244 CYS B C 1
ATOM 6696 O O . CYS B 1 244 ? 14 -24.578 -1.442 1 94.62 244 CYS B O 1
ATOM 6698 N N . PRO B 1 245 ? 13.883 -22.344 -1.488 1 95.94 245 PRO B N 1
ATOM 6699 C CA . PRO B 1 245 ? 13.273 -22.234 -0.163 1 95.94 245 PRO B CA 1
ATOM 6700 C C . PRO B 1 245 ? 12.016 -23.094 -0.027 1 95.94 245 PRO B C 1
ATOM 6702 O O . PRO B 1 245 ? 11.727 -23.609 1.059 1 95.94 245 PRO B O 1
ATOM 6705 N N . TYR B 1 246 ? 11.273 -23.312 -1.101 1 95.75 246 TYR B N 1
ATOM 6706 C CA . TYR B 1 246 ? 10.055 -24.094 -1.001 1 95.75 246 TYR B CA 1
ATOM 6707 C C . TYR B 1 246 ? 10.375 -25.562 -0.737 1 95.75 246 TYR B C 1
ATOM 6709 O O . TYR B 1 246 ? 9.523 -26.312 -0.242 1 95.75 246 TYR B O 1
ATOM 6717 N N . GLN B 1 247 ? 11.57 -26.031 -1.111 1 90.5 247 GLN B N 1
ATOM 6718 C CA . GLN B 1 247 ? 11.977 -27.406 -0.845 1 90.5 247 GLN B CA 1
ATOM 6719 C C . GLN B 1 247 ? 12.164 -27.641 0.65 1 90.5 247 GLN B C 1
ATOM 6721 O O . GLN B 1 247 ? 11.891 -28.734 1.15 1 90.5 247 GLN B O 1
ATOM 6726 N N . ILE B 1 248 ? 12.609 -26.594 1.291 1 89.38 248 ILE B N 1
ATOM 6727 C CA . ILE B 1 248 ? 12.75 -26.656 2.742 1 89.38 248 ILE B CA 1
ATOM 6728 C C . ILE B 1 248 ? 11.367 -26.703 3.389 1 89.38 248 ILE B C 1
ATOM 6730 O O . ILE B 1 248 ? 11.133 -27.484 4.316 1 89.38 248 ILE B O 1
ATOM 6734 N N . ARG B 1 249 ? 10.523 -25.891 2.871 1 90.06 249 ARG B N 1
ATOM 6735 C CA . ARG B 1 249 ? 9.148 -25.859 3.357 1 90.06 249 ARG B CA 1
ATOM 6736 C C . ARG B 1 249 ? 8.453 -27.203 3.135 1 90.06 249 ARG B C 1
ATOM 6738 O O . ARG B 1 249 ? 7.695 -27.672 3.988 1 90.06 249 ARG B O 1
ATOM 6745 N N . GLN B 1 250 ? 8.703 -27.859 2.008 1 87.69 250 GLN B N 1
ATOM 6746 C CA . GLN B 1 250 ? 8.141 -29.172 1.674 1 87.69 250 GLN B CA 1
ATOM 6747 C C . GLN B 1 250 ? 8.555 -30.219 2.699 1 87.69 250 GLN B C 1
ATOM 6749 O O . GLN B 1 250 ? 7.738 -31.047 3.111 1 87.69 250 GLN B O 1
ATOM 6754 N N . LYS B 1 251 ? 9.758 -30.141 3.035 1 79.12 251 LYS B N 1
ATOM 6755 C CA . LYS B 1 251 ? 10.289 -31.125 3.98 1 79.12 251 LYS B CA 1
ATOM 6756 C C . LYS B 1 251 ? 9.648 -30.969 5.355 1 79.12 251 LYS B C 1
ATOM 6758 O O . LYS B 1 251 ? 9.398 -31.953 6.043 1 79.12 251 LYS B O 1
ATOM 6763 N N . GLN B 1 252 ? 9.383 -29.797 5.652 1 74 252 GLN B N 1
ATOM 6764 C CA . GLN B 1 252 ? 8.734 -29.547 6.93 1 74 252 GLN B CA 1
ATOM 6765 C C . GLN B 1 252 ? 7.293 -30.062 6.922 1 74 252 GLN B C 1
ATOM 6767 O O . GLN B 1 252 ? 6.789 -30.531 7.945 1 74 252 GLN B O 1
ATOM 6772 N N . GLU B 1 253 ? 6.656 -30 5.754 1 66.25 253 GLU B N 1
ATOM 6773 C CA . GLU B 1 253 ? 5.262 -30.391 5.602 1 66.25 253 GLU B CA 1
ATOM 6774 C C . GLU B 1 253 ? 5.133 -31.922 5.496 1 66.25 253 GLU B C 1
ATOM 6776 O O . GLU B 1 253 ? 4.152 -32.5 5.965 1 66.25 253 GLU B O 1
ATOM 6781 N N . THR B 1 254 ? 5.965 -32.562 4.691 1 57.41 254 THR B N 1
ATOM 6782 C CA . THR B 1 254 ? 5.898 -34 4.453 1 57.41 254 THR B CA 1
ATOM 6783 C C . THR B 1 254 ? 6.02 -34.781 5.762 1 57.41 254 THR B C 1
ATOM 6785 O O . THR B 1 254 ? 5.449 -35.875 5.902 1 57.41 254 THR B O 1
ATOM 6788 N N . GLN B 1 255 ? 6.719 -34.219 6.57 1 50.62 255 GLN B N 1
ATOM 6789 C CA . GLN B 1 255 ? 6.711 -34.969 7.836 1 50.62 255 GLN B CA 1
ATOM 6790 C C . GLN B 1 255 ? 5.316 -34.969 8.453 1 50.62 255 GLN B C 1
ATOM 6792 O O . GLN B 1 255 ? 4.98 -35.875 9.219 1 50.62 255 GLN B O 1
ATOM 6797 N N . ARG B 1 256 ? 4.488 -34.156 7.852 1 48.81 256 ARG B N 1
ATOM 6798 C CA . ARG B 1 256 ? 3.154 -34 8.422 1 48.81 256 ARG B CA 1
ATOM 6799 C C . ARG B 1 256 ? 2.143 -34.875 7.695 1 48.81 256 ARG B C 1
ATOM 6801 O O . ARG B 1 256 ? 0.993 -34.969 8.125 1 48.81 256 ARG B O 1
ATOM 6808 N N . ARG B 1 257 ? 2.453 -35.25 6.398 1 52.12 257 ARG B N 1
ATOM 6809 C CA . ARG B 1 257 ? 1.479 -36.062 5.676 1 52.12 257 ARG B CA 1
ATOM 6810 C C . ARG B 1 257 ? 1.104 -37.312 6.469 1 52.12 257 ARG B C 1
ATOM 6812 O O . ARG B 1 257 ? 0.518 -38.25 5.922 1 52.12 257 ARG B O 1
ATOM 6819 N N . TYR B 1 258 ? 1.449 -37.25 7.621 1 48.53 258 TYR B N 1
ATOM 6820 C CA . TYR B 1 258 ? 1.167 -38.5 8.336 1 48.53 258 TYR B CA 1
ATOM 6821 C C . TYR B 1 258 ? -0.317 -38.844 8.273 1 48.53 258 TYR B C 1
ATOM 6823 O O . TYR B 1 258 ? -0.75 -39.844 8.82 1 48.53 258 TYR B O 1
ATOM 6831 N N . TYR B 1 259 ? -1.154 -37.844 7.625 1 53.62 259 TYR B N 1
ATOM 6832 C CA . TYR B 1 259 ? -2.484 -38.406 7.859 1 53.62 259 TYR B CA 1
ATOM 6833 C C . TYR B 1 259 ? -2.801 -39.5 6.863 1 53.62 259 TYR B C 1
ATOM 6835 O O . TYR B 1 259 ? -2.354 -39.469 5.715 1 53.62 259 TYR B O 1
ATOM 6843 N N . GLU B 1 260 ? -3.064 -40.688 7.277 1 51.31 260 GLU B N 1
ATOM 6844 C CA . GLU B 1 260 ? -3.383 -41.906 6.559 1 51.31 260 GLU B CA 1
ATOM 6845 C C . GLU B 1 260 ? -4.324 -41.625 5.391 1 51.31 260 GLU B C 1
ATOM 6847 O O . GLU B 1 260 ? -5.18 -40.75 5.465 1 51.31 260 GLU B O 1
ATOM 6852 N N . GLU B 1 261 ? -4.027 -41.938 4.035 1 53.69 261 GLU B N 1
ATOM 6853 C CA . GLU B 1 261 ? -4.773 -41.906 2.781 1 53.69 261 GLU B CA 1
ATOM 6854 C C . GLU B 1 261 ? -6.277 -42 3.033 1 53.69 261 GLU B C 1
ATOM 6856 O O . GLU B 1 261 ? -7.074 -41.438 2.295 1 53.69 261 GLU B O 1
ATOM 6861 N N . ASN B 1 262 ? -6.645 -42.5 4.184 1 56.69 262 ASN B N 1
ATOM 6862 C CA . ASN B 1 262 ? -8.062 -42.75 4.438 1 56.69 262 ASN B CA 1
ATOM 6863 C C . ASN B 1 262 ? -8.586 -41.906 5.594 1 56.69 262 ASN B C 1
ATOM 6865 O O . ASN B 1 262 ? -9.406 -42.375 6.383 1 56.69 262 ASN B O 1
ATOM 6869 N N . SER B 1 263 ? -8.023 -40.562 5.52 1 74.94 263 SER B N 1
ATOM 6870 C CA . SER B 1 263 ? -8.438 -39.781 6.672 1 74.94 263 SER B CA 1
ATOM 6871 C C . SER B 1 263 ? -9.344 -38.625 6.254 1 74.94 263 SER B C 1
ATOM 6873 O O . SER B 1 263 ? -9.57 -38.406 5.062 1 74.94 263 SER B O 1
ATOM 6875 N N . ASP B 1 264 ? -10.133 -38.094 7.152 1 88 264 ASP B N 1
ATOM 6876 C CA . ASP B 1 264 ? -10.992 -36.938 6.977 1 88 264 ASP B CA 1
ATOM 6877 C C . ASP B 1 264 ? -10.172 -35.656 6.812 1 88 264 ASP B C 1
ATOM 6879 O O . ASP B 1 264 ? -10.727 -34.562 6.785 1 88 264 ASP B O 1
ATOM 6883 N N . HIS B 1 265 ? -8.852 -35.938 6.645 1 91.5 265 HIS B N 1
ATOM 6884 C CA . HIS B 1 265 ? -7.953 -34.812 6.438 1 91.5 265 HIS B CA 1
ATOM 6885 C C . HIS B 1 265 ? -7.582 -34.656 4.965 1 91.5 265 HIS B C 1
ATOM 6887 O O . HIS B 1 265 ? -7.551 -35.656 4.227 1 91.5 265 HIS B O 1
ATOM 6893 N N . PHE B 1 266 ? -7.363 -33.5 4.523 1 93.38 266 PHE B N 1
ATOM 6894 C CA . PHE B 1 266 ? -6.871 -33.25 3.174 1 93.38 266 PHE B CA 1
ATOM 6895 C C . PHE B 1 266 ? -6.09 -31.938 3.107 1 93.38 266 PHE B C 1
ATOM 6897 O O . PHE B 1 266 ? -6.301 -31.047 3.926 1 93.38 266 PHE B O 1
ATOM 6904 N N . ARG B 1 267 ? -5.176 -31.812 2.205 1 94 267 ARG B N 1
ATOM 6905 C CA . ARG B 1 267 ? -4.301 -30.656 2.035 1 94 267 ARG B CA 1
ATOM 6906 C C . ARG B 1 267 ? -4.715 -29.828 0.824 1 94 267 ARG B C 1
ATOM 6908 O O . ARG B 1 267 ? -5.047 -30.375 -0.227 1 94 267 ARG B O 1
ATOM 6915 N N . VAL B 1 268 ? -4.75 -28.516 1.035 1 97 268 VAL B N 1
ATOM 6916 C CA . VAL B 1 268 ? -5.137 -27.594 -0.021 1 97 268 VAL B CA 1
ATOM 6917 C C . VAL B 1 268 ? -4.004 -26.609 -0.285 1 97 268 VAL B C 1
ATOM 6919 O O . VAL B 1 268 ? -3.354 -26.141 0.65 1 97 268 VAL B O 1
ATOM 6922 N N . VAL B 1 269 ? -3.773 -26.328 -1.606 1 97.62 269 VAL B N 1
ATOM 6923 C CA . VAL B 1 269 ? -2.805 -25.312 -2.023 1 97.62 269 VAL B CA 1
ATOM 6924 C C . VAL B 1 269 ? -3.496 -24.266 -2.887 1 97.62 269 VAL B C 1
ATOM 6926 O O . VAL B 1 269 ? -4.266 -24.609 -3.791 1 97.62 269 VAL B O 1
ATOM 6929 N N . SER B 1 270 ? -3.387 -23.016 -2.588 1 98.81 270 SER B N 1
ATOM 6930 C CA . SER B 1 270 ? -3.738 -21.891 -3.445 1 98.81 270 SER B CA 1
ATOM 6931 C C . SER B 1 270 ? -2.494 -21.141 -3.914 1 98.81 270 SER B C 1
ATOM 6933 O O . SER B 1 270 ? -1.656 -20.75 -3.102 1 98.81 270 SER B O 1
ATOM 6935 N N . TYR B 1 271 ? -2.357 -20.953 -5.277 1 98.75 271 TYR B N 1
ATOM 6936 C CA . TYR B 1 271 ? -1.083 -20.453 -5.773 1 98.75 271 TYR B CA 1
ATOM 6937 C C . TYR B 1 271 ? -1.27 -19.703 -7.082 1 98.75 271 TYR B C 1
ATOM 6939 O O . TYR B 1 271 ? -1.639 -20.281 -8.102 1 98.75 271 TYR B O 1
ATOM 6947 N N . ASN B 1 272 ? -1.093 -18.359 -7.055 1 98.69 272 ASN B N 1
ATOM 6948 C CA . ASN B 1 272 ? -0.902 -17.625 -8.297 1 98.69 272 ASN B CA 1
ATOM 6949 C C . ASN B 1 272 ? 0.483 -17.859 -8.891 1 98.69 272 ASN B C 1
ATOM 6951 O O . ASN B 1 272 ? 1.489 -17.422 -8.328 1 98.69 272 ASN B O 1
ATOM 6955 N N . ILE B 1 273 ? 0.548 -18.438 -10 1 98.25 273 ILE B N 1
ATOM 6956 C CA . ILE B 1 273 ? 1.829 -18.953 -10.461 1 98.25 273 ILE B CA 1
ATOM 6957 C C . ILE B 1 273 ? 2.436 -18 -11.492 1 98.25 273 ILE B C 1
ATOM 6959 O O . ILE B 1 273 ? 3.447 -18.312 -12.117 1 98.25 273 ILE B O 1
ATOM 6963 N N . LEU B 1 274 ? 1.861 -16.812 -11.68 1 97.81 274 LEU B N 1
ATOM 6964 C CA . LEU B 1 274 ? 2.367 -15.812 -12.617 1 97.81 274 LEU B CA 1
ATOM 6965 C C . LEU B 1 274 ? 2.379 -16.359 -14.039 1 97.81 274 LEU B C 1
ATOM 6967 O O . LEU B 1 274 ? 3.27 -17.125 -14.406 1 97.81 274 LEU B O 1
ATOM 6971 N N . SER B 1 275 ? 1.477 -15.938 -14.883 1 94.94 275 SER B N 1
ATOM 6972 C CA . SER B 1 275 ? 1.4 -16.406 -16.266 1 94.94 275 SER B CA 1
ATOM 6973 C C . SER B 1 275 ? 2.654 -16.031 -17.047 1 94.94 275 SER B C 1
ATOM 6975 O O . SER B 1 275 ? 3.295 -15.016 -16.75 1 94.94 275 SER B O 1
ATOM 6977 N N . ASP B 1 276 ? 3.012 -16.844 -18 1 92.75 276 ASP B N 1
ATOM 6978 C CA . ASP B 1 276 ? 4.18 -16.562 -18.828 1 92.75 276 ASP B CA 1
ATOM 6979 C C . ASP B 1 276 ? 4.004 -15.266 -19.609 1 92.75 276 ASP B C 1
ATOM 6981 O O . ASP B 1 276 ? 4.941 -14.477 -19.719 1 92.75 276 ASP B O 1
ATOM 6985 N N . GLY B 1 277 ? 2.855 -15.125 -20.141 1 90.94 277 GLY B N 1
ATOM 6986 C CA . GLY B 1 277 ? 2.559 -13.914 -20.891 1 90.94 277 GLY B CA 1
ATOM 6987 C C . GLY B 1 277 ? 2.717 -12.648 -20.078 1 90.94 277 GLY B C 1
ATOM 6988 O O . GLY B 1 277 ? 3.258 -11.648 -20.562 1 90.94 277 GLY B O 1
ATOM 6989 N N . LEU B 1 278 ? 2.268 -12.68 -18.859 1 92.56 278 LEU B N 1
ATOM 6990 C CA . LEU B 1 278 ? 2.359 -11.516 -17.984 1 92.56 278 LEU B CA 1
ATOM 6991 C C . LEU B 1 278 ? 3.797 -11.281 -17.531 1 92.56 278 LEU B C 1
ATOM 6993 O O . LEU B 1 278 ? 4.254 -10.141 -17.453 1 92.56 278 LEU B O 1
ATOM 6997 N N . ALA B 1 279 ? 4.492 -12.328 -17.219 1 95.5 279 ALA B N 1
ATOM 6998 C CA . ALA B 1 279 ? 5.863 -12.242 -16.719 1 95.5 279 ALA B CA 1
ATOM 6999 C C . ALA B 1 279 ? 6.777 -11.562 -17.734 1 95.5 279 ALA B C 1
ATOM 7001 O O . ALA B 1 279 ? 7.715 -10.859 -17.359 1 95.5 279 ALA B O 1
ATOM 7002 N N . GLU B 1 280 ? 6.461 -11.719 -18.984 1 92.31 280 GLU B N 1
ATOM 7003 C CA . GLU B 1 280 ? 7.355 -11.281 -20.062 1 92.31 280 GLU B CA 1
ATOM 7004 C C . GLU B 1 280 ? 7.035 -9.859 -20.5 1 92.31 280 GLU B C 1
ATOM 7006 O O . GLU B 1 280 ? 7.789 -9.266 -21.281 1 92.31 280 GLU B O 1
ATOM 7011 N N . THR B 1 281 ? 6.023 -9.273 -19.984 1 93.25 281 THR B N 1
ATOM 7012 C CA . THR B 1 281 ? 5.656 -7.922 -20.391 1 93.25 281 THR B CA 1
ATOM 7013 C C . THR B 1 281 ? 6.633 -6.898 -19.828 1 93.25 281 THR B C 1
ATOM 7015 O O . THR B 1 281 ? 7.258 -7.141 -18.781 1 93.25 281 THR B O 1
ATOM 7018 N N . ASP B 1 282 ? 6.695 -5.75 -20.484 1 91.12 282 ASP B N 1
ATOM 7019 C CA . ASP B 1 282 ? 7.516 -4.652 -19.984 1 91.12 282 ASP B CA 1
ATOM 7020 C C . ASP B 1 282 ? 6.996 -4.137 -18.641 1 91.12 282 ASP B C 1
ATOM 7022 O O . ASP B 1 282 ? 7.777 -3.732 -17.781 1 91.12 282 ASP B O 1
ATOM 7026 N N . PHE B 1 283 ? 5.754 -4.184 -18.562 1 90.56 283 PHE B N 1
ATOM 7027 C CA . PHE B 1 283 ? 5.141 -3.762 -17.312 1 90.56 283 PHE B CA 1
ATOM 7028 C C . PHE B 1 283 ? 5.684 -4.574 -16.141 1 90.56 283 PHE B C 1
ATOM 7030 O O . PHE B 1 283 ? 6.023 -4.016 -15.094 1 90.56 283 PHE B O 1
ATOM 7037 N N . SER B 1 284 ? 5.75 -5.848 -16.328 1 94.56 284 SER B N 1
ATOM 7038 C CA . SER B 1 284 ? 6.211 -6.734 -15.258 1 94.56 284 SER B CA 1
ATOM 7039 C C . SER B 1 284 ? 7.723 -6.652 -15.094 1 94.56 284 SER B C 1
ATOM 7041 O O . SER B 1 284 ? 8.219 -6.34 -14.008 1 94.56 284 SER B O 1
ATOM 7043 N N . LYS B 1 285 ? 8.5 -6.836 -16.156 1 93.81 285 LYS B N 1
ATOM 7044 C CA . LYS B 1 285 ? 9.953 -6.934 -16.109 1 93.81 285 LYS B CA 1
ATOM 7045 C C . LYS B 1 285 ? 10.586 -5.602 -15.711 1 93.81 285 LYS B C 1
ATOM 7047 O O . LYS B 1 285 ? 11.578 -5.578 -14.984 1 93.81 285 LYS B O 1
ATOM 7052 N N . ASP B 1 286 ? 9.914 -4.535 -16.125 1 91.44 286 ASP B N 1
ATOM 7053 C CA . ASP B 1 286 ? 10.5 -3.225 -15.859 1 91.44 286 ASP B CA 1
ATOM 7054 C C . ASP B 1 286 ? 9.852 -2.574 -14.641 1 91.44 286 ASP B C 1
ATOM 7056 O O . ASP B 1 286 ? 10.5 -1.821 -13.914 1 91.44 286 ASP B O 1
ATOM 7060 N N . GLY B 1 287 ? 8.664 -2.906 -14.438 1 91.12 287 GLY B N 1
ATOM 7061 C CA . GLY B 1 287 ? 7.906 -2.186 -13.422 1 91.12 287 GLY B CA 1
ATOM 7062 C C . GLY B 1 287 ? 7.766 -2.955 -12.125 1 91.12 287 GLY B C 1
ATOM 7063 O O . GLY B 1 287 ? 7.945 -2.393 -11.039 1 91.12 287 GLY B O 1
ATOM 7064 N N . LEU B 1 288 ? 7.434 -4.191 -12.195 1 94.88 288 LEU B N 1
ATOM 7065 C CA . LEU B 1 288 ? 7.102 -4.957 -11 1 94.88 288 LEU B CA 1
ATOM 7066 C C . LEU B 1 288 ? 8.352 -5.602 -10.406 1 94.88 288 LEU B C 1
ATOM 7068 O O . LEU B 1 288 ? 8.578 -5.531 -9.195 1 94.88 288 LEU B O 1
ATOM 7072 N N . PHE B 1 289 ? 9.172 -6.254 -11.203 1 96.62 289 PHE B N 1
ATOM 7073 C CA . PHE B 1 289 ? 10.328 -6.969 -10.664 1 96.62 289 PHE B CA 1
ATOM 7074 C C . PHE B 1 289 ? 11.547 -6.777 -11.547 1 96.62 289 PHE B C 1
ATOM 7076 O O . PHE B 1 289 ? 12.164 -7.75 -11.984 1 96.62 289 PHE B O 1
ATOM 7083 N N . PRO B 1 290 ? 12.016 -5.496 -11.68 1 94.44 290 PRO B N 1
ATOM 7084 C CA . PRO B 1 290 ? 13.203 -5.207 -12.492 1 94.44 290 PRO B CA 1
ATOM 7085 C C . PRO B 1 290 ? 14.469 -5.855 -11.938 1 94.44 290 PRO B C 1
ATOM 7087 O O . PRO B 1 290 ? 15.484 -5.926 -12.625 1 94.44 290 PRO B O 1
ATOM 7090 N N . TYR B 1 291 ? 14.477 -6.312 -10.727 1 96 291 TYR B N 1
ATOM 7091 C CA . TYR B 1 291 ? 15.617 -6.957 -10.086 1 96 291 TYR B CA 1
ATOM 7092 C C . TYR B 1 291 ? 15.812 -8.375 -10.609 1 96 291 TYR B C 1
ATOM 7094 O O . TYR B 1 291 ? 16.859 -8.984 -10.391 1 96 291 TYR B O 1
ATOM 7102 N N . CYS B 1 292 ? 14.82 -8.969 -11.203 1 96.94 292 CYS B N 1
ATOM 7103 C CA . CYS B 1 292 ? 14.875 -10.352 -11.664 1 96.94 292 CYS B CA 1
ATOM 7104 C C . CYS B 1 292 ? 15.383 -10.422 -13.102 1 96.94 292 CYS B C 1
ATOM 7106 O O . CYS B 1 292 ? 14.805 -9.812 -14 1 96.94 292 CYS B O 1
ATOM 7108 N N . SER B 1 293 ? 16.406 -11.219 -13.352 1 94.56 293 SER B N 1
ATOM 7109 C CA . SER B 1 293 ? 16.969 -11.344 -14.688 1 94.56 293 SER B CA 1
ATOM 7110 C C . SER B 1 293 ? 16.031 -12.094 -15.617 1 94.56 293 SER B C 1
ATOM 7112 O O . SER B 1 293 ? 15.203 -12.891 -15.164 1 94.56 293 SER B O 1
ATOM 7114 N N . ASP B 1 294 ? 16.188 -11.898 -16.906 1 93.56 294 ASP B N 1
ATOM 7115 C CA . ASP B 1 294 ? 15.336 -12.523 -17.922 1 93.56 294 ASP B CA 1
ATOM 7116 C C . ASP B 1 294 ? 15.422 -14.039 -17.859 1 93.56 294 ASP B C 1
ATOM 7118 O O . ASP B 1 294 ? 14.438 -14.734 -18.109 1 93.56 294 ASP B O 1
ATOM 7122 N N . GLU B 1 295 ? 16.531 -14.547 -17.5 1 90.38 295 GLU B N 1
ATOM 7123 C CA . GLU B 1 295 ? 16.75 -15.984 -17.391 1 90.38 295 GLU B CA 1
ATOM 7124 C C . GLU B 1 295 ? 15.797 -16.609 -16.391 1 90.38 295 GLU B C 1
ATOM 7126 O O . GLU B 1 295 ? 15.273 -17.703 -16.609 1 90.38 295 GLU B O 1
ATOM 7131 N N . PHE B 1 296 ? 15.508 -15.875 -15.344 1 94.56 296 PHE B N 1
ATOM 7132 C CA . PHE B 1 296 ? 14.719 -16.438 -14.25 1 94.56 296 PHE B CA 1
ATOM 7133 C C . PHE B 1 296 ? 13.242 -16.094 -14.414 1 94.56 296 PHE B C 1
ATOM 7135 O O . PHE B 1 296 ? 12.391 -16.672 -13.734 1 94.56 296 PHE B O 1
ATOM 7142 N N . VAL B 1 297 ? 12.938 -15.203 -15.352 1 95.56 297 VAL B N 1
ATOM 7143 C CA . VAL B 1 297 ? 11.562 -14.852 -15.664 1 95.56 297 VAL B CA 1
ATOM 7144 C C . VAL B 1 297 ? 11.016 -15.789 -16.734 1 95.56 297 VAL B C 1
ATOM 7146 O O . VAL B 1 297 ? 9.805 -15.969 -16.859 1 95.56 297 VAL B O 1
ATOM 7149 N N . SER B 1 298 ? 11.891 -16.422 -17.422 1 90.5 298 SER B N 1
ATOM 7150 C CA . SER B 1 298 ? 11.508 -17.281 -18.531 1 90.5 298 SER B CA 1
ATOM 7151 C C . SER B 1 298 ? 10.719 -18.5 -18.047 1 90.5 298 SER B C 1
ATOM 7153 O O . SER B 1 298 ? 11.039 -19.062 -17 1 90.5 298 SER B O 1
ATOM 7155 N N . TRP B 1 299 ? 9.742 -18.891 -18.891 1 90 299 TRP B N 1
ATOM 7156 C CA . TRP B 1 299 ? 8.93 -20.047 -18.562 1 90 299 TRP B CA 1
ATOM 7157 C C . TRP B 1 299 ? 9.789 -21.312 -18.469 1 90 299 TRP B C 1
ATOM 7159 O O . TRP B 1 299 ? 9.5 -22.203 -17.672 1 90 299 TRP B O 1
ATOM 7169 N N . ASN B 1 300 ? 10.852 -21.375 -19.188 1 81.88 300 ASN B N 1
ATOM 7170 C CA . ASN B 1 300 ? 11.742 -22.531 -19.172 1 81.88 300 ASN B CA 1
ATOM 7171 C C . ASN B 1 300 ? 12.359 -22.75 -17.797 1 81.88 300 ASN B C 1
ATOM 7173 O O . ASN B 1 300 ? 12.609 -23.875 -17.391 1 81.88 300 ASN B O 1
ATOM 7177 N N . HIS B 1 301 ? 12.609 -21.688 -17.188 1 88.31 301 HIS B N 1
ATOM 7178 C CA . HIS B 1 301 ? 13.148 -21.766 -15.836 1 88.31 301 HIS B CA 1
ATOM 7179 C C . HIS B 1 301 ? 12.039 -21.969 -14.812 1 88.31 301 HIS B C 1
ATOM 7181 O O . HIS B 1 301 ? 12.102 -22.875 -13.984 1 88.31 301 HIS B O 1
ATOM 7187 N N . ARG B 1 302 ? 11.016 -21.172 -14.891 1 93.5 302 ARG B N 1
ATOM 7188 C CA . ARG B 1 302 ? 9.977 -21.094 -13.867 1 93.5 302 ARG B CA 1
ATOM 7189 C C . ARG B 1 302 ? 9.148 -22.375 -13.844 1 93.5 302 ARG B C 1
ATOM 7191 O O . ARG B 1 302 ? 8.711 -22.812 -12.781 1 93.5 302 ARG B O 1
ATOM 7198 N N . SER B 1 303 ? 8.906 -23.016 -15.023 1 90.19 303 SER B N 1
ATOM 7199 C CA . SER B 1 303 ? 8.062 -24.203 -15.094 1 90.19 303 SER B CA 1
ATOM 7200 C C . SER B 1 303 ? 8.648 -25.344 -14.273 1 90.19 303 SER B C 1
ATOM 7202 O O . SER B 1 303 ? 7.918 -26.109 -13.633 1 90.19 303 SER B O 1
ATOM 7204 N N . HIS B 1 304 ? 9.984 -25.469 -14.266 1 87.75 304 HIS B N 1
ATOM 7205 C CA . HIS B 1 304 ? 10.656 -26.484 -13.469 1 87.75 304 HIS B CA 1
ATOM 7206 C C . HIS B 1 304 ? 10.391 -26.281 -11.984 1 87.75 304 HIS B C 1
ATOM 7208 O O . HIS B 1 304 ? 10.047 -27.234 -11.273 1 87.75 304 HIS B O 1
ATOM 7214 N N . LEU B 1 305 ? 10.562 -25.078 -11.609 1 93.25 305 LEU B N 1
ATOM 7215 C CA . LEU B 1 305 ? 10.414 -24.766 -10.195 1 93.25 305 LEU B CA 1
ATOM 7216 C C . LEU B 1 305 ? 8.961 -24.891 -9.758 1 93.25 305 LEU B C 1
ATOM 7218 O O . LEU B 1 305 ? 8.672 -25.391 -8.672 1 93.25 305 LEU B O 1
ATOM 7222 N N . LEU B 1 306 ? 8.07 -24.453 -10.594 1 95.44 306 LEU B N 1
ATOM 7223 C CA . LEU B 1 306 ? 6.648 -24.5 -10.281 1 95.44 306 LEU B CA 1
ATOM 7224 C C . LEU B 1 306 ? 6.191 -25.953 -10.102 1 95.44 306 LEU B C 1
ATOM 7226 O O . LEU B 1 306 ? 5.504 -26.266 -9.125 1 95.44 306 LEU B O 1
ATOM 7230 N N . LEU B 1 307 ? 6.543 -26.766 -11.039 1 90.88 307 LEU B N 1
ATOM 7231 C CA . LEU B 1 307 ? 6.164 -28.172 -10.953 1 90.88 307 LEU B CA 1
ATOM 7232 C C . LEU B 1 307 ? 6.758 -28.828 -9.703 1 90.88 307 LEU B C 1
ATOM 7234 O O . LEU B 1 307 ? 6.066 -29.547 -8.984 1 90.88 307 LEU B O 1
ATOM 7238 N N . ASP B 1 308 ? 8.023 -28.516 -9.523 1 90.19 308 ASP B N 1
ATOM 7239 C CA . ASP B 1 308 ? 8.688 -29.047 -8.344 1 90.19 308 ASP B CA 1
ATOM 7240 C C . ASP B 1 308 ? 7.973 -28.625 -7.062 1 90.19 308 ASP B C 1
ATOM 7242 O O . ASP B 1 308 ? 7.762 -29.438 -6.16 1 90.19 308 ASP B O 1
ATOM 7246 N N . GLU B 1 309 ? 7.629 -27.391 -6.984 1 94.69 309 GLU B N 1
ATOM 7247 C CA . GLU B 1 309 ? 6.98 -26.859 -5.789 1 94.69 309 GLU B CA 1
ATOM 7248 C C . GLU B 1 309 ? 5.582 -27.438 -5.617 1 94.69 309 GLU B C 1
ATOM 7250 O O . GLU B 1 309 ? 5.246 -27.953 -4.547 1 94.69 309 GLU B O 1
ATOM 7255 N N . ILE B 1 310 ? 4.789 -27.406 -6.625 1 94.88 310 ILE B N 1
ATOM 7256 C CA . ILE B 1 310 ? 3.396 -27.844 -6.559 1 94.88 310 ILE B CA 1
ATOM 7257 C C . ILE B 1 310 ? 3.336 -29.328 -6.207 1 94.88 310 ILE B C 1
ATOM 7259 O O . ILE B 1 310 ? 2.611 -29.734 -5.293 1 94.88 310 ILE B O 1
ATOM 7263 N N . ILE B 1 311 ? 4.121 -30.109 -6.906 1 88 311 ILE B N 1
ATOM 7264 C CA . ILE B 1 311 ? 4.113 -31.562 -6.695 1 88 311 ILE B CA 1
ATOM 7265 C C . ILE B 1 311 ? 4.625 -31.875 -5.293 1 88 311 ILE B C 1
ATOM 7267 O O . ILE B 1 311 ? 4.082 -32.75 -4.609 1 88 311 ILE B O 1
ATOM 7271 N N . GLY B 1 312 ? 5.605 -31.125 -4.84 1 88 312 GLY B N 1
ATOM 7272 C CA . GLY B 1 312 ? 6.25 -31.391 -3.564 1 88 312 GLY B CA 1
ATOM 7273 C C . GLY B 1 312 ? 5.348 -31.125 -2.375 1 88 312 GLY B C 1
ATOM 7274 O O . GLY B 1 312 ? 5.582 -31.641 -1.279 1 88 312 GLY B O 1
ATOM 7275 N N . TYR B 1 313 ? 4.348 -30.344 -2.551 1 91.06 313 TYR B N 1
ATOM 7276 C CA . TYR B 1 313 ? 3.436 -30.078 -1.446 1 91.06 313 TYR B CA 1
ATOM 7277 C C . TYR B 1 313 ? 2.535 -31.266 -1.173 1 91.06 313 TYR B C 1
ATOM 7279 O O . TYR B 1 313 ? 1.882 -31.344 -0.129 1 91.06 313 TYR B O 1
ATOM 7287 N N . ASN B 1 314 ? 2.449 -32.219 -2.131 1 88.44 314 ASN B N 1
ATOM 7288 C CA . ASN B 1 314 ? 1.633 -33.406 -1.971 1 88.44 314 ASN B CA 1
ATOM 7289 C C . ASN B 1 314 ? 0.205 -33.062 -1.56 1 88.44 314 ASN B C 1
ATOM 7291 O O . ASN B 1 314 ? -0.308 -33.594 -0.574 1 88.44 314 ASN B O 1
ATOM 7295 N N . ALA B 1 315 ? -0.379 -32.156 -2.275 1 93.19 315 ALA B N 1
ATOM 7296 C CA . ALA B 1 315 ? -1.709 -31.656 -1.933 1 93.19 315 ALA B CA 1
ATOM 7297 C C . ALA B 1 315 ? -2.797 -32.562 -2.51 1 93.19 315 ALA B C 1
ATOM 7299 O O . ALA B 1 315 ? -2.553 -33.312 -3.461 1 93.19 315 ALA B O 1
ATOM 7300 N N . ASP B 1 316 ? -3.945 -32.531 -1.904 1 94.69 316 ASP B N 1
ATOM 7301 C CA . ASP B 1 316 ? -5.129 -33.219 -2.43 1 94.69 316 ASP B CA 1
ATOM 7302 C C . ASP B 1 316 ? -5.883 -32.312 -3.406 1 94.69 316 ASP B C 1
ATOM 7304 O O . ASP B 1 316 ? -6.531 -32.812 -4.332 1 94.69 316 ASP B O 1
ATOM 7308 N N . ILE B 1 317 ? -5.836 -31.078 -3.115 1 97.56 317 ILE B N 1
ATOM 7309 C CA . ILE B 1 317 ? -6.48 -30.062 -3.945 1 97.56 317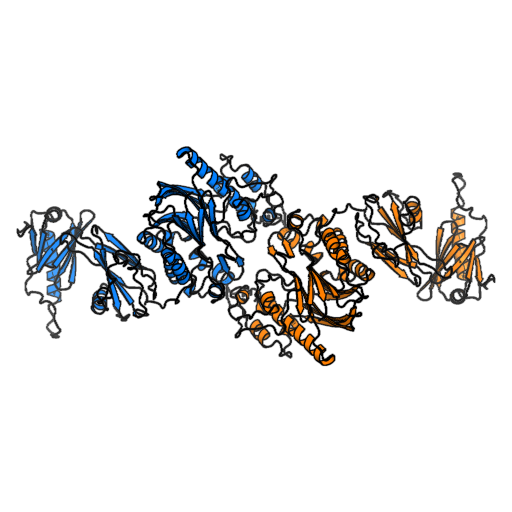 ILE B CA 1
ATOM 7310 C C . ILE B 1 317 ? -5.512 -28.906 -4.203 1 97.56 317 ILE B C 1
ATOM 7312 O O . ILE B 1 317 ? -4.844 -28.438 -3.283 1 97.56 317 ILE B O 1
ATOM 7316 N N . VAL B 1 318 ? -5.418 -28.469 -5.469 1 98.31 318 VAL B N 1
ATOM 7317 C CA . VAL B 1 318 ? -4.578 -27.344 -5.848 1 98.31 318 VAL B CA 1
ATOM 7318 C C . VAL B 1 318 ? -5.391 -26.344 -6.668 1 98.31 318 VAL B C 1
ATOM 7320 O O . VAL B 1 318 ? -5.973 -26.703 -7.695 1 98.31 318 VAL B O 1
ATOM 7323 N N . CYS B 1 319 ? -5.496 -25.125 -6.199 1 98.88 319 CYS B N 1
ATOM 7324 C CA . CYS B 1 319 ? -6.121 -24.047 -6.945 1 98.88 319 CYS B CA 1
ATOM 7325 C C . CYS B 1 319 ? -5.074 -23.078 -7.48 1 98.88 319 CYS B C 1
ATOM 7327 O O . CYS B 1 319 ? -4.379 -22.422 -6.703 1 98.88 319 CYS B O 1
ATOM 7329 N N . LEU B 1 320 ? -5 -22.969 -8.789 1 98.62 320 LEU B N 1
ATOM 7330 C CA . LEU B 1 320 ? -4.008 -22.109 -9.438 1 98.62 320 LEU B CA 1
ATOM 7331 C C . LEU B 1 320 ? -4.672 -20.906 -10.078 1 98.62 320 LEU B C 1
ATOM 7333 O O . LEU B 1 320 ? -5.773 -21 -10.625 1 98.62 320 LEU B O 1
ATOM 7337 N N . GLN B 1 321 ? -4.047 -19.766 -9.992 1 98.12 321 GLN B N 1
ATOM 7338 C CA . GLN B 1 321 ? -4.398 -18.562 -10.734 1 98.12 321 GLN B CA 1
ATOM 7339 C C . GLN B 1 321 ? -3.289 -18.188 -11.711 1 98.12 321 GLN B C 1
ATOM 7341 O O . GLN B 1 321 ? -2.127 -18.547 -11.516 1 98.12 321 GLN B O 1
ATOM 7346 N N . GLU B 1 322 ? -3.645 -17.5 -12.805 1 96.31 322 GLU B N 1
ATOM 7347 C CA . GLU B 1 322 ? -2.748 -17.047 -13.859 1 96.31 322 GLU B CA 1
ATOM 7348 C C . GLU B 1 322 ? -2.055 -18.219 -14.539 1 96.31 322 GLU B C 1
ATOM 7350 O O . GLU B 1 322 ? -0.838 -18.203 -14.742 1 96.31 322 GLU B O 1
ATOM 7355 N N . LEU B 1 323 ? -2.781 -19.219 -14.781 1 95.88 323 LEU B N 1
ATOM 7356 C CA . LEU B 1 323 ? -2.295 -20.297 -15.633 1 95.88 323 LEU B CA 1
ATOM 7357 C C . LEU B 1 323 ? -2.652 -20.031 -17.094 1 95.88 323 LEU B C 1
ATOM 7359 O O . LEU B 1 323 ? -3.824 -19.844 -17.422 1 95.88 323 LEU B O 1
ATOM 7363 N N . ASP B 1 324 ? -1.644 -20.078 -17.922 1 92.19 324 ASP B N 1
ATOM 7364 C CA . ASP B 1 324 ? -1.887 -19.906 -19.344 1 92.19 324 ASP B CA 1
ATOM 7365 C C . ASP B 1 324 ? -2.598 -21.125 -19.938 1 92.19 324 ASP B C 1
ATOM 7367 O O . ASP B 1 324 ? -2.273 -22.266 -19.594 1 92.19 324 ASP B O 1
ATOM 7371 N N . SER B 1 325 ? -3.486 -20.812 -20.859 1 90.88 325 SER B N 1
ATOM 7372 C CA . SER B 1 325 ? -4.254 -21.875 -21.5 1 90.88 325 SER B CA 1
ATOM 7373 C C . SER B 1 325 ? -3.338 -22.859 -22.219 1 90.88 325 SER B C 1
ATOM 7375 O O . SER B 1 325 ? -3.586 -24.062 -22.203 1 90.88 325 SER B O 1
ATOM 7377 N N . LYS B 1 326 ? -2.33 -22.328 -22.828 1 85.31 326 LYS B N 1
ATOM 7378 C CA . LYS B 1 326 ? -1.396 -23.203 -23.547 1 85.31 326 LYS B CA 1
ATOM 7379 C C . LYS B 1 326 ? -0.688 -24.156 -22.594 1 85.31 326 LYS B C 1
ATOM 7381 O O . LYS B 1 326 ? -0.381 -25.297 -22.953 1 85.31 326 LYS B O 1
ATOM 7386 N N . MET B 1 327 ? -0.474 -23.703 -21.422 1 84.81 327 MET B N 1
ATOM 7387 C CA . MET B 1 327 ? 0.205 -24.547 -20.453 1 84.81 327 MET B CA 1
ATOM 7388 C C . MET B 1 327 ? -0.739 -25.609 -19.891 1 84.81 327 MET B C 1
ATOM 7390 O O . MET B 1 327 ? -0.312 -26.719 -19.578 1 84.81 327 MET B O 1
ATOM 7394 N N . PHE B 1 328 ? -1.959 -25.266 -19.688 1 87.19 328 PHE B N 1
ATOM 7395 C CA . PHE B 1 328 ? -2.951 -26.25 -19.25 1 87.19 328 PHE B CA 1
ATOM 7396 C C . PHE B 1 328 ? -3.164 -27.312 -20.312 1 87.19 328 PHE B C 1
ATOM 7398 O O . PHE B 1 328 ? -3.455 -28.469 -19.984 1 87.19 328 PHE B O 1
ATOM 7405 N N . ARG B 1 329 ? -3.002 -26.984 -21.531 1 79.56 329 ARG B N 1
ATOM 7406 C CA . ARG B 1 329 ? -3.17 -27.938 -22.625 1 79.56 329 ARG B CA 1
ATOM 7407 C C . ARG B 1 329 ? -1.847 -28.609 -22.969 1 79.56 329 ARG B C 1
ATOM 7409 O O . ARG B 1 329 ? -1.803 -29.5 -23.812 1 79.56 329 ARG B O 1
ATOM 7416 N N . GLY B 1 330 ? -0.877 -28.141 -22.266 1 76.94 330 GLY B N 1
ATOM 7417 C CA . GLY B 1 330 ? 0.452 -28.578 -22.656 1 76.94 330 GLY B CA 1
ATOM 7418 C C . GLY B 1 330 ? 1.13 -29.453 -21.625 1 76.94 330 GLY B C 1
ATOM 7419 O O . GLY B 1 330 ? 0.464 -30.203 -20.891 1 76.94 330 GLY B O 1
ATOM 7420 N N . GLU B 1 331 ? 2.42 -29.359 -21.703 1 72.19 331 GLU B N 1
ATOM 7421 C CA . GLU B 1 331 ? 3.27 -30.25 -20.938 1 72.19 331 GLU B CA 1
ATOM 7422 C C . GLU B 1 331 ? 3.127 -30 -19.438 1 72.19 331 GLU B C 1
ATOM 7424 O O . GLU B 1 331 ? 3.209 -30.938 -18.641 1 72.19 331 GLU B O 1
ATOM 7429 N N . PHE B 1 332 ? 2.879 -28.844 -19.109 1 85.06 332 PHE B N 1
ATOM 7430 C CA . PHE B 1 332 ? 2.781 -28.5 -17.703 1 85.06 332 PHE B CA 1
ATOM 7431 C C . PHE B 1 332 ? 1.658 -29.266 -17.031 1 85.06 332 PHE B C 1
ATOM 7433 O O . PHE B 1 332 ? 1.883 -29.953 -16.031 1 85.06 332 PHE B O 1
ATOM 7440 N N . TYR B 1 333 ? 0.492 -29.219 -17.578 1 85.5 333 TYR B N 1
ATOM 7441 C CA . TYR B 1 333 ? -0.648 -29.922 -17.016 1 85.5 333 TYR B CA 1
ATOM 7442 C C . TYR B 1 333 ? -0.482 -31.422 -17.156 1 85.5 333 TYR B C 1
ATOM 7444 O O . TYR B 1 333 ? -0.877 -32.188 -16.281 1 85.5 333 TYR B O 1
ATOM 7452 N N . LYS B 1 334 ? 0.011 -31.844 -18.281 1 77.69 334 LYS B N 1
ATOM 7453 C CA . LYS B 1 334 ? 0.222 -33.281 -18.5 1 77.69 334 LYS B CA 1
ATOM 7454 C C . LYS B 1 334 ? 1.1 -33.875 -17.406 1 77.69 334 LYS B C 1
ATOM 7456 O O . LYS B 1 334 ? 0.88 -35 -16.984 1 77.69 334 LYS B O 1
ATOM 7461 N N . THR B 1 335 ? 2.057 -33.094 -17.047 1 78.5 335 THR B N 1
ATOM 7462 C CA . THR B 1 335 ? 2.922 -33.562 -15.961 1 78.5 335 THR B CA 1
ATOM 7463 C C . THR B 1 335 ? 2.137 -33.688 -14.656 1 78.5 335 THR B C 1
ATOM 7465 O O . THR B 1 335 ? 2.295 -34.688 -13.93 1 78.5 335 THR B O 1
ATOM 7468 N N . LEU B 1 336 ? 1.308 -32.812 -14.359 1 87.31 336 LEU B N 1
ATOM 7469 C CA . LEU B 1 336 ? 0.489 -32.844 -13.148 1 87.31 336 LEU B CA 1
ATOM 7470 C C . LEU B 1 336 ? -0.494 -34.031 -13.211 1 87.31 336 LEU B C 1
ATOM 7472 O O . LEU B 1 336 ? -0.759 -34.688 -12.203 1 87.31 336 LEU B O 1
ATOM 7476 N N . GLU B 1 337 ? -1.005 -34.281 -14.391 1 83.31 337 GLU B N 1
ATOM 7477 C CA . GLU B 1 337 ? -1.886 -35.438 -14.586 1 83.31 337 GLU B CA 1
ATOM 7478 C C . GLU B 1 337 ? -1.162 -36.75 -14.289 1 83.31 337 GLU B C 1
ATOM 7480 O O . GLU B 1 337 ? -1.725 -37.625 -13.656 1 83.31 337 GLU B O 1
ATOM 7485 N N . THR B 1 338 ? -0.029 -36.719 -14.766 1 72.38 338 THR B N 1
ATOM 7486 C CA . THR B 1 338 ? 0.777 -37.906 -14.555 1 72.38 338 THR B CA 1
ATOM 7487 C C . THR B 1 338 ? 1.052 -38.125 -13.062 1 72.38 338 THR B C 1
ATOM 7489 O O . THR B 1 338 ? 1.173 -39.25 -12.602 1 72.38 338 THR B O 1
ATOM 7492 N N . GLU B 1 339 ? 1.096 -37.062 -12.328 1 78.19 339 GLU B N 1
ATOM 7493 C CA . GLU B 1 339 ? 1.342 -37.094 -10.891 1 78.19 339 GLU B CA 1
ATOM 7494 C C . GLU B 1 339 ? 0.059 -37.406 -10.125 1 78.19 339 GLU B C 1
ATOM 7496 O O . GLU B 1 339 ? 0.061 -37.438 -8.891 1 78.19 339 GLU B O 1
ATOM 7501 N N . GLY B 1 340 ? -1.024 -37.656 -10.82 1 83.25 340 GLY B N 1
ATOM 7502 C CA . GLY B 1 340 ? -2.242 -38.125 -10.18 1 83.25 340 GLY B CA 1
ATOM 7503 C C . GLY B 1 340 ? -3.295 -37.062 -10.031 1 83.25 340 GLY B C 1
ATOM 7504 O O . GLY B 1 340 ? -4.27 -37.219 -9.297 1 83.25 340 GLY B O 1
ATOM 7505 N N . PHE B 1 341 ? -3.07 -35.969 -10.734 1 93.06 341 PHE B N 1
ATOM 7506 C CA . PHE B 1 341 ? -4.062 -34.906 -10.656 1 93.06 341 PHE B CA 1
ATOM 7507 C C . PHE B 1 341 ? -4.98 -34.938 -11.875 1 93.06 341 PHE B C 1
ATOM 7509 O O . PHE B 1 341 ? -4.578 -35.375 -12.953 1 93.06 341 PHE B O 1
ATOM 7516 N N . GLU B 1 342 ? -6.16 -34.562 -11.648 1 96.12 342 GLU B N 1
ATOM 7517 C CA . GLU B 1 342 ? -7.066 -34.094 -12.688 1 96.12 342 GLU B CA 1
ATOM 7518 C C . GLU B 1 342 ? -7.457 -32.625 -12.445 1 96.12 342 GLU B C 1
ATOM 7520 O O . GLU B 1 342 ? -7.312 -32.125 -11.328 1 96.12 342 GLU B O 1
ATOM 7525 N N . GLY B 1 343 ? -7.82 -31.969 -13.516 1 96.94 343 GLY B N 1
ATOM 7526 C CA . GLY B 1 343 ? -8.086 -30.562 -13.281 1 96.94 343 GLY B CA 1
ATOM 7527 C C . GLY B 1 343 ? -9.078 -29.969 -14.258 1 96.94 343 GLY B C 1
ATOM 7528 O O . GLY B 1 343 ? -9.414 -30.594 -15.266 1 96.94 343 GLY B O 1
ATOM 7529 N N . VAL B 1 344 ? -9.656 -28.891 -13.922 1 97.25 344 VAL B N 1
ATOM 7530 C CA . VAL B 1 344 ? -10.516 -28.062 -14.766 1 97.25 344 VAL B CA 1
ATOM 7531 C C . VAL B 1 344 ? -9.891 -26.688 -14.938 1 97.25 344 VAL B C 1
ATOM 7533 O O . VAL B 1 344 ? -9.195 -26.188 -14.039 1 97.25 344 VAL B O 1
ATOM 7536 N N . PHE B 1 345 ? -10.086 -26.156 -16.078 1 96.19 345 PHE B N 1
ATOM 7537 C CA . PHE B 1 345 ? -9.516 -24.859 -16.438 1 96.19 345 PHE B CA 1
ATOM 7538 C C . PHE B 1 345 ? -10.594 -23.906 -16.938 1 96.19 345 PHE B C 1
ATOM 7540 O O . PHE B 1 345 ? -11.516 -24.328 -17.641 1 96.19 345 PHE B O 1
ATOM 7547 N N . THR B 1 346 ? -10.547 -22.672 -16.469 1 95.25 346 THR B N 1
ATOM 7548 C CA . THR B 1 346 ? -11.438 -21.625 -16.969 1 95.25 346 THR B CA 1
ATOM 7549 C C . THR B 1 346 ? -10.648 -20.391 -17.375 1 95.25 346 THR B C 1
ATOM 7551 O O . THR B 1 346 ? -9.906 -19.828 -16.562 1 95.25 346 THR B O 1
ATOM 7554 N N . ASN B 1 347 ? -10.805 -19.953 -18.594 1 88.69 347 ASN B N 1
ATOM 7555 C CA . ASN B 1 347 ? -10.148 -18.75 -19.094 1 88.69 347 ASN B CA 1
ATOM 7556 C C . ASN B 1 347 ? -10.891 -17.484 -18.672 1 88.69 347 ASN B C 1
ATOM 7558 O O . ASN B 1 347 ? -12.094 -17.516 -18.438 1 88.69 347 ASN B O 1
ATOM 7562 N N . LYS B 1 348 ? -10.109 -16.422 -18.531 1 79.5 348 LYS B N 1
ATOM 7563 C CA . LYS B 1 348 ? -10.719 -15.102 -18.375 1 79.5 348 LYS B CA 1
ATOM 7564 C C . LYS B 1 348 ? -11.133 -14.531 -19.719 1 79.5 348 LYS B C 1
ATOM 7566 O O . LYS B 1 348 ? -10.344 -13.836 -20.375 1 79.5 348 LYS B O 1
ATOM 7571 N N . SER B 1 349 ? -12.305 -14.805 -20.156 1 72.44 349 SER B N 1
ATOM 7572 C CA . SER B 1 349 ? -12.789 -14.336 -21.453 1 72.44 349 SER B CA 1
ATOM 7573 C C . SER B 1 349 ? -11.742 -14.547 -22.547 1 72.44 349 SER B C 1
ATOM 7575 O O . SER B 1 349 ? -11.328 -15.68 -22.797 1 72.44 349 SER B O 1
ATOM 7577 N N . THR B 1 350 ? -11.188 -13.289 -22.984 1 71.12 350 THR B N 1
ATOM 7578 C CA . THR B 1 350 ? -10.281 -13.359 -24.125 1 71.12 350 THR B CA 1
ATOM 7579 C C . THR B 1 350 ? -8.828 -13.383 -23.656 1 71.12 350 THR B C 1
ATOM 7581 O O . THR B 1 350 ? -7.91 -13.523 -24.469 1 71.12 350 THR B O 1
ATOM 7584 N N . SER B 1 351 ? -8.664 -13.398 -22.438 1 79.94 351 SER B N 1
ATOM 7585 C CA . SER B 1 351 ? -7.297 -13.445 -21.922 1 79.94 351 SER B CA 1
ATOM 7586 C C . SER B 1 351 ? -6.707 -14.844 -22.047 1 79.94 351 SER B C 1
ATOM 7588 O O . SER B 1 351 ? -7.414 -15.844 -21.875 1 79.94 351 SER B O 1
ATOM 7590 N N . PRO B 1 352 ? -5.434 -14.883 -22.328 1 82.31 352 PRO B N 1
ATOM 7591 C CA . PRO B 1 352 ? -4.805 -16.203 -22.453 1 82.31 352 PRO B CA 1
ATOM 7592 C C . PRO B 1 352 ? -4.609 -16.891 -21.109 1 82.31 352 PRO B C 1
ATOM 7594 O O . PRO B 1 352 ? -4.348 -18.094 -21.062 1 82.31 352 PRO B O 1
ATOM 7597 N N . GLU B 1 353 ? -4.703 -16.125 -20.078 1 88.38 353 GLU B N 1
ATOM 7598 C CA . GLU B 1 353 ? -4.516 -16.766 -18.766 1 88.38 353 GLU B CA 1
ATOM 7599 C C . GLU B 1 353 ? -5.848 -16.969 -18.062 1 88.38 353 GLU B C 1
ATOM 7601 O O . GLU B 1 353 ? -6.836 -16.297 -18.375 1 88.38 353 GLU B O 1
ATOM 7606 N N . GLY B 1 354 ? -5.859 -18 -17.172 1 94.31 354 GLY B N 1
ATOM 7607 C CA . GLY B 1 354 ? -7.051 -18.328 -16.406 1 94.31 354 GLY B CA 1
ATOM 7608 C C . GLY B 1 354 ? -6.738 -19 -15.078 1 94.31 354 GLY B C 1
ATOM 7609 O O . GLY B 1 354 ? -5.656 -18.797 -14.523 1 94.31 354 GLY B O 1
ATOM 7610 N N . THR B 1 355 ? -7.824 -19.547 -14.516 1 96.75 355 THR B N 1
ATOM 7611 C CA . THR B 1 355 ? -7.723 -20.266 -13.25 1 96.75 355 THR B CA 1
ATOM 7612 C C . THR B 1 355 ? -7.887 -21.766 -13.469 1 96.75 355 THR B C 1
ATOM 7614 O O . THR B 1 355 ? -8.547 -22.203 -14.422 1 96.75 355 THR B O 1
ATOM 7617 N N . CYS B 1 356 ? -7.172 -22.531 -12.594 1 97.75 356 CYS B N 1
ATOM 7618 C CA . CYS B 1 356 ? -7.191 -23.984 -12.68 1 97.75 356 CYS B CA 1
ATOM 7619 C C . CYS B 1 356 ? -7.367 -24.609 -11.297 1 97.75 356 CYS B C 1
ATOM 7621 O O . CYS B 1 356 ? -6.691 -24.219 -10.344 1 97.75 356 CYS B O 1
ATOM 7623 N N . ALA B 1 357 ? -8.336 -25.484 -11.195 1 98.62 357 ALA B N 1
ATOM 7624 C CA . ALA B 1 357 ? -8.508 -26.281 -9.977 1 98.62 357 ALA B CA 1
ATOM 7625 C C . ALA B 1 357 ? -8.164 -27.75 -10.234 1 98.62 357 ALA B C 1
ATOM 7627 O O . ALA B 1 357 ? -8.695 -28.359 -11.164 1 98.62 357 ALA B O 1
ATOM 7628 N N . LEU B 1 358 ? -7.238 -28.266 -9.398 1 98.44 358 LEU B N 1
ATOM 7629 C CA . LEU B 1 358 ? -6.785 -29.656 -9.508 1 98.44 358 LEU B CA 1
ATOM 7630 C C . LEU B 1 358 ? -7.176 -30.453 -8.266 1 98.44 358 LEU B C 1
ATOM 7632 O O . LEU B 1 358 ? -7.254 -29.891 -7.168 1 98.44 358 LEU B O 1
ATOM 7636 N N . TRP B 1 359 ? -7.457 -31.719 -8.477 1 97.94 359 TRP B N 1
ATOM 7637 C CA . TRP B 1 359 ? -7.66 -32.625 -7.348 1 97.94 359 TRP B CA 1
ATOM 7638 C C . TRP B 1 359 ? -6.902 -33.938 -7.555 1 97.94 359 TRP B C 1
ATOM 7640 O O . TRP B 1 359 ? -6.723 -34.375 -8.695 1 97.94 359 TRP B O 1
ATOM 7650 N N . ARG B 1 360 ? -6.398 -34.406 -6.504 1 94.44 360 ARG B N 1
ATOM 7651 C CA . ARG B 1 360 ? -5.762 -35.719 -6.535 1 94.44 360 ARG B CA 1
ATOM 7652 C C . ARG B 1 360 ? -6.801 -36.844 -6.695 1 94.44 360 ARG B C 1
ATOM 7654 O O . ARG B 1 360 ? -7.707 -36.969 -5.867 1 94.44 360 ARG B O 1
ATOM 7661 N N . THR B 1 361 ? -6.668 -37.75 -7.641 1 94.06 361 THR B N 1
ATOM 7662 C CA . THR B 1 361 ? -7.688 -38.719 -8.023 1 94.06 361 THR B CA 1
ATOM 7663 C C . THR B 1 361 ? -7.789 -39.812 -6.992 1 94.06 361 THR B C 1
ATOM 7665 O O . THR B 1 361 ? -8.812 -40.5 -6.902 1 94.06 361 THR B O 1
ATOM 7668 N N . SER B 1 362 ? 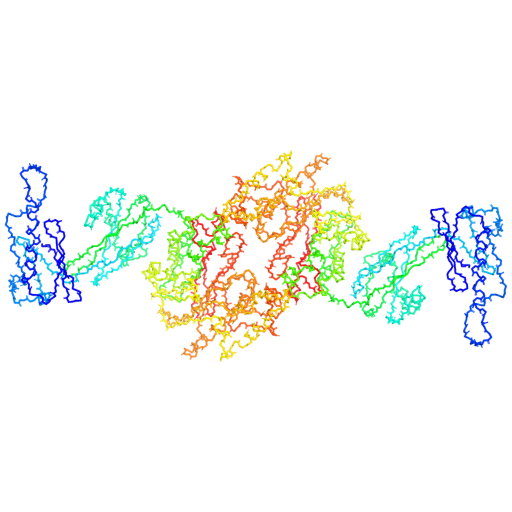-6.77 -40.031 -6.223 1 90.19 362 SER B N 1
ATOM 7669 C CA . SER B 1 362 ? -6.816 -41.062 -5.172 1 90.19 362 SER B CA 1
ATOM 7670 C C . SER B 1 362 ? -7.633 -40.562 -3.977 1 90.19 362 SER B C 1
ATOM 7672 O O . SER B 1 362 ? -8.117 -41.375 -3.184 1 90.19 362 SER B O 1
ATOM 7674 N N . SER B 1 363 ? -7.855 -39.25 -3.893 1 92.88 363 SER B N 1
ATOM 7675 C CA . SER B 1 363 ? -8.5 -38.688 -2.709 1 92.88 363 SER B CA 1
ATOM 7676 C C . SER B 1 363 ? -9.922 -38.219 -3.018 1 92.88 363 SER B C 1
ATOM 7678 O O . SER B 1 363 ? -10.805 -38.281 -2.16 1 92.88 363 SER B O 1
ATOM 7680 N N . PHE B 1 364 ? -10.078 -37.719 -4.254 1 96.38 364 PHE B N 1
ATOM 7681 C CA . PHE B 1 364 ? -11.359 -37.125 -4.574 1 96.38 364 PHE B CA 1
ATOM 7682 C C . PHE B 1 364 ? -11.828 -37.531 -5.965 1 96.38 364 PHE B C 1
ATOM 7684 O O . PHE B 1 364 ? -11.023 -38 -6.781 1 96.38 364 PHE B O 1
ATOM 7691 N N . GLU B 1 365 ? -13.094 -37.375 -6.184 1 97.44 365 GLU B N 1
ATOM 7692 C CA . GLU B 1 365 ? -13.711 -37.531 -7.496 1 97.44 365 GLU B CA 1
ATOM 7693 C C . GLU B 1 365 ? -14.578 -36.344 -7.859 1 97.44 365 GLU B C 1
ATOM 7695 O O . GLU B 1 365 ? -15.258 -35.781 -7 1 97.44 365 GLU B O 1
ATOM 7700 N N . LYS B 1 366 ? -14.562 -35.938 -9.094 1 98.38 366 LYS B N 1
ATOM 7701 C CA . LYS B 1 366 ? -15.359 -34.812 -9.562 1 98.38 366 LYS B CA 1
ATOM 7702 C C . LYS B 1 366 ? -16.828 -35.188 -9.672 1 98.38 366 LYS B C 1
ATOM 7704 O O . LYS B 1 366 ? -17.172 -36.219 -10.273 1 98.38 366 LYS B O 1
ATOM 7709 N N . VAL B 1 367 ? -17.703 -34.406 -9.094 1 97.94 367 VAL B N 1
ATOM 7710 C CA . VAL B 1 367 ? -19.141 -34.594 -9.172 1 97.94 367 VAL B CA 1
ATOM 7711 C C . VAL B 1 367 ? -19.75 -33.594 -10.148 1 97.94 367 VAL B C 1
ATOM 7713 O O . VAL B 1 367 ? -20.578 -33.969 -10.984 1 97.94 367 VAL B O 1
ATOM 7716 N N . LYS B 1 368 ? -19.391 -32.375 -9.992 1 97.5 368 LYS B N 1
ATOM 7717 C CA . LYS B 1 368 ? -19.953 -31.297 -10.773 1 97.5 368 LYS B CA 1
ATOM 7718 C C . LYS B 1 368 ? -18.969 -30.141 -10.898 1 97.5 368 LYS B C 1
ATOM 7720 O O . LYS B 1 368 ? -18.141 -29.922 -10.016 1 97.5 368 LYS B O 1
ATOM 7725 N N . PHE B 1 369 ? -19.047 -29.453 -12.086 1 98.06 369 PHE B N 1
ATOM 7726 C CA . PHE B 1 369 ? -18.203 -28.281 -12.297 1 98.06 369 PHE B CA 1
ATOM 7727 C C . PHE B 1 369 ? -19.016 -27.156 -12.945 1 98.06 369 PHE B C 1
ATOM 7729 O O . PHE B 1 369 ? -19.672 -27.359 -13.961 1 98.06 369 PHE B O 1
ATOM 7736 N N . ASN B 1 370 ? -19 -26 -12.328 1 97.25 370 ASN B N 1
ATOM 7737 C CA . ASN B 1 370 ? -19.609 -24.797 -12.859 1 97.25 370 ASN B CA 1
ATOM 7738 C C . ASN B 1 370 ? -18.609 -23.641 -12.945 1 97.25 370 ASN B C 1
ATOM 7740 O O . ASN B 1 370 ? -17.719 -23.547 -12.117 1 97.25 370 ASN B O 1
ATOM 7744 N N . GLU B 1 371 ? -18.719 -22.922 -13.945 1 96.06 371 GLU B N 1
ATOM 7745 C CA . GLU B 1 371 ? -17.969 -21.672 -14.109 1 96.06 371 GLU B CA 1
ATOM 7746 C C . GLU B 1 371 ? -18.906 -20.484 -14.211 1 96.06 371 GLU B C 1
ATOM 7748 O O . GLU B 1 371 ? -19.891 -20.516 -14.945 1 96.06 371 GLU B O 1
ATOM 7753 N N . TYR B 1 372 ? -18.625 -19.469 -13.484 1 96.06 372 TYR B N 1
ATOM 7754 C CA . TYR B 1 372 ? -19.484 -18.281 -13.477 1 96.06 372 TYR B CA 1
ATOM 7755 C C . TYR B 1 372 ? -18.703 -17.031 -13.836 1 96.06 372 TYR B C 1
ATOM 7757 O O . TYR B 1 372 ? -17.828 -16.594 -13.07 1 96.06 372 TYR B O 1
ATOM 7765 N N . PRO B 1 373 ? -19.016 -16.438 -14.984 1 94.56 373 PRO B N 1
ATOM 7766 C CA . PRO B 1 373 ? -18.516 -15.07 -15.164 1 94.56 373 PRO B CA 1
ATOM 7767 C C . PRO B 1 373 ? -19.109 -14.086 -14.156 1 94.56 373 PRO B C 1
ATOM 7769 O O . PRO B 1 373 ? -20.328 -13.977 -14.047 1 94.56 373 PRO B O 1
ATOM 7772 N N . ILE B 1 374 ? -18.281 -13.406 -13.477 1 95 374 ILE B N 1
ATOM 7773 C CA . ILE B 1 374 ? -18.75 -12.523 -12.406 1 95 374 ILE B CA 1
ATOM 7774 C C . ILE B 1 374 ? -19.578 -11.383 -13 1 95 374 ILE B C 1
ATOM 7776 O O . ILE B 1 374 ? -20.641 -11.031 -12.477 1 95 374 ILE B O 1
ATOM 7780 N N . ASN B 1 375 ? -19.094 -10.812 -14.109 1 93.25 375 ASN B N 1
ATOM 7781 C CA . ASN B 1 375 ? -19.844 -9.742 -14.766 1 93.25 375 ASN B CA 1
ATOM 7782 C C . ASN B 1 375 ? -21.188 -10.25 -15.305 1 93.25 375 ASN B C 1
ATOM 7784 O O . ASN B 1 375 ? -22.156 -9.508 -15.344 1 93.25 375 ASN B O 1
ATOM 7788 N N . GLY B 1 376 ? -21.219 -11.539 -15.719 1 92.06 376 GLY B N 1
ATOM 7789 C CA . GLY B 1 376 ? -22.438 -12.125 -16.219 1 92.06 376 GLY B CA 1
ATOM 7790 C C . GLY B 1 376 ? -23.562 -12.156 -15.188 1 92.06 376 GLY B C 1
ATOM 7791 O O . GLY B 1 376 ? -24.719 -11.945 -15.516 1 92.06 376 GLY B O 1
ATOM 7792 N N . ALA B 1 377 ? -23.156 -12.367 -14 1 92.62 377 ALA B N 1
ATOM 7793 C CA . ALA B 1 377 ? -24.141 -12.375 -12.914 1 92.62 377 ALA B CA 1
ATOM 7794 C C . ALA B 1 377 ? -24.797 -11.008 -12.766 1 92.62 377 ALA B C 1
ATOM 7796 O O . ALA B 1 377 ? -26 -10.922 -12.492 1 92.62 377 ALA B O 1
ATOM 7797 N N . LEU B 1 378 ? -24.094 -9.961 -12.961 1 92.75 378 LEU B N 1
ATOM 7798 C CA . LEU B 1 378 ? -24.594 -8.602 -12.82 1 92.75 378 LEU B CA 1
ATOM 7799 C C . LEU B 1 378 ? -25.406 -8.188 -14.047 1 92.75 378 LEU B C 1
ATOM 7801 O O . LEU B 1 378 ? -26.359 -7.402 -13.938 1 92.75 378 LEU B O 1
ATOM 7805 N N . LEU B 1 379 ? -25.078 -8.734 -15.164 1 91.62 379 LEU B N 1
ATOM 7806 C CA . LEU B 1 379 ? -25.703 -8.32 -16.422 1 91.62 379 LEU B CA 1
ATOM 7807 C C . LEU B 1 379 ? -27.016 -9.07 -16.641 1 91.62 379 LEU B C 1
ATOM 7809 O O . LEU B 1 379 ? -27.859 -8.609 -17.406 1 91.62 379 LEU B O 1
ATOM 7813 N N . ASP B 1 380 ? -27.109 -10.211 -16.062 1 91.69 380 ASP B N 1
ATOM 7814 C CA . ASP B 1 380 ? -28.312 -11.008 -16.234 1 91.69 380 ASP B CA 1
ATOM 7815 C C . ASP B 1 380 ? -29.5 -10.375 -15.5 1 91.69 380 ASP B C 1
ATOM 7817 O O . ASP B 1 380 ? -29.656 -10.578 -14.297 1 91.69 380 ASP B O 1
ATOM 7821 N N . LYS B 1 381 ? -30.453 -9.922 -16.172 1 87.69 381 LYS B N 1
ATOM 7822 C CA . LYS B 1 381 ? -31.578 -9.188 -15.609 1 87.69 381 LYS B CA 1
ATOM 7823 C C . LYS B 1 381 ? -32.625 -10.148 -15.023 1 87.69 381 LYS B C 1
ATOM 7825 O O . LYS B 1 381 ? -33.438 -9.742 -14.211 1 87.69 381 LYS B O 1
ATOM 7830 N N . GLU B 1 382 ? -32.5 -11.352 -15.383 1 89.62 382 GLU B N 1
ATOM 7831 C CA . GLU B 1 382 ? -33.469 -12.336 -14.914 1 89.62 382 GLU B CA 1
ATOM 7832 C C . GLU B 1 382 ? -33.094 -12.867 -13.531 1 89.62 382 GLU B C 1
ATOM 7834 O O . GLU B 1 382 ? -33.906 -13.461 -12.844 1 89.62 382 GLU B O 1
ATOM 7839 N N . GLU B 1 383 ? -31.906 -12.523 -13.164 1 90.94 383 GLU B N 1
ATOM 7840 C CA . GLU B 1 383 ? -31.438 -13 -11.859 1 90.94 383 GLU B CA 1
ATOM 7841 C C . GLU B 1 383 ? -31.625 -11.938 -10.781 1 90.94 383 GLU B C 1
ATOM 7843 O O . GLU B 1 383 ? -30.75 -11.102 -10.578 1 90.94 383 GLU B O 1
ATOM 7848 N N . SER B 1 384 ? -32.562 -12.102 -9.93 1 92.81 384 SER B N 1
ATOM 7849 C CA . SER B 1 384 ? -32.906 -11.094 -8.93 1 92.81 384 SER B CA 1
ATOM 7850 C C . SER B 1 384 ? -31.922 -11.07 -7.785 1 92.81 384 SER B C 1
ATOM 7852 O O . SER B 1 384 ? -31.844 -10.094 -7.039 1 92.81 384 SER B O 1
ATOM 7854 N N . LEU B 1 385 ? -31.125 -12.109 -7.719 1 94.81 385 LEU B N 1
ATOM 7855 C CA . LEU B 1 385 ? -30.172 -12.266 -6.625 1 94.81 385 LEU B CA 1
ATOM 7856 C C . LEU B 1 385 ? -29.172 -11.109 -6.605 1 94.81 385 LEU B C 1
ATOM 7858 O O . LEU B 1 385 ? -28.594 -10.797 -5.559 1 94.81 385 LEU B O 1
ATOM 7862 N N . PHE B 1 386 ? -28.984 -10.43 -7.766 1 96.44 386 PHE B N 1
ATOM 7863 C CA . PHE B 1 386 ? -27.938 -9.43 -7.887 1 96.44 386 PHE B CA 1
ATOM 7864 C C . PHE B 1 386 ? -28.531 -8.062 -8.211 1 96.44 386 PHE B C 1
ATOM 7866 O O . PHE B 1 386 ? -27.812 -7.156 -8.633 1 96.44 386 PHE B O 1
ATOM 7873 N N . ASP B 1 387 ? -29.828 -7.836 -8.016 1 94.88 387 ASP B N 1
ATOM 7874 C CA . ASP B 1 387 ? -30.516 -6.609 -8.398 1 94.88 387 ASP B CA 1
ATOM 7875 C C . ASP B 1 387 ? -29.922 -5.398 -7.676 1 94.88 387 ASP B C 1
ATOM 7877 O O . ASP B 1 387 ? -29.703 -4.352 -8.281 1 94.88 387 ASP B O 1
ATOM 7881 N N . ASP B 1 388 ? -29.703 -5.586 -6.395 1 94.69 388 ASP B N 1
ATOM 7882 C CA . ASP B 1 388 ? -29.203 -4.469 -5.602 1 94.69 388 ASP B CA 1
ATOM 7883 C C . ASP B 1 388 ? -27.812 -4.059 -6.062 1 94.69 388 ASP B C 1
ATOM 7885 O O . ASP B 1 388 ? -27.516 -2.865 -6.184 1 94.69 388 ASP B O 1
ATOM 7889 N N . LEU B 1 389 ? -26.969 -5.043 -6.355 1 95.62 389 LEU B N 1
ATOM 7890 C CA . LEU B 1 389 ? -25.609 -4.758 -6.82 1 95.62 389 LEU B CA 1
ATOM 7891 C C . LEU B 1 389 ? -25.625 -4.156 -8.219 1 95.62 389 LEU B C 1
ATOM 7893 O O . LEU B 1 389 ? -24.859 -3.244 -8.523 1 95.62 389 LEU B O 1
ATOM 7897 N N . ARG B 1 390 ? -26.484 -4.699 -9.047 1 93.5 390 ARG B N 1
ATOM 7898 C CA . ARG B 1 390 ? -26.656 -4.172 -10.391 1 93.5 390 ARG B CA 1
ATOM 7899 C C . ARG B 1 390 ? -27.047 -2.701 -10.359 1 93.5 390 ARG B C 1
ATOM 7901 O O . ARG B 1 390 ? -26.516 -1.887 -11.109 1 93.5 390 ARG B O 1
ATOM 7908 N N . ASP B 1 391 ? -27.953 -2.357 -9.508 1 92.44 391 ASP B N 1
ATOM 7909 C CA . ASP B 1 391 ? -28.422 -0.979 -9.375 1 92.44 391 ASP B CA 1
ATOM 7910 C C . ASP B 1 391 ? -27.281 -0.053 -8.961 1 92.44 391 ASP B C 1
ATOM 7912 O O . ASP B 1 391 ? -27.125 1.039 -9.516 1 92.44 391 ASP B O 1
ATOM 7916 N N . VAL B 1 392 ? -26.469 -0.52 -8.008 1 93.62 392 VAL B N 1
ATOM 7917 C CA . VAL B 1 392 ? -25.359 0.274 -7.5 1 93.62 392 VAL B CA 1
ATOM 7918 C C . VAL B 1 392 ? -24.344 0.509 -8.617 1 93.62 392 VAL B C 1
ATOM 7920 O O . VAL B 1 392 ? -23.875 1.633 -8.812 1 93.62 392 VAL B O 1
ATOM 7923 N N . VAL B 1 393 ? -24.047 -0.515 -9.352 1 93 393 VAL B N 1
ATOM 7924 C CA . VAL B 1 393 ? -23.031 -0.451 -10.398 1 93 393 VAL B CA 1
ATOM 7925 C C . VAL B 1 393 ? -23.531 0.398 -11.562 1 93 393 VAL B C 1
ATOM 7927 O O . VAL B 1 393 ? -22.781 1.199 -12.125 1 93 393 VAL B O 1
ATOM 7930 N N . MET B 1 394 ? -24.797 0.321 -11.883 1 88.25 394 MET B N 1
ATOM 7931 C CA . MET B 1 394 ? -25.375 1.029 -13.023 1 88.25 394 MET B CA 1
ATOM 7932 C C . MET B 1 394 ? -25.547 2.512 -12.703 1 88.25 394 MET B C 1
ATOM 7934 O O . MET B 1 394 ? -25.5 3.352 -13.609 1 88.25 394 MET B O 1
ATOM 7938 N N . LYS B 1 395 ? -25.766 2.811 -11.5 1 86.44 395 LYS B N 1
ATOM 7939 C CA . LYS B 1 395 ? -25.953 4.195 -11.086 1 86.44 395 LYS B CA 1
ATOM 7940 C C . LYS B 1 395 ? -24.625 4.938 -11.008 1 86.44 395 LYS B C 1
ATOM 7942 O O . LYS B 1 395 ? -24.594 6.172 -10.969 1 86.44 395 LYS B O 1
ATOM 7947 N N . CYS B 1 396 ? -23.594 4.125 -10.906 1 83.06 396 CYS B N 1
ATOM 7948 C CA . CYS B 1 396 ? -22.281 4.754 -10.859 1 83.06 396 CYS B CA 1
ATOM 7949 C C . CYS B 1 396 ? -21.969 5.48 -12.164 1 83.06 396 CYS B C 1
ATOM 7951 O O . CYS B 1 396 ? -21.672 4.844 -13.18 1 83.06 396 CYS B O 1
ATOM 7953 N N . LYS B 1 397 ? -22.594 6.699 -12.508 1 62.44 397 LYS B N 1
ATOM 7954 C CA . LYS B 1 397 ? -22.484 7.477 -13.734 1 62.44 397 LYS B CA 1
ATOM 7955 C C . LYS B 1 397 ? -21.344 8.484 -13.648 1 62.44 397 LYS B C 1
ATOM 7957 O O . LYS B 1 397 ? -21.078 9.031 -12.578 1 62.44 397 LYS B O 1
ATOM 7962 N N . PRO B 1 398 ? -20.5 8.406 -14.727 1 57.16 398 PRO B N 1
ATOM 7963 C CA . PRO B 1 398 ? -19.422 9.398 -14.766 1 57.16 398 PRO B CA 1
ATOM 7964 C C . PRO B 1 398 ? -19.906 10.82 -14.5 1 57.16 398 PRO B C 1
ATOM 7966 O O . PRO B 1 398 ? -21.047 11.164 -14.859 1 57.16 398 PRO B O 1
ATOM 7969 N N . ALA B 1 399 ? -19.328 11.461 -13.562 1 48.34 399 ALA B N 1
ATOM 7970 C CA . ALA B 1 399 ? -19.609 12.898 -13.531 1 48.34 399 ALA B CA 1
ATOM 7971 C C . ALA B 1 399 ? -19.344 13.539 -14.891 1 48.34 399 ALA B C 1
ATOM 7973 O O . ALA B 1 399 ? -18.359 13.203 -15.562 1 48.34 399 ALA B O 1
ATOM 7974 N N . LYS B 1 400 ? -20.391 13.977 -15.562 1 44.72 400 LYS B N 1
ATOM 7975 C CA . LYS B 1 400 ? -20.328 14.703 -16.828 1 44.72 400 LYS B CA 1
ATOM 7976 C C . LYS B 1 400 ? -19.219 15.758 -16.797 1 44.72 400 LYS B C 1
ATOM 7978 O O . LYS B 1 400 ? -19.312 16.734 -16.031 1 44.72 400 LYS B O 1
ATOM 7983 N N . LYS B 1 401 ? -17.969 15.438 -16.656 1 44.88 401 LYS B N 1
ATOM 7984 C CA . LYS B 1 401 ? -17.188 16.641 -16.906 1 44.88 401 LYS B CA 1
ATOM 7985 C C . LYS B 1 401 ? -17.016 16.891 -18.406 1 44.88 401 LYS B C 1
ATOM 7987 O O . LYS B 1 401 ? -16.656 15.984 -19.156 1 44.88 401 LYS B O 1
ATOM 7992 N N . MET B 1 402 ? -17.781 17.859 -18.859 1 36.78 402 MET B N 1
ATOM 7993 C CA . MET B 1 402 ? -17.594 18.469 -20.172 1 36.78 402 MET B CA 1
ATOM 7994 C C . MET B 1 402 ? -16.234 19.141 -20.281 1 36.78 402 MET B C 1
ATOM 7996 O O . MET B 1 402 ? -15.914 20.047 -19.516 1 36.78 402 MET B O 1
ATOM 8000 N N . THR B 1 403 ? -15.148 18.406 -20.297 1 37.75 403 THR B N 1
ATOM 8001 C CA . THR B 1 403 ? -14.031 19.281 -20.609 1 37.75 403 THR B CA 1
ATOM 8002 C C . THR B 1 403 ? -13.805 19.359 -22.125 1 37.75 403 THR B C 1
ATOM 8004 O O . THR B 1 403 ? -13.562 18.344 -22.766 1 37.75 403 THR B O 1
ATOM 8007 N N . ASP B 1 404 ? -13.695 20.688 -22.688 1 42.91 404 ASP B N 1
ATOM 8008 C CA . ASP B 1 404 ? -13.539 21.281 -24.031 1 42.91 404 ASP B CA 1
ATOM 8009 C C . ASP B 1 404 ? -14.312 20.469 -25.062 1 42.91 404 ASP B C 1
ATOM 8011 O O . ASP B 1 404 ? -13.844 20.297 -26.203 1 42.91 404 ASP B O 1
ATOM 8015 N N . GLY B 1 405 ? -15.406 19.938 -24.875 1 38.22 405 GLY B N 1
ATOM 8016 C CA . GLY B 1 405 ? -16.312 19.328 -25.844 1 38.22 405 GLY B CA 1
ATOM 8017 C C . GLY B 1 405 ? -16.141 17.828 -25.953 1 38.22 405 GLY B C 1
ATOM 8018 O O . GLY B 1 405 ? -16.906 17.172 -26.656 1 38.22 405 GLY B O 1
ATOM 8019 N N . LYS B 1 406 ? -14.859 17.422 -25.734 1 39.09 406 LYS B N 1
ATOM 8020 C CA . LYS B 1 406 ? -14.773 15.969 -25.875 1 39.09 406 LYS B CA 1
ATOM 8021 C C . LYS B 1 406 ? -14.953 15.273 -24.531 1 39.09 406 LYS B C 1
ATOM 8023 O O . LYS B 1 406 ? -14.453 15.734 -23.516 1 39.09 406 LYS B O 1
ATOM 8028 N N . GLU B 1 407 ? -15.984 14.508 -24.469 1 37.62 407 GLU B N 1
ATOM 8029 C CA . GLU B 1 407 ? -16.25 13.602 -23.359 1 37.62 407 GLU B CA 1
ATOM 8030 C C . GLU B 1 407 ? -15.039 12.711 -23.078 1 37.62 407 GLU B C 1
ATOM 8032 O O . GLU B 1 407 ? -14.625 11.922 -23.938 1 37.62 407 GLU B O 1
ATOM 8037 N N . VAL B 1 408 ? -14.008 13.18 -22.594 1 39.47 408 VAL B N 1
ATOM 8038 C CA . VAL B 1 408 ? -13.016 12.172 -22.234 1 39.47 408 VAL B CA 1
ATOM 8039 C C . VAL B 1 408 ? -13.586 11.242 -21.156 1 39.47 408 VAL B C 1
ATOM 8041 O O . VAL B 1 408 ? -13.852 11.672 -20.031 1 39.47 408 VAL B O 1
ATOM 8044 N N . SER B 1 409 ? -14.414 10.375 -21.516 1 38.81 409 SER B N 1
ATOM 8045 C CA . SER B 1 409 ? -15.031 9.367 -20.641 1 38.81 409 SER B CA 1
ATOM 8046 C C . SER B 1 409 ? -13.969 8.5 -19.984 1 38.81 409 SER B C 1
ATOM 8048 O O . SER B 1 409 ? -13.203 7.812 -20.656 1 38.81 409 SER B O 1
ATOM 8050 N N . ASN B 1 410 ? -13.242 8.953 -19.062 1 43.06 410 ASN B N 1
ATOM 8051 C CA . ASN B 1 410 ? -12.547 7.988 -18.219 1 43.06 410 ASN B CA 1
ATOM 8052 C C . ASN B 1 410 ? -13.414 6.762 -17.953 1 43.06 410 ASN B C 1
ATOM 8054 O O . ASN B 1 410 ? -14.609 6.887 -17.672 1 43.06 410 ASN B O 1
ATOM 8058 N N . GLN B 1 411 ? -13.227 5.754 -18.641 1 47.12 411 GLN B N 1
ATOM 8059 C CA . GLN B 1 411 ? -13.93 4.508 -18.375 1 47.12 411 GLN B CA 1
ATOM 8060 C C . GLN B 1 411 ? -14.398 4.43 -16.922 1 47.12 411 GLN B C 1
ATOM 8062 O O . GLN B 1 411 ? -13.578 4.426 -16 1 47.12 411 GLN B O 1
ATOM 8067 N N . LYS B 1 412 ? -15.625 4.809 -16.578 1 56.25 412 LYS B N 1
ATOM 8068 C CA . LYS B 1 412 ? -16.375 4.898 -15.32 1 56.25 412 LYS B CA 1
ATOM 8069 C C . LYS B 1 412 ? -16.312 3.584 -14.547 1 56.25 412 LYS B C 1
ATOM 8071 O O . LYS B 1 412 ? -16.297 2.508 -15.148 1 56.25 412 LYS B O 1
ATOM 8076 N N . SER B 1 413 ? -15.922 3.551 -13.281 1 65.19 413 SER B N 1
ATOM 8077 C CA . SER B 1 413 ? -15.781 2.408 -12.383 1 65.19 413 SER B CA 1
ATOM 8078 C C . SER B 1 413 ? -16.938 1.43 -12.547 1 65.19 413 SER B C 1
ATOM 8080 O O . SER B 1 413 ? -16.734 0.216 -12.609 1 65.19 413 SER B O 1
ATOM 8082 N N . GLY B 1 414 ? -18.172 1.942 -12.836 1 76.62 414 GLY B N 1
ATOM 8083 C CA . GLY B 1 414 ? -19.312 1.046 -12.992 1 76.62 414 GLY B CA 1
ATOM 8084 C C . GLY B 1 414 ? -19.266 0.253 -14.289 1 76.62 414 GLY B C 1
ATOM 8085 O O . GLY B 1 414 ? -19.5 -0.959 -14.289 1 76.62 414 GLY B O 1
ATOM 8086 N N . GLN B 1 415 ? -18.969 0.889 -15.297 1 81.06 415 GLN B N 1
ATOM 8087 C CA . GLN B 1 415 ? -18.875 0.224 -16.594 1 81.06 415 GLN B CA 1
ATOM 8088 C C . GLN B 1 415 ? -17.703 -0.76 -16.625 1 81.06 415 GLN B C 1
ATOM 8090 O O . GLN B 1 415 ? -17.797 -1.825 -17.234 1 81.06 415 GLN B O 1
ATOM 8095 N N . LEU B 1 416 ? -16.734 -0.353 -15.961 1 85.81 416 LEU B N 1
ATOM 8096 C CA . LEU B 1 416 ? -15.57 -1.234 -15.883 1 85.81 416 LEU B CA 1
ATOM 8097 C C . LEU B 1 416 ? -15.938 -2.553 -15.211 1 85.81 416 LEU B C 1
ATOM 8099 O O . LEU B 1 416 ? -15.555 -3.625 -15.688 1 85.81 416 LEU B O 1
ATOM 8103 N N . ILE B 1 417 ? -16.688 -2.459 -14.148 1 89.5 417 ILE B N 1
ATOM 8104 C CA . ILE B 1 417 ? -17.078 -3.641 -13.383 1 89.5 417 ILE B CA 1
ATOM 8105 C C . ILE B 1 417 ? -17.875 -4.594 -14.266 1 89.5 417 ILE B C 1
ATOM 8107 O O . ILE B 1 417 ? -17.703 -5.812 -14.188 1 89.5 417 ILE B O 1
ATOM 8111 N N . LEU B 1 418 ? -18.641 -4.039 -15.18 1 90.44 418 LEU B N 1
ATOM 8112 C CA . LEU B 1 418 ? -19.516 -4.824 -16.031 1 90.44 418 LEU B CA 1
ATOM 8113 C C . LEU B 1 418 ? -18.734 -5.418 -17.203 1 90.44 418 LEU B C 1
ATOM 8115 O O . LEU B 1 418 ? -19.219 -6.336 -17.875 1 90.44 418 LEU B O 1
ATOM 8119 N N . GLN B 1 419 ? -17.562 -4.996 -17.359 1 89.5 419 GLN B N 1
ATOM 8120 C CA . GLN B 1 419 ? -16.812 -5.434 -18.531 1 89.5 419 GLN B CA 1
ATOM 8121 C C . GLN B 1 419 ? -15.656 -6.355 -18.125 1 89.5 419 GLN B C 1
ATOM 8123 O O . GLN B 1 419 ? -15.086 -7.051 -18.969 1 89.5 419 GLN B O 1
ATOM 8128 N N . LEU B 1 420 ? -15.312 -6.406 -16.906 1 90.44 420 LEU B N 1
ATOM 8129 C CA . LEU B 1 420 ? -14.164 -7.176 -16.453 1 90.44 420 LEU B CA 1
ATOM 8130 C C . LEU B 1 420 ? -14.43 -8.672 -16.547 1 90.44 420 LEU B C 1
ATOM 8132 O O . LEU B 1 420 ? -15.422 -9.164 -16.016 1 90.44 420 LEU B O 1
ATOM 8136 N N . PRO B 1 421 ? -13.508 -9.422 -17.188 1 89 421 PRO B N 1
ATOM 8137 C CA . PRO B 1 421 ? -13.75 -10.836 -17.516 1 89 421 PRO B CA 1
ATOM 8138 C C . PRO B 1 421 ? -13.312 -11.781 -16.406 1 89 421 PRO B C 1
ATOM 8140 O O . PRO B 1 421 ? -12.758 -12.852 -16.672 1 89 421 PRO B O 1
ATOM 8143 N N . HIS B 1 422 ? -13.523 -11.508 -15.188 1 93.81 422 HIS B N 1
ATOM 8144 C CA . HIS B 1 422 ? -13.141 -12.383 -14.086 1 93.81 422 HIS B CA 1
ATOM 8145 C C . HIS B 1 422 ? -14.172 -13.477 -13.867 1 93.81 422 HIS B C 1
ATOM 8147 O O . HIS B 1 422 ? -15.352 -13.305 -14.18 1 93.81 422 HIS B O 1
ATOM 8153 N N . VAL B 1 423 ? -13.664 -14.633 -13.398 1 95.75 423 VAL B N 1
ATOM 8154 C CA . VAL B 1 423 ? -14.531 -15.805 -13.328 1 95.75 423 VAL B CA 1
ATOM 8155 C C . VAL B 1 423 ? -14.398 -16.453 -11.945 1 95.75 423 VAL B C 1
ATOM 8157 O O . VAL B 1 423 ? -13.391 -16.281 -11.266 1 95.75 423 VAL B O 1
ATOM 8160 N N . LEU B 1 424 ? -15.469 -17.125 -11.547 1 97.94 424 LEU B N 1
ATOM 8161 C CA . LEU B 1 424 ? -15.484 -18.016 -10.391 1 97.94 424 LEU B CA 1
ATOM 8162 C C . LEU B 1 424 ? -15.633 -19.469 -10.82 1 97.94 424 LEU B C 1
ATOM 8164 O O . LEU B 1 424 ? -16.578 -19.797 -11.555 1 97.94 424 LEU B O 1
ATOM 8168 N N . GLN B 1 425 ? -14.664 -20.266 -10.414 1 98.38 425 GLN B N 1
ATOM 8169 C CA . GLN B 1 425 ? -14.82 -21.719 -10.547 1 98.38 425 GLN B CA 1
ATOM 8170 C C . GLN B 1 425 ? -15.492 -22.312 -9.312 1 98.38 425 GLN B C 1
ATOM 8172 O O . GLN B 1 425 ? -15.133 -21.969 -8.18 1 98.38 425 GLN B O 1
ATOM 8177 N N . VAL B 1 426 ? -16.469 -23.109 -9.57 1 98.69 426 VAL B N 1
ATOM 8178 C CA . VAL B 1 426 ? -17.109 -23.859 -8.492 1 98.69 426 VAL B CA 1
ATOM 8179 C C . VAL B 1 426 ? -17.078 -25.359 -8.82 1 98.69 426 VAL B C 1
ATOM 8181 O O . VAL B 1 426 ? -17.828 -25.828 -9.68 1 98.69 426 VAL B O 1
ATOM 8184 N N . LEU B 1 427 ? -16.234 -26.078 -8.086 1 98.69 427 LEU B N 1
ATOM 8185 C CA . LEU B 1 427 ? -16 -27.5 -8.297 1 98.69 427 LEU B CA 1
ATOM 8186 C C . LEU B 1 427 ? -16.531 -28.312 -7.125 1 98.69 427 LEU B C 1
ATOM 8188 O O . LEU B 1 427 ? -16.141 -28.078 -5.977 1 98.69 427 LEU B O 1
ATOM 8192 N N . THR B 1 428 ? -17.484 -29.203 -7.426 1 98.56 428 THR B N 1
ATOM 8193 C CA . THR B 1 428 ? -17.984 -30.125 -6.406 1 98.56 428 THR B CA 1
ATOM 8194 C C . THR B 1 428 ? -17.234 -31.453 -6.453 1 98.56 428 THR B C 1
ATOM 8196 O O . THR B 1 428 ? -17.234 -32.125 -7.477 1 98.56 428 THR B O 1
ATOM 8199 N N . LEU B 1 429 ? -16.578 -31.766 -5.328 1 98.38 429 LEU B N 1
ATOM 8200 C CA . LEU B 1 429 ? -15.828 -33 -5.215 1 98.38 429 LEU B CA 1
ATOM 8201 C C . LEU B 1 429 ? -16.453 -33.938 -4.164 1 98.38 429 LEU B C 1
ATOM 8203 O O . LEU B 1 429 ? -17.141 -33.469 -3.258 1 98.38 429 LEU B O 1
ATOM 8207 N N . ARG B 1 430 ? -16.234 -35.188 -4.367 1 97.31 430 ARG B N 1
ATOM 8208 C CA . ARG B 1 430 ? -16.578 -36.188 -3.363 1 97.31 430 ARG B CA 1
ATOM 8209 C C . ARG B 1 430 ? -15.344 -36.875 -2.799 1 97.31 430 ARG B C 1
ATOM 8211 O O . ARG B 1 430 ? -14.516 -37.375 -3.551 1 97.31 430 ARG B O 1
ATOM 8218 N N . SER B 1 431 ? -15.211 -36.812 -1.5 1 95.88 431 SER B N 1
ATOM 8219 C CA . SER B 1 431 ? -14.102 -37.5 -0.85 1 95.88 431 SER B CA 1
ATOM 8220 C C . SER B 1 431 ? -14.242 -39 -0.954 1 95.88 431 SER B C 1
ATOM 8222 O O . SER B 1 431 ? -15.273 -39.562 -0.56 1 95.88 431 SER B O 1
ATOM 8224 N N . LYS B 1 432 ? -13.25 -39.625 -1.395 1 92.81 432 LYS B N 1
ATOM 8225 C CA . LYS B 1 432 ? -13.305 -41.094 -1.527 1 92.81 432 LYS B CA 1
ATOM 8226 C C . LYS B 1 432 ? -13.227 -41.781 -0.164 1 92.81 432 LYS B C 1
ATOM 8228 O O . LYS B 1 432 ? -13.812 -42.844 0.037 1 92.81 432 LYS B O 1
ATOM 8233 N N . ALA B 1 433 ? -12.602 -41.094 0.75 1 89.56 433 ALA B N 1
ATOM 8234 C CA . ALA B 1 433 ? -12.438 -41.656 2.09 1 89.56 433 ALA B CA 1
ATOM 8235 C C . ALA B 1 433 ? -13.734 -41.562 2.885 1 89.56 433 ALA B C 1
ATOM 8237 O O . ALA B 1 433 ? -14.102 -42.5 3.611 1 89.56 433 ALA B O 1
ATOM 8238 N N . THR B 1 434 ? -14.453 -40.5 2.711 1 90.88 434 THR B N 1
ATOM 8239 C CA . THR B 1 434 ? -15.586 -40.25 3.596 1 90.88 434 THR B CA 1
ATOM 8240 C C . THR B 1 434 ? -16.891 -40.281 2.82 1 90.88 434 THR B C 1
ATOM 8242 O O . THR B 1 434 ? -17.969 -40.406 3.412 1 90.88 434 THR B O 1
ATOM 8245 N N . GLY B 1 435 ? -16.797 -40.094 1.562 1 93.75 435 GLY B N 1
ATOM 8246 C CA . GLY B 1 435 ? -18 -39.969 0.754 1 93.75 435 GLY B CA 1
ATOM 8247 C C . GLY B 1 435 ? -18.625 -38.594 0.817 1 93.75 435 GLY B C 1
ATOM 8248 O O . GLY B 1 435 ? -19.578 -38.312 0.08 1 93.75 435 GLY B O 1
ATOM 8249 N N . LYS B 1 436 ? -18.094 -37.75 1.59 1 94.81 436 LYS B N 1
ATOM 8250 C CA . LYS B 1 436 ? -18.656 -36.406 1.78 1 94.81 436 LYS B CA 1
ATOM 8251 C C . LYS B 1 436 ? -18.359 -35.531 0.581 1 94.81 436 LYS B C 1
ATOM 8253 O O . LYS B 1 436 ? -17.344 -35.688 -0.093 1 94.81 436 LYS B O 1
ATOM 8258 N N . LEU B 1 437 ? -19.266 -34.562 0.377 1 97.12 437 LEU B N 1
ATOM 8259 C CA . LEU B 1 437 ? -19.078 -33.594 -0.692 1 97.12 437 LEU B CA 1
ATOM 8260 C C . LEU B 1 437 ? -18.281 -32.375 -0.197 1 97.12 437 LEU B C 1
ATOM 8262 O O . LEU B 1 437 ? -18.312 -32.062 0.993 1 97.12 437 LEU B O 1
ATOM 8266 N N . LEU B 1 438 ? -17.578 -31.797 -1.068 1 98 438 LEU B N 1
ATOM 8267 C CA . LEU B 1 438 ? -16.781 -30.609 -0.821 1 98 438 LEU B CA 1
ATOM 8268 C C . LEU B 1 438 ? -16.875 -29.641 -1.992 1 98 438 LEU B C 1
ATOM 8270 O O . LEU B 1 438 ? -16.734 -30.031 -3.15 1 98 438 LEU B O 1
ATOM 8274 N N . LEU B 1 439 ? -17.219 -28.422 -1.702 1 98.69 439 LEU B N 1
ATOM 8275 C CA . LEU B 1 439 ? -17.234 -27.391 -2.725 1 98.69 439 LEU B CA 1
ATOM 8276 C C . LEU B 1 439 ? -15.898 -26.641 -2.766 1 98.69 439 LEU B C 1
ATOM 8278 O O . LEU B 1 439 ? -15.461 -26.094 -1.757 1 98.69 439 LEU B O 1
ATOM 8282 N N . ILE B 1 440 ? -15.25 -26.719 -3.914 1 98.88 440 ILE B N 1
ATOM 8283 C CA . ILE B 1 440 ? -14.008 -25.984 -4.137 1 98.88 440 ILE B CA 1
ATOM 8284 C C . ILE B 1 440 ? -14.273 -24.766 -5.023 1 98.88 440 ILE B C 1
ATOM 8286 O O . ILE B 1 440 ? -14.742 -24.922 -6.156 1 98.88 440 ILE B O 1
ATOM 8290 N N . CYS B 1 441 ? -14.016 -23.594 -4.496 1 98.94 441 CYS B N 1
ATOM 8291 C CA . CYS B 1 441 ? -14.164 -22.359 -5.25 1 98.94 441 CYS B CA 1
ATOM 8292 C C . CYS B 1 441 ? -12.805 -21.703 -5.5 1 98.94 441 CYS B C 1
ATOM 8294 O O . CYS B 1 441 ? -11.938 -21.703 -4.621 1 98.94 441 CYS B O 1
ATOM 8296 N N . ASN B 1 442 ? -12.57 -21.25 -6.707 1 98.81 442 ASN B N 1
ATOM 8297 C CA . ASN B 1 442 ? -11.305 -20.641 -7.141 1 98.81 442 ASN B CA 1
ATOM 8298 C C . ASN B 1 442 ? -11.539 -19.406 -7.988 1 98.81 442 ASN B C 1
ATOM 8300 O O . ASN B 1 442 ? -12.406 -19.391 -8.867 1 98.81 442 ASN B O 1
ATOM 8304 N N . THR B 1 443 ? -10.82 -18.281 -7.668 1 98.5 443 THR B N 1
ATOM 8305 C CA . THR B 1 443 ? -11 -17.062 -8.438 1 98.5 443 THR B CA 1
ATOM 8306 C C . THR B 1 443 ? -9.727 -16.219 -8.438 1 98.5 443 THR B C 1
ATOM 8308 O O . THR B 1 443 ? -8.75 -16.578 -7.777 1 98.5 443 THR B O 1
ATOM 8311 N N . HIS B 1 444 ? -9.633 -15.258 -9.297 1 98 444 HIS B N 1
ATOM 8312 C CA . HIS B 1 444 ? -8.609 -14.227 -9.414 1 98 444 HIS B CA 1
ATOM 8313 C C . HIS B 1 444 ? -9.234 -12.859 -9.648 1 98 444 HIS B C 1
ATOM 8315 O O . HIS B 1 444 ? -9.648 -12.539 -10.773 1 98 444 HIS B O 1
ATOM 8321 N N . LEU B 1 445 ? -9.227 -12.016 -8.625 1 97.69 445 LEU B N 1
ATOM 8322 C CA . LEU B 1 445 ? -9.969 -10.758 -8.688 1 97.69 445 LEU B CA 1
ATOM 8323 C C . LEU B 1 445 ? -9.164 -9.68 -9.391 1 97.69 445 LEU B C 1
ATOM 8325 O O . LEU B 1 445 ? -7.973 -9.867 -9.664 1 97.69 445 LEU B O 1
ATOM 8329 N N . PHE B 1 446 ? -9.867 -8.578 -9.672 1 95.88 446 PHE B N 1
ATOM 8330 C CA . PHE B 1 446 ? -9.312 -7.445 -10.406 1 95.88 446 PHE B CA 1
ATOM 8331 C C . PHE B 1 446 ? -8.094 -6.883 -9.688 1 95.88 446 PHE B C 1
ATOM 8333 O O . PHE B 1 446 ? -8.102 -6.723 -8.469 1 95.88 446 PHE B O 1
ATOM 8340 N N . TRP B 1 447 ? -7.016 -6.43 -10.422 1 93.69 447 TRP B N 1
ATOM 8341 C CA . TRP B 1 447 ? -5.707 -6.184 -9.82 1 93.69 447 TRP B CA 1
ATOM 8342 C C . TRP B 1 447 ? -5.48 -4.691 -9.594 1 93.69 447 TRP B C 1
ATOM 8344 O O . TRP B 1 447 ? -4.645 -4.301 -8.781 1 93.69 447 TRP B O 1
ATOM 8354 N N . HIS B 1 448 ? -6.145 -3.84 -10.125 1 92.31 448 HIS B N 1
ATOM 8355 C CA . HIS B 1 448 ? -5.777 -2.432 -10.227 1 92.31 448 HIS B CA 1
ATOM 8356 C C . HIS B 1 448 ? -5.75 -1.776 -8.844 1 92.31 448 HIS B C 1
ATOM 8358 O O . HIS B 1 448 ? -6.641 -2.01 -8.023 1 92.31 448 HIS B O 1
ATOM 8364 N N . PRO B 1 449 ? -4.691 -0.917 -8.602 1 89.31 449 PRO B N 1
ATOM 8365 C CA . PRO B 1 449 ? -4.559 -0.281 -7.289 1 89.31 449 PRO B CA 1
ATOM 8366 C C . PRO B 1 449 ? -5.785 0.54 -6.898 1 89.31 449 PRO B C 1
ATOM 8368 O O . PRO B 1 449 ? -6.098 0.665 -5.715 1 89.31 449 PRO B O 1
ATOM 8371 N N . ARG B 1 450 ? -6.535 1.07 -7.844 1 90.44 450 ARG B N 1
ATOM 8372 C CA . ARG B 1 450 ? -7.727 1.873 -7.582 1 90.44 450 ARG B CA 1
ATOM 8373 C C . ARG B 1 450 ? -8.992 1.046 -7.758 1 90.44 450 ARG B C 1
ATOM 8375 O O . ARG B 1 450 ? -10.078 1.597 -7.977 1 90.44 450 ARG B O 1
ATOM 8382 N N . GLY B 1 451 ? -8.812 -0.259 -7.68 1 93.81 451 GLY B N 1
ATOM 8383 C CA . GLY B 1 451 ? -9.945 -1.125 -7.973 1 93.81 451 GLY B CA 1
ATOM 8384 C C . GLY B 1 451 ? -10.516 -1.794 -6.734 1 93.81 451 GLY B C 1
ATOM 8385 O O . GLY B 1 451 ? -11.109 -2.871 -6.824 1 93.81 451 GLY B O 1
ATOM 8386 N N . SER B 1 452 ? -10.336 -1.183 -5.566 1 95.38 452 SER B N 1
ATOM 8387 C CA . SER B 1 452 ? -10.844 -1.811 -4.352 1 95.38 452 SER B CA 1
ATOM 8388 C C . SER B 1 452 ? -12.367 -1.885 -4.367 1 95.38 452 SER B C 1
ATOM 8390 O O . SER B 1 452 ? -12.953 -2.828 -3.836 1 95.38 452 SER B O 1
ATOM 8392 N N . ASN B 1 453 ? -13.016 -0.865 -4.945 1 94.81 453 ASN B N 1
ATOM 8393 C CA . ASN B 1 453 ? -14.469 -0.898 -5.07 1 94.81 453 ASN B CA 1
ATOM 8394 C C . ASN B 1 453 ? -14.93 -2.041 -5.973 1 94.81 453 ASN B C 1
ATOM 8396 O O . ASN B 1 453 ? -15.883 -2.746 -5.648 1 94.81 453 ASN B O 1
ATOM 8400 N N . THR B 1 454 ? -14.227 -2.227 -7.039 1 95.5 454 THR B N 1
ATOM 8401 C CA . THR B 1 454 ? -14.516 -3.32 -7.961 1 95.5 454 THR B CA 1
ATOM 8402 C C . THR B 1 454 ? -14.383 -4.668 -7.258 1 95.5 454 THR B C 1
ATOM 8404 O O . THR B 1 454 ? -15.258 -5.527 -7.379 1 95.5 454 THR B O 1
ATOM 8407 N N . ARG B 1 455 ? -13.297 -4.875 -6.504 1 97.38 455 ARG B N 1
ATOM 8408 C CA . ARG B 1 455 ? -13.062 -6.129 -5.797 1 97.38 455 ARG B CA 1
ATOM 8409 C C . ARG B 1 455 ? -14.125 -6.367 -4.73 1 97.38 455 ARG B C 1
ATOM 8411 O O . ARG B 1 455 ? -14.5 -7.512 -4.465 1 97.38 455 ARG B O 1
ATOM 8418 N N . ALA B 1 456 ? -14.594 -5.285 -4.145 1 97.5 456 ALA B N 1
ATOM 8419 C CA . ALA B 1 456 ? -15.68 -5.414 -3.174 1 97.5 456 ALA B CA 1
ATOM 8420 C C . ALA B 1 456 ? -16.938 -5.977 -3.828 1 97.5 456 ALA B C 1
ATOM 8422 O O . ALA B 1 456 ? -17.531 -6.93 -3.326 1 97.5 456 ALA B O 1
ATOM 8423 N N . VAL B 1 457 ? -17.297 -5.418 -4.93 1 97.19 457 VAL B N 1
ATOM 8424 C CA . VAL B 1 457 ? -18.484 -5.863 -5.641 1 97.19 457 VAL B CA 1
ATOM 8425 C C . VAL B 1 457 ? -18.281 -7.301 -6.125 1 97.19 457 VAL B C 1
ATOM 8427 O O . VAL B 1 457 ? -19.188 -8.133 -6.012 1 97.19 457 VAL B O 1
ATOM 8430 N N . GLN B 1 458 ? -17.125 -7.574 -6.645 1 97.81 458 GLN B N 1
ATOM 8431 C CA . GLN B 1 458 ? -16.844 -8.938 -7.086 1 97.81 458 GLN B CA 1
ATOM 8432 C C . GLN B 1 458 ? -17 -9.93 -5.945 1 97.81 458 GLN B C 1
ATOM 8434 O O . GLN B 1 458 ? -17.578 -11.008 -6.129 1 97.81 458 GLN B O 1
ATOM 8439 N N . SER B 1 459 ? -16.453 -9.586 -4.789 1 98.69 459 SER B N 1
ATOM 8440 C CA . SER B 1 459 ? -16.562 -10.477 -3.637 1 98.69 459 SER B CA 1
ATOM 8441 C C . SER B 1 459 ? -18.016 -10.688 -3.225 1 98.69 459 SER B C 1
ATOM 8443 O O . SER B 1 459 ? -18.391 -11.773 -2.795 1 98.69 459 SER B O 1
ATOM 8445 N N . MET B 1 460 ? -18.844 -9.664 -3.367 1 98.5 460 MET B N 1
ATOM 8446 C CA . MET B 1 460 ? -20.25 -9.758 -3.033 1 98.5 460 MET B CA 1
ATOM 8447 C C . MET B 1 460 ? -20.984 -10.68 -4.012 1 98.5 460 MET B C 1
ATOM 8449 O O . MET B 1 460 ? -21.812 -11.492 -3.604 1 98.5 460 MET B O 1
ATOM 8453 N N . VAL B 1 461 ? -20.672 -10.516 -5.273 1 98.31 461 VAL B N 1
ATOM 8454 C CA . VAL B 1 461 ? -21.266 -11.383 -6.281 1 98.31 461 VAL B CA 1
ATOM 8455 C C . VAL B 1 461 ? -20.844 -12.828 -6.02 1 98.31 461 VAL B C 1
ATOM 8457 O O . VAL B 1 461 ? -21.688 -13.734 -6 1 98.31 461 VAL B O 1
ATOM 8460 N N . ILE B 1 462 ? -19.594 -13.062 -5.77 1 98.69 462 ILE B N 1
ATOM 8461 C CA . ILE B 1 462 ? -19.016 -14.391 -5.609 1 98.69 462 ILE B CA 1
ATOM 8462 C C . ILE B 1 462 ? -19.625 -15.078 -4.387 1 98.69 462 ILE B C 1
ATOM 8464 O O . ILE B 1 462 ? -20 -16.25 -4.445 1 98.69 462 ILE B O 1
ATOM 8468 N N . SER B 1 463 ? -19.688 -14.367 -3.283 1 98.75 463 SER B N 1
ATOM 8469 C CA . SER B 1 463 ? -20.234 -14.969 -2.064 1 98.75 463 SER B CA 1
ATOM 8470 C C . SER B 1 463 ? -21.672 -15.438 -2.266 1 98.75 463 SER B C 1
ATOM 8472 O O . SER B 1 463 ? -22.062 -16.484 -1.754 1 98.75 463 SER B O 1
ATOM 8474 N N . ARG B 1 464 ? -22.438 -14.68 -3 1 98.56 464 ARG B N 1
ATOM 8475 C CA . ARG B 1 464 ? -23.828 -15.047 -3.281 1 98.56 464 ARG B CA 1
ATOM 8476 C C . ARG B 1 464 ? -23.891 -16.266 -4.191 1 98.56 464 ARG B C 1
ATOM 8478 O O . ARG B 1 464 ? -24.75 -17.141 -4 1 98.56 464 ARG B O 1
ATOM 8485 N N . LEU B 1 465 ? -23.047 -16.297 -5.199 1 98.38 465 LEU B N 1
ATOM 8486 C CA . LEU B 1 465 ? -23 -17.453 -6.094 1 98.38 465 LEU B CA 1
ATOM 8487 C C . LEU B 1 465 ? -22.625 -18.719 -5.328 1 98.38 465 LEU B C 1
ATOM 8489 O O . LEU B 1 465 ? -23.234 -19.766 -5.527 1 98.38 465 LEU B O 1
ATOM 8493 N N . ILE B 1 466 ? -21.609 -18.625 -4.453 1 98.75 466 ILE B N 1
ATOM 8494 C CA . ILE B 1 466 ? -21.141 -19.766 -3.678 1 98.75 466 ILE B CA 1
ATOM 8495 C C . ILE B 1 466 ? -22.266 -20.25 -2.758 1 98.75 466 ILE B C 1
ATOM 8497 O O . ILE B 1 466 ? -22.531 -21.453 -2.666 1 98.75 466 ILE B O 1
ATOM 8501 N N . LYS B 1 467 ? -22.891 -19.281 -2.09 1 98.5 467 LYS B N 1
ATOM 8502 C CA . LYS B 1 467 ? -23.984 -19.641 -1.19 1 98.5 467 LYS B CA 1
ATOM 8503 C C . LYS B 1 467 ? -25.109 -20.344 -1.947 1 98.5 467 LYS B C 1
ATOM 8505 O O . LYS B 1 467 ? -25.688 -21.312 -1.456 1 98.5 467 LYS B O 1
ATOM 8510 N N . ARG B 1 468 ? -25.453 -19.828 -3.09 1 97.56 468 ARG B N 1
ATOM 8511 C CA . ARG B 1 468 ? -26.484 -20.453 -3.918 1 97.56 468 ARG B CA 1
ATOM 8512 C C . ARG B 1 468 ? -26.125 -21.891 -4.242 1 97.56 468 ARG B C 1
ATOM 8514 O O . ARG B 1 468 ? -26.969 -22.781 -4.109 1 97.56 468 ARG B O 1
ATOM 8521 N N . GLU B 1 469 ? -24.906 -22.141 -4.672 1 97.75 469 GLU B N 1
ATOM 8522 C CA . GLU B 1 469 ? -24.469 -23.5 -4.984 1 97.75 469 GLU B CA 1
ATOM 8523 C C . GLU B 1 469 ? -24.5 -24.391 -3.746 1 97.75 469 GLU B C 1
ATOM 8525 O O . GLU B 1 469 ? -24.859 -25.562 -3.832 1 97.75 469 GLU B O 1
ATOM 8530 N N . GLN B 1 470 ? -24.047 -23.828 -2.641 1 98.12 470 GLN B N 1
ATOM 8531 C CA . GLN B 1 470 ? -24.078 -24.578 -1.387 1 98.12 470 GLN B CA 1
ATOM 8532 C C . GLN B 1 470 ? -25.5 -24.984 -1.021 1 98.12 470 GLN B C 1
ATOM 8534 O O . GLN B 1 470 ? -25.734 -26.109 -0.573 1 98.12 470 GLN B O 1
ATOM 8539 N N . GLU B 1 471 ? -26.5 -24.094 -1.229 1 97.56 471 GLU B N 1
ATOM 8540 C CA . GLU B 1 471 ? -27.906 -24.359 -0.907 1 97.56 471 GLU B CA 1
ATOM 8541 C C . GLU B 1 471 ? -28.484 -25.422 -1.83 1 97.56 471 GLU B C 1
ATOM 8543 O O . GLU B 1 471 ? -29.281 -26.266 -1.396 1 97.56 471 GLU B O 1
ATOM 8548 N N . ILE B 1 472 ? -28.156 -25.344 -3.066 1 96.88 472 ILE B N 1
ATOM 8549 C CA . ILE B 1 472 ? -28.609 -26.359 -4.023 1 96.88 472 ILE B CA 1
ATOM 8550 C C . ILE B 1 472 ? -28.156 -27.734 -3.58 1 96.88 472 ILE B C 1
ATOM 8552 O O . ILE B 1 472 ? -28.938 -28.688 -3.553 1 96.88 472 ILE B O 1
ATOM 8556 N N . LEU B 1 473 ? -26.922 -27.844 -3.178 1 96.75 473 LEU B N 1
ATOM 8557 C CA . LEU B 1 473 ? -26.359 -29.125 -2.756 1 96.75 473 LEU B CA 1
ATOM 8558 C C . LEU B 1 473 ? -26.953 -29.578 -1.429 1 96.75 473 LEU B C 1
ATOM 8560 O O . LEU B 1 473 ? -27.156 -30.766 -1.203 1 96.75 473 LEU B O 1
ATOM 8564 N N . LYS B 1 474 ? -27.172 -28.578 -0.581 1 95.81 474 LYS B N 1
ATOM 8565 C CA . LYS B 1 474 ? -27.797 -28.891 0.703 1 95.81 474 LYS B CA 1
ATOM 8566 C C . LYS B 1 474 ? -29.156 -29.547 0.508 1 95.81 474 LYS B C 1
ATOM 8568 O O . LYS B 1 474 ? -29.516 -30.5 1.207 1 95.81 474 LYS B O 1
ATOM 8573 N N . LYS B 1 475 ? -29.906 -29.031 -0.406 1 94.88 475 LYS B N 1
ATOM 8574 C CA . LYS B 1 475 ? -31.234 -29.562 -0.697 1 94.88 475 LYS B CA 1
ATOM 8575 C C . LYS B 1 475 ? -31.141 -30.984 -1.26 1 94.88 475 LYS B C 1
ATOM 8577 O O . LYS B 1 475 ? -31.969 -31.828 -0.946 1 94.88 475 LYS B O 1
ATOM 8582 N N . GLU B 1 476 ? -30.141 -31.172 -2.021 1 91.88 476 GLU B N 1
ATOM 8583 C CA . GLU B 1 476 ? -29.969 -32.469 -2.664 1 91.88 476 GLU B CA 1
ATOM 8584 C C . GLU B 1 476 ? -29.453 -33.5 -1.676 1 91.88 476 GLU B C 1
ATOM 8586 O O . GLU B 1 476 ? -29.875 -34.656 -1.704 1 91.88 476 GLU B O 1
ATOM 8591 N N . LYS B 1 477 ? -28.625 -33.094 -0.719 1 89.81 477 LYS B N 1
ATOM 8592 C CA . LYS B 1 477 ? -27.906 -34.062 0.115 1 89.81 477 LYS B CA 1
ATOM 8593 C C . LYS B 1 477 ? -28.453 -34.062 1.538 1 89.81 477 LYS B C 1
ATOM 8595 O O . LYS B 1 477 ? -28.234 -35.031 2.287 1 89.81 477 LYS B O 1
ATOM 8600 N N . GLY B 1 478 ? -29.141 -33.031 1.918 1 89.5 478 GLY B N 1
ATOM 8601 C CA . GLY B 1 478 ? -29.75 -32.969 3.24 1 89.5 478 GLY B CA 1
ATOM 8602 C C . GLY B 1 478 ? -28.797 -32.438 4.301 1 89.5 478 GLY B C 1
ATOM 8603 O O . GLY B 1 478 ? -29.109 -32.438 5.492 1 89.5 478 GLY B O 1
ATOM 8604 N N . GLU B 1 479 ? -27.562 -32.125 3.883 1 91.88 479 GLU B N 1
ATOM 8605 C CA . GLU B 1 479 ? -26.578 -31.578 4.809 1 91.88 479 GLU B CA 1
ATOM 8606 C C . GLU B 1 479 ? -25.797 -30.438 4.168 1 91.88 479 GLU B C 1
ATOM 8608 O O . GLU B 1 479 ? -25.703 -30.359 2.943 1 91.88 479 GLU B O 1
ATOM 8613 N N . GLU B 1 480 ? -25.328 -29.547 5.07 1 94.44 480 GLU B N 1
ATOM 8614 C CA . GLU B 1 480 ? -24.547 -28.422 4.57 1 94.44 480 GLU B CA 1
ATOM 8615 C C . GLU B 1 480 ? -23.188 -28.891 4.02 1 94.44 480 GLU B C 1
ATOM 8617 O O . GLU B 1 480 ? -22.438 -29.578 4.707 1 94.44 480 GLU B O 1
ATOM 8622 N N . VAL B 1 481 ? -22.922 -28.562 2.859 1 97.5 481 VAL B N 1
ATOM 8623 C CA . VAL B 1 481 ? -21.688 -28.969 2.203 1 97.5 481 VAL B CA 1
ATOM 8624 C C . VAL B 1 481 ? -20.578 -27.953 2.537 1 97.5 481 VAL B C 1
ATOM 8626 O O . VAL B 1 481 ? -20.766 -26.75 2.396 1 97.5 481 VAL B O 1
ATOM 8629 N N . PRO B 1 482 ? -19.438 -28.453 3.064 1 98.25 482 PRO B N 1
ATOM 8630 C CA . PRO B 1 482 ? -18.328 -27.531 3.363 1 98.25 482 PRO B CA 1
ATOM 8631 C C . PRO B 1 482 ? -17.734 -26.891 2.109 1 98.25 482 PRO B C 1
ATOM 8633 O O . PRO B 1 482 ? -17.844 -27.453 1.017 1 98.25 482 PRO B O 1
ATOM 8636 N N . VAL B 1 483 ? -17.125 -25.703 2.275 1 98.88 483 VAL B N 1
ATOM 8637 C CA . VAL B 1 483 ? -16.594 -24.938 1.151 1 98.88 483 VAL B CA 1
ATOM 8638 C C . VAL B 1 483 ? -15.141 -24.562 1.418 1 98.88 483 VAL B C 1
ATOM 8640 O O . VAL B 1 483 ? -14.781 -24.188 2.537 1 98.88 483 VAL B O 1
ATOM 8643 N N . VAL B 1 484 ? -14.289 -24.797 0.469 1 98.88 484 VAL B N 1
ATOM 8644 C CA . VAL B 1 484 ? -12.953 -24.219 0.401 1 98.88 484 VAL B CA 1
ATOM 8645 C C . VAL B 1 484 ? -12.906 -23.156 -0.706 1 98.88 484 VAL B C 1
ATOM 8647 O O . VAL B 1 484 ? -13.203 -23.453 -1.866 1 98.88 484 VAL B O 1
ATOM 8650 N N . PHE B 1 485 ? -12.664 -21.922 -0.357 1 98.94 485 PHE B N 1
ATOM 8651 C CA . PHE B 1 485 ? -12.594 -20.812 -1.304 1 98.94 485 PHE B CA 1
ATOM 8652 C C . PHE B 1 485 ? -11.164 -20.297 -1.423 1 98.94 485 PHE B C 1
ATOM 8654 O O . PHE B 1 485 ? -10.656 -19.641 -0.51 1 98.94 485 PHE B O 1
ATOM 8661 N N . CYS B 1 486 ? -10.508 -20.594 -2.582 1 98.88 486 CYS B N 1
ATOM 8662 C CA . CYS B 1 486 ? -9.125 -20.203 -2.852 1 98.88 486 CYS B CA 1
ATOM 8663 C C . CYS B 1 486 ? -9.062 -19.094 -3.898 1 98.88 486 CYS B C 1
ATOM 8665 O O . CYS B 1 486 ? -9.969 -18.953 -4.719 1 98.88 486 CYS B O 1
ATOM 8667 N N . GLY B 1 487 ? -7.938 -18.312 -3.82 1 98.69 487 GLY B N 1
ATOM 8668 C CA . GLY B 1 487 ? -7.711 -17.406 -4.922 1 98.69 487 GLY B CA 1
ATOM 8669 C C . GLY B 1 487 ? -6.738 -16.297 -4.586 1 98.69 487 GLY B C 1
ATOM 8670 O O . GLY B 1 487 ? -6.309 -16.156 -3.436 1 98.69 487 GLY B O 1
ATOM 8671 N N . ASP B 1 488 ? -6.332 -15.617 -5.613 1 98.69 488 ASP B N 1
ATOM 8672 C CA . ASP B 1 488 ? -5.727 -14.289 -5.52 1 98.69 488 ASP B CA 1
ATOM 8673 C C . ASP B 1 488 ? -6.797 -13.195 -5.527 1 98.69 488 ASP B C 1
ATOM 8675 O O . ASP B 1 488 ? -7.34 -12.859 -6.582 1 98.69 488 ASP B O 1
ATOM 8679 N N . PHE B 1 489 ? -7.016 -12.656 -4.332 1 98.75 489 PHE B N 1
ATOM 8680 C CA . PHE B 1 489 ? -8.109 -11.703 -4.195 1 98.75 489 PHE B CA 1
ATOM 8681 C C . PHE B 1 489 ? -7.637 -10.297 -4.535 1 98.75 489 PHE B C 1
ATOM 8683 O O . PHE B 1 489 ? -8.453 -9.375 -4.645 1 98.75 489 PHE B O 1
ATOM 8690 N N . ASN B 1 490 ? -6.332 -10.141 -4.727 1 98.19 490 ASN B N 1
ATOM 8691 C CA . ASN B 1 490 ? -5.762 -8.82 -4.949 1 98.19 490 ASN B CA 1
ATOM 8692 C C . ASN B 1 490 ? -6.262 -7.812 -3.92 1 98.19 490 ASN B C 1
ATOM 8694 O O . ASN B 1 490 ? -6.562 -6.668 -4.262 1 98.19 490 ASN B O 1
ATOM 8698 N N . SER B 1 491 ? -6.453 -8.266 -2.748 1 98.25 491 SER B N 1
ATOM 8699 C CA . SER B 1 491 ? -6.953 -7.461 -1.641 1 98.25 491 SER B CA 1
ATOM 8700 C C . SER B 1 491 ? -6.332 -7.891 -0.316 1 98.25 491 SER B C 1
ATOM 8702 O O . SER B 1 491 ? -6.297 -9.078 0.002 1 98.25 491 SER B O 1
ATOM 8704 N N . VAL B 1 492 ? -5.805 -6.938 0.385 1 97 492 VAL B N 1
ATOM 8705 C CA . VAL B 1 492 ? -5.234 -7.238 1.693 1 97 492 VAL B CA 1
ATOM 8706 C C . VAL B 1 492 ? -6.355 -7.422 2.715 1 97 492 VAL B C 1
ATOM 8708 O O . VAL B 1 492 ? -7.496 -7.02 2.475 1 97 492 VAL B O 1
ATOM 8711 N N . PRO B 1 493 ? -6.086 -8.062 3.875 1 96.69 493 PRO B N 1
ATOM 8712 C CA . PRO B 1 493 ? -7.121 -8.406 4.852 1 96.69 493 PRO B CA 1
ATOM 8713 C C . PRO B 1 493 ? -7.891 -7.188 5.355 1 96.69 493 PRO B C 1
ATOM 8715 O O . PRO B 1 493 ? -9.055 -7.305 5.738 1 96.69 493 PRO B O 1
ATOM 8718 N N . GLU B 1 494 ? -7.309 -5.988 5.297 1 93.06 494 GLU B N 1
ATOM 8719 C CA . GLU B 1 494 ? -7.902 -4.781 5.867 1 93.06 494 GLU B CA 1
ATOM 8720 C C . GLU B 1 494 ? -8.898 -4.148 4.898 1 93.06 494 GLU B C 1
ATOM 8722 O O . GLU B 1 494 ? -9.68 -3.273 5.285 1 93.06 494 GLU B O 1
ATOM 8727 N N . ARG B 1 495 ? -8.922 -4.613 3.73 1 96.44 495 ARG B N 1
ATOM 8728 C CA . ARG B 1 495 ? -9.781 -4.004 2.719 1 96.44 495 ARG B CA 1
ATOM 8729 C C . ARG B 1 495 ? -11.125 -4.715 2.639 1 96.44 495 ARG B C 1
ATOM 8731 O O . ARG B 1 495 ? -11.281 -5.816 3.168 1 96.44 495 ARG B O 1
ATOM 8738 N N . THR B 1 496 ? -12.055 -4.09 1.982 1 97.5 496 THR B N 1
ATOM 8739 C CA . THR B 1 496 ? -13.477 -4.418 2.057 1 97.5 496 THR B CA 1
ATOM 8740 C C . THR B 1 496 ? -13.734 -5.824 1.53 1 97.5 496 THR B C 1
ATOM 8742 O O . THR B 1 496 ? -14.508 -6.582 2.121 1 97.5 496 THR B O 1
ATOM 8745 N N . ALA B 1 497 ? -13.086 -6.23 0.484 1 98.44 497 ALA B N 1
ATOM 8746 C CA . ALA B 1 497 ? -13.367 -7.527 -0.131 1 98.44 497 ALA B CA 1
ATOM 8747 C C . ALA B 1 497 ? -13.141 -8.664 0.858 1 98.44 497 ALA B C 1
ATOM 8749 O O . ALA B 1 497 ? -14.008 -9.516 1.046 1 98.44 497 ALA B O 1
ATOM 8750 N N . VAL B 1 498 ? -12 -8.68 1.53 1 98.62 498 VAL B N 1
ATOM 8751 C CA . VAL B 1 498 ? -11.641 -9.758 2.447 1 98.62 498 VAL B CA 1
ATOM 8752 C C . VAL B 1 498 ? -12.438 -9.617 3.74 1 98.62 498 VAL B C 1
ATOM 8754 O O . VAL B 1 498 ? -12.93 -10.609 4.285 1 98.62 498 VAL B O 1
ATOM 8757 N N . ARG B 1 499 ? -12.609 -8.375 4.23 1 97.88 499 ARG B N 1
ATOM 8758 C CA . ARG B 1 499 ? -13.406 -8.141 5.426 1 97.88 499 ARG B CA 1
ATOM 8759 C C . ARG B 1 499 ? -14.836 -8.648 5.246 1 97.88 499 ARG B C 1
ATOM 8761 O O . ARG B 1 499 ? -15.375 -9.312 6.129 1 97.88 499 ARG B O 1
ATOM 8768 N N . TYR B 1 500 ? -15.406 -8.336 4.086 1 98.5 500 TYR B N 1
ATOM 8769 C CA . TYR B 1 500 ? -16.75 -8.766 3.744 1 98.5 500 TYR B CA 1
ATOM 8770 C C . TYR B 1 500 ? -16.859 -10.289 3.742 1 98.5 500 TYR B C 1
ATOM 8772 O O . TYR B 1 500 ? -17.766 -10.859 4.348 1 98.5 500 TYR B O 1
ATOM 8780 N N . LEU B 1 501 ? -15.922 -10.953 3.158 1 98.88 501 LEU B N 1
ATOM 8781 C CA . LEU B 1 501 ? -15.961 -12.406 3.016 1 98.88 501 LEU B CA 1
ATOM 8782 C C . LEU B 1 501 ? -15.766 -13.094 4.367 1 98.88 501 LEU B C 1
ATOM 8784 O O . LEU B 1 501 ? -16.25 -14.203 4.582 1 98.88 501 LEU B O 1
ATOM 8788 N N . THR B 1 502 ? -15.055 -12.422 5.25 1 98.56 502 THR B N 1
ATOM 8789 C CA . THR B 1 502 ? -14.758 -13.039 6.539 1 98.56 502 THR B CA 1
ATOM 8790 C C . THR B 1 502 ? -15.758 -12.586 7.598 1 98.56 502 THR B C 1
ATOM 8792 O O . THR B 1 502 ? -15.531 -12.781 8.797 1 98.56 502 THR B O 1
ATOM 8795 N N . GLY B 1 503 ? -16.812 -11.883 7.203 1 98.12 503 GLY B N 1
ATOM 8796 C CA . GLY B 1 503 ? -17.953 -11.758 8.086 1 98.12 503 GLY B CA 1
ATOM 8797 C C . GLY B 1 503 ? -18.188 -10.336 8.578 1 98.12 503 GLY B C 1
ATOM 8798 O O . GLY B 1 503 ? -19.156 -10.062 9.273 1 98.12 503 GLY B O 1
ATOM 8799 N N . GLU B 1 504 ? -17.406 -9.398 8.188 1 97.12 504 GLU B N 1
ATOM 8800 C CA . GLU B 1 504 ? -17.609 -8.016 8.609 1 97.12 504 GLU B CA 1
ATOM 8801 C C . GLU B 1 504 ? -18.75 -7.367 7.832 1 97.12 504 GLU B C 1
ATOM 8803 O O . GLU B 1 504 ? -18.922 -7.629 6.641 1 97.12 504 GLU B O 1
ATOM 8808 N N . THR B 1 505 ? -19.5 -6.531 8.547 1 97.25 505 THR B N 1
ATOM 8809 C CA . THR B 1 505 ? -20.531 -5.73 7.895 1 97.25 505 THR B CA 1
ATOM 8810 C C . THR B 1 505 ? -19.906 -4.586 7.102 1 97.25 505 THR B C 1
ATOM 8812 O O . THR B 1 505 ? -19.016 -3.887 7.602 1 97.25 505 THR B O 1
ATOM 8815 N N . VAL B 1 506 ? -20.312 -4.477 5.863 1 97.19 506 VAL B N 1
ATOM 8816 C CA . VAL B 1 506 ? -19.844 -3.389 5.012 1 97.19 506 VAL B CA 1
ATOM 8817 C C . VAL B 1 506 ? -20.891 -2.281 4.965 1 97.19 506 VAL B C 1
ATOM 8819 O O . VAL B 1 506 ? -22.047 -2.537 4.66 1 97.19 506 VAL B O 1
ATOM 8822 N N . TYR B 1 507 ? -20.453 -1.057 5.219 1 96.56 507 TYR B N 1
ATOM 8823 C CA . TYR B 1 507 ? -21.375 0.075 5.289 1 96.56 507 TYR B CA 1
ATOM 8824 C C . TYR B 1 507 ? -21.25 0.962 4.059 1 96.56 507 TYR B C 1
ATOM 8826 O O . TYR B 1 507 ? -20.234 0.905 3.346 1 96.56 507 TYR B O 1
ATOM 8834 N N . PRO B 1 508 ? -22.297 1.756 3.801 1 95.31 508 PRO B N 1
ATOM 8835 C CA . PRO B 1 508 ? -22.281 2.633 2.629 1 95.31 508 PRO B CA 1
ATOM 8836 C C . PRO B 1 508 ? -21.109 3.607 2.633 1 95.31 508 PRO B C 1
ATOM 8838 O O . PRO B 1 508 ? -20.656 4.047 1.571 1 95.31 508 PRO B O 1
ATOM 8841 N N . ASN B 1 509 ? -20.594 3.932 3.773 1 94.25 509 ASN B N 1
ATOM 8842 C CA . ASN B 1 509 ? -19.5 4.891 3.865 1 94.25 509 ASN B CA 1
ATOM 8843 C C . ASN B 1 509 ? -18.141 4.191 3.906 1 94.25 509 ASN B C 1
ATOM 8845 O O . ASN B 1 509 ? -17.141 4.805 4.258 1 94.25 509 ASN B O 1
ATOM 8849 N N . ASP B 1 510 ? -18.109 2.947 3.562 1 96.44 510 ASP B N 1
ATOM 8850 C CA . ASP B 1 510 ? -16.828 2.254 3.516 1 96.44 510 ASP B CA 1
ATOM 8851 C C . ASP B 1 510 ? -15.875 2.922 2.523 1 96.44 510 ASP B C 1
ATOM 8853 O O . ASP B 1 510 ? -16.281 3.275 1.413 1 96.44 510 ASP B O 1
ATOM 8857 N N . LEU B 1 511 ? -14.656 3.08 2.908 1 96.81 511 LEU B N 1
ATOM 8858 C CA . LEU B 1 511 ? -13.641 3.832 2.186 1 96.81 511 LEU B CA 1
ATOM 8859 C C . LEU B 1 511 ? -13.445 3.275 0.778 1 96.81 511 LEU B C 1
ATOM 8861 O O . LEU B 1 511 ? -13.195 4.027 -0.164 1 96.81 511 LEU B O 1
ATOM 8865 N N . ASP B 1 512 ? -13.531 1.991 0.584 1 96.12 512 ASP B N 1
ATOM 8866 C CA . ASP B 1 512 ? -13.195 1.33 -0.674 1 96.12 512 ASP B CA 1
ATOM 8867 C C . ASP B 1 512 ? -14.172 1.722 -1.777 1 96.12 512 ASP B C 1
ATOM 8869 O O . ASP B 1 512 ? -13.859 1.617 -2.963 1 96.12 512 ASP B O 1
ATOM 8873 N N . PHE B 1 513 ? -15.352 2.176 -1.441 1 95.44 513 PHE B N 1
ATOM 8874 C CA . PHE B 1 513 ? -16.328 2.574 -2.443 1 95.44 513 PHE B CA 1
ATOM 8875 C C . PHE B 1 513 ? -15.93 3.885 -3.107 1 95.44 513 PHE B C 1
ATOM 8877 O O . PHE B 1 513 ? -16.5 4.277 -4.121 1 95.44 513 PHE B O 1
ATOM 8884 N N . PHE B 1 514 ? -14.891 4.52 -2.553 1 93.88 514 PHE B N 1
ATOM 8885 C CA . PHE B 1 514 ? -14.438 5.812 -3.053 1 93.88 514 PHE B CA 1
ATOM 8886 C C . PHE B 1 514 ? -13.086 5.68 -3.748 1 93.88 514 PHE B C 1
ATOM 8888 O O . PHE B 1 514 ? -12.531 6.672 -4.227 1 93.88 514 PHE B O 1
ATOM 8895 N N . THR B 1 515 ? -12.508 4.539 -3.883 1 93.56 515 THR B N 1
ATOM 8896 C CA . THR B 1 515 ? -11.125 4.332 -4.301 1 93.56 515 THR B CA 1
ATOM 8897 C C . THR B 1 515 ? -10.953 4.645 -5.785 1 93.56 515 THR B C 1
ATOM 8899 O O . THR B 1 515 ? -9.852 4.949 -6.238 1 93.56 515 THR B O 1
ATOM 8902 N N . SER B 1 516 ? -12.031 4.637 -6.547 1 89.5 516 SER B N 1
ATOM 8903 C CA . SER B 1 516 ? -11.938 4.91 -7.98 1 89.5 516 SER B CA 1
ATOM 8904 C C . SER B 1 516 ? -12.078 6.402 -8.266 1 89.5 516 SER B C 1
ATOM 8906 O O . SER B 1 516 ? -12.141 6.812 -9.43 1 89.5 516 SER B O 1
ATOM 8908 N N . GLY B 1 517 ? -12.219 7.176 -7.277 1 88.56 517 GLY B N 1
ATOM 8909 C CA . GLY B 1 517 ? -12.352 8.609 -7.469 1 88.56 517 GLY B CA 1
ATOM 8910 C C . GLY B 1 517 ? -13.789 9.07 -7.555 1 88.56 517 GLY B C 1
ATOM 8911 O O . GLY B 1 517 ? -14.719 8.266 -7.434 1 88.56 517 GLY B O 1
ATOM 8912 N N . LYS B 1 518 ? -13.977 10.336 -7.824 1 85.19 518 LYS B N 1
ATOM 8913 C CA . LYS B 1 518 ? -15.289 10.977 -7.801 1 85.19 518 LYS B CA 1
ATOM 8914 C C . LYS B 1 518 ? -16.219 10.375 -8.859 1 85.19 518 LYS B C 1
ATOM 8916 O O . LYS B 1 518 ? -17.422 10.289 -8.656 1 85.19 518 LYS B O 1
ATOM 8921 N N . ASP B 1 519 ? -15.602 9.977 -9.938 1 81.12 519 ASP B N 1
ATOM 8922 C CA . ASP B 1 519 ? -16.406 9.469 -11.047 1 81.12 519 ASP B CA 1
ATOM 8923 C C . ASP B 1 519 ? -16.641 7.969 -10.914 1 81.12 519 ASP B C 1
ATOM 8925 O O . ASP B 1 519 ? -17.297 7.363 -11.758 1 81.12 519 ASP B O 1
ATOM 8929 N N . GLY B 1 520 ? -16.203 7.414 -9.906 1 87.06 520 GLY B N 1
ATOM 8930 C CA . GLY B 1 520 ? -16.328 5.977 -9.734 1 87.06 520 GLY B CA 1
ATOM 8931 C C . GLY B 1 520 ? -16.844 5.578 -8.367 1 87.06 520 GLY B C 1
ATOM 8932 O O . GLY B 1 520 ? -16.609 4.453 -7.914 1 87.06 520 GLY B O 1
ATOM 8933 N N . ILE B 1 521 ? -17.531 6.465 -7.742 1 90.56 521 ILE B N 1
ATOM 8934 C CA . ILE B 1 521 ? -18.031 6.199 -6.395 1 90.56 521 ILE B CA 1
ATOM 8935 C C . ILE B 1 521 ? -19.203 5.219 -6.457 1 90.56 521 ILE B C 1
ATOM 8937 O O . ILE B 1 521 ? -20.125 5.398 -7.25 1 90.56 521 ILE B O 1
ATOM 8941 N N . LEU B 1 522 ? -19.109 4.133 -5.711 1 93.12 522 LEU B N 1
ATOM 8942 C CA . LEU B 1 522 ? -20.25 3.223 -5.543 1 93.12 522 LEU B CA 1
ATOM 8943 C C . LEU B 1 522 ? -21.094 3.621 -4.336 1 93.12 522 LEU B C 1
ATOM 8945 O O . LEU B 1 522 ? -20.578 3.713 -3.217 1 93.12 522 LEU B O 1
ATOM 8949 N N . ARG B 1 523 ? -22.375 3.807 -4.598 1 92.44 523 ARG B N 1
ATOM 8950 C CA . ARG B 1 523 ? -23.266 4.293 -3.545 1 92.44 523 ARG B CA 1
ATOM 8951 C C . ARG B 1 523 ? -24.266 3.217 -3.123 1 92.44 523 ARG B C 1
ATOM 8953 O O . ARG B 1 523 ? -25.234 2.961 -3.824 1 92.44 523 ARG B O 1
ATOM 8960 N N . PHE B 1 524 ? -23.984 2.637 -2.004 1 93.69 524 PHE B N 1
ATOM 8961 C CA . PHE B 1 524 ? -24.891 1.676 -1.397 1 93.69 524 PHE B CA 1
ATOM 8962 C C . PHE B 1 524 ? -25.891 2.379 -0.489 1 93.69 524 PHE B C 1
ATOM 8964 O O . PHE B 1 524 ? -25.562 3.375 0.157 1 93.69 524 PHE B O 1
ATOM 8971 N N . GLU B 1 525 ? -27.094 1.921 -0.425 1 91.5 525 GLU B N 1
ATOM 8972 C CA . GLU B 1 525 ? -28.141 2.518 0.407 1 91.5 525 GLU B CA 1
ATOM 8973 C C . GLU B 1 525 ? -28.125 1.929 1.815 1 91.5 525 GLU B C 1
ATOM 8975 O O . GLU B 1 525 ? -28.484 2.604 2.781 1 91.5 525 GLU B O 1
ATOM 8980 N N . LYS B 1 526 ? -27.75 0.729 1.897 1 94.62 526 LYS B N 1
ATOM 8981 C CA . LYS B 1 526 ? -27.766 0.019 3.174 1 94.62 526 LYS B CA 1
ATOM 8982 C C . LYS B 1 526 ? -26.5 -0.803 3.357 1 94.62 526 LYS B C 1
ATOM 8984 O O . LYS B 1 526 ? -25.719 -0.962 2.42 1 94.62 526 LYS B O 1
ATOM 8989 N N . GLU B 1 527 ? -26.297 -1.17 4.609 1 96.5 527 GLU B N 1
ATOM 8990 C CA . GLU B 1 527 ? -25.188 -2.059 4.895 1 96.5 527 GLU B CA 1
ATOM 8991 C C . GLU B 1 527 ? -25.359 -3.408 4.203 1 96.5 527 GLU B C 1
ATOM 8993 O O . GLU B 1 527 ? -26.484 -3.816 3.904 1 96.5 527 GLU B O 1
ATOM 8998 N N . VAL B 1 528 ? -24.297 -4.027 3.906 1 96.69 528 VAL B N 1
ATOM 8999 C CA . VAL B 1 528 ? -24.312 -5.32 3.229 1 96.69 528 VAL B CA 1
ATOM 9000 C C . VAL B 1 528 ? -23.531 -6.34 4.051 1 96.69 528 VAL B C 1
ATOM 9002 O O . VAL B 1 528 ? -22.484 -6.02 4.617 1 96.69 528 VAL B O 1
ATOM 9005 N N . ARG B 1 529 ? -24.031 -7.531 4.152 1 97.69 529 ARG B N 1
ATOM 9006 C CA . ARG B 1 529 ? -23.375 -8.656 4.812 1 97.69 529 ARG B CA 1
ATOM 9007 C C . ARG B 1 529 ? -23.297 -9.867 3.889 1 97.69 529 ARG B C 1
ATOM 9009 O O . ARG B 1 529 ? -24.203 -10.102 3.088 1 97.69 529 ARG B O 1
ATOM 9016 N N . SER B 1 530 ? -22.203 -10.57 4.02 1 98.31 530 SER B N 1
ATOM 9017 C CA . SER B 1 530 ? -22.031 -11.766 3.201 1 98.31 530 SER B CA 1
ATOM 9018 C C . SER B 1 530 ? -23 -12.867 3.615 1 98.31 530 SER B C 1
ATOM 9020 O O . SER B 1 530 ? -23.188 -13.109 4.809 1 98.31 530 SER B O 1
ATOM 9022 N N . PRO B 1 531 ? -23.656 -13.508 2.68 1 98.38 531 PRO B N 1
ATOM 9023 C CA . PRO B 1 531 ? -24.547 -14.625 3.014 1 98.38 531 PRO B CA 1
ATOM 9024 C C . PRO B 1 531 ? -23.781 -15.875 3.455 1 98.38 531 PRO B C 1
ATOM 9026 O O . PRO B 1 531 ? -24.391 -16.797 4.027 1 98.38 531 PRO B O 1
ATOM 9029 N N . ILE B 1 532 ? -22.562 -15.93 3.174 1 98.56 532 ILE B N 1
ATOM 9030 C CA . ILE B 1 532 ? -21.672 -17 3.623 1 98.56 532 ILE B CA 1
ATOM 9031 C C . ILE B 1 532 ? -20.422 -16.391 4.273 1 98.56 532 ILE B C 1
ATOM 9033 O O . ILE B 1 532 ? -19.781 -15.516 3.697 1 98.56 532 ILE B O 1
ATOM 9037 N N . VAL B 1 533 ? -20.094 -16.812 5.461 1 98.5 533 VAL B N 1
ATOM 9038 C CA . VAL B 1 533 ? -18.953 -16.297 6.203 1 98.5 533 VAL B CA 1
ATOM 9039 C C . VAL B 1 533 ? -17.812 -17.312 6.195 1 98.5 533 VAL B C 1
ATOM 9041 O O . VAL B 1 533 ? -18.016 -18.484 6.527 1 98.5 533 VAL B O 1
ATOM 9044 N N . PHE B 1 534 ? -16.688 -16.859 5.805 1 98.81 534 PHE B N 1
ATOM 9045 C CA . PHE B 1 534 ? -15.539 -17.75 5.719 1 98.81 534 PHE B CA 1
ATOM 9046 C C . PHE B 1 534 ? -14.562 -17.469 6.859 1 98.81 534 PHE B C 1
ATOM 9048 O O . PHE B 1 534 ? -14.484 -16.344 7.363 1 98.81 534 PHE B O 1
ATOM 9055 N N . GLU B 1 535 ? -13.852 -18.531 7.23 1 98.5 535 GLU B N 1
ATOM 9056 C CA . GLU B 1 535 ? -12.695 -18.453 8.109 1 98.5 535 GLU B CA 1
ATOM 9057 C C . GLU B 1 535 ? -11.391 -18.641 7.328 1 98.5 535 GLU B C 1
ATOM 9059 O O . GLU B 1 535 ? -11.398 -19.219 6.242 1 98.5 535 GLU B O 1
ATOM 9064 N N . TYR B 1 536 ? -10.336 -18.109 7.934 1 98.38 536 TYR B N 1
ATOM 9065 C CA . TYR B 1 536 ? -9.031 -18.266 7.293 1 98.38 536 TYR B CA 1
ATOM 9066 C C . TYR B 1 536 ? -8.555 -19.703 7.402 1 98.38 536 TYR B C 1
ATOM 9068 O O . TYR B 1 536 ? -8.547 -20.297 8.484 1 98.38 536 TYR B O 1
ATOM 9076 N N . GLY B 1 537 ? -8.141 -20.25 6.289 1 97.88 537 GLY B N 1
ATOM 9077 C CA . GLY B 1 537 ? -7.582 -21.594 6.273 1 97.88 537 GLY B CA 1
ATOM 9078 C C . GLY B 1 537 ? -6.09 -21.625 6.535 1 97.88 537 GLY B C 1
ATOM 9079 O O . GLY B 1 537 ? -5.504 -22.703 6.707 1 97.88 537 GLY B O 1
ATOM 9080 N N . VAL B 1 538 ? -5.457 -20.5 6.523 1 97.06 538 VAL B N 1
ATOM 9081 C CA . VAL B 1 538 ? -4.051 -20.359 6.883 1 97.06 538 VAL B CA 1
ATOM 9082 C C . VAL B 1 538 ? -3.918 -19.438 8.102 1 97.06 538 VAL B C 1
ATOM 9084 O O . VAL B 1 538 ? -4.402 -18.312 8.086 1 97.06 538 VAL B O 1
ATOM 9087 N N . ARG B 1 539 ? -3.277 -20.047 9.164 1 94.88 539 ARG B N 1
ATOM 9088 C CA . ARG B 1 539 ? -3.127 -19.328 10.422 1 94.88 539 ARG B CA 1
ATOM 9089 C C . ARG B 1 539 ? -1.758 -19.594 11.039 1 94.88 539 ARG B C 1
ATOM 9091 O O . ARG B 1 539 ? -1.271 -20.719 11.031 1 94.88 539 ARG B O 1
ATOM 9098 N N . PRO B 1 540 ? -1.213 -18.531 11.703 1 94.81 540 PRO B N 1
ATOM 9099 C CA . PRO B 1 540 ? -1.549 -17.109 11.555 1 94.81 540 PRO B CA 1
ATOM 9100 C C . PRO B 1 540 ? -1.419 -16.625 10.109 1 94.81 540 PRO B C 1
ATOM 9102 O O . PRO B 1 540 ? -0.746 -17.25 9.297 1 94.81 540 PRO B O 1
ATOM 9105 N N . LEU B 1 541 ? -2.094 -15.531 9.797 1 96.5 541 LEU B N 1
ATOM 9106 C CA . LEU B 1 541 ? -1.999 -14.984 8.453 1 96.5 541 LEU B CA 1
ATOM 9107 C C . LEU B 1 541 ? -0.559 -14.609 8.117 1 96.5 541 LEU B C 1
ATOM 9109 O O . LEU B 1 541 ? 0.141 -14.023 8.945 1 96.5 541 LEU B O 1
ATOM 9113 N N . PRO B 1 542 ? -0.144 -15 6.918 1 96 542 PRO B N 1
ATOM 9114 C CA . PRO B 1 542 ? 1.175 -14.531 6.484 1 96 542 PRO B CA 1
ATOM 9115 C C . PRO B 1 542 ? 1.261 -13.016 6.391 1 96 542 PRO B C 1
ATOM 9117 O O . PRO B 1 542 ? 0.25 -12.344 6.148 1 96 542 PRO B O 1
ATOM 9120 N N . LYS B 1 543 ? 2.473 -12.531 6.555 1 94.5 543 LYS B N 1
ATOM 9121 C CA . LYS B 1 543 ? 2.68 -11.086 6.43 1 94.5 543 LYS B CA 1
ATOM 9122 C C . LYS B 1 543 ? 2.438 -10.617 4.996 1 94.5 543 LYS B C 1
ATOM 9124 O O . LYS B 1 543 ? 1.961 -9.508 4.773 1 94.5 543 LYS B O 1
ATOM 9129 N N . TYR B 1 544 ? 2.842 -11.438 4.094 1 97.31 544 TYR B N 1
ATOM 9130 C CA . TYR B 1 544 ? 2.654 -11.141 2.678 1 97.31 544 TYR B CA 1
ATOM 9131 C C . TYR B 1 544 ? 2.641 -12.414 1.846 1 97.31 544 TYR B C 1
ATOM 9133 O O . TYR B 1 544 ? 3.102 -13.469 2.301 1 97.31 544 TYR B O 1
ATOM 9141 N N . SER B 1 545 ? 2.025 -12.383 0.688 1 98.31 545 SER B N 1
ATOM 9142 C CA . SER B 1 545 ? 2.104 -13.445 -0.309 1 98.31 545 SER B CA 1
ATOM 9143 C C . SER B 1 545 ? 2.617 -12.914 -1.644 1 98.31 545 SER B C 1
ATOM 9145 O O . SER B 1 545 ? 2.842 -13.688 -2.578 1 98.31 545 SER B O 1
ATOM 9147 N N . ASN B 1 546 ? 2.729 -11.633 -1.765 1 98.25 546 ASN B N 1
ATOM 9148 C CA . ASN B 1 546 ? 3.305 -10.914 -2.896 1 98.25 546 ASN B CA 1
ATOM 9149 C C . ASN B 1 546 ? 4.406 -9.961 -2.449 1 98.25 546 ASN B C 1
ATOM 9151 O O . ASN B 1 546 ? 4.25 -9.234 -1.463 1 98.25 546 ASN B O 1
ATOM 9155 N N . TYR B 1 547 ? 5.531 -9.977 -3.041 1 97.56 547 TYR B N 1
ATOM 9156 C CA . TYR B 1 547 ? 6.684 -9.172 -2.66 1 97.56 547 TYR B CA 1
ATOM 9157 C C . TYR B 1 547 ? 7.438 -8.68 -3.891 1 97.56 547 TYR B C 1
ATOM 9159 O O . TYR B 1 547 ? 8.461 -9.258 -4.273 1 97.56 547 TYR B O 1
ATOM 9167 N N . VAL B 1 548 ? 6.992 -7.594 -4.469 1 97.19 548 VAL B N 1
ATOM 9168 C CA . VAL B 1 548 ? 7.59 -6.969 -5.645 1 97.19 548 VAL B CA 1
ATOM 9169 C C . VAL B 1 548 ? 7.93 -5.516 -5.34 1 97.19 548 VAL B C 1
ATOM 9171 O O . VAL B 1 548 ? 7.605 -5.008 -4.262 1 97.19 548 VAL B O 1
ATOM 9174 N N . ALA B 1 549 ? 8.523 -4.812 -6.258 1 94.06 549 ALA B N 1
ATOM 9175 C CA . ALA B 1 549 ? 9.102 -3.496 -5.992 1 94.06 549 ALA B CA 1
ATOM 9176 C C . ALA B 1 549 ? 8.023 -2.492 -5.598 1 94.06 549 ALA B C 1
ATOM 9178 O O . ALA B 1 549 ? 8.125 -1.838 -4.559 1 94.06 549 ALA B O 1
ATOM 9179 N N . PRO B 1 550 ? 6.969 -2.393 -6.277 1 91.12 550 PRO B N 1
ATOM 9180 C CA . PRO B 1 550 ? 6 -1.341 -5.965 1 91.12 550 PRO B CA 1
ATOM 9181 C C . PRO B 1 550 ? 4.996 -1.764 -4.895 1 91.12 550 PRO B C 1
ATOM 9183 O O . PRO B 1 550 ? 4.215 -0.938 -4.414 1 91.12 550 PRO B O 1
ATOM 9186 N N . PHE B 1 551 ? 5 -3.07 -4.52 1 93.81 551 PHE B N 1
ATOM 9187 C CA . PHE B 1 551 ? 3.939 -3.516 -3.619 1 93.81 551 PHE B CA 1
ATOM 9188 C C . PHE B 1 551 ? 4.398 -4.711 -2.791 1 93.81 551 PHE B C 1
ATOM 9190 O O . PHE B 1 551 ? 5.031 -5.629 -3.316 1 93.81 551 PHE B O 1
ATOM 9197 N N . ILE B 1 552 ? 4.078 -4.691 -1.517 1 95.12 552 ILE B N 1
ATOM 9198 C CA . ILE B 1 552 ? 4.246 -5.797 -0.583 1 95.12 552 ILE B CA 1
ATOM 9199 C C . ILE B 1 552 ? 2.947 -6.02 0.191 1 95.12 552 ILE B C 1
ATOM 9201 O O . ILE B 1 552 ? 2.438 -5.102 0.835 1 95.12 552 ILE B O 1
ATOM 9205 N N . GLY B 1 553 ? 2.367 -7.289 0.104 1 96.31 553 GLY B N 1
ATOM 9206 C CA . GLY B 1 553 ? 1.154 -7.516 0.875 1 96.31 553 GLY B CA 1
ATOM 9207 C C . GLY B 1 553 ? 0.59 -8.914 0.705 1 96.31 553 GLY B C 1
ATOM 9208 O O . GLY B 1 553 ? 1.076 -9.688 -0.122 1 96.31 553 GLY B O 1
ATOM 9209 N N . LEU B 1 554 ? -0.382 -9.25 1.541 1 98.12 554 LEU B N 1
ATOM 9210 C CA . LEU B 1 554 ? -1.078 -10.531 1.475 1 98.12 554 LEU B CA 1
ATOM 9211 C C . LEU B 1 554 ? -2.252 -10.461 0.503 1 98.12 554 LEU B C 1
ATOM 9213 O O . LEU B 1 554 ? -3.195 -9.695 0.717 1 98.12 554 LEU B O 1
ATOM 9217 N N . LEU B 1 555 ? -2.178 -11.32 -0.559 1 98.62 555 LEU B N 1
ATOM 9218 C CA . LEU B 1 555 ? -3.203 -11.234 -1.595 1 98.62 555 LEU B CA 1
ATOM 9219 C C . LEU B 1 555 ? -3.85 -12.602 -1.824 1 98.62 555 LEU B C 1
ATOM 9221 O O . LEU B 1 555 ? -4.941 -12.68 -2.389 1 98.62 555 LEU B O 1
ATOM 9225 N N . ASP B 1 556 ? -3.178 -13.656 -1.419 1 98.75 556 ASP B N 1
ATOM 9226 C CA . ASP B 1 556 ? -3.609 -15.023 -1.701 1 98.75 556 ASP B CA 1
ATOM 9227 C C . ASP B 1 556 ? -4.203 -15.68 -0.458 1 98.75 556 ASP B C 1
ATOM 9229 O O . ASP B 1 556 ? -3.658 -15.547 0.641 1 98.75 556 ASP B O 1
ATOM 9233 N N . TYR B 1 557 ? -5.32 -16.422 -0.694 1 98.81 557 TYR B N 1
ATOM 9234 C CA . TYR B 1 557 ? -6.035 -16.906 0.48 1 98.81 557 TYR B CA 1
ATOM 9235 C C . TYR B 1 557 ? -6.543 -18.328 0.259 1 98.81 557 TYR B C 1
ATOM 9237 O O . TYR B 1 557 ? -6.758 -18.734 -0.881 1 98.81 557 TYR B O 1
ATOM 9245 N N . ILE B 1 558 ? -6.645 -19.078 1.319 1 98.81 558 ILE B N 1
ATOM 9246 C CA . ILE B 1 558 ? -7.512 -20.234 1.51 1 98.81 558 ILE B CA 1
ATOM 9247 C C . ILE B 1 558 ? -8.539 -19.922 2.6 1 98.81 558 ILE B C 1
ATOM 9249 O O . ILE B 1 558 ? -8.195 -19.828 3.779 1 98.81 558 ILE B O 1
ATOM 9253 N N . LEU B 1 559 ? -9.742 -19.719 2.133 1 98.94 559 LEU B N 1
ATOM 9254 C CA . LEU B 1 559 ? -10.844 -19.5 3.061 1 98.94 559 LEU B CA 1
ATOM 9255 C C . LEU B 1 559 ? -11.703 -20.75 3.189 1 98.94 559 LEU B C 1
ATOM 9257 O O . LEU B 1 559 ? -11.867 -21.5 2.223 1 98.94 559 LEU B O 1
ATOM 9261 N N . ILE B 1 560 ? -12.258 -20.969 4.391 1 98.81 560 ILE B N 1
ATOM 9262 C CA . ILE B 1 560 ? -12.984 -22.219 4.594 1 98.81 560 ILE B CA 1
ATOM 9263 C C . ILE B 1 560 ? -14.328 -21.938 5.266 1 98.81 560 ILE B C 1
ATOM 9265 O O . ILE B 1 560 ? -14.461 -20.953 6.008 1 98.81 560 ILE B O 1
ATOM 9269 N N . ASN B 1 561 ? -15.258 -22.656 5.02 1 98.75 561 ASN B N 1
ATOM 9270 C CA . ASN B 1 561 ? -16.578 -22.672 5.625 1 98.75 561 ASN B CA 1
ATOM 9271 C C . ASN B 1 561 ? -17.016 -24.094 5.984 1 98.75 561 ASN B C 1
ATOM 9273 O O . ASN B 1 561 ? -17 -24.984 5.137 1 98.75 561 ASN B O 1
ATOM 9277 N N . ASN B 1 562 ? -17.375 -24.359 7.285 1 97.69 562 ASN B N 1
ATOM 9278 C CA . ASN B 1 562 ? -17.859 -25.641 7.781 1 97.69 562 ASN B CA 1
ATOM 9279 C C . ASN B 1 562 ? -16.797 -26.719 7.676 1 97.69 562 ASN B C 1
ATOM 9281 O O . ASN B 1 562 ? -17.078 -27.844 7.258 1 97.69 562 ASN B O 1
ATOM 9285 N N . LEU B 1 563 ? -15.555 -26.375 7.836 1 97.75 563 LEU B N 1
ATOM 9286 C CA . LEU B 1 563 ? -14.391 -27.25 7.902 1 97.75 563 LEU B CA 1
ATOM 9287 C C . LEU B 1 563 ? -13.531 -26.922 9.125 1 97.75 563 LEU B C 1
ATOM 9289 O O . LEU B 1 563 ? -13.625 -25.828 9.68 1 97.75 563 LEU B O 1
ATOM 9293 N N . ASP B 1 564 ? -12.812 -27.828 9.547 1 96.06 564 ASP B N 1
ATOM 9294 C CA . ASP B 1 564 ? -11.883 -27.578 10.648 1 96.06 564 ASP B CA 1
ATOM 9295 C C . ASP B 1 564 ? -10.477 -27.297 10.125 1 96.06 564 ASP B C 1
ATOM 9297 O O . ASP B 1 564 ? -9.977 -28.016 9.25 1 96.06 564 ASP B O 1
ATOM 9301 N N . TYR B 1 565 ? -9.938 -26.281 10.617 1 95.25 565 TYR B N 1
ATOM 9302 C CA . TYR B 1 565 ? -8.523 -26.016 10.398 1 95.25 565 TYR B CA 1
ATOM 9303 C C . TYR B 1 565 ? -7.652 -26.953 11.219 1 95.25 565 TYR B C 1
ATOM 9305 O O . TYR B 1 565 ? -7.879 -27.141 12.414 1 95.25 565 TYR B O 1
ATOM 9313 N N . VAL B 1 566 ? -6.68 -27.531 10.617 1 92.38 566 VAL B N 1
ATOM 9314 C CA . VAL B 1 566 ? -5.777 -28.422 11.336 1 92.38 566 VAL B CA 1
ATOM 9315 C C . VAL B 1 566 ? -4.41 -27.75 11.5 1 92.38 566 VAL B C 1
ATOM 9317 O O . VAL B 1 566 ? -3.953 -27.531 12.617 1 92.38 566 VAL B O 1
ATOM 9320 N N . GLU B 1 567 ? -3.807 -27.422 10.32 1 91.06 567 GLU B N 1
ATOM 9321 C CA . GLU B 1 567 ? -2.508 -26.75 10.336 1 91.06 567 GLU B CA 1
ATOM 9322 C C . GLU B 1 567 ? -2.193 -26.125 8.984 1 91.06 567 GLU B C 1
ATOM 9324 O O . GLU B 1 567 ? -2.834 -26.438 7.98 1 91.06 567 GLU B O 1
ATOM 9329 N N . SER B 1 568 ? -1.336 -25.172 9.008 1 90.19 568 SER B N 1
ATOM 9330 C CA . SER B 1 568 ? -0.827 -24.578 7.77 1 90.19 568 SER B CA 1
ATOM 9331 C C . SER B 1 568 ? 0.696 -24.641 7.715 1 90.19 568 SER B C 1
ATOM 9333 O O . SER B 1 568 ? 1.355 -24.75 8.75 1 90.19 568 SER B O 1
ATOM 9335 N N . CYS B 1 569 ? 1.146 -24.625 6.465 1 84.38 569 CYS B N 1
ATOM 9336 C CA . CYS B 1 569 ? 2.594 -24.578 6.301 1 84.38 569 CYS B CA 1
ATOM 9337 C C . CYS B 1 569 ? 3.162 -23.25 6.77 1 84.38 569 CYS B C 1
ATOM 9339 O O . CYS B 1 569 ? 2.535 -22.203 6.586 1 84.38 569 CYS B O 1
ATOM 9341 N N . GLY B 1 570 ? 4.188 -23.25 7.449 1 82.56 570 GLY B N 1
ATOM 9342 C CA . GLY B 1 570 ? 4.828 -22.047 7.922 1 82.56 570 GLY B CA 1
ATOM 9343 C C . GLY B 1 570 ? 5.191 -21.078 6.801 1 82.56 570 GLY B C 1
ATOM 9344 O O . GLY B 1 570 ? 5.328 -21.5 5.645 1 82.56 570 GLY B O 1
ATOM 9345 N N . ASP B 1 571 ? 5.344 -19.859 7.074 1 88.31 571 ASP B N 1
ATOM 9346 C CA . ASP B 1 571 ? 5.758 -18.844 6.117 1 88.31 571 ASP B CA 1
ATOM 9347 C C . ASP B 1 571 ? 7.211 -19.031 5.695 1 88.31 571 ASP B C 1
ATOM 9349 O O . ASP B 1 571 ? 7.988 -19.672 6.402 1 88.31 571 ASP B O 1
ATOM 9353 N N . PHE B 1 572 ? 7.5 -18.578 4.527 1 95.25 572 PHE B N 1
ATOM 9354 C CA . PHE B 1 572 ? 8.906 -18.484 4.141 1 95.25 572 PHE B CA 1
ATOM 9355 C C . PHE B 1 572 ? 9.648 -17.516 5.051 1 95.25 572 PHE B C 1
ATOM 9357 O O . PHE B 1 572 ? 9.07 -16.547 5.539 1 95.25 572 PHE B O 1
ATOM 9364 N N . LYS B 1 573 ? 10.914 -17.859 5.273 1 94.5 573 LYS B N 1
ATOM 9365 C CA . LYS B 1 573 ? 11.75 -16.875 5.965 1 94.5 573 LYS B CA 1
ATOM 9366 C C . LYS B 1 573 ? 11.891 -15.609 5.141 1 94.5 573 LYS B C 1
ATOM 9368 O O . LYS B 1 573 ? 12.078 -15.664 3.922 1 94.5 573 LYS B O 1
ATOM 9373 N N . HIS B 1 574 ? 11.742 -14.516 5.82 1 94.88 574 HIS B N 1
ATOM 9374 C CA . HIS B 1 574 ? 11.844 -13.219 5.16 1 94.88 574 HIS B CA 1
ATOM 9375 C C . HIS B 1 574 ? 13.18 -13.078 4.434 1 94.88 574 HIS B C 1
ATOM 9377 O O . HIS B 1 574 ? 13.234 -12.508 3.338 1 94.88 574 HIS B O 1
ATOM 9383 N N . GLU B 1 575 ? 14.266 -13.617 4.957 1 94.62 575 GLU B N 1
ATOM 9384 C CA . GLU B 1 575 ? 15.602 -13.531 4.379 1 94.62 575 GLU B CA 1
ATOM 9385 C C . GLU B 1 575 ? 15.68 -14.281 3.049 1 94.62 575 GLU B C 1
ATOM 9387 O O . GLU B 1 575 ? 16.406 -13.875 2.145 1 94.62 575 GLU B O 1
ATOM 9392 N N . ASP B 1 576 ? 14.906 -15.367 2.965 1 96 576 ASP B N 1
ATOM 9393 C CA . ASP B 1 576 ? 14.883 -16.125 1.721 1 96 576 ASP B CA 1
ATOM 9394 C C . ASP B 1 576 ? 14.18 -15.352 0.611 1 96 576 ASP B C 1
ATOM 9396 O O . ASP B 1 576 ? 14.641 -15.344 -0.534 1 96 576 ASP B O 1
ATOM 9400 N N . VAL B 1 577 ? 13.102 -14.68 1.014 1 97.25 577 VAL B N 1
ATOM 9401 C CA . VAL B 1 577 ? 12.297 -13.945 0.044 1 97.25 577 VAL B CA 1
ATOM 9402 C C . VAL B 1 577 ? 13.078 -12.727 -0.451 1 97.25 577 VAL B C 1
ATOM 9404 O O . VAL B 1 577 ? 12.992 -12.367 -1.627 1 97.25 577 VAL B O 1
ATOM 9407 N N . THR B 1 578 ? 13.867 -12.109 0.392 1 96.12 578 THR B N 1
ATOM 9408 C CA . THR B 1 578 ? 14.523 -10.852 0.074 1 96.12 578 THR B CA 1
ATOM 9409 C C . THR B 1 578 ? 15.945 -11.094 -0.424 1 96.12 578 THR B C 1
ATOM 9411 O O . THR B 1 578 ? 16.641 -10.156 -0.816 1 96.12 578 THR B O 1
ATOM 9414 N N . LYS B 1 579 ? 16.438 -12.344 -0.417 1 95.56 579 LYS B N 1
ATOM 9415 C CA . LYS B 1 579 ? 17.812 -12.672 -0.783 1 95.56 579 LYS B CA 1
ATOM 9416 C C . LYS B 1 579 ? 18.172 -12.094 -2.148 1 95.56 579 LYS B C 1
ATOM 9418 O O . LYS B 1 579 ? 19.281 -11.617 -2.352 1 95.56 579 LYS B O 1
ATOM 9423 N N . HIS B 1 580 ? 17.281 -12.203 -3.104 1 96.5 580 HIS B N 1
ATOM 9424 C CA . HIS B 1 580 ? 17.484 -11.656 -4.441 1 96.5 580 HIS B CA 1
ATOM 9425 C C . HIS B 1 580 ? 16.609 -10.438 -4.684 1 96.5 580 HIS B C 1
ATOM 9427 O O . HIS B 1 580 ? 16.062 -10.266 -5.777 1 96.5 580 HIS B O 1
ATOM 9433 N N . SER B 1 581 ? 16.328 -9.633 -3.635 1 95.94 581 SER B N 1
ATOM 9434 C CA . SER B 1 581 ? 15.609 -8.367 -3.629 1 95.94 581 SER B CA 1
ATOM 9435 C C . SER B 1 581 ? 14.109 -8.586 -3.506 1 95.94 581 SER B C 1
ATOM 9437 O O . SER B 1 581 ? 13.438 -7.887 -2.746 1 95.94 581 SER B O 1
ATOM 9439 N N . GLY B 1 582 ? 13.609 -9.461 -4.156 1 97.5 582 GLY B N 1
ATOM 9440 C CA . GLY B 1 582 ? 12.188 -9.797 -4.16 1 97.5 582 GLY B CA 1
ATOM 9441 C C . GLY B 1 582 ? 11.875 -11.047 -4.957 1 97.5 582 GLY B C 1
ATOM 9442 O O . GLY B 1 582 ? 12.758 -11.859 -5.223 1 97.5 582 GLY B O 1
ATOM 9443 N N . IL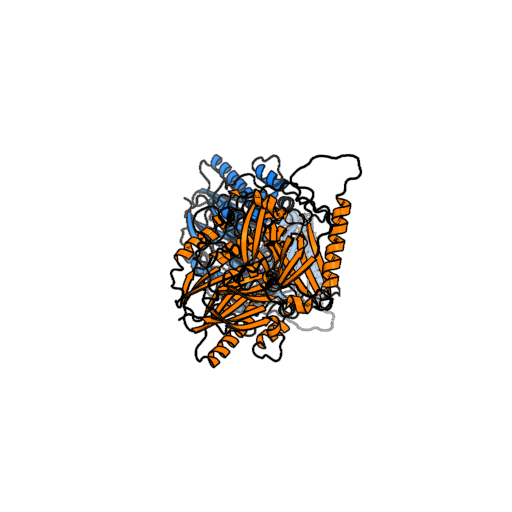E B 1 583 ? 10.633 -11.219 -5.25 1 98.44 583 ILE B N 1
ATOM 9444 C CA . ILE B 1 583 ? 10.203 -12.359 -6.051 1 98.44 583 ILE B CA 1
ATOM 9445 C C . ILE B 1 583 ? 9.398 -11.875 -7.254 1 98.44 583 ILE B C 1
ATOM 9447 O O . ILE B 1 583 ? 8.734 -10.844 -7.188 1 98.44 583 ILE B O 1
ATOM 9451 N N . PRO B 1 584 ? 9.477 -12.578 -8.391 1 98.19 584 PRO B N 1
ATOM 9452 C CA . PRO B 1 584 ? 10.195 -13.836 -8.617 1 98.19 584 PRO B CA 1
ATOM 9453 C C . PRO B 1 584 ? 11.711 -13.656 -8.57 1 98.19 584 PRO B C 1
ATOM 9455 O O . PRO B 1 584 ? 12.203 -12.523 -8.516 1 98.19 584 PRO B O 1
ATOM 9458 N N . SER B 1 585 ? 12.414 -14.75 -8.461 1 97.81 585 SER B N 1
ATOM 9459 C CA . SER B 1 585 ? 13.867 -14.805 -8.453 1 97.81 585 SER B CA 1
ATOM 9460 C C . SER B 1 585 ? 14.375 -16.141 -8.961 1 97.81 585 SER B C 1
ATOM 9462 O O . SER B 1 585 ? 13.602 -16.953 -9.469 1 97.81 585 SER B O 1
ATOM 9464 N N . LYS B 1 586 ? 15.672 -16.359 -8.797 1 95.38 586 LYS B N 1
ATOM 9465 C CA . LYS B 1 586 ? 16.328 -17.609 -9.172 1 95.38 586 LYS B CA 1
ATOM 9466 C C . LYS B 1 586 ? 15.688 -18.797 -8.445 1 95.38 586 LYS B C 1
ATOM 9468 O O . LYS B 1 586 ? 15.609 -19.891 -9 1 95.38 586 LYS B O 1
ATOM 9473 N N . VAL B 1 587 ? 15.125 -18.562 -7.27 1 96.88 587 VAL B N 1
ATOM 9474 C CA . VAL B 1 587 ? 14.703 -19.672 -6.434 1 96.88 587 VAL B CA 1
ATOM 9475 C C . VAL B 1 587 ? 13.195 -19.609 -6.188 1 96.88 587 VAL B C 1
ATOM 9477 O O . VAL B 1 587 ? 12.617 -20.5 -5.57 1 96.88 587 VAL B O 1
ATOM 9480 N N . PHE B 1 588 ? 12.531 -18.5 -6.566 1 98.38 588 PHE B N 1
ATOM 9481 C CA . PHE B 1 588 ? 11.078 -18.344 -6.5 1 98.38 588 PHE B CA 1
ATOM 9482 C C . PHE B 1 588 ? 10.5 -18.094 -7.887 1 98.38 588 PHE B C 1
ATOM 9484 O O . PHE B 1 588 ? 10.75 -17.062 -8.492 1 98.38 588 PHE B O 1
ATOM 9491 N N . PRO B 1 589 ? 9.672 -18.969 -8.352 1 97.56 589 PRO B N 1
ATOM 9492 C CA . PRO B 1 589 ? 9.242 -18.891 -9.75 1 97.56 589 PRO B CA 1
ATOM 9493 C C . PRO B 1 589 ? 8.086 -17.938 -9.961 1 97.56 589 PRO B C 1
ATOM 9495 O O . PRO B 1 589 ? 7.746 -17.609 -11.109 1 97.56 589 PRO B O 1
ATOM 9498 N N . SER B 1 590 ? 7.41 -17.5 -8.961 1 98.62 590 SER B N 1
ATOM 9499 C CA . SER B 1 590 ? 6.266 -16.609 -9.055 1 98.62 590 SER B CA 1
ATOM 9500 C C . SER B 1 590 ? 6.461 -15.375 -8.18 1 98.62 590 SER B C 1
ATOM 9502 O O . SER B 1 590 ? 7.234 -15.406 -7.219 1 98.62 590 SER B O 1
ATOM 9504 N N . ASP B 1 591 ? 5.785 -14.281 -8.562 1 98.5 591 ASP B N 1
ATOM 9505 C CA . ASP B 1 591 ? 5.789 -13.094 -7.715 1 98.5 591 ASP B CA 1
ATOM 9506 C C . ASP B 1 591 ? 4.832 -13.258 -6.535 1 98.5 591 ASP B C 1
ATOM 9508 O O . ASP B 1 591 ? 4.668 -12.344 -5.727 1 98.5 591 ASP B O 1
ATOM 9512 N N . HIS B 1 592 ? 4.172 -14.391 -6.406 1 98.75 592 HIS B N 1
ATOM 9513 C CA . HIS B 1 592 ? 3.332 -14.773 -5.277 1 98.75 592 HIS B CA 1
ATOM 9514 C C . HIS B 1 592 ? 3.895 -15.992 -4.559 1 98.75 592 HIS B C 1
ATOM 9516 O O . HIS B 1 592 ? 4.707 -16.734 -5.125 1 98.75 592 HIS B O 1
ATOM 9522 N N . LEU B 1 593 ? 3.496 -16.172 -3.324 1 98.5 593 LEU B N 1
ATOM 9523 C CA . LEU B 1 593 ? 3.844 -17.344 -2.523 1 98.5 593 LEU B CA 1
ATOM 9524 C C . LEU B 1 593 ? 2.631 -18.25 -2.328 1 98.5 593 LEU B C 1
ATOM 9526 O O . LEU B 1 593 ? 1.529 -17.766 -2.055 1 98.5 593 LEU B O 1
ATOM 9530 N N . ALA B 1 594 ? 2.848 -19.484 -2.5 1 98.19 594 ALA B N 1
ATOM 9531 C CA . ALA B 1 594 ? 1.771 -20.469 -2.334 1 98.19 594 ALA B CA 1
ATOM 9532 C C . ALA B 1 594 ? 1.263 -20.484 -0.895 1 98.19 594 ALA B C 1
ATOM 9534 O O . ALA B 1 594 ? 2.047 -20.359 0.049 1 98.19 594 ALA B O 1
ATOM 9535 N N . GLN B 1 595 ? -0.061 -20.594 -0.761 1 97.94 595 GLN B N 1
ATOM 9536 C CA . GLN B 1 595 ? -0.687 -20.859 0.529 1 97.94 595 GLN B CA 1
ATOM 9537 C C . GLN B 1 595 ? -1.021 -22.344 0.677 1 97.94 595 GLN B C 1
ATOM 9539 O O . GLN B 1 595 ? -1.556 -22.969 -0.247 1 97.94 595 GLN B O 1
ATOM 9544 N N . VAL B 1 596 ? -0.663 -22.953 1.812 1 96.06 596 VAL B N 1
ATOM 9545 C CA . VAL B 1 596 ? -0.863 -24.375 2.035 1 96.06 596 VAL B CA 1
ATOM 9546 C C . VAL B 1 596 ? -1.582 -24.594 3.365 1 96.06 596 VAL B C 1
ATOM 9548 O O . VAL B 1 596 ? -1.188 -24.031 4.391 1 96.06 596 VAL B O 1
ATOM 9551 N N . SER B 1 597 ? -2.639 -25.359 3.312 1 94.75 597 SER B N 1
ATOM 9552 C CA . SER B 1 597 ? -3.43 -25.641 4.508 1 94.75 597 SER B CA 1
ATOM 9553 C C . SER B 1 597 ? -3.848 -27.094 4.578 1 94.75 597 SER B C 1
ATOM 9555 O O . SER B 1 597 ? -4.133 -27.719 3.551 1 94.75 597 SER B O 1
ATOM 9557 N N . VAL B 1 598 ? -3.846 -27.641 5.773 1 93.38 598 VAL B N 1
ATOM 9558 C CA . VAL B 1 598 ? -4.441 -28.938 6.047 1 93.38 598 VAL B CA 1
ATOM 9559 C C . VAL B 1 598 ? -5.777 -28.75 6.766 1 93.38 598 VAL B C 1
ATOM 9561 O O . VAL B 1 598 ? -5.844 -28.094 7.809 1 93.38 598 VAL B O 1
ATOM 9564 N N . LEU B 1 599 ? -6.754 -29.344 6.148 1 95.31 599 LEU B N 1
ATOM 9565 C CA . LEU B 1 599 ? -8.117 -29.188 6.637 1 95.31 599 LEU B CA 1
ATOM 9566 C C . LEU B 1 599 ? -8.742 -30.531 6.961 1 95.31 599 LEU B C 1
ATOM 9568 O O . LEU B 1 599 ? -8.203 -31.578 6.582 1 95.31 599 LEU B O 1
ATOM 9572 N N . LYS B 1 600 ? -9.844 -30.453 7.73 1 94.5 600 LYS B N 1
ATOM 9573 C CA . LYS B 1 600 ? -10.555 -31.672 8.133 1 94.5 600 LYS B CA 1
ATOM 9574 C C . LYS B 1 600 ? -12.062 -31.469 8.055 1 94.5 600 LYS B C 1
ATOM 9576 O O . LYS B 1 600 ? -12.578 -30.406 8.43 1 94.5 600 LYS B O 1
ATOM 9581 N N . PHE B 1 601 ? -12.742 -32.562 7.566 1 95.12 601 PHE B N 1
ATOM 9582 C CA . PHE B 1 601 ? -14.203 -32.531 7.578 1 95.12 601 PHE B CA 1
ATOM 9583 C C . PHE B 1 601 ? -14.727 -32.562 9.008 1 95.12 601 PHE B C 1
ATOM 9585 O O . PHE B 1 601 ? -14.18 -33.219 9.875 1 95.12 601 PHE B O 1
ATOM 9592 N N . ARG B 1 602 ? -15.797 -31.75 9.258 1 90.44 602 ARG B N 1
ATOM 9593 C CA . ARG B 1 602 ? -16.453 -31.766 10.555 1 90.44 602 ARG B CA 1
ATOM 9594 C C . ARG B 1 602 ? -17.375 -32.969 10.695 1 90.44 602 ARG B C 1
ATOM 9596 O O . ARG B 1 602 ? -17.984 -33.438 9.711 1 90.44 602 ARG B O 1
#

Organism: Oikopleura dioica (NCBI:txid34765)

Radius of gyration: 45.93 Å; Cα contacts (8 Å, |Δi|>4): 2653; chains: 2; bounding box: 80×155×99 Å

Nearest PDB structures (foldseek):
  4z0v-assembly1_A  TM=8.793E-01  e=8.488E-43  Homo sapiens
  4z2b-assembly1_A  TM=8.551E-01  e=1.172E-43  Homo sapiens
  6rvz-assembly1_A  TM=7.839E-01  e=2.388E-22  Homo sapiens
  6rw0-assembly1_A  TM=7.783E-01  e=3.708E-22  Homo sapiens
  6mal-assembly1_A  TM=8.128E-01  e=6.897E-20  Homo sapiens